Protein AF-0000000070389198 (afdb_homodimer)

Secondary structure (DSSP, 8-state):
-------------------------------------------------------HHHHHHHHHSS-HHHHTT-TTS-------S--EEEETTT--PPPEEEEEETTEEEEEEEEEETTEEEEE-SS----GGGGSS--S----------SS--HHHH-EEEETTEE--TTTEEEE-HHHHHHHH-SEEEEEEEEEEEE-PPSHHHHTTTSHHIIIIIIIHHHHHHHHHTS-TTS----PPPSEEE-TT--SSS-SS-TTSHHHHHHHHH-TT-EEE-HHHHHHHHHH-PEEEEEEEEEE-HHHHHTT-HHHHHHT-TTTTGGGS---TTTTHHHHHHHHHHTT-----TTTS--EEEEE---SSSSEE-HHHHHHHHHHHHTTTTTSEEEEE-GGGS-HHHHHHHHTTEEEEEEESSGGGGGGGGS---TTT-EEEEEE-TT-B--HHHHHHHHHT-EEEEEETTEEE-HHHHHHH-SB--HHHHTTEE---HHHHHHHHHHHHH--GGGGGTTT-/-------------------------------------------------------HHHHHHHHHSS-HHHHHTSTTS-------S--EEEETTT--PPPEEEEEETTEEEEEEEEEETTEEEEE-SS----GGGGGS--S----------SS--HHHH-EEEETTEE--TTTEEEE-HHHHHHHH-SEEEEEEEEEEEE-PPSHHHHTTTSHHIIIIIIIHHHHHHHHHTS-TTS----PPPSEEE-TT--SSS-SS-TTSHHHHHHHHH-TT-EEE-HHHHHHHHHH-PEEEEEEEEEE-HHHHHTT-HHHHHHT-TTTTGGGS---TTTTHHHHHHHHHHTT-----TTTS--EEEEE---SSSSEE-HHHHHHHHHHHHTTTTTSEEEEE-GGGS-HHHHHHHHTTEEEEEEESSGGGGGGGGS---TTT-EEEEEE-TT-B--HHHHHHHHHT-EEEEEETTEEE-HHHHHHH-SB--HHHHTTEE---HHHHHHHHHHHHH--GGGGGTTT-

Foldseek 3Di:
DDDDDDDDDDDDDDDDDDYYDDDPPDDDDDDDDPPDDDPDDPVCPVPPPPPPQPCLVVLVVVVVVVPCPPVVVPVVQPPPPLPDQDKDKDFLVVDQDAKAWLDAWQQKTKIFFWKDALQAIEGEDQCDFPPVVVPPDDPPDPPVPPRPPPNDRDQLSFAAPLAAQHGDDRNYYYYDYSVVVCVRQDGMAMERGFEEEEEAHAFDVSRPLQPLLCVVQAFVLLNLFGQQLSDDPPPPDARDDGQEYEALRADPVSHSHHPVRVNVVLCCQLPVRHYYYYNVVSNVVSVVRHMYTYRMYIRGYQSSQCNSPDLCVQQVGSLSCSLVRDHDLCNSVSSLVSNCVVLPNDDPPADPAAAEEEEAQDCPFFQHADPVQVVVLVVLQVVCVVRHHYYYDHLVPDDPNVLLNRLCRHQEYEYEPDPVLSSVLSHHDDALTREYEYEAEAFFDHCSVVSSQSSSRHHYWYFYAEETDDPVRCSVVGGTHDPQSVVRYGHHHSVRVSVVNVCSSPVPPPPVVPVVD/DDDDDDDDDDDDDDDDDDDDDDDDDDDDDPPDDPCPDDDDDPPCPPPPPPPPQPCLVVLVVVLVVVPCPVVVVPVVQPPPPLPDQDKDKDFLVVDQDFKAWLDAWQQKTKIFFWKDALQAIEGEDQCDFPPVVVPPDDPPDPPVPPRPPDNDRDQLSFAAPLAAQHGDDRNYYYYDYSVVVCVRQDGMAMERGFEEEEEAHAFDVSRPLQPLLCVVQAFVLLNLFGQQLSDDPPPPDARDDGQEYEALRADPVSHSHHPVRVNVVLCCQLPVRHYYYYNVVSNVVSPVRHMYTYRMYIRGYQSSQCNSPDLCVQQVGSLSCSLVRDHDLCNSVSSLVSNCVVLPNDDPPADPAAAEEEEAQDCPFFQHADPVQVVVLVVLQVVCVVRHHYYYDHLVPDDPNVLLNRLCRHQEYEYEPDPVLSSVLSHHDDALTREYEYEAEAFFDHCSVVSSQSSSRHHYWYFYAEETDDPVRPSVVGGTHDPQSVVRYGHHHSVRVSVVNVCSSPVPPPPVVPVPD

Solvent-accessible surface area (backbone atoms only — not comparable to full-atom values): 57611 Å² total; per-residue (Å²): 130,94,68,97,80,78,91,80,89,76,88,90,87,76,98,76,94,89,90,93,90,93,73,91,69,87,73,88,79,82,80,81,82,76,73,87,76,71,87,70,73,79,72,70,73,63,70,76,64,76,72,71,66,69,61,63,46,58,78,44,28,63,54,61,69,40,43,74,58,60,62,58,56,34,74,80,54,56,83,65,72,80,75,65,75,55,64,45,79,40,48,42,81,81,54,70,68,61,36,38,72,61,48,65,51,50,12,35,33,31,35,27,36,37,29,37,46,72,60,13,38,36,37,28,35,92,55,49,58,72,58,72,78,69,67,67,72,85,81,64,87,72,65,82,69,74,74,57,73,54,88,55,71,60,54,31,32,41,37,34,66,82,37,71,61,34,46,38,52,68,67,48,41,40,71,32,36,62,72,61,39,47,70,71,43,42,52,22,32,36,34,42,38,46,32,32,39,38,37,62,38,44,31,26,77,83,38,38,32,33,38,52,65,47,29,52,55,33,52,46,44,38,46,52,41,48,55,32,42,58,48,63,80,84,46,90,59,70,63,77,72,55,46,31,41,36,26,63,54,13,40,88,77,59,16,48,59,24,96,84,46,55,45,55,38,46,46,53,33,41,37,65,83,34,44,72,39,34,20,63,55,43,49,50,50,26,69,48,70,57,19,35,34,31,48,26,35,36,33,33,15,53,32,2,14,41,41,71,32,67,67,19,52,65,68,68,38,54,43,66,62,42,56,75,51,61,48,62,60,64,66,60,45,65,37,46,48,31,40,34,35,59,66,54,51,78,80,80,67,67,82,90,52,63,51,21,36,36,37,50,54,51,74,81,62,77,65,15,56,35,68,68,34,46,54,44,32,55,54,51,49,58,72,40,54,88,70,24,44,72,43,83,37,51,67,90,81,43,53,71,58,59,46,50,58,52,30,52,54,28,31,34,42,36,32,56,87,51,79,74,57,63,55,58,72,45,32,50,60,38,83,91,51,15,30,41,36,38,44,27,18,57,74,26,40,71,66,68,62,52,46,40,31,42,53,50,45,27,42,70,44,41,34,32,24,75,40,74,54,52,67,72,57,52,67,72,66,45,68,40,76,16,74,46,47,76,71,31,30,28,52,46,40,36,64,50,55,46,51,55,52,49,52,55,74,61,55,68,77,72,66,73,71,66,70,75,109,145,84,91,81,82,96,84,91,82,95,72,91,80,90,92,79,93,78,87,92,84,89,85,92,75,89,85,76,87,73,79,78,78,79,71,87,76,71,90,71,74,80,74,71,77,67,71,77,67,75,72,72,67,70,63,65,47,58,78,48,29,62,56,61,71,42,42,72,57,59,60,60,57,34,74,80,54,57,83,66,70,80,74,63,76,54,64,45,78,40,48,42,81,81,53,68,68,60,37,39,72,61,48,66,50,50,12,33,33,32,34,27,36,36,28,38,48,71,61,12,39,36,36,29,36,95,56,51,58,73,58,72,75,69,68,66,71,84,82,64,88,71,64,81,70,74,72,60,72,55,90,54,75,59,54,32,33,41,38,34,66,81,37,71,62,34,45,38,51,70,68,48,40,39,70,32,35,63,72,62,40,46,70,70,43,44,51,23,32,37,34,43,38,44,33,31,40,38,37,63,37,45,30,27,77,82,37,37,32,32,36,54,64,48,30,50,55,33,52,47,44,38,46,53,40,46,57,31,44,60,45,63,79,84,46,88,60,69,62,76,73,54,47,30,41,35,26,62,54,12,42,88,76,58,17,49,59,25,95,84,46,53,46,54,36,47,46,54,34,40,36,66,82,37,44,72,38,35,22,64,56,41,49,51,49,25,69,49,68,55,21,34,33,31,48,28,38,36,32,34,16,53,32,3,14,42,41,72,32,68,68,20,52,66,67,70,38,54,42,66,64,43,56,76,50,61,49,62,61,65,67,60,45,66,37,46,49,31,39,34,34,60,66,55,51,76,80,79,68,66,82,90,53,63,52,23,36,36,37,50,55,49,74,82,62,77,66,15,56,34,67,68,35,45,53,44,31,56,55,50,51,57,71,40,54,90,69,24,44,72,43,83,37,51,66,89,81,43,54,70,58,59,48,50,57,52,29,50,55,28,30,34,43,36,32,57,88,50,78,74,56,63,55,57,72,45,33,50,60,38,83,93,52,14,31,42,37,40,44,28,17,56,73,27,41,73,66,68,62,53,46,41,31,43,54,51,45,27,42,68,43,38,33,32,24,73,41,74,53,51,67,72,56,51,68,72,64,44,69,40,76,17,74,46,47,76,72,32,31,27,50,47,39,35,65,50,54,47,50,53,52,50,52,56,73,60,56,68,76,73,66,71,71,67,69,78,111

Structure (mmCIF, N/CA/C/O backbone):
data_AF-0000000070389198-model_v1
#
loop_
_entity.id
_entity.type
_entity.pdbx_description
1 polymer 'Expressed protein'
#
loop_
_atom_site.group_PDB
_atom_site.id
_atom_site.type_symbol
_atom_site.label_atom_id
_atom_site.label_alt_id
_atom_site.label_comp_id
_atom_site.label_asym_id
_atom_site.label_entity_id
_atom_site.label_seq_id
_atom_site.pdbx_PDB_ins_code
_atom_site.Cartn_x
_atom_site.Cartn_y
_atom_site.Cartn_z
_atom_site.occupancy
_atom_site.B_iso_or_equiv
_atom_site.auth_seq_id
_atom_site.auth_comp_id
_atom_site.auth_asym_id
_atom_site.auth_atom_id
_atom_site.pdbx_PDB_model_num
ATOM 1 N N . MET A 1 1 ? -63.05 4.254 -31.934 1 17.24 1 MET A N 1
ATOM 2 C CA . MET A 1 1 ? -62.92 4.019 -33.369 1 17.24 1 MET A CA 1
ATOM 3 C C . MET A 1 1 ? -61.557 4.48 -33.875 1 17.24 1 MET A C 1
ATOM 5 O O . MET A 1 1 ? -60.999 3.886 -34.799 1 17.24 1 MET A O 1
ATOM 9 N N . ILE A 1 2 ? -61.231 5.765 -33.863 1 17.68 2 ILE A N 1
ATOM 10 C CA . ILE A 1 2 ? -60.772 6.268 -35.153 1 17.68 2 ILE A CA 1
ATOM 11 C C . ILE A 1 2 ? -59.411 5.662 -35.488 1 17.68 2 ILE A C 1
ATOM 13 O O . ILE A 1 2 ? -58.606 5.394 -34.593 1 17.68 2 ILE A O 1
ATOM 17 N N . SER A 1 3 ? -58.889 5.809 -36.741 1 16.5 3 SER A N 1
ATOM 18 C CA . SER A 1 3 ? -58.442 5.485 -38.091 1 16.5 3 SER A CA 1
ATOM 19 C C . SER A 1 3 ? -56.936 5.676 -38.236 1 16.5 3 SER A C 1
ATOM 21 O O . SER A 1 3 ? -56.273 4.91 -38.938 1 16.5 3 SER A O 1
ATOM 23 N N . LEU A 1 4 ? -56.538 6.934 -38.053 1 17.39 4 LEU A N 1
ATOM 24 C CA . LEU A 1 4 ? -55.67 7.223 -39.189 1 17.39 4 LEU A CA 1
ATOM 25 C C . LEU A 1 4 ? -54.494 6.253 -39.235 1 17.39 4 LEU A C 1
ATOM 27 O O . LEU A 1 4 ? -53.988 5.834 -38.192 1 17.39 4 LEU A O 1
ATOM 31 N N . SER A 1 5 ? -53.83 5.928 -40.358 1 15.53 5 SER A N 1
ATOM 32 C CA . SER A 1 5 ? -53.448 5.241 -41.588 1 15.53 5 SER A CA 1
ATOM 33 C C . SER A 1 5 ? -51.958 4.917 -41.6 1 15.53 5 SER A C 1
ATOM 35 O O . SER A 1 5 ? -51.572 3.75 -41.695 1 15.53 5 SER A O 1
ATOM 37 N N . ARG A 1 6 ? -51.134 5.503 -42.634 1 14.54 6 ARG A N 1
ATOM 38 C CA . ARG A 1 6 ? -50.609 4.963 -43.884 1 14.54 6 ARG A CA 1
ATOM 39 C C . ARG A 1 6 ? -49.17 4.489 -43.714 1 14.54 6 ARG A C 1
ATOM 41 O O . ARG A 1 6 ? -48.781 3.456 -44.265 1 14.54 6 ARG A O 1
ATOM 48 N N . ARG A 1 7 ? -48.137 5.474 -43.557 1 15.83 7 ARG A N 1
ATOM 49 C CA . ARG A 1 7 ? -47.196 5.559 -44.669 1 15.83 7 ARG A CA 1
ATOM 50 C C . ARG A 1 7 ? -46.297 4.328 -44.72 1 15.83 7 ARG A C 1
ATOM 52 O O . ARG A 1 7 ? -45.983 3.739 -43.684 1 15.83 7 ARG A O 1
ATOM 59 N N . SER A 1 8 ? -45.571 4.036 -45.908 1 14.98 8 SER A N 1
ATOM 60 C CA . SER A 1 8 ? -45.228 3.069 -46.947 1 14.98 8 SER A CA 1
ATOM 61 C C . SER A 1 8 ? -43.962 2.298 -46.588 1 14.98 8 SER A C 1
ATOM 63 O O . SER A 1 8 ? -43.952 1.066 -46.613 1 14.98 8 SER A O 1
ATOM 65 N N . ILE A 1 9 ? -42.659 2.891 -46.918 1 16.19 9 ILE A N 1
ATOM 66 C CA . ILE A 1 9 ? -41.943 2.315 -48.051 1 16.19 9 ILE A CA 1
ATOM 67 C C . ILE A 1 9 ? -41.121 1.115 -47.585 1 16.19 9 ILE A C 1
ATOM 69 O O . ILE A 1 9 ? -40.586 1.115 -46.474 1 16.19 9 ILE A O 1
ATOM 73 N N . LEU A 1 10 ? -40.7 0.102 -48.547 1 15.4 10 LEU A N 1
ATOM 74 C CA . LEU A 1 10 ? -40.355 -1.269 -48.909 1 15.4 10 LEU A CA 1
ATOM 75 C C . LEU A 1 10 ? -38.85 -1.494 -48.813 1 15.4 10 LEU A C 1
ATOM 77 O O . LEU A 1 10 ? -38.385 -2.635 -48.852 1 15.4 10 LEU A O 1
ATOM 81 N N . ARG A 1 11 ? -37.963 -0.533 -48.475 1 15.5 11 ARG A N 1
ATOM 82 C CA . ARG A 1 11 ? -36.798 -0.726 -49.332 1 15.5 11 ARG A CA 1
ATOM 83 C C . ARG A 1 11 ? -36.281 -2.158 -49.239 1 15.5 11 ARG A C 1
ATOM 85 O O . ARG A 1 11 ? -36.223 -2.734 -48.151 1 15.5 11 ARG A O 1
ATOM 92 N N . THR A 1 12 ? -35.818 -2.792 -50.455 1 15.07 12 THR A N 1
ATOM 93 C CA . THR A 1 12 ? -35.511 -3.955 -51.281 1 15.07 12 THR A CA 1
ATOM 94 C C . THR A 1 12 ? -34.313 -4.716 -50.72 1 15.07 12 THR A C 1
ATOM 96 O O . THR A 1 12 ? -33.506 -4.153 -49.978 1 15.07 12 THR A O 1
ATOM 99 N N . LEU A 1 13 ? -33.746 -5.856 -51.533 1 15.8 13 LEU A N 1
ATOM 100 C CA . LEU A 1 13 ? -33.475 -7.254 -51.851 1 15.8 13 LEU A CA 1
ATOM 101 C C . LEU A 1 13 ? -31.982 -7.551 -51.762 1 15.8 13 LEU A C 1
ATOM 103 O O . LEU A 1 13 ? -31.57 -8.481 -51.064 1 15.8 13 LEU A O 1
ATOM 107 N N . LEU A 1 14 ? -31.116 -7.665 -53.038 1 14.95 14 LEU A N 1
ATOM 108 C CA . LEU A 1 14 ? -30.627 -8.882 -53.677 1 14.95 14 LEU A CA 1
ATOM 109 C C . LEU A 1 14 ? -29.141 -9.082 -53.4 1 14.95 14 LEU A C 1
ATOM 111 O O . LEU A 1 14 ? -28.609 -10.175 -53.607 1 14.95 14 LEU A O 1
ATOM 115 N N . ILE A 1 15 ? -28.134 -8.295 -52.978 1 16.46 15 ILE A N 1
ATOM 116 C CA . ILE A 1 15 ? -26.975 -8.311 -53.864 1 16.46 15 ILE A CA 1
ATOM 117 C C . ILE A 1 15 ? -26.244 -9.645 -53.733 1 16.46 15 ILE A C 1
ATOM 119 O O . ILE A 1 15 ? -25.838 -10.032 -52.635 1 16.46 15 ILE A O 1
ATOM 123 N N . THR A 1 16 ? -25.975 -10.519 -54.904 1 15.16 16 THR A N 1
ATOM 124 C CA . THR A 1 16 ? -25.606 -11.773 -55.552 1 15.16 16 THR A CA 1
ATOM 125 C C . THR A 1 16 ? -24.108 -12.03 -55.417 1 15.16 16 THR A C 1
ATOM 127 O O . THR A 1 16 ? -23.687 -13.16 -55.159 1 15.16 16 THR A O 1
ATOM 130 N N . SER A 1 17 ? -23.011 -11.304 -55.978 1 16.11 17 SER A N 1
ATOM 131 C CA . SER A 1 17 ? -22.3 -11.923 -57.092 1 16.11 17 SER A CA 1
ATOM 132 C C . SER A 1 17 ? -21.381 -13.04 -56.608 1 16.11 17 SER A C 1
ATOM 134 O O . SER A 1 17 ? -20.937 -13.031 -55.458 1 16.11 17 SER A O 1
ATOM 136 N N . PRO A 1 18 ? -20.515 -13.872 -57.687 1 16.27 18 PRO A N 1
ATOM 137 C CA . PRO A 1 18 ? -20.143 -15.182 -58.228 1 16.27 18 PRO A CA 1
ATOM 138 C C . PRO A 1 18 ? -18.777 -15.657 -57.736 1 16.27 18 PRO A C 1
ATOM 140 O O . PRO A 1 18 ? -18.66 -16.761 -57.2 1 16.27 18 PRO A O 1
ATOM 143 N N . LEU A 1 19 ? -17.514 -15.548 -58.617 1 15.67 19 LEU A N 1
ATOM 144 C CA . LEU A 1 19 ? -16.941 -16.61 -59.437 1 15.67 19 LEU A CA 1
ATOM 145 C C . LEU A 1 19 ? -15.785 -17.292 -58.714 1 15.67 19 LEU A C 1
ATOM 147 O O . LEU A 1 19 ? -15.772 -18.516 -58.57 1 15.67 19 LEU A O 1
ATOM 151 N N . ILE A 1 20 ? -14.243 -17.275 -59.265 1 16.23 20 ILE A N 1
ATOM 152 C CA . ILE A 1 20 ? -13.52 -18.198 -60.133 1 16.23 20 ILE A CA 1
ATOM 153 C C . ILE A 1 20 ? -12.49 -18.975 -59.316 1 16.23 20 ILE A C 1
ATOM 155 O O . ILE A 1 20 ? -12.079 -18.532 -58.242 1 16.23 20 ILE A O 1
ATOM 159 N N . PHE A 1 21 ? -11.067 -19.367 -59.882 1 15.68 21 PHE A N 1
ATOM 160 C CA . PHE A 1 21 ? -10.466 -20.546 -60.493 1 15.68 21 PHE A CA 1
ATOM 161 C C . PHE A 1 21 ? -9.446 -21.181 -59.556 1 15.68 21 PHE A C 1
ATOM 163 O O . PHE A 1 21 ? -9.517 -22.378 -59.271 1 15.68 21 PHE A O 1
ATOM 170 N N . ILE A 1 22 ? -7.851 -20.982 -59.64 1 16.96 22 ILE A N 1
ATOM 171 C CA . ILE A 1 22 ? -6.877 -21.816 -60.336 1 16.96 22 ILE A CA 1
ATOM 172 C C . ILE A 1 22 ? -6.108 -22.663 -59.325 1 16.96 22 ILE A C 1
ATOM 174 O O . ILE A 1 22 ? -5.754 -22.184 -58.245 1 16.96 22 ILE A O 1
ATOM 178 N N . GLY A 1 23 ? -5.624 -24.081 -59.651 1 16.66 23 GLY A N 1
ATOM 179 C CA . GLY A 1 23 ? -5.263 -25.467 -59.402 1 16.66 23 GLY A CA 1
ATOM 180 C C . GLY A 1 23 ? -3.827 -25.637 -58.943 1 16.66 23 GLY A C 1
ATOM 181 O O . GLY A 1 23 ? -3.389 -26.753 -58.655 1 16.66 23 GLY A O 1
ATOM 182 N N . LEU A 1 24 ? -2.763 -24.734 -58.875 1 18.05 24 LEU A N 1
ATOM 183 C CA . LEU A 1 24 ? -1.54 -25.383 -59.336 1 18.05 24 LEU A CA 1
ATOM 184 C C . LEU A 1 24 ? -1.029 -26.378 -58.3 1 18.05 24 LEU A C 1
ATOM 186 O O . LEU A 1 24 ? -0.77 -26.009 -57.153 1 18.05 24 LEU A O 1
ATOM 190 N N . PHE A 1 25 ? -1.179 -27.797 -58.473 1 18.31 25 PHE A N 1
ATOM 191 C CA . PHE A 1 25 ? -0.925 -29.075 -57.819 1 18.31 25 PHE A CA 1
ATOM 192 C C . PHE A 1 25 ? 0.568 -29.376 -57.781 1 18.31 25 PHE A C 1
ATOM 194 O O . PHE A 1 25 ? 0.98 -30.525 -57.96 1 18.31 25 PHE A O 1
ATOM 201 N N . VAL A 1 26 ? 1.549 -28.53 -57.478 1 18.47 26 VAL A N 1
ATOM 202 C CA . VAL A 1 26 ? 2.841 -29.079 -57.875 1 18.47 26 VAL A CA 1
ATOM 203 C C . VAL A 1 26 ? 3.093 -30.392 -57.138 1 18.47 26 VAL A C 1
ATOM 205 O O . VAL A 1 26 ? 2.8 -30.508 -55.946 1 18.47 26 VAL A O 1
ATOM 208 N N . SER A 1 27 ? 3.568 -31.529 -57.877 1 17.41 27 SER A N 1
ATOM 209 C CA . SER A 1 27 ? 3.755 -32.975 -57.937 1 17.41 27 SER A CA 1
ATOM 210 C C . SER A 1 27 ? 4.916 -33.42 -57.053 1 17.41 27 SER A C 1
ATOM 212 O O . SER A 1 27 ? 5.078 -34.612 -56.786 1 17.41 27 SER A O 1
ATOM 214 N N . LEU A 1 28 ? 5.891 -32.66 -56.477 1 19.12 28 LEU A N 1
ATOM 215 C CA . LEU A 1 28 ? 7.188 -33.316 -56.605 1 19.12 28 LEU A CA 1
ATOM 216 C C . LEU A 1 28 ? 7.231 -34.599 -55.782 1 19.12 28 LEU A C 1
ATOM 218 O O . LEU A 1 28 ? 6.55 -34.709 -54.76 1 19.12 28 LEU A O 1
ATOM 222 N N . LYS A 1 29 ? 8.163 -35.641 -56.258 1 19.75 29 LYS A N 1
ATOM 223 C CA . LYS A 1 29 ? 8.443 -37.068 -56.393 1 19.75 29 LYS A CA 1
ATOM 224 C C . LYS A 1 29 ? 8.931 -37.66 -55.074 1 19.75 29 LYS A C 1
ATOM 226 O O . LYS A 1 29 ? 9.738 -37.046 -54.373 1 19.75 29 LYS A O 1
ATOM 231 N N . PRO A 1 30 ? 8.456 -38.904 -54.688 1 20.66 30 PRO A N 1
ATOM 232 C CA . PRO A 1 30 ? 8.424 -39.74 -53.486 1 20.66 30 PRO A CA 1
ATOM 233 C C . PRO A 1 30 ? 9.761 -40.421 -53.205 1 20.66 30 PRO A C 1
ATOM 235 O O . PRO A 1 30 ? 9.856 -41.254 -52.3 1 20.66 30 PRO A O 1
ATOM 238 N N . SER A 1 31 ? 10.961 -39.727 -53.372 1 20.38 31 SER A N 1
ATOM 239 C CA . SER A 1 31 ? 12.052 -40.67 -53.594 1 20.38 31 SER A CA 1
ATOM 240 C C . SER A 1 31 ? 12.125 -41.705 -52.477 1 20.38 31 SER A C 1
ATOM 242 O O . SER A 1 31 ? 11.68 -41.448 -51.356 1 20.38 31 SER A O 1
ATOM 244 N N . GLU A 1 32 ? 12.743 -42.962 -52.854 1 20.5 32 GLU A N 1
ATOM 245 C CA . GLU A 1 32 ? 12.774 -44.386 -52.53 1 20.5 32 GLU A CA 1
ATOM 246 C C . GLU A 1 32 ? 13.532 -44.64 -51.23 1 20.5 32 GLU A C 1
ATOM 248 O O . GLU A 1 32 ? 14.542 -43.988 -50.957 1 20.5 32 GLU A O 1
ATOM 253 N N . PRO A 1 33 ? 12.977 -45.498 -50.288 1 22.37 33 PRO A N 1
ATOM 254 C CA . PRO A 1 33 ? 13.222 -45.841 -48.885 1 22.37 33 PRO A CA 1
ATOM 255 C C . PRO A 1 33 ? 14.451 -46.728 -48.701 1 22.37 33 PRO A C 1
ATOM 257 O O . PRO A 1 33 ? 14.478 -47.861 -49.189 1 22.37 33 PRO A O 1
ATOM 260 N N . VAL A 1 34 ? 15.673 -46.244 -49.09 1 22.33 34 VAL A N 1
ATOM 261 C CA . VAL A 1 34 ? 16.765 -47.209 -49.161 1 22.33 34 VAL A CA 1
ATOM 262 C C . VAL A 1 34 ? 16.869 -47.97 -47.841 1 22.33 34 VAL A C 1
ATOM 264 O O . VAL A 1 34 ? 16.8 -47.371 -46.765 1 22.33 34 VAL A O 1
ATOM 267 N N . GLU A 1 35 ? 16.907 -49.289 -47.958 1 21.55 35 GLU A N 1
ATOM 268 C CA . GLU A 1 35 ? 16.741 -50.447 -47.084 1 21.55 35 GLU A CA 1
ATOM 269 C C . GLU A 1 35 ? 17.963 -50.645 -46.192 1 21.55 35 GLU A C 1
ATOM 271 O O . GLU A 1 35 ? 18.001 -51.572 -45.38 1 21.55 35 GLU A O 1
ATOM 276 N N . ASP A 1 36 ? 18.851 -49.662 -46.011 1 20.44 36 ASP A N 1
ATOM 277 C CA . ASP A 1 36 ? 20.17 -50.183 -45.666 1 20.44 36 ASP A CA 1
ATOM 278 C C . ASP A 1 36 ? 20.125 -50.969 -44.357 1 20.44 36 ASP A C 1
ATOM 280 O O . ASP A 1 36 ? 19.526 -50.521 -43.378 1 20.44 36 ASP A O 1
ATOM 284 N N . GLU A 1 37 ? 20.449 -52.281 -44.494 1 19.99 37 GLU A N 1
ATOM 285 C CA . GLU A 1 37 ? 20.38 -53.547 -43.771 1 19.99 37 GLU A CA 1
ATOM 286 C C . GLU A 1 37 ? 21.064 -53.443 -42.411 1 19.99 37 GLU A C 1
ATOM 288 O O . GLU A 1 37 ? 20.543 -53.937 -41.409 1 19.99 37 GLU A O 1
ATOM 293 N N . SER A 1 38 ? 22.374 -53.458 -42.542 1 21.75 38 SER A N 1
ATOM 294 C CA . SER A 1 38 ? 23.243 -54.413 -41.862 1 21.75 38 SER A CA 1
ATOM 295 C C . SER A 1 38 ? 23.402 -54.063 -40.386 1 21.75 38 SER A C 1
ATOM 297 O O . SER A 1 38 ? 23.951 -54.849 -39.612 1 21.75 38 SER A O 1
ATOM 299 N N . ALA A 1 39 ? 23.558 -52.807 -40.117 1 24.33 39 ALA A N 1
ATOM 300 C CA . ALA A 1 39 ? 24.478 -52.452 -39.04 1 24.33 39 ALA A CA 1
ATOM 301 C C . ALA A 1 39 ? 23.901 -52.829 -37.678 1 24.33 39 ALA A C 1
ATOM 303 O O . ALA A 1 39 ? 22.983 -52.171 -37.183 1 24.33 39 ALA A O 1
ATOM 304 N N . ALA A 1 40 ? 23.895 -54.132 -37.425 1 21.1 40 ALA A N 1
ATOM 305 C CA . ALA A 1 40 ? 23.331 -54.918 -36.33 1 21.1 40 ALA A CA 1
ATOM 306 C C . ALA A 1 40 ? 23.664 -54.293 -34.978 1 21.1 40 ALA A C 1
ATOM 308 O O . ALA A 1 40 ? 24.463 -53.357 -34.9 1 21.1 40 ALA A O 1
ATOM 309 N N . SER A 1 41 ? 24.223 -55.216 -34.157 1 18.73 41 SER A N 1
ATOM 310 C CA . SER A 1 41 ? 23.833 -55.578 -32.798 1 18.73 41 SER A CA 1
ATOM 311 C C . SER A 1 41 ? 24.613 -54.769 -31.766 1 18.73 41 SER A C 1
ATOM 313 O O . SER A 1 41 ? 24.546 -55.053 -30.568 1 18.73 41 SER A O 1
ATOM 315 N N . LYS A 1 42 ? 25.827 -54.257 -32.166 1 25.56 42 LYS A N 1
ATOM 316 C CA . LYS A 1 42 ? 26.692 -53.904 -31.045 1 25.56 42 LYS A CA 1
ATOM 317 C C . LYS A 1 42 ? 25.926 -53.118 -29.985 1 25.56 42 LYS A C 1
ATOM 319 O O . LYS A 1 42 ? 25.604 -51.945 -30.186 1 25.56 42 LYS A O 1
ATOM 324 N N . ALA A 1 43 ? 25.205 -53.788 -29.244 1 19.23 43 ALA A N 1
ATOM 325 C CA . ALA A 1 43 ? 24.391 -53.276 -28.144 1 19.23 43 ALA A CA 1
ATOM 326 C C . ALA A 1 43 ? 25.21 -52.366 -27.232 1 19.23 43 ALA A C 1
ATOM 328 O O . ALA A 1 43 ? 26.075 -52.837 -26.489 1 19.23 43 ALA A O 1
ATOM 329 N N . ARG A 1 44 ? 25.653 -51.287 -27.812 1 23.62 44 ARG A N 1
ATOM 330 C CA . ARG A 1 44 ? 26.476 -50.33 -27.08 1 23.62 44 ARG A CA 1
ATOM 331 C C . ARG A 1 44 ? 25.869 -50.016 -25.716 1 23.62 44 ARG A C 1
ATOM 333 O O . ARG A 1 44 ? 24.83 -49.358 -25.63 1 23.62 44 ARG A O 1
ATOM 340 N N . SER A 1 45 ? 25.877 -51.043 -24.899 1 20.8 45 SER A N 1
ATOM 341 C CA . SER A 1 45 ? 25.458 -50.726 -23.537 1 20.8 45 SER A CA 1
ATOM 342 C C . SER A 1 45 ? 26.074 -49.415 -23.06 1 20.8 45 SER A C 1
ATOM 344 O O . SER A 1 45 ? 27.193 -49.401 -22.543 1 20.8 45 SER A O 1
ATOM 346 N N . GLU A 1 46 ? 26.369 -48.56 -23.964 1 23.27 46 GLU A N 1
ATOM 347 C CA . GLU A 1 46 ? 27.096 -47.388 -23.486 1 23.27 46 GLU A CA 1
ATOM 348 C C . GLU A 1 46 ? 26.398 -46.759 -22.283 1 23.27 46 GLU A C 1
ATOM 350 O O . GLU A 1 46 ? 25.212 -46.431 -22.348 1 23.27 46 GLU A O 1
ATOM 355 N N . THR A 1 47 ? 26.889 -47.146 -21.132 1 23.62 47 THR A N 1
ATOM 356 C CA . THR A 1 47 ? 26.579 -46.568 -19.829 1 23.62 47 THR A CA 1
ATOM 357 C C . THR A 1 47 ? 26.337 -45.066 -19.948 1 23.62 47 THR A C 1
ATOM 359 O O . THR A 1 47 ? 27.158 -44.342 -20.516 1 23.62 47 THR A O 1
ATOM 362 N N . LEU A 1 48 ? 25.141 -44.728 -20.052 1 22.68 48 LEU A N 1
ATOM 363 C CA . LEU A 1 48 ? 24.713 -43.339 -20.184 1 22.68 48 LEU A CA 1
ATOM 364 C C . LEU A 1 48 ? 25.621 -42.412 -19.382 1 22.68 48 LEU A C 1
ATOM 366 O O . LEU A 1 48 ? 25.672 -42.498 -18.153 1 22.68 48 LEU A O 1
ATOM 370 N N . VAL A 1 49 ? 26.779 -42.162 -19.946 1 24.04 49 VAL A N 1
ATOM 371 C CA . VAL A 1 49 ? 27.664 -41.141 -19.395 1 24.04 49 VAL A CA 1
ATOM 372 C C . VAL A 1 49 ? 26.836 -39.982 -18.845 1 24.04 49 VAL A C 1
ATOM 374 O O . VAL A 1 49 ? 25.973 -39.442 -19.541 1 24.04 49 VAL A O 1
ATOM 377 N N . SER A 1 50 ? 26.69 -40.024 -17.57 1 23.43 50 SER A N 1
ATOM 378 C CA . SER A 1 50 ? 26.109 -38.923 -16.809 1 23.43 50 SER A CA 1
ATOM 379 C C . SER A 1 50 ? 26.389 -37.581 -17.478 1 23.43 50 SER A C 1
ATOM 381 O O . SER A 1 50 ? 27.547 -37.197 -17.65 1 23.43 50 SER A O 1
ATOM 383 N N . GLN A 1 51 ? 25.77 -37.419 -18.595 1 23.28 51 GLN A N 1
ATOM 384 C CA . GLN A 1 51 ? 25.976 -36.171 -19.322 1 23.28 51 GLN A CA 1
ATOM 385 C C . GLN A 1 51 ? 26.254 -35.016 -18.364 1 23.28 51 GLN A C 1
ATOM 387 O O . GLN A 1 51 ? 25.46 -34.749 -17.459 1 23.28 51 GLN A O 1
ATOM 392 N N . LYS A 1 52 ? 27.469 -34.799 -18.204 1 24.64 52 LYS A N 1
ATOM 393 C CA . LYS A 1 52 ? 28.081 -33.624 -17.592 1 24.64 52 LYS A CA 1
ATOM 394 C C . LYS A 1 52 ? 27.328 -32.352 -17.971 1 24.64 52 LYS A C 1
ATOM 396 O O . LYS A 1 52 ? 27.375 -31.916 -19.124 1 24.64 52 LYS A O 1
ATOM 401 N N . HIS A 1 53 ? 26.182 -32.327 -17.536 1 23.31 53 HIS A N 1
ATOM 402 C CA . HIS A 1 53 ? 25.487 -31.046 -17.596 1 23.31 53 HIS A CA 1
ATOM 403 C C . HIS A 1 53 ? 26.473 -29.883 -17.568 1 23.31 53 HIS A C 1
ATOM 405 O O . HIS A 1 53 ? 27.445 -29.906 -16.809 1 23.31 53 HIS A O 1
ATOM 411 N N . GLY A 1 54 ? 26.864 -29.461 -18.666 1 23.83 54 GLY A N 1
ATOM 412 C CA . GLY A 1 54 ? 27.79 -28.348 -18.801 1 23.83 54 GLY A CA 1
ATOM 413 C C . GLY A 1 54 ? 27.727 -27.376 -17.638 1 23.83 54 GLY A C 1
ATOM 414 O O . GLY A 1 54 ? 26.714 -27.299 -16.94 1 23.83 54 GLY A O 1
ATOM 415 N N . ASN A 1 55 ? 28.922 -27.171 -17.009 1 23.52 55 ASN A N 1
ATOM 416 C CA . ASN A 1 55 ? 29.217 -26.289 -15.885 1 23.52 55 ASN A CA 1
ATOM 417 C C . ASN A 1 55 ? 28.566 -24.92 -16.061 1 23.52 55 ASN A C 1
ATOM 419 O O . ASN A 1 55 ? 29.243 -23.944 -16.39 1 23.52 55 ASN A O 1
ATOM 423 N N . TRP A 1 56 ? 27.618 -25.014 -16.824 1 24.1 56 TRP A N 1
ATOM 424 C CA . TRP A 1 56 ? 27.038 -23.676 -16.867 1 24.1 56 TRP A CA 1
ATOM 425 C C . TRP A 1 56 ? 27.083 -23.019 -15.492 1 24.1 56 TRP A C 1
ATOM 427 O O . TRP A 1 56 ? 26.889 -21.807 -15.369 1 24.1 56 TRP A O 1
ATOM 437 N N . TRP A 1 57 ? 26.98 -23.901 -14.421 1 27.66 57 TRP A N 1
ATOM 438 C CA . TRP A 1 57 ? 27.242 -23.51 -13.04 1 27.66 57 TRP A CA 1
ATOM 439 C C . TRP A 1 57 ? 28.643 -22.924 -12.896 1 27.66 57 TRP A C 1
ATOM 441 O O . TRP A 1 57 ? 29.002 -22.413 -11.833 1 27.66 57 TRP A O 1
ATOM 451 N N . LYS A 1 58 ? 29.536 -23.121 -13.778 1 29.21 58 LYS A N 1
ATOM 452 C CA . LYS A 1 58 ? 30.872 -22.545 -13.658 1 29.21 58 LYS A CA 1
ATOM 453 C C . LYS A 1 58 ? 30.817 -21.02 -13.671 1 29.21 58 LYS A C 1
ATOM 455 O O . LYS A 1 58 ? 31.586 -20.359 -12.969 1 29.21 58 LYS A O 1
ATOM 460 N N . GLY A 1 59 ? 30.124 -20.457 -14.586 1 25.96 59 GLY A N 1
ATOM 461 C CA . GLY A 1 59 ? 29.944 -19.019 -14.468 1 25.96 59 GLY A CA 1
ATOM 462 C C . GLY A 1 59 ? 28.983 -18.626 -13.362 1 25.96 59 GLY A C 1
ATOM 463 O O . GLY A 1 59 ? 29.009 -17.49 -12.884 1 25.96 59 GLY A O 1
ATOM 464 N N . ILE A 1 60 ? 27.941 -19.274 -13.169 1 27.86 60 ILE A N 1
ATOM 465 C CA . ILE A 1 60 ? 27.06 -19.092 -12.02 1 27.86 60 ILE A CA 1
ATOM 466 C C . ILE A 1 60 ? 27.64 -19.812 -10.805 1 27.86 60 ILE A C 1
ATOM 468 O O . ILE A 1 60 ? 27.217 -19.57 -9.672 1 27.86 60 ILE A O 1
ATOM 472 N N . HIS A 1 61 ? 28.383 -20.911 -10.839 1 26.7 61 HIS A N 1
ATOM 473 C CA . HIS A 1 61 ? 29.037 -21.57 -9.714 1 26.7 61 HIS A CA 1
ATOM 474 C C . HIS A 1 61 ? 29.898 -20.588 -8.925 1 26.7 61 HIS A C 1
ATOM 476 O O . HIS A 1 61 ? 30.436 -20.936 -7.871 1 26.7 61 HIS A O 1
ATOM 482 N N . ARG A 1 62 ? 30.434 -19.739 -9.589 1 27.14 62 ARG A N 1
ATOM 483 C CA . ARG A 1 62 ? 31.018 -18.793 -8.643 1 27.14 62 ARG A CA 1
ATOM 484 C C . ARG A 1 62 ? 29.952 -18.215 -7.719 1 27.14 62 ARG A C 1
ATOM 486 O O . ARG A 1 62 ? 30.252 -17.808 -6.594 1 27.14 62 ARG A O 1
ATOM 493 N N . GLY A 1 63 ? 28.707 -18.085 -8.21 1 26.55 63 GLY A N 1
ATOM 494 C CA . GLY A 1 63 ? 27.652 -17.686 -7.293 1 26.55 63 GLY A CA 1
ATOM 495 C C . GLY A 1 63 ? 27.04 -18.855 -6.542 1 26.55 63 GLY A C 1
ATOM 496 O O . GLY A 1 63 ? 26.413 -18.668 -5.498 1 26.55 63 GLY A O 1
ATOM 497 N N . ALA A 1 64 ? 26.783 -20.065 -6.999 1 27.56 64 ALA A N 1
ATOM 498 C CA . ALA A 1 64 ? 26.348 -21.21 -6.204 1 27.56 64 ALA A CA 1
ATOM 499 C C . ALA A 1 64 ? 27.469 -21.702 -5.293 1 27.56 64 ALA A C 1
ATOM 501 O O . ALA A 1 64 ? 27.223 -22.452 -4.345 1 27.56 64 ALA A O 1
ATOM 502 N N . ASN A 1 65 ? 28.678 -21.913 -5.715 1 27.98 65 ASN A N 1
ATOM 503 C CA . ASN A 1 65 ? 29.747 -22.123 -4.744 1 27.98 65 ASN A CA 1
ATOM 504 C C . ASN A 1 65 ? 29.864 -20.948 -3.777 1 27.98 65 ASN A C 1
ATOM 506 O O . ASN A 1 65 ? 30.912 -20.751 -3.158 1 27.98 65 ASN A O 1
ATOM 510 N N . TRP A 1 66 ? 29.156 -19.985 -4.154 1 26.48 66 TRP A N 1
ATOM 511 C CA . TRP A 1 66 ? 29.006 -19.146 -2.97 1 26.48 66 TRP A CA 1
ATOM 512 C C . TRP A 1 66 ? 28.194 -19.861 -1.895 1 26.48 66 TRP A C 1
ATOM 514 O O . TRP A 1 66 ? 26.995 -20.092 -2.067 1 26.48 66 TRP A O 1
ATOM 524 N N . SER A 1 67 ? 28.515 -21.064 -1.44 1 26.7 67 SER A N 1
ATOM 525 C CA . SER A 1 67 ? 28.044 -21.562 -0.152 1 26.7 67 SER A CA 1
ATOM 526 C C . SER A 1 67 ? 27.576 -2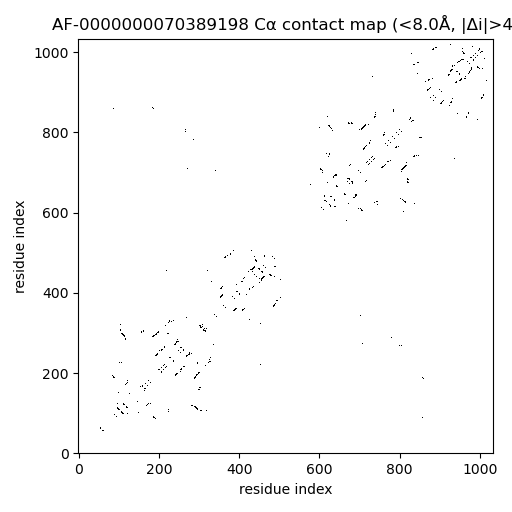0.421 0.745 1 26.7 67 SER A C 1
ATOM 528 O O . SER A 1 67 ? 28.328 -19.479 1.003 1 26.7 67 SER A O 1
ATOM 530 N N . PRO A 1 68 ? 26.326 -20.143 0.745 1 28.23 68 PRO A N 1
ATOM 531 C CA . PRO A 1 68 ? 25.988 -19.261 1.865 1 28.23 68 PRO A CA 1
ATOM 532 C C . PRO A 1 68 ? 26.946 -19.412 3.045 1 28.23 68 PRO A C 1
ATOM 534 O O . PRO A 1 68 ? 26.903 -18.615 3.985 1 28.23 68 PRO A O 1
ATOM 537 N N . LEU A 1 69 ? 27.563 -20.526 3.173 1 26.01 69 LEU A N 1
ATOM 538 C CA . LEU A 1 69 ? 28.4 -20.937 4.295 1 26.01 69 LEU A CA 1
ATOM 539 C C . LEU A 1 69 ? 29.69 -20.125 4.337 1 26.01 69 LEU A C 1
ATOM 541 O O . LEU A 1 69 ? 30.216 -19.842 5.416 1 26.01 69 LEU A O 1
ATOM 545 N N . ASP A 1 70 ? 30.372 -20.008 3.173 1 28.52 70 ASP A N 1
ATOM 546 C CA . ASP A 1 70 ? 31.689 -19.46 3.483 1 28.52 70 ASP A CA 1
ATOM 547 C C . ASP A 1 70 ? 31.598 -17.976 3.831 1 28.52 70 ASP A C 1
ATOM 549 O O . ASP A 1 70 ? 32.479 -17.435 4.503 1 28.52 70 ASP A O 1
ATOM 553 N N . TRP A 1 71 ? 30.8 -17.243 3.1 1 30.7 71 TRP A N 1
ATOM 554 C CA . TRP A 1 71 ? 30.648 -15.865 3.554 1 30.7 71 TRP A CA 1
ATOM 555 C C . TRP A 1 71 ? 29.883 -15.807 4.872 1 30.7 71 TRP A C 1
ATOM 557 O O . TRP A 1 71 ? 29.871 -14.774 5.545 1 30.7 71 TRP A O 1
ATOM 567 N N . ALA A 1 72 ? 29.029 -16.637 5.078 1 33.17 72 ALA A N 1
ATOM 568 C CA . ALA A 1 72 ? 28.509 -16.819 6.43 1 33.17 72 ALA A CA 1
ATOM 569 C C . ALA A 1 72 ? 29.642 -17.02 7.432 1 33.17 72 ALA A C 1
ATOM 571 O O . ALA A 1 72 ? 29.441 -16.888 8.641 1 33.17 72 ALA A O 1
ATOM 572 N N . LYS A 1 73 ? 30.762 -17.566 6.897 1 32.92 73 LYS A N 1
ATOM 573 C CA . LYS A 1 73 ? 31.906 -17.722 7.79 1 32.92 73 LYS A CA 1
ATOM 574 C C . LYS A 1 73 ? 32.769 -16.464 7.803 1 32.92 73 LYS A C 1
ATOM 576 O O . LYS A 1 73 ? 33.875 -16.469 8.349 1 32.92 73 LYS A O 1
ATOM 581 N N . ASN A 1 74 ? 32.478 -15.529 6.864 1 33.2 74 ASN A N 1
ATOM 582 C CA . ASN A 1 74 ? 33.243 -14.322 7.159 1 33.2 74 ASN A CA 1
ATOM 583 C C . ASN A 1 74 ? 32.875 -13.744 8.523 1 33.2 74 ASN A C 1
ATOM 585 O O . ASN A 1 74 ? 31.72 -13.388 8.76 1 33.2 74 ASN A O 1
ATOM 589 N N . PRO A 1 75 ? 33.621 -13.951 9.402 1 36.54 75 PRO A N 1
ATOM 590 C CA . PRO A 1 75 ? 33.391 -13.512 10.78 1 36.54 75 PRO A CA 1
ATOM 591 C C . PRO A 1 75 ? 32.836 -12.092 10.862 1 36.54 75 PRO A C 1
ATOM 593 O O . PRO A 1 75 ? 32.442 -11.64 11.94 1 36.54 75 PRO A O 1
ATOM 596 N N . MET A 1 76 ? 33.156 -11.402 9.804 1 36.66 76 MET A N 1
ATOM 597 C CA . MET A 1 76 ? 32.702 -10.03 10.014 1 36.66 76 MET A CA 1
ATOM 598 C C . MET A 1 76 ? 31.187 -9.93 9.876 1 36.66 76 MET A C 1
ATOM 600 O O . MET A 1 76 ? 30.605 -8.872 10.122 1 36.66 76 MET A O 1
ATOM 604 N N . LEU A 1 77 ? 30.651 -10.821 9.041 1 39.51 77 LEU A N 1
ATOM 605 C CA . LEU A 1 77 ? 29.198 -10.72 8.964 1 39.51 77 LEU A CA 1
ATOM 606 C C . LEU A 1 77 ? 28.543 -11.378 10.173 1 39.51 77 LEU A C 1
ATOM 608 O O . LEU A 1 77 ? 28.375 -12.6 10.206 1 39.51 77 LEU A O 1
ATOM 612 N N . LYS A 1 78 ? 28.887 -10.938 11.258 1 38.17 78 LYS A N 1
ATOM 613 C CA . LYS A 1 78 ? 28.168 -11.359 12.457 1 38.17 78 LYS A CA 1
ATOM 614 C C . LYS A 1 78 ? 26.669 -11.467 12.189 1 38.17 78 LYS A C 1
ATOM 616 O O . LYS A 1 78 ? 26.098 -10.636 11.48 1 38.17 78 LYS A O 1
ATOM 621 N N . GLU A 1 79 ? 26.1 -12.684 12.348 1 40.91 79 GLU A N 1
ATOM 622 C CA . GLU A 1 79 ? 24.661 -12.933 12.345 1 40.91 79 GLU A CA 1
ATOM 623 C C . GLU A 1 79 ? 23.903 -11.795 13.022 1 40.91 79 GLU A C 1
ATOM 625 O O . GLU A 1 79 ? 23.919 -11.676 14.249 1 40.91 79 GLU A O 1
ATOM 630 N N . GLU A 1 80 ? 23.998 -10.69 12.484 1 42.24 80 GLU A N 1
ATOM 631 C CA . GLU A 1 80 ? 23.103 -9.748 13.149 1 42.24 80 GLU A CA 1
ATOM 632 C C . GLU A 1 80 ? 21.662 -10.248 13.131 1 42.24 80 GLU A C 1
ATOM 634 O O . GLU A 1 80 ? 21.194 -10.772 12.118 1 42.24 80 GLU A O 1
ATOM 639 N N . ALA A 1 81 ? 21.166 -10.508 14.213 1 36.61 81 ALA A N 1
ATOM 640 C CA . ALA A 1 81 ? 19.775 -10.881 14.455 1 36.61 81 ALA A CA 1
ATOM 641 C C . ALA A 1 81 ? 18.824 -10.026 13.622 1 36.61 81 ALA A C 1
ATOM 643 O O . ALA A 1 81 ? 18.942 -8.798 13.599 1 36.61 81 ALA A O 1
ATOM 644 N N . LEU A 1 82 ? 18.361 -10.473 12.478 1 46.39 82 LEU A N 1
ATOM 645 C CA . LEU A 1 82 ? 17.234 -9.818 11.823 1 46.39 82 LEU A CA 1
ATOM 646 C C . LEU A 1 82 ? 16.343 -9.118 12.844 1 46.39 82 LEU A C 1
ATOM 648 O O . LEU A 1 82 ? 15.831 -9.756 13.767 1 46.39 82 LEU A O 1
ATOM 652 N N . ASP A 1 83 ? 16.66 -8.039 13.232 1 47.41 83 ASP A N 1
ATOM 653 C CA . ASP A 1 83 ? 15.84 -7.204 14.104 1 47.41 83 ASP A CA 1
ATOM 654 C C . ASP A 1 83 ? 14.399 -7.135 13.602 1 47.41 83 ASP A C 1
ATOM 656 O O . ASP A 1 83 ? 14.149 -6.706 12.474 1 47.41 83 ASP A O 1
ATOM 660 N N . GLY A 1 84 ? 13.477 -7.921 14.051 1 60.37 84 GLY A N 1
ATOM 661 C CA . GLY A 1 84 ? 12.04 -8.142 14.046 1 60.37 84 GLY A CA 1
ATOM 662 C C . GLY A 1 84 ? 11.339 -7.484 12.873 1 60.37 84 GLY A C 1
ATOM 663 O O . GLY A 1 84 ? 11.949 -6.71 12.132 1 60.37 84 GLY A O 1
ATOM 664 N N . ASP A 1 85 ? 10.217 -7.87 12.211 1 75.06 85 ASP A N 1
ATOM 665 C CA . ASP A 1 85 ? 9.215 -7.599 11.184 1 75.06 85 ASP A CA 1
ATOM 666 C C . ASP A 1 85 ? 8.55 -6.243 11.411 1 75.06 85 ASP A C 1
ATOM 668 O O . ASP A 1 85 ? 7.438 -6.004 10.934 1 75.06 85 ASP A O 1
ATOM 672 N N . LYS A 1 86 ? 9.391 -5.29 12.023 1 88.43 86 LYS A N 1
ATOM 673 C CA . LYS A 1 86 ? 8.711 -4.038 12.339 1 88.43 86 LYS A CA 1
ATOM 674 C C . LYS A 1 86 ? 9.318 -2.872 11.564 1 88.43 86 LYS A C 1
ATOM 676 O O . LYS A 1 86 ? 10.539 -2.789 11.412 1 88.43 86 LYS A O 1
ATOM 681 N N . ASP A 1 87 ? 8.615 -2.023 11.115 1 95.04 87 ASP A N 1
ATOM 682 C CA . ASP A 1 87 ? 9.034 -0.772 10.491 1 95.04 87 ASP A CA 1
ATOM 683 C C . ASP A 1 87 ? 9.593 0.199 11.529 1 95.04 87 ASP A C 1
ATOM 685 O O . ASP A 1 87 ? 9.237 0.129 12.707 1 95.04 87 ASP A O 1
ATOM 689 N N . GLY A 1 88 ? 10.56 1.071 11.105 1 95.4 88 GLY A N 1
ATOM 690 C CA . GLY A 1 88 ? 11.043 2.077 12.038 1 95.4 88 GLY A CA 1
ATOM 691 C C . GLY A 1 88 ? 12.146 2.945 11.462 1 95.4 88 GLY A C 1
ATOM 692 O O . GLY A 1 88 ? 12.722 2.617 10.423 1 95.4 88 GLY A O 1
ATOM 693 N N . TRP A 1 89 ? 12.42 4.024 12.11 1 95.13 89 TRP A N 1
ATOM 694 C CA . TRP A 1 89 ? 13.519 4.908 11.737 1 95.13 89 TRP A CA 1
ATOM 695 C C . TRP A 1 89 ? 14.862 4.304 12.133 1 95.13 89 TRP A C 1
ATOM 697 O O . TRP A 1 89 ? 14.983 3.683 13.192 1 95.13 89 TRP A O 1
ATOM 707 N N . VAL A 1 90 ? 15.822 4.554 11.287 1 94.79 90 VAL A N 1
ATOM 708 C CA . VAL A 1 90 ? 17.174 4.059 11.523 1 94.79 90 VAL A CA 1
ATOM 709 C C . VAL A 1 90 ? 18.176 5.203 11.38 1 94.79 90 VAL A C 1
ATOM 711 O O . VAL A 1 90 ? 18.085 6.002 10.445 1 94.79 90 VAL A O 1
ATOM 714 N N . ASN A 1 91 ? 19.062 5.316 12.307 1 93.36 91 ASN A N 1
ATOM 715 C CA . ASN A 1 91 ? 20.174 6.258 12.238 1 93.36 91 ASN A CA 1
ATOM 716 C C . ASN A 1 91 ? 21.403 5.627 11.589 1 93.36 91 ASN A C 1
ATOM 718 O O . ASN A 1 91 ? 22.073 4.792 12.199 1 93.36 91 ASN A O 1
ATOM 722 N N . PHE A 1 92 ? 21.762 6.038 10.409 1 92.31 92 PHE A N 1
ATOM 723 C CA . PHE A 1 92 ? 22.811 5.408 9.616 1 92.31 92 PHE A CA 1
ATOM 724 C C . PHE A 1 92 ? 24.189 5.775 10.153 1 92.31 92 PHE A C 1
ATOM 726 O O . PHE A 1 92 ? 25.184 5.128 9.819 1 92.31 92 PHE A O 1
ATOM 733 N N . ASP A 1 93 ? 24.263 6.812 10.96 1 87.76 93 ASP A N 1
ATOM 734 C CA . ASP A 1 93 ? 25.526 7.137 11.615 1 87.76 93 ASP A CA 1
ATOM 735 C C . ASP A 1 93 ? 25.843 6.137 12.725 1 87.76 93 ASP A C 1
ATOM 737 O O . ASP A 1 93 ? 27.012 5.855 12.998 1 87.76 93 ASP A O 1
ATOM 741 N N . GLU A 1 94 ? 24.793 5.699 13.266 1 87.53 94 GLU A N 1
ATOM 742 C CA . GLU A 1 94 ? 24.959 4.758 14.369 1 87.53 94 GLU A CA 1
ATOM 743 C C . GLU A 1 94 ? 25.021 3.319 13.863 1 87.53 94 GLU A C 1
ATOM 745 O O . GLU A 1 94 ? 25.803 2.511 14.368 1 87.53 94 GLU A O 1
ATOM 750 N N . GLU A 1 95 ? 24.089 3.146 12.916 1 86.86 95 GLU A N 1
ATOM 751 C CA . GLU A 1 95 ? 24.017 1.769 12.435 1 86.86 95 GLU A CA 1
ATOM 752 C C . GLU A 1 95 ? 23.735 1.723 10.936 1 86.86 95 GLU A C 1
ATOM 754 O O . GLU A 1 95 ? 22.698 2.208 10.479 1 86.86 95 GLU A O 1
ATOM 759 N N . LEU A 1 96 ? 24.666 1.371 10.182 1 90.95 96 LEU A N 1
ATOM 760 C CA . LEU A 1 96 ? 24.497 1.064 8.766 1 90.95 96 LEU A CA 1
ATOM 761 C C . LEU A 1 96 ? 24.823 -0.399 8.485 1 90.95 96 LEU A C 1
ATOM 763 O O . LEU A 1 96 ? 25.974 -0.82 8.622 1 90.95 96 LEU A O 1
ATOM 767 N N . LYS A 1 97 ? 23.89 -1.146 8.131 1 92.17 97 LYS A N 1
ATOM 768 C CA . LYS A 1 97 ? 24.064 -2.582 7.933 1 92.17 97 LYS A CA 1
ATOM 769 C C . LYS A 1 97 ? 24.555 -2.887 6.521 1 92.17 97 LYS A C 1
ATOM 771 O O . LYS A 1 97 ? 24.116 -2.258 5.556 1 92.17 97 LYS A O 1
ATOM 776 N N . TRP A 1 98 ? 25.381 -3.864 6.45 1 91.93 98 TRP A N 1
ATOM 777 C CA . TRP A 1 98 ? 25.821 -4.348 5.146 1 91.93 98 TRP A CA 1
ATOM 778 C C . TRP A 1 98 ? 24.71 -5.127 4.451 1 91.93 98 TRP A C 1
ATOM 780 O O . TRP A 1 98 ? 23.919 -5.811 5.105 1 91.93 98 TRP A O 1
ATOM 790 N N . THR A 1 99 ? 24.729 -4.955 3.15 1 94.49 99 THR A N 1
ATOM 791 C CA . THR A 1 99 ? 23.795 -5.759 2.37 1 94.49 99 THR A CA 1
ATOM 792 C C . THR A 1 99 ? 24.233 -7.22 2.341 1 94.49 99 THR A C 1
ATOM 794 O O . THR A 1 99 ? 25.413 -7.516 2.137 1 94.49 99 THR A O 1
ATOM 797 N N . LYS A 1 100 ? 23.318 -8.055 2.609 1 93.11 100 LYS A N 1
ATOM 798 C CA . LYS A 1 100 ? 23.586 -9.49 2.588 1 93.11 100 LYS A CA 1
ATOM 799 C C . LYS A 1 100 ? 22.864 -10.167 1.427 1 93.11 100 LYS A C 1
ATOM 801 O O . LYS A 1 100 ? 21.663 -9.965 1.233 1 93.11 100 LYS A O 1
ATOM 806 N N . TYR A 1 101 ? 23.598 -10.913 0.68 1 93.11 101 TYR A N 1
ATOM 807 C CA . TYR A 1 101 ? 22.991 -11.773 -0.329 1 93.11 101 TYR A CA 1
ATOM 808 C C . TYR A 1 101 ? 22.481 -13.068 0.293 1 93.11 101 TYR A C 1
ATOM 810 O O . TYR A 1 101 ? 23.252 -13.824 0.888 1 93.11 101 TYR A O 1
ATOM 818 N N . GLU A 1 102 ? 21.186 -13.328 0.206 1 92.37 102 GLU A N 1
ATOM 819 C CA . GLU A 1 102 ? 20.561 -14.461 0.882 1 92.37 102 GLU A CA 1
ATOM 820 C C . GLU A 1 102 ? 20.442 -15.662 -0.051 1 92.37 102 GLU A C 1
ATOM 822 O O . GLU A 1 102 ? 20.184 -16.781 0.399 1 92.37 102 GLU A O 1
ATOM 827 N N . GLY A 1 103 ? 20.596 -15.387 -1.416 1 91.41 103 GLY A N 1
ATOM 828 C CA . GLY A 1 103 ? 20.501 -16.48 -2.37 1 91.41 103 GLY A CA 1
ATOM 829 C C . GLY A 1 103 ? 19.544 -16.194 -3.512 1 91.41 103 GLY A C 1
ATOM 830 O O . GLY A 1 103 ? 18.96 -15.111 -3.582 1 91.41 103 GLY A O 1
ATOM 831 N N . GLY A 1 104 ? 19.535 -17.166 -4.48 1 93.91 104 GLY A N 1
ATOM 832 C CA . GLY A 1 104 ? 18.643 -17.083 -5.626 1 93.91 104 GLY A CA 1
ATOM 833 C C . GLY A 1 104 ? 19.269 -17.598 -6.908 1 93.91 104 GLY A C 1
ATOM 834 O O . GLY A 1 104 ? 20.255 -18.338 -6.87 1 93.91 104 GLY A O 1
ATOM 835 N N . VAL A 1 105 ? 18.637 -17.352 -8.001 1 95.07 105 VAL A N 1
ATOM 836 C CA . VAL A 1 105 ? 19.089 -17.657 -9.354 1 95.07 105 VAL A CA 1
ATOM 837 C C . VAL A 1 105 ? 18.904 -16.434 -10.25 1 95.07 105 VAL A C 1
ATOM 839 O O . VAL A 1 105 ? 18.261 -15.459 -9.854 1 95.07 105 VAL A O 1
ATOM 842 N N . ALA A 1 106 ? 19.479 -16.445 -11.381 1 95.53 106 ALA A N 1
ATOM 843 C CA . ALA A 1 106 ? 19.389 -15.305 -12.29 1 95.53 106 ALA A CA 1
ATOM 844 C C . ALA A 1 106 ? 17.941 -14.861 -12.472 1 95.53 106 ALA A C 1
ATOM 846 O O . ALA A 1 106 ? 17.072 -15.673 -12.797 1 95.53 106 ALA A O 1
ATOM 847 N N . GLY A 1 107 ? 17.724 -13.633 -12.192 1 96.92 107 GLY A N 1
ATOM 848 C CA . GLY A 1 107 ? 16.403 -13.049 -12.365 1 96.92 107 GLY A CA 1
ATOM 849 C C . GLY A 1 107 ? 15.539 -13.151 -11.122 1 96.92 107 GLY A C 1
ATOM 850 O O . GLY A 1 107 ? 14.439 -12.596 -11.077 1 96.92 107 GLY A O 1
ATOM 851 N N . PHE A 1 108 ? 16.005 -13.935 -10.111 1 97.83 108 PHE A N 1
ATOM 852 C CA . PHE A 1 108 ? 15.346 -14.085 -8.819 1 97.83 108 PHE A CA 1
ATOM 853 C C . PHE A 1 108 ? 16.362 -14.045 -7.684 1 97.83 108 PHE A C 1
ATOM 855 O O . PHE A 1 108 ? 16.933 -15.075 -7.319 1 97.83 108 PHE A O 1
ATOM 862 N N . GLN A 1 109 ? 16.616 -12.85 -7.148 1 97.53 109 GLN A N 1
ATOM 863 C CA . GLN A 1 109 ? 17.672 -12.685 -6.155 1 97.53 109 GLN A CA 1
ATOM 864 C C . GLN A 1 109 ? 17.112 -12.156 -4.838 1 97.53 109 GLN A C 1
ATOM 866 O O . GLN A 1 109 ? 16.234 -11.29 -4.835 1 97.53 109 GLN A O 1
ATOM 871 N N . VAL A 1 110 ? 17.617 -12.686 -3.727 1 96.9 110 VAL A N 1
ATOM 872 C CA . VAL A 1 110 ? 17.145 -12.257 -2.415 1 96.9 110 VAL A CA 1
ATOM 873 C C . VAL A 1 110 ? 18.272 -11.55 -1.665 1 96.9 110 VAL A C 1
ATOM 875 O O . VAL A 1 110 ? 19.398 -12.049 -1.611 1 96.9 110 VAL A O 1
ATOM 878 N N . PHE A 1 111 ? 17.942 -10.386 -1.167 1 97.07 111 PHE A N 1
ATOM 879 C CA . PHE A 1 111 ? 18.899 -9.611 -0.387 1 97.07 111 PHE A CA 1
ATOM 880 C C . PHE A 1 111 ? 18.304 -9.209 0.956 1 97.07 111 PHE A C 1
ATOM 882 O O . PHE A 1 111 ? 17.089 -9.036 1.076 1 97.07 111 PHE A O 1
ATOM 889 N N . SER A 1 112 ? 19.109 -9.035 1.971 1 95.53 112 SER A N 1
ATOM 890 C CA . SER A 1 112 ? 18.768 -8.37 3.224 1 95.53 112 SER A CA 1
ATOM 891 C C . SER A 1 112 ? 19.532 -7.059 3.38 1 95.53 112 SER A C 1
ATOM 893 O O . SER A 1 112 ? 20.657 -6.929 2.895 1 95.53 112 SER A O 1
ATOM 895 N N . ASN A 1 113 ? 18.937 -6.08 3.952 1 96.3 113 ASN A N 1
ATOM 896 C CA . ASN A 1 113 ? 19.531 -4.769 4.19 1 96.3 113 ASN A CA 1
ATOM 897 C C . ASN A 1 113 ? 19.923 -4.085 2.884 1 96.3 113 ASN A C 1
ATOM 899 O O . ASN A 1 113 ? 21.05 -3.606 2.742 1 96.3 113 ASN A O 1
ATOM 903 N N . LEU A 1 114 ? 19.075 -4.187 1.933 1 97.64 114 LEU A N 1
ATOM 904 C CA . LEU A 1 114 ? 19.214 -3.418 0.701 1 97.64 114 LEU A CA 1
ATOM 905 C C . LEU A 1 114 ? 18.586 -2.036 0.849 1 97.64 114 LEU A C 1
ATOM 907 O O . LEU A 1 114 ? 17.571 -1.88 1.532 1 97.64 114 LEU A O 1
ATOM 911 N N . TYR A 1 115 ? 19.152 -1.063 0.199 1 97.71 115 TYR A N 1
ATOM 912 C CA . TYR A 1 115 ? 18.719 0.316 0.396 1 97.71 115 TYR A CA 1
ATOM 913 C C . TYR A 1 115 ? 18.165 0.903 -0.897 1 97.71 115 TYR A C 1
ATOM 915 O O . TYR A 1 115 ? 18.605 0.54 -1.99 1 97.71 115 TYR A O 1
ATOM 923 N N . LEU A 1 116 ? 17.228 1.681 -0.797 1 97.42 116 LEU A N 1
ATOM 924 C CA . LEU A 1 116 ? 16.676 2.456 -1.903 1 97.42 116 LEU A CA 1
ATOM 925 C C . LEU A 1 116 ? 16.851 3.951 -1.66 1 97.42 116 LEU A C 1
ATOM 927 O O . LEU A 1 116 ? 16.34 4.489 -0.675 1 97.42 116 LEU A O 1
ATOM 931 N N . THR A 1 117 ? 17.558 4.606 -2.451 1 93.36 117 THR A N 1
ATOM 932 C CA . THR A 1 117 ? 17.777 6.047 -2.404 1 93.36 117 THR A CA 1
ATOM 933 C C . THR A 1 117 ? 17.722 6.649 -3.805 1 93.36 117 THR A C 1
ATOM 935 O O . THR A 1 117 ? 18.425 6.194 -4.71 1 93.36 117 THR A O 1
ATOM 938 N N . GLY A 1 118 ? 16.891 7.694 -4.011 1 89.85 118 GLY A N 1
ATOM 939 C CA . GLY A 1 118 ? 16.793 8.355 -5.303 1 89.85 118 GLY A CA 1
ATOM 940 C C . GLY A 1 118 ? 16.368 7.421 -6.421 1 89.85 118 GLY A C 1
ATOM 941 O O . GLY A 1 118 ? 16.88 7.509 -7.539 1 89.85 118 GLY A O 1
ATOM 942 N N . GLY A 1 119 ? 15.699 6.395 -6.143 1 92.76 119 GLY A N 1
ATOM 943 C CA . GLY A 1 119 ? 15.182 5.49 -7.157 1 92.76 119 GLY A CA 1
ATOM 944 C C . GLY A 1 119 ? 16.125 4.344 -7.471 1 92.76 119 GLY A C 1
ATOM 945 O O . GLY A 1 119 ? 15.801 3.47 -8.278 1 92.76 119 GLY A O 1
ATOM 946 N N . ALA A 1 120 ? 17.305 4.365 -6.884 1 96.14 120 ALA A N 1
ATOM 947 C CA . ALA A 1 120 ? 18.285 3.313 -7.142 1 96.14 120 ALA A CA 1
ATOM 948 C C . ALA A 1 120 ? 18.417 2.38 -5.942 1 96.14 120 ALA A C 1
ATOM 950 O O . ALA A 1 120 ? 18.483 2.835 -4.798 1 96.14 120 ALA A O 1
ATOM 951 N N . PHE A 1 121 ? 18.4 1.12 -6.215 1 97.86 121 PHE A N 1
ATOM 952 C CA . PHE A 1 121 ? 18.753 0.144 -5.191 1 97.86 121 PHE A CA 1
ATOM 953 C C . PHE A 1 121 ? 20.257 0.137 -4.945 1 97.86 121 PHE A C 1
ATOM 955 O O . PHE A 1 121 ? 21.045 0.037 -5.888 1 97.86 121 PHE A O 1
ATOM 962 N N . THR A 1 122 ? 20.656 0.297 -3.719 1 96.68 122 THR A N 1
ATOM 963 C CA . THR A 1 122 ? 22.068 0.42 -3.375 1 96.68 122 THR A CA 1
ATOM 964 C C . THR A 1 122 ? 22.482 -0.669 -2.39 1 96.68 122 THR A C 1
ATOM 966 O O . THR A 1 122 ? 21.941 -0.753 -1.285 1 96.68 122 THR A O 1
ATOM 969 N N . ALA A 1 123 ? 23.372 -1.504 -2.765 1 95.98 123 ALA A N 1
ATOM 970 C CA . ALA A 1 123 ? 23.959 -2.51 -1.884 1 95.98 123 ALA A CA 1
ATOM 971 C C . ALA A 1 123 ? 25.215 -1.977 -1.202 1 95.98 123 ALA A C 1
ATOM 973 O O . ALA A 1 123 ? 26.099 -1.423 -1.86 1 95.98 123 ALA A O 1
ATOM 974 N N . ILE A 1 124 ? 25.191 -2.142 0.086 1 94.03 124 ILE A N 1
ATOM 975 C CA . ILE A 1 124 ? 26.353 -1.714 0.857 1 94.03 124 ILE A CA 1
ATOM 976 C C . ILE A 1 124 ? 27.286 -2.901 1.087 1 94.03 124 ILE A C 1
ATOM 978 O O . ILE A 1 124 ? 26.871 -3.93 1.625 1 94.03 124 ILE A O 1
ATOM 982 N N . THR A 1 125 ? 28.502 -2.795 0.62 1 88.47 125 THR A N 1
ATOM 983 C CA . THR A 1 125 ? 29.511 -3.837 0.782 1 88.47 125 THR A CA 1
ATOM 984 C C . THR A 1 125 ? 30.873 -3.226 1.097 1 88.47 125 THR A C 1
ATOM 986 O O . THR A 1 125 ? 31.176 -2.112 0.662 1 88.47 125 THR A O 1
ATOM 989 N N . PRO A 1 126 ? 31.618 -3.874 2.053 1 75.71 126 PRO A N 1
ATOM 990 C CA . PRO A 1 126 ? 32.946 -3.334 2.355 1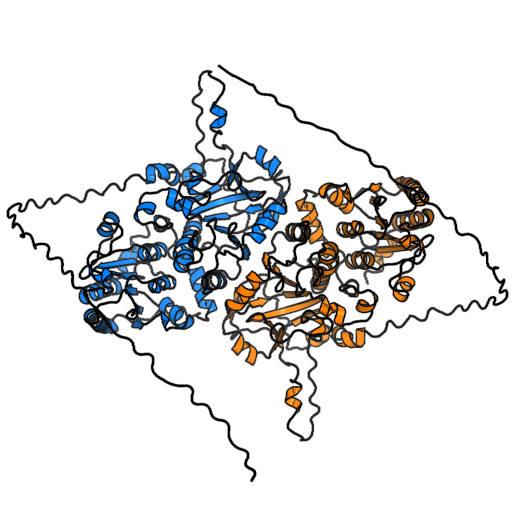 75.71 126 PRO A CA 1
ATOM 991 C C . PRO A 1 126 ? 33.874 -3.338 1.142 1 75.71 126 PRO A C 1
ATOM 993 O O . PRO A 1 126 ? 34.871 -2.611 1.12 1 75.71 126 PRO A O 1
ATOM 996 N N . PHE A 1 127 ? 33.715 -4.21 0.212 1 66.07 127 PHE A N 1
ATOM 997 C CA . PHE A 1 127 ? 34.626 -4.342 -0.92 1 66.07 127 PHE A CA 1
ATOM 998 C C . PHE A 1 127 ? 33.908 -4.042 -2.23 1 66.07 127 PHE A C 1
ATOM 1000 O O . PHE A 1 127 ? 33.674 -4.945 -3.036 1 66.07 127 PHE A O 1
ATOM 1007 N N . PRO A 1 128 ? 33.469 -2.785 -2.417 1 60.69 128 PRO A N 1
ATOM 1008 C CA . PRO A 1 128 ? 32.853 -2.694 -3.743 1 60.69 128 PRO A CA 1
ATOM 1009 C C . PRO A 1 128 ? 33.845 -2.959 -4.873 1 60.69 128 PRO A C 1
ATOM 1011 O O . PRO A 1 128 ? 35.04 -2.692 -4.727 1 60.69 128 PRO A O 1
ATOM 1014 N N . PRO A 1 129 ? 33.489 -3.802 -5.925 1 51.44 129 PRO A N 1
ATOM 1015 C CA . PRO A 1 129 ? 34.468 -4.095 -6.974 1 51.44 129 PRO A CA 1
ATOM 1016 C C . PRO A 1 129 ? 35.21 -2.849 -7.452 1 51.44 129 PRO A C 1
ATOM 1018 O O . PRO A 1 129 ? 34.659 -1.745 -7.416 1 51.44 129 PRO A O 1
ATOM 1021 N N . ASP A 1 130 ? 36.491 -2.826 -7.402 1 47.46 130 ASP A N 1
ATOM 1022 C CA . ASP A 1 130 ? 37.314 -1.781 -8.002 1 47.46 130 ASP A CA 1
ATOM 1023 C C . ASP A 1 130 ? 36.733 -1.323 -9.338 1 47.46 130 ASP A C 1
ATOM 1025 O O . ASP A 1 130 ? 36.302 -2.146 -10.148 1 47.46 130 ASP A O 1
ATOM 1029 N N . ASP A 1 131 ? 36.136 -0.281 -9.322 1 44.64 131 ASP A N 1
ATOM 1030 C CA . ASP A 1 131 ? 35.811 0.29 -10.625 1 44.64 131 ASP A CA 1
ATOM 1031 C C . ASP A 1 131 ? 36.885 -0.049 -11.657 1 44.64 131 ASP A C 1
ATOM 1033 O O . ASP A 1 131 ? 38.065 0.245 -11.452 1 44.64 131 ASP A O 1
ATOM 1037 N N . PRO A 1 132 ? 36.67 -1.023 -12.468 1 40.27 132 PRO A N 1
ATOM 1038 C CA . PRO A 1 132 ? 37.72 -1.212 -13.472 1 40.27 132 PRO A CA 1
ATOM 1039 C C . PRO A 1 132 ? 38.297 0.107 -13.979 1 40.27 132 PRO A C 1
ATOM 1041 O O . PRO A 1 132 ? 39.374 0.124 -14.58 1 40.27 132 PRO A O 1
ATOM 1044 N N . SER A 1 133 ? 37.51 1.129 -13.949 1 36.18 133 SER A N 1
ATOM 1045 C CA . SER A 1 133 ? 38.047 2.317 -14.605 1 36.18 133 SER A CA 1
ATOM 1046 C C . SER A 1 133 ? 39.213 2.904 -13.818 1 36.18 133 SER A C 1
ATOM 1048 O O . SER A 1 133 ? 39.841 3.87 -14.256 1 36.18 133 SER A O 1
ATOM 1050 N N . SER A 1 134 ? 39.303 2.533 -12.562 1 36 134 SER A N 1
ATOM 1051 C CA . SER A 1 134 ? 40.462 3.139 -11.915 1 36 134 SER A CA 1
ATOM 1052 C C . SER A 1 134 ? 41.751 2.424 -12.308 1 36 134 SER A C 1
ATOM 1054 O O . SER A 1 134 ? 42.783 2.589 -11.655 1 36 134 SER A O 1
ATOM 1056 N N . SER A 1 135 ? 41.613 1.342 -13.056 1 35.53 135 SER A N 1
ATOM 1057 C CA . SER A 1 135 ? 42.873 0.698 -13.41 1 35.53 135 SER A CA 1
ATOM 1058 C C . SER A 1 135 ? 43.734 1.608 -14.279 1 35.53 135 SER A C 1
ATOM 1060 O O . SER A 1 135 ? 44.725 1.162 -14.863 1 35.53 135 SER A O 1
ATOM 1062 N N . SER A 1 136 ? 43.32 2.805 -14.639 1 33 136 SER A N 1
ATOM 1063 C CA . SER A 1 136 ? 44.27 3.303 -15.629 1 33 136 SER A CA 1
ATOM 1064 C C . SER A 1 136 ? 45.66 3.47 -15.026 1 33 136 SER A C 1
ATOM 1066 O O . SER A 1 136 ? 46.655 3.525 -15.752 1 33 136 SER A O 1
ATOM 1068 N N . LEU A 1 137 ? 45.946 4.448 -13.984 1 32.34 137 LEU A N 1
ATOM 1069 C CA . LEU A 1 137 ? 47.214 5.156 -14.118 1 32.34 137 LEU A CA 1
ATOM 1070 C C . LEU A 1 137 ? 48.384 4.253 -13.743 1 32.34 137 LEU A C 1
ATOM 1072 O O . LEU A 1 137 ? 49.466 4.356 -14.326 1 32.34 137 LEU A O 1
ATOM 1076 N N . THR A 1 138 ? 48.615 3.935 -12.375 1 34.56 138 THR A N 1
ATOM 1077 C CA . THR A 1 138 ? 50.037 3.88 -12.055 1 34.56 138 THR A CA 1
ATOM 1078 C C . THR A 1 138 ? 50.628 2.53 -12.449 1 34.56 138 THR A C 1
ATOM 1080 O O . THR A 1 138 ? 49.996 1.489 -12.255 1 34.56 138 THR A O 1
ATOM 1083 N N . ASN A 1 139 ? 51.564 2.341 -13.38 1 35.73 139 ASN A N 1
ATOM 1084 C CA . ASN A 1 139 ? 52.528 1.389 -13.921 1 35.73 139 ASN A CA 1
ATOM 1085 C C . ASN A 1 139 ? 53.17 0.553 -12.818 1 35.73 139 ASN A C 1
ATOM 1087 O O . ASN A 1 139 ? 54.179 -0.117 -13.048 1 35.73 139 ASN A O 1
ATOM 1091 N N . ASP A 1 140 ? 53.395 1.141 -11.555 1 36.19 140 ASP A N 1
ATOM 1092 C CA . ASP A 1 140 ? 54.401 0.406 -10.794 1 36.19 140 ASP A CA 1
ATOM 1093 C C . ASP A 1 140 ? 53.966 -1.04 -10.562 1 36.19 140 ASP A C 1
ATOM 1095 O O . ASP A 1 140 ? 52.783 -1.364 -10.68 1 36.19 140 ASP A O 1
ATOM 1099 N N . GLU A 1 141 ? 54.857 -1.869 -9.811 1 39.09 141 GLU A N 1
ATOM 1100 C CA . GLU A 1 141 ? 54.897 -3.278 -9.43 1 39.09 141 GLU A CA 1
ATOM 1101 C C . GLU A 1 141 ? 53.564 -3.728 -8.839 1 39.09 141 GLU A C 1
ATOM 1103 O O . GLU A 1 141 ? 53.102 -3.169 -7.842 1 39.09 141 GLU A O 1
ATOM 1108 N N . GLU A 1 142 ? 52.738 -4.252 -9.642 1 38.47 142 GLU A N 1
ATOM 1109 C CA . GLU A 1 142 ? 51.335 -4.646 -9.563 1 38.47 142 GLU A CA 1
ATOM 1110 C C . GLU A 1 142 ? 51.094 -5.6 -8.396 1 38.47 142 GLU A C 1
ATOM 1112 O O . GLU A 1 142 ? 51.587 -6.73 -8.399 1 38.47 142 GLU A O 1
ATOM 1117 N N . GLU A 1 143 ? 51.34 -5.13 -7.127 1 41.21 143 GLU A N 1
ATOM 1118 C CA . GLU A 1 143 ? 50.816 -6.053 -6.124 1 41.21 143 GLU A CA 1
ATOM 1119 C C . GLU A 1 143 ? 49.53 -6.719 -6.605 1 41.21 143 GLU A C 1
ATOM 1121 O O . GLU A 1 143 ? 48.681 -6.069 -7.219 1 41.21 143 GLU A O 1
ATOM 1126 N N . PRO A 1 144 ? 49.623 -8.121 -6.715 1 38.49 144 PRO A N 1
ATOM 1127 C CA . PRO A 1 144 ? 48.384 -8.794 -7.114 1 38.49 144 PRO A CA 1
ATOM 1128 C C . PRO A 1 144 ? 47.145 -8.183 -6.463 1 38.49 144 PRO A C 1
ATOM 1130 O O . PRO A 1 144 ? 47.07 -8.091 -5.235 1 38.49 144 PRO A O 1
ATOM 1133 N N . THR A 1 145 ? 46.663 -7.059 -6.962 1 39.85 145 THR A N 1
ATOM 1134 C CA . THR A 1 145 ? 45.366 -6.555 -6.526 1 39.85 145 THR A CA 1
ATOM 1135 C C . THR A 1 145 ? 44.373 -7.701 -6.348 1 39.85 145 THR A C 1
ATOM 1137 O O . THR A 1 145 ? 44.05 -8.404 -7.307 1 39.85 145 THR A O 1
ATOM 1140 N N . VAL A 1 146 ? 44.468 -8.436 -5.207 1 40.27 146 VAL A N 1
ATOM 1141 C CA . VAL A 1 146 ? 43.389 -9.36 -4.873 1 40.27 146 VAL A CA 1
ATOM 1142 C C . VAL A 1 146 ? 42.051 -8.773 -5.316 1 40.27 146 VAL A C 1
ATOM 1144 O O . VAL A 1 146 ? 41.615 -7.743 -4.796 1 40.27 146 VAL A O 1
ATOM 1147 N N . GLU A 1 147 ? 41.735 -8.845 -6.574 1 45.61 147 GLU A N 1
ATOM 1148 C CA . GLU A 1 147 ? 40.407 -8.488 -7.063 1 45.61 147 GLU A CA 1
ATOM 1149 C C . GLU A 1 147 ? 39.319 -8.964 -6.105 1 45.61 147 GLU A C 1
ATOM 1151 O O . GLU A 1 147 ? 39.179 -10.165 -5.863 1 45.61 147 GLU A O 1
ATOM 1156 N N . PHE A 1 148 ? 39.006 -8.213 -5.093 1 50.76 148 PHE A N 1
ATOM 1157 C CA . PHE A 1 148 ? 37.929 -8.577 -4.18 1 50.76 148 PHE A CA 1
ATOM 1158 C C . PHE A 1 148 ? 36.675 -8.97 -4.953 1 50.76 148 PHE A C 1
ATOM 1160 O O . PHE A 1 148 ? 36.238 -8.245 -5.848 1 50.76 148 PHE A O 1
ATOM 1167 N N . GLU A 1 149 ? 36.391 -10.273 -5.058 1 60.81 149 GLU A N 1
ATOM 1168 C CA . GLU A 1 149 ? 35.21 -10.834 -5.707 1 60.81 149 GLU A CA 1
ATOM 1169 C C . GLU A 1 149 ? 33.929 -10.363 -5.025 1 60.81 149 GLU A C 1
ATOM 1171 O O . GLU A 1 149 ? 33.835 -10.369 -3.796 1 60.81 149 GLU A O 1
ATOM 1176 N N . SER A 1 150 ? 33.108 -9.638 -5.714 1 71.07 150 SER A N 1
ATOM 1177 C CA . SER A 1 150 ? 31.807 -9.175 -5.242 1 71.07 150 SER A CA 1
ATOM 1178 C C . SER A 1 150 ? 31.03 -10.303 -4.571 1 71.07 150 SER A C 1
ATOM 1180 O O . SER A 1 150 ? 31.013 -11.432 -5.066 1 71.07 150 SER A O 1
ATOM 1182 N N . PRO A 1 151 ? 30.619 -10.012 -3.38 1 79.11 151 PRO A N 1
ATOM 1183 C CA . PRO A 1 151 ? 29.788 -11.01 -2.702 1 79.11 151 PRO A CA 1
ATOM 1184 C C . PRO A 1 151 ? 28.433 -11.206 -3.377 1 79.11 151 PRO A C 1
ATOM 1186 O O . PRO A 1 151 ? 27.648 -12.06 -2.958 1 79.11 151 PRO A O 1
ATOM 1189 N N . PHE A 1 152 ? 28.259 -10.461 -4.442 1 86.75 152 PHE A N 1
ATOM 1190 C CA . PHE A 1 152 ? 26.98 -10.521 -5.14 1 86.75 152 PHE A CA 1
ATOM 1191 C C . PHE A 1 152 ? 27.155 -11.097 -6.541 1 86.75 152 PHE A C 1
ATOM 1193 O O . PHE A 1 152 ? 28.243 -11.027 -7.115 1 86.75 152 PHE A O 1
ATOM 1200 N N . PRO A 1 153 ? 26.053 -11.653 -7.055 1 87.87 153 PRO A N 1
ATOM 1201 C CA . PRO A 1 153 ? 26.094 -11.997 -8.478 1 87.87 153 PRO A CA 1
ATOM 1202 C C . PRO A 1 153 ? 26.334 -10.782 -9.372 1 87.87 153 PRO A C 1
ATOM 1204 O O . PRO A 1 153 ? 26.178 -9.643 -8.926 1 87.87 153 PRO A O 1
ATOM 1207 N N . ASP A 1 154 ? 26.79 -11.15 -10.611 1 90.15 154 ASP A N 1
ATOM 1208 C CA . ASP A 1 154 ? 26.877 -10.075 -11.594 1 90.15 154 ASP A CA 1
ATOM 1209 C C . ASP A 1 154 ? 25.552 -9.324 -11.705 1 90.15 154 ASP A C 1
ATOM 1211 O O . ASP A 1 154 ? 24.482 -9.936 -11.684 1 90.15 154 ASP A O 1
ATOM 1215 N N . THR A 1 155 ? 25.658 -8.067 -11.849 1 93.78 155 THR A N 1
ATOM 1216 C CA . THR A 1 155 ? 24.474 -7.214 -11.88 1 93.78 155 THR A CA 1
ATOM 1217 C C . THR A 1 155 ? 23.499 -7.682 -12.956 1 93.78 155 THR A C 1
ATOM 1219 O O . THR A 1 155 ? 22.282 -7.607 -12.773 1 93.78 155 THR A O 1
ATOM 1222 N N . LYS A 1 156 ? 24.007 -8.161 -14.071 1 94.31 156 LYS A N 1
ATOM 1223 C CA . LYS A 1 156 ? 23.158 -8.564 -15.188 1 94.31 156 LYS A CA 1
ATOM 1224 C C . LYS A 1 156 ? 22.249 -9.725 -14.796 1 94.31 156 LYS A C 1
ATOM 1226 O O . LYS A 1 156 ? 21.259 -10.002 -15.477 1 94.31 156 LYS A O 1
ATOM 1231 N N . PHE A 1 157 ? 22.616 -10.473 -13.717 1 94.52 157 PHE A N 1
ATOM 1232 C CA . PHE A 1 157 ? 21.792 -11.578 -13.239 1 94.52 157 PHE A CA 1
ATOM 1233 C C . PHE A 1 157 ? 20.829 -11.106 -12.156 1 94.52 157 PHE A C 1
ATOM 1235 O O . PHE A 1 157 ? 19.926 -11.844 -11.756 1 94.52 157 PHE A O 1
ATOM 1242 N N . ILE A 1 158 ? 21.023 -9.875 -11.646 1 96.37 158 ILE A N 1
ATOM 1243 C CA . ILE A 1 158 ? 20.206 -9.331 -10.567 1 96.37 158 ILE A CA 1
ATOM 1244 C C . ILE A 1 158 ? 19.09 -8.467 -11.15 1 96.37 158 ILE A C 1
ATOM 1246 O O . ILE A 1 158 ? 17.91 -8.692 -10.868 1 96.37 158 ILE A O 1
ATOM 1250 N N . ILE A 1 159 ? 19.516 -7.505 -11.948 1 97.78 159 ILE A N 1
ATOM 1251 C CA . ILE A 1 159 ? 18.582 -6.505 -12.454 1 97.78 159 ILE A CA 1
ATOM 1252 C C . ILE A 1 159 ? 19.062 -5.989 -13.809 1 97.78 159 ILE A C 1
ATOM 1254 O O . ILE A 1 159 ? 20.229 -5.623 -13.963 1 97.78 159 ILE A O 1
ATOM 1258 N N . SER A 1 160 ? 18.148 -5.973 -14.754 1 96.84 160 SER A N 1
ATOM 1259 C CA . SER A 1 160 ? 18.503 -5.604 -16.12 1 96.84 160 SER A CA 1
ATOM 1260 C C . SER A 1 160 ? 18.058 -4.181 -16.441 1 96.84 160 SER A C 1
ATOM 1262 O O . SER A 1 160 ? 17.329 -3.562 -15.663 1 96.84 160 SER A O 1
ATOM 1264 N N . SER A 1 161 ? 18.499 -3.675 -17.583 1 94.61 161 SER A N 1
ATOM 1265 C CA . SER A 1 161 ? 18.035 -2.405 -18.133 1 94.61 161 SER A CA 1
ATOM 1266 C C . SER A 1 161 ? 16.772 -2.593 -18.966 1 94.61 161 SER A C 1
ATOM 1268 O O . SER A 1 161 ? 16.395 -1.709 -19.739 1 94.61 161 SER A O 1
ATOM 1270 N N . ASP A 1 162 ? 16.185 -3.734 -19.001 1 88.57 162 ASP A N 1
ATOM 1271 C CA . ASP A 1 162 ? 14.999 -4.113 -19.763 1 88.57 162 ASP A CA 1
ATOM 1272 C C . ASP A 1 162 ? 15.383 -4.814 -21.064 1 88.57 162 ASP A C 1
ATOM 1274 O O . ASP A 1 162 ? 14.574 -4.902 -21.99 1 88.57 162 ASP A O 1
ATOM 1278 N N . LYS A 1 163 ? 16.673 -5.174 -21.196 1 88.5 163 LYS A N 1
ATOM 1279 C CA . LYS A 1 163 ? 17.175 -5.918 -22.348 1 88.5 163 LYS A CA 1
ATOM 1280 C C . LYS A 1 163 ? 17.994 -7.128 -21.907 1 88.5 163 LYS A C 1
ATOM 1282 O O . LYS A 1 163 ? 18.73 -7.059 -20.92 1 88.5 163 LYS A O 1
ATOM 1287 N N . ARG A 1 164 ? 17.88 -8.091 -22.69 1 87.27 164 ARG A N 1
ATOM 1288 C CA . ARG A 1 164 ? 18.61 -9.323 -22.411 1 87.27 164 ARG A CA 1
ATOM 1289 C C . ARG A 1 164 ? 20.114 -9.075 -22.387 1 87.27 164 ARG A C 1
ATOM 1291 O O . ARG A 1 164 ? 20.672 -8.518 -23.335 1 87.27 164 ARG A O 1
ATOM 1298 N N . GLY A 1 165 ? 20.67 -9.413 -21.338 1 83.72 165 GLY A N 1
ATOM 1299 C CA . GLY A 1 165 ? 22.121 -9.392 -21.25 1 83.72 165 GLY A CA 1
ATOM 1300 C C . GLY A 1 165 ? 22.678 -8.028 -20.889 1 83.72 165 GLY A C 1
ATOM 1301 O O . GLY A 1 165 ? 23.895 -7.85 -20.806 1 83.72 165 GLY A O 1
ATOM 1302 N N . ILE A 1 166 ? 21.836 -7.087 -20.701 1 94.36 166 ILE A N 1
ATOM 1303 C CA . ILE A 1 166 ? 22.327 -5.754 -20.37 1 94.36 166 ILE A CA 1
ATOM 1304 C C . ILE A 1 166 ? 21.955 -5.411 -18.929 1 94.36 166 ILE A C 1
ATOM 1306 O O . ILE A 1 166 ? 20.773 -5.35 -18.583 1 94.36 166 ILE A O 1
ATOM 1310 N N . ALA A 1 167 ? 22.958 -5.185 -18.188 1 95.79 167 ALA A N 1
ATOM 1311 C CA . ALA A 1 167 ? 22.795 -4.87 -16.771 1 95.79 167 ALA A CA 1
ATOM 1312 C C . ALA A 1 167 ? 22.194 -3.48 -16.583 1 95.79 167 ALA A C 1
ATOM 1314 O O . ALA A 1 167 ? 22.397 -2.592 -17.414 1 95.79 167 ALA A O 1
ATOM 1315 N N . ALA A 1 168 ? 21.487 -3.286 -15.507 1 96.77 168 ALA A N 1
ATOM 1316 C CA . ALA A 1 168 ? 20.972 -1.967 -15.147 1 96.77 168 ALA A CA 1
ATOM 1317 C C . ALA A 1 168 ? 22.11 -1.002 -14.829 1 96.77 168 ALA A C 1
ATOM 1319 O O . ALA A 1 168 ? 23.168 -1.416 -14.351 1 96.77 168 ALA A O 1
ATOM 1320 N N . GLY A 1 169 ? 21.889 0.255 -15.092 1 95.66 169 GLY A N 1
ATOM 1321 C CA . GLY A 1 169 ? 22.859 1.285 -14.757 1 95.66 169 GLY A CA 1
ATOM 1322 C C . GLY A 1 169 ? 22.726 1.79 -13.333 1 95.66 169 GLY A C 1
ATOM 1323 O O . GLY A 1 169 ? 21.974 1.225 -12.536 1 95.66 169 GLY A O 1
ATOM 1324 N N . PRO A 1 170 ? 23.497 2.783 -12.997 1 94.28 170 PRO A N 1
ATOM 1325 C CA . PRO A 1 170 ? 23.519 3.31 -11.63 1 94.28 170 PRO A CA 1
ATOM 1326 C C . PRO A 1 170 ? 22.198 3.962 -11.228 1 94.28 170 PRO A C 1
ATOM 1328 O O . PRO A 1 170 ? 21.971 4.225 -10.044 1 94.28 170 PRO A O 1
ATOM 1331 N N . ASP A 1 171 ? 21.371 4.19 -12.2 1 93.73 171 ASP A N 1
ATOM 1332 C CA . ASP A 1 171 ? 20.066 4.768 -11.894 1 93.73 171 ASP A CA 1
ATOM 1333 C C . ASP A 1 171 ? 19.147 3.736 -11.245 1 93.73 171 ASP A C 1
ATOM 1335 O O . ASP A 1 171 ? 18.142 4.094 -10.627 1 93.73 171 ASP A O 1
ATOM 1339 N N . ARG A 1 172 ? 19.575 2.451 -11.392 1 96.45 172 ARG A N 1
ATOM 1340 C CA . ARG A 1 172 ? 18.709 1.407 -10.855 1 96.45 172 ARG A CA 1
ATOM 1341 C C . ARG A 1 172 ? 19.44 0.572 -9.809 1 96.45 172 ARG A C 1
ATOM 1343 O O . ARG A 1 172 ? 18.816 0.019 -8.902 1 96.45 172 ARG A O 1
ATOM 1350 N N . TRP A 1 173 ? 20.699 0.431 -9.976 1 96.28 173 TRP A N 1
ATOM 1351 C CA . TRP A 1 173 ? 21.48 -0.443 -9.105 1 96.28 173 TRP A CA 1
ATOM 1352 C C . TRP A 1 173 ? 22.87 0.134 -8.86 1 96.28 173 TRP A C 1
ATOM 1354 O O . TRP A 1 173 ? 23.574 0.498 -9.805 1 96.28 173 TRP A O 1
ATOM 1364 N N . LYS A 1 174 ? 23.202 0.171 -7.56 1 93.4 174 LYS A N 1
ATOM 1365 C CA . LYS A 1 174 ? 24.524 0.644 -7.16 1 93.4 174 LYS A CA 1
ATOM 1366 C C . LYS A 1 174 ? 25.108 -0.23 -6.053 1 93.4 174 LYS A C 1
ATOM 1368 O O . LYS A 1 174 ? 24.368 -0.812 -5.258 1 93.4 174 LYS A O 1
ATOM 1373 N N . MET A 1 175 ? 26.381 -0.339 -6.082 1 92.68 175 MET A N 1
ATOM 1374 C CA . MET A 1 175 ? 27.152 -0.873 -4.962 1 92.68 175 MET A CA 1
ATOM 1375 C C . MET A 1 175 ? 28.069 0.195 -4.375 1 92.68 175 MET A C 1
ATOM 1377 O O . MET A 1 175 ? 28.799 0.865 -5.109 1 92.68 175 MET A O 1
ATOM 1381 N N . GLU A 1 176 ? 27.921 0.363 -3.117 1 91.57 176 GLU A N 1
ATOM 1382 C CA . GLU A 1 176 ? 28.663 1.454 -2.493 1 91.57 176 GLU A CA 1
ATOM 1383 C C . GLU A 1 176 ? 29.338 0.996 -1.204 1 91.57 176 GLU A C 1
ATOM 1385 O O . GLU A 1 176 ? 28.88 0.051 -0.559 1 91.57 176 GLU A O 1
ATOM 1390 N N . LYS A 1 177 ? 30.422 1.649 -0.856 1 89.41 177 LYS A N 1
ATOM 1391 C CA . LYS A 1 177 ? 31.039 1.497 0.458 1 89.41 177 LYS A CA 1
ATOM 1392 C C . LYS A 1 177 ? 30.246 2.244 1.527 1 89.41 177 LYS A C 1
ATOM 1394 O O . LYS A 1 177 ? 29.526 3.197 1.221 1 89.41 177 LYS A O 1
ATOM 1399 N N . PRO A 1 178 ? 30.316 1.814 2.701 1 87.68 178 PRO A N 1
ATOM 1400 C CA . PRO A 1 178 ? 29.566 2.449 3.787 1 87.68 178 PRO A CA 1
ATOM 1401 C C . PRO A 1 178 ? 29.826 3.95 3.885 1 87.68 178 PRO A C 1
ATOM 1403 O O . PRO A 1 178 ? 28.899 4.726 4.135 1 87.68 178 PRO A O 1
ATOM 1406 N N . GLU A 1 179 ? 31.073 4.419 3.656 1 86.15 179 GLU A N 1
ATOM 1407 C CA . GLU A 1 179 ? 31.414 5.832 3.793 1 86.15 179 GLU A CA 1
ATOM 1408 C C . GLU A 1 179 ? 30.704 6.676 2.738 1 86.15 179 GLU A C 1
ATOM 1410 O O . GLU A 1 179 ? 30.155 7.735 3.05 1 86.15 179 GLU A O 1
ATOM 1415 N N . THR A 1 180 ? 30.746 6.164 1.574 1 88.65 180 THR A N 1
ATOM 1416 C CA . THR A 1 180 ? 30.087 6.864 0.478 1 88.65 180 THR A CA 1
ATOM 1417 C C . THR A 1 180 ? 28.571 6.839 0.653 1 88.65 180 THR A C 1
ATOM 1419 O O . THR A 1 180 ? 27.892 7.829 0.375 1 88.65 180 THR A O 1
ATOM 1422 N N . ALA A 1 181 ? 28.132 5.737 1.131 1 90.75 181 ALA A N 1
ATOM 1423 C CA . ALA A 1 181 ? 26.694 5.577 1.327 1 90.75 181 ALA A CA 1
ATOM 1424 C C . ALA A 1 181 ? 26.172 6.546 2.384 1 90.75 181 ALA A C 1
ATOM 1426 O O . ALA A 1 181 ? 25.103 7.137 2.219 1 90.75 181 ALA A O 1
ATOM 1427 N N . ARG A 1 182 ? 26.914 6.686 3.421 1 88.79 182 ARG A N 1
ATOM 1428 C CA . ARG A 1 182 ? 26.491 7.587 4.488 1 88.79 182 ARG A CA 1
ATOM 1429 C C . ARG A 1 182 ? 26.335 9.013 3.97 1 88.79 182 ARG A C 1
ATOM 1431 O O . ARG A 1 182 ? 25.442 9.743 4.407 1 88.79 182 ARG A O 1
ATOM 1438 N N . LEU A 1 183 ? 27.13 9.388 3.015 1 87.93 183 LEU A N 1
ATOM 1439 C CA . LEU A 1 183 ? 27.051 10.721 2.429 1 87.93 183 LEU A CA 1
ATOM 1440 C C . LEU A 1 183 ? 25.799 10.864 1.57 1 87.93 183 LEU A C 1
ATOM 1442 O O . LEU A 1 183 ? 25.168 11.923 1.556 1 87.93 183 LEU A O 1
ATOM 1446 N N . GLU A 1 184 ? 25.456 9.794 0.99 1 88.92 184 GLU A N 1
ATOM 1447 C CA . GLU A 1 184 ? 24.332 9.825 0.058 1 88.92 184 GLU A CA 1
ATOM 1448 C C . GLU A 1 184 ? 23.007 9.618 0.785 1 88.92 184 GLU A C 1
ATOM 1450 O O . GLU A 1 184 ? 21.982 10.18 0.391 1 88.92 184 GLU A O 1
ATOM 1455 N N . PHE A 1 185 ? 22.974 8.778 1.808 1 92.08 185 PHE A N 1
ATOM 1456 C CA . PHE A 1 185 ? 21.746 8.326 2.451 1 92.08 185 PHE A CA 1
ATOM 1457 C C . PHE A 1 185 ? 21.229 9.375 3.428 1 92.08 185 PHE A C 1
ATOM 1459 O O . PHE A 1 185 ? 20.045 9.38 3.773 1 92.08 185 PHE A O 1
ATOM 1466 N N . GLY A 1 186 ? 22.091 10.262 3.839 1 86.04 186 GLY A N 1
ATOM 1467 C CA . GLY A 1 186 ? 21.744 11.113 4.966 1 86.04 186 GLY A CA 1
ATOM 1468 C C . GLY A 1 186 ? 21.863 10.409 6.305 1 86.04 186 GLY A C 1
ATOM 1469 O O . GLY A 1 186 ? 22.234 9.235 6.363 1 86.04 186 GLY A O 1
ATOM 1470 N N . GLN A 1 187 ? 21.547 11.042 7.324 1 88.2 187 GLN A N 1
ATOM 1471 C CA . GLN A 1 187 ? 21.741 10.534 8.678 1 88.2 187 GLN A CA 1
ATOM 1472 C C . GLN A 1 187 ? 20.65 9.534 9.051 1 88.2 187 GLN A C 1
ATOM 1474 O O . GLN A 1 187 ? 20.931 8.499 9.659 1 88.2 187 GLN A O 1
ATOM 1479 N N . MET A 1 188 ? 19.411 9.876 8.608 1 93.49 188 MET A N 1
ATOM 1480 C CA . MET A 1 188 ? 18.271 9.059 9.013 1 93.49 188 MET A CA 1
ATOM 1481 C C . MET A 1 188 ? 17.635 8.376 7.807 1 93.49 188 MET A C 1
ATOM 1483 O O . MET A 1 188 ? 17.526 8.974 6.735 1 93.49 188 MET A O 1
ATOM 1487 N N . GLY A 1 189 ? 17.305 7.099 7.953 1 95.02 189 GLY A N 1
ATOM 1488 C CA . GLY A 1 189 ? 16.501 6.352 6.999 1 95.02 189 GLY A CA 1
ATOM 1489 C C . GLY A 1 189 ? 15.346 5.609 7.644 1 95.02 189 GLY A C 1
ATOM 1490 O O . GLY A 1 189 ? 15.129 5.717 8.853 1 95.02 189 GLY A O 1
ATOM 1491 N N . TYR A 1 190 ? 14.61 4.997 6.885 1 96.76 190 TYR A N 1
ATOM 1492 C CA . TYR A 1 190 ? 13.463 4.256 7.398 1 96.76 190 TYR A CA 1
ATOM 1493 C C . TYR A 1 190 ? 13.527 2.793 6.978 1 96.76 190 TYR A C 1
ATOM 1495 O O . TYR A 1 190 ? 13.617 2.486 5.787 1 96.76 190 TYR A O 1
ATOM 1503 N N . LYS A 1 191 ? 13.466 1.935 7.945 1 97.25 191 LYS A N 1
ATOM 1504 C CA . LYS A 1 191 ? 13.481 0.496 7.698 1 97.25 191 LYS A CA 1
ATOM 1505 C C . LYS A 1 191 ? 12.07 -0.035 7.456 1 97.25 191 LYS A C 1
ATOM 1507 O O . LYS A 1 191 ? 11.156 0.242 8.235 1 97.25 191 LYS A O 1
ATOM 1512 N N . LEU A 1 192 ? 11.895 -0.686 6.363 1 96.75 192 LEU A N 1
ATOM 1513 C CA . LEU A 1 192 ? 10.68 -1.454 6.109 1 96.75 192 LEU A CA 1
ATOM 1514 C C . LEU A 1 192 ? 10.876 -2.92 6.48 1 96.75 192 LEU A C 1
ATOM 1516 O O . LEU A 1 192 ? 11.664 -3.625 5.845 1 96.75 192 LEU A O 1
ATOM 1520 N N . GLY A 1 193 ? 10.118 -3.32 7.473 1 96 193 GLY A N 1
ATOM 1521 C CA . GLY A 1 193 ? 10.199 -4.699 7.928 1 96 193 GLY A CA 1
ATOM 1522 C C . GLY A 1 193 ? 9.48 -5.672 7.012 1 96 193 GLY A C 1
ATOM 1523 O O . GLY A 1 193 ? 8.581 -5.28 6.265 1 96 193 GLY A O 1
ATOM 1524 N N . GLY A 1 194 ? 9.886 -6.942 7.01 1 95.44 194 GLY A N 1
ATOM 1525 C CA . GLY A 1 194 ? 9.273 -7.981 6.197 1 95.44 194 GLY A CA 1
ATOM 1526 C C . GLY A 1 194 ? 9.835 -8.047 4.79 1 95.44 194 GLY A C 1
ATOM 1527 O O . GLY A 1 194 ? 10.871 -7.444 4.5 1 95.44 194 GLY A O 1
ATOM 1528 N N . ALA A 1 195 ? 9.218 -8.795 3.94 1 97.09 195 ALA A N 1
ATOM 1529 C CA . ALA A 1 195 ? 9.725 -9.036 2.592 1 97.09 195 ALA A CA 1
ATOM 1530 C C . ALA A 1 195 ? 9.018 -8.146 1.573 1 97.09 195 ALA A C 1
ATOM 1532 O O . ALA A 1 195 ? 7.817 -7.891 1.689 1 97.09 195 ALA A O 1
ATOM 1533 N N . THR A 1 196 ? 9.769 -7.667 0.628 1 98.23 196 THR A N 1
ATOM 1534 C CA . THR A 1 196 ? 9.262 -6.89 -0.498 1 98.23 196 THR A CA 1
ATOM 1535 C C . THR A 1 196 ? 9.635 -7.55 -1.822 1 98.23 196 THR A C 1
ATOM 1537 O O . THR A 1 196 ? 10.79 -7.929 -2.029 1 98.23 196 THR A O 1
ATOM 1540 N N . PHE A 1 197 ? 8.641 -7.776 -2.684 1 98.75 197 PHE A N 1
ATOM 1541 C CA . PHE A 1 197 ? 8.91 -8.184 -4.057 1 98.75 197 PHE A CA 1
ATOM 1542 C C . PHE A 1 197 ? 9.082 -6.968 -4.96 1 98.75 197 PHE A C 1
ATOM 1544 O O . PHE A 1 197 ? 8.208 -6.099 -5.013 1 98.75 197 PHE A O 1
ATOM 1551 N N . ILE A 1 198 ? 10.201 -6.868 -5.633 1 98.73 198 ILE A N 1
ATOM 1552 C CA . ILE A 1 198 ? 10.443 -5.826 -6.625 1 98.73 198 ILE A CA 1
ATOM 1553 C C . ILE A 1 198 ? 10.436 -6.435 -8.025 1 98.73 198 ILE A C 1
ATOM 1555 O O . ILE A 1 198 ? 11.37 -7.145 -8.405 1 98.73 198 ILE A O 1
ATOM 1559 N N . ILE A 1 199 ? 9.467 -6.177 -8.76 1 98.47 199 ILE A N 1
ATOM 1560 C CA . ILE A 1 199 ? 9.369 -6.682 -10.125 1 98.47 199 ILE A CA 1
ATOM 1561 C C . ILE A 1 199 ? 9.836 -5.61 -11.107 1 98.47 199 ILE A C 1
ATOM 1563 O O . ILE A 1 199 ? 9.098 -4.668 -11.404 1 98.47 199 ILE A O 1
ATOM 1567 N N . ASN A 1 200 ? 10.974 -5.806 -11.615 1 97.8 200 ASN A N 1
ATOM 1568 C CA . ASN A 1 200 ? 11.622 -4.804 -12.455 1 97.8 200 ASN A CA 1
ATOM 1569 C C . ASN A 1 200 ? 11.197 -4.937 -13.914 1 97.8 200 ASN A C 1
ATOM 1571 O O . ASN A 1 200 ? 11.612 -4.143 -14.76 1 97.8 200 ASN A O 1
ATOM 1575 N N . ASP A 1 201 ? 10.321 -5.821 -14.306 1 96.85 201 ASP A N 1
ATOM 1576 C CA . ASP A 1 201 ? 9.918 -6.072 -15.687 1 96.85 201 ASP A CA 1
ATOM 1577 C C . ASP A 1 201 ? 9.149 -4.883 -16.259 1 96.85 201 ASP A C 1
ATOM 1579 O O . ASP A 1 201 ? 8.462 -4.17 -15.524 1 96.85 201 ASP A O 1
ATOM 1583 N N . LYS A 1 202 ? 9.193 -4.747 -17.557 1 94.17 202 LYS A N 1
ATOM 1584 C CA . LYS A 1 202 ? 8.423 -3.723 -18.257 1 94.17 202 LYS A CA 1
ATOM 1585 C C . LYS A 1 202 ? 6.931 -4.042 -18.23 1 94.17 202 LYS A C 1
ATOM 1587 O O . LYS A 1 202 ? 6.542 -5.205 -18.102 1 94.17 202 LYS A O 1
ATOM 1592 N N . PRO A 1 203 ? 6.172 -2.975 -18.4 1 92.37 203 PRO A N 1
ATOM 1593 C CA . PRO A 1 203 ? 4.727 -3.214 -18.441 1 92.37 203 PRO A CA 1
ATOM 1594 C C . PRO A 1 203 ? 4.274 -3.866 -19.745 1 92.37 203 PRO A C 1
ATOM 1596 O O . PRO A 1 203 ? 5.017 -3.868 -20.729 1 92.37 203 PRO A O 1
ATOM 1599 N N . GLY A 1 204 ? 3.086 -4.386 -19.789 1 88.08 204 GLY A N 1
ATOM 1600 C CA . GLY A 1 204 ? 2.436 -4.873 -20.995 1 88.08 204 GLY A CA 1
ATOM 1601 C C . GLY A 1 204 ? 3.052 -6.151 -21.531 1 88.08 204 GLY A C 1
ATOM 1602 O O . GLY A 1 204 ? 3.476 -7.014 -20.759 1 88.08 204 GLY A O 1
ATOM 1603 N N . ILE A 1 205 ? 3.123 -6.243 -22.777 1 88.76 205 ILE A N 1
ATOM 1604 C CA . ILE A 1 205 ? 3.491 -7.473 -23.469 1 88.76 205 ILE A CA 1
ATOM 1605 C C . ILE A 1 205 ? 5.005 -7.664 -23.413 1 88.76 205 ILE A C 1
ATOM 1607 O O . ILE A 1 205 ? 5.492 -8.794 -23.333 1 88.76 205 ILE A O 1
ATOM 1611 N N . GLU A 1 206 ? 5.676 -6.598 -23.248 1 87.63 206 GLU A N 1
ATOM 1612 C CA . GLU A 1 206 ? 7.135 -6.662 -23.26 1 87.63 206 GLU A CA 1
ATOM 1613 C C . GLU A 1 206 ? 7.669 -7.322 -21.993 1 87.63 206 GLU A C 1
ATOM 1615 O O . GLU A 1 206 ? 8.653 -8.063 -22.04 1 87.63 206 GLU A O 1
ATOM 1620 N N . GLY A 1 207 ? 7.019 -7.099 -20.964 1 91.09 207 GLY A N 1
ATOM 1621 C CA . GLY A 1 207 ? 7.431 -7.697 -19.704 1 91.09 207 GLY A CA 1
ATOM 1622 C C . GLY A 1 207 ? 6.67 -8.966 -19.37 1 91.09 207 GLY A C 1
ATOM 1623 O O . GLY A 1 207 ? 6.984 -9.645 -18.39 1 91.09 207 GLY A O 1
ATOM 1624 N N . TYR A 1 208 ? 5.632 -9.288 -20.234 1 93.86 208 TYR A N 1
ATOM 1625 C CA . TYR A 1 208 ? 4.824 -10.499 -20.136 1 93.86 208 TYR A CA 1
ATOM 1626 C C . TYR A 1 208 ? 3.96 -10.477 -18.882 1 93.86 208 TYR A C 1
ATOM 1628 O O . TYR A 1 208 ? 3.405 -11.505 -18.485 1 93.86 208 TYR A O 1
ATOM 1636 N N . LEU A 1 209 ? 3.863 -9.331 -18.226 1 95.33 209 LEU A N 1
ATOM 1637 C CA . LEU A 1 209 ? 3.144 -9.235 -16.96 1 95.33 209 LEU A CA 1
ATOM 1638 C C . LEU A 1 209 ? 1.637 -9.258 -17.189 1 95.33 209 LEU A C 1
ATOM 1640 O O . LEU A 1 209 ? 0.876 -9.65 -16.301 1 95.33 209 LEU A O 1
ATOM 1644 N N . VAL A 1 210 ? 1.209 -8.911 -18.4 1 95.71 210 VAL A N 1
ATOM 1645 C CA . VAL A 1 210 ? -0.22 -8.768 -18.662 1 95.71 210 VAL A CA 1
ATOM 1646 C C . VAL A 1 210 ? -0.835 -10.138 -18.935 1 95.71 210 VAL A C 1
ATOM 1648 O O . VAL A 1 210 ? -2.041 -10.248 -19.171 1 95.71 210 VAL A O 1
ATOM 1651 N N . PHE A 1 211 ? -0.008 -11.175 -19.008 1 94.96 211 PHE A N 1
ATOM 1652 C CA . PHE A 1 211 ? -0.483 -12.547 -19.142 1 94.96 211 PHE A CA 1
ATOM 1653 C C . PHE A 1 211 ? -0.506 -13.247 -17.788 1 94.96 211 PHE A C 1
ATOM 1655 O O . PHE A 1 211 ? 0.542 -13.453 -17.173 1 94.96 211 PHE A O 1
ATOM 1662 N N . PHE A 1 212 ? -1.652 -13.665 -17.403 1 95.64 212 PHE A N 1
ATOM 1663 C CA . PHE A 1 212 ? -1.83 -14.218 -16.066 1 95.64 212 PHE A CA 1
ATOM 1664 C C . PHE A 1 212 ? -0.909 -15.412 -15.847 1 95.64 212 PHE A C 1
ATOM 1666 O O . PHE A 1 212 ? -0.29 -15.54 -14.789 1 95.64 212 PHE A O 1
ATOM 1673 N N . LYS A 1 213 ? -0.79 -16.291 -16.794 1 94.96 213 LYS A N 1
ATOM 1674 C CA . LYS A 1 213 ? 0.065 -17.469 -16.679 1 94.96 213 LYS A CA 1
ATOM 1675 C C . LYS A 1 213 ? 1.508 -17.074 -16.38 1 94.96 213 LYS A C 1
ATOM 1677 O O . LYS A 1 213 ? 2.129 -17.616 -15.463 1 94.96 213 LYS A O 1
ATOM 1682 N N . HIS A 1 214 ? 2.034 -16.1 -17.137 1 96.32 214 HIS A N 1
ATOM 1683 C CA . HIS A 1 214 ? 3.411 -15.658 -16.944 1 96.32 214 HIS A CA 1
ATOM 1684 C C . HIS A 1 214 ? 3.584 -14.97 -15.594 1 96.32 214 HIS A C 1
ATOM 1686 O O . HIS A 1 214 ? 4.586 -15.184 -14.908 1 96.32 214 HIS A O 1
ATOM 1692 N N . PHE A 1 215 ? 2.623 -14.257 -15.229 1 97.12 215 PHE A N 1
ATOM 1693 C CA . PHE A 1 215 ? 2.7 -13.522 -13.972 1 97.12 215 PHE A CA 1
ATOM 1694 C C . PHE A 1 215 ? 2.642 -14.474 -12.784 1 97.12 215 PHE A C 1
ATOM 1696 O O . PHE A 1 215 ? 3.523 -14.453 -11.921 1 97.12 215 PHE A O 1
ATOM 1703 N N . ALA A 1 216 ? 1.666 -15.356 -12.726 1 97.2 216 ALA A N 1
ATOM 1704 C CA . ALA A 1 216 ? 1.409 -16.195 -11.559 1 97.2 216 ALA A CA 1
ATOM 1705 C C . ALA A 1 216 ? 2.394 -17.358 -11.491 1 97.2 216 ALA A C 1
ATOM 1707 O O . ALA A 1 216 ? 3.004 -17.604 -10.448 1 97.2 216 ALA A O 1
ATOM 1708 N N . THR A 1 217 ? 2.674 -18.013 -12.587 1 96.02 217 THR A N 1
ATOM 1709 C CA . THR A 1 217 ? 3.376 -19.291 -12.526 1 96.02 217 THR A CA 1
ATOM 1710 C C . THR A 1 217 ? 4.865 -19.103 -12.799 1 96.02 217 THR A C 1
ATOM 1712 O O . THR A 1 217 ? 5.672 -19.987 -12.503 1 96.02 217 THR A O 1
ATOM 1715 N N . GLU A 1 218 ? 5.209 -17.971 -13.431 1 96.6 218 GLU A N 1
ATOM 1716 C CA . GLU A 1 218 ? 6.63 -17.731 -13.665 1 96.6 218 GLU A CA 1
ATOM 1717 C C . GLU A 1 218 ? 7.185 -16.701 -12.685 1 96.6 218 GLU A C 1
ATOM 1719 O O . GLU A 1 218 ? 7.979 -17.039 -11.805 1 96.6 218 GLU A O 1
ATOM 1724 N N . THR A 1 219 ? 6.609 -15.536 -12.75 1 97.86 219 THR A N 1
ATOM 1725 C CA . THR A 1 219 ? 7.136 -14.416 -11.978 1 97.86 219 THR A CA 1
ATOM 1726 C C . THR A 1 219 ? 6.87 -14.613 -10.488 1 97.86 219 THR A C 1
ATOM 1728 O O . THR A 1 219 ? 7.806 -14.71 -9.692 1 97.86 219 THR A O 1
ATOM 1731 N N . PHE A 1 220 ? 5.628 -14.793 -10.128 1 98.36 220 PHE A N 1
ATOM 1732 C CA . PHE A 1 220 ? 5.249 -14.809 -8.72 1 98.36 220 PHE A CA 1
ATOM 1733 C C . PHE A 1 220 ? 5.704 -16.101 -8.052 1 98.36 220 PHE A C 1
ATOM 1735 O O . PHE A 1 220 ? 6.287 -16.073 -6.966 1 98.36 220 PHE A O 1
ATOM 1742 N N . LEU A 1 221 ? 5.418 -17.227 -8.661 1 97.96 221 LEU A N 1
ATOM 1743 C CA . LEU A 1 221 ? 5.814 -18.513 -8.098 1 97.96 221 LEU A CA 1
ATOM 1744 C C . LEU A 1 221 ? 7.326 -18.583 -7.911 1 97.96 221 LEU A C 1
ATOM 1746 O O . LEU A 1 221 ? 7.807 -19.057 -6.879 1 97.96 221 LEU A O 1
ATOM 1750 N N . GLY A 1 222 ? 8.066 -18.122 -8.92 1 97.99 222 GLY A N 1
ATOM 1751 C CA . GLY A 1 222 ? 9.513 -18.087 -8.775 1 97.99 222 GLY A CA 1
ATOM 1752 C C . GLY A 1 222 ? 9.975 -17.241 -7.604 1 97.99 222 GLY A C 1
ATOM 1753 O O . GLY A 1 222 ? 10.852 -17.653 -6.842 1 97.99 222 GLY A O 1
ATOM 1754 N N . ALA A 1 223 ? 9.371 -16.126 -7.462 1 98.44 223 ALA A N 1
ATOM 1755 C CA . ALA A 1 223 ? 9.711 -15.229 -6.361 1 98.44 223 ALA A CA 1
ATOM 1756 C C . ALA A 1 223 ? 9.399 -15.873 -5.013 1 98.44 223 ALA A C 1
ATOM 1758 O O . ALA A 1 223 ? 10.211 -15.813 -4.087 1 98.44 223 ALA A O 1
ATOM 1759 N N . ALA A 1 224 ? 8.259 -16.47 -4.923 1 97.63 224 ALA A N 1
ATOM 1760 C CA . ALA A 1 224 ? 7.835 -17.113 -3.682 1 97.63 224 ALA A CA 1
ATOM 1761 C C . ALA A 1 224 ? 8.79 -18.237 -3.292 1 97.63 224 ALA A C 1
ATOM 1763 O O . ALA A 1 224 ? 9.14 -18.385 -2.119 1 97.63 224 ALA A O 1
ATOM 1764 N N . ARG A 1 225 ? 9.221 -18.995 -4.227 1 96.57 225 ARG A N 1
ATOM 1765 C CA . ARG A 1 225 ? 10.082 -20.134 -3.926 1 96.57 225 ARG A CA 1
ATOM 1766 C C . ARG A 1 225 ? 11.465 -19.671 -3.478 1 96.57 225 ARG A C 1
ATOM 1768 O O . ARG A 1 225 ? 12.021 -20.203 -2.515 1 96.57 225 ARG A O 1
ATOM 1775 N N . VAL A 1 226 ? 11.993 -18.696 -4.194 1 96.78 226 VAL A N 1
ATOM 1776 C CA . VAL A 1 226 ? 13.324 -18.221 -3.83 1 96.78 226 VAL A CA 1
ATOM 1777 C C . VAL A 1 226 ? 13.282 -17.578 -2.446 1 96.78 226 VAL A C 1
ATOM 1779 O O . VAL A 1 226 ? 14.203 -17.753 -1.645 1 96.78 226 VAL A O 1
ATOM 1782 N N . LEU A 1 227 ? 12.236 -16.851 -2.169 1 96.58 227 LEU A N 1
ATOM 1783 C CA . LEU A 1 227 ? 12.092 -16.304 -0.825 1 96.58 227 LEU A CA 1
ATOM 1784 C C . LEU A 1 227 ? 12.058 -17.419 0.215 1 96.58 227 LEU A C 1
ATOM 1786 O O . LEU A 1 227 ? 12.763 -17.353 1.225 1 96.58 227 LEU A O 1
ATOM 1790 N N . ALA A 1 228 ? 11.29 -18.413 -0.033 1 94.18 228 ALA A N 1
ATOM 1791 C CA . ALA A 1 228 ? 11.128 -19.522 0.904 1 94.18 228 ALA A CA 1
ATOM 1792 C C . ALA A 1 228 ? 12.456 -20.235 1.145 1 94.18 228 ALA A C 1
ATOM 1794 O O . ALA A 1 228 ? 12.714 -20.722 2.248 1 94.18 228 ALA A O 1
ATOM 1795 N N . SER A 1 229 ? 13.309 -20.232 0.148 1 92.12 229 SER A N 1
ATOM 1796 C CA . SER A 1 229 ? 14.575 -20.953 0.227 1 92.12 229 SER A CA 1
ATOM 1797 C C . SER A 1 229 ? 15.522 -20.298 1.226 1 92.12 229 SER A C 1
ATOM 1799 O O . SER A 1 229 ? 16.497 -20.915 1.661 1 92.12 229 SER A O 1
ATOM 1801 N N . THR A 1 230 ? 15.249 -19.094 1.579 1 90.35 230 THR A N 1
ATOM 1802 C CA . THR A 1 230 ? 16.181 -18.359 2.427 1 90.35 230 THR A CA 1
ATOM 1803 C C . THR A 1 230 ? 15.828 -18.54 3.901 1 90.35 230 THR A C 1
ATOM 1805 O O . THR A 1 230 ? 16.557 -18.076 4.78 1 90.35 230 THR A O 1
ATOM 1808 N N . TYR A 1 231 ? 14.717 -19.097 4.142 1 85.47 231 TYR A N 1
ATOM 1809 C CA . TYR A 1 231 ? 14.319 -19.314 5.528 1 85.47 231 TYR A CA 1
ATOM 1810 C C . TYR A 1 231 ? 14.645 -20.734 5.974 1 85.47 231 TYR A C 1
ATOM 1812 O O . TYR A 1 231 ? 14.606 -21.668 5.17 1 85.47 231 TYR A O 1
ATOM 1820 N N . SER A 1 232 ? 15.25 -20.826 7.208 1 69.49 232 SER A N 1
ATOM 1821 C CA . SER A 1 232 ? 15.725 -22.097 7.745 1 69.49 232 SER A CA 1
ATOM 1822 C C . SER A 1 232 ? 14.587 -23.103 7.875 1 69.49 232 SER A C 1
ATOM 1824 O O . SER A 1 232 ? 13.462 -22.734 8.219 1 69.49 232 SER A O 1
ATOM 1826 N N . THR A 1 233 ? 14.846 -24.263 7.406 1 62.39 233 THR A N 1
ATOM 1827 C CA . THR A 1 233 ? 13.932 -25.4 7.406 1 62.39 233 THR A CA 1
ATOM 1828 C C . THR A 1 233 ? 13.62 -25.843 8.833 1 62.39 233 THR A C 1
ATOM 1830 O O . THR A 1 233 ? 12.659 -26.58 9.064 1 62.39 233 THR A O 1
ATOM 1833 N N . ASP A 1 234 ? 14.579 -25.545 9.787 1 55.54 234 ASP A N 1
ATOM 1834 C CA . ASP A 1 234 ? 14.424 -26.092 11.131 1 55.54 234 ASP A CA 1
ATOM 1835 C C . ASP A 1 234 ? 13.244 -25.446 11.854 1 55.54 234 ASP A C 1
ATOM 1837 O O . ASP A 1 234 ? 12.812 -25.929 12.903 1 55.54 234 ASP A O 1
ATOM 1841 N N . THR A 1 235 ? 12.93 -24.292 11.49 1 53.26 235 THR A N 1
ATOM 1842 C CA . THR A 1 235 ? 11.78 -23.687 12.154 1 53.26 235 THR A CA 1
ATOM 1843 C C . THR A 1 235 ? 10.498 -23.962 11.373 1 53.26 235 THR A C 1
ATOM 1845 O O . THR A 1 235 ? 10.441 -23.734 10.163 1 53.26 235 THR A O 1
ATOM 1848 N N . PRO A 1 236 ? 9.776 -24.809 11.943 1 50.54 236 PRO A N 1
ATOM 1849 C CA . PRO A 1 236 ? 8.487 -25.082 11.303 1 50.54 236 PRO A CA 1
ATOM 1850 C C . PRO A 1 236 ? 7.839 -23.827 10.723 1 50.54 236 PRO A C 1
ATOM 1852 O O . PRO A 1 236 ? 6.715 -23.886 10.217 1 50.54 236 PRO A O 1
ATOM 1855 N N . HIS A 1 237 ? 8.658 -22.781 10.86 1 55.94 237 HIS A N 1
ATOM 1856 C CA . HIS A 1 237 ? 7.949 -21.553 10.519 1 55.94 237 HIS A CA 1
ATOM 1857 C C . HIS A 1 237 ? 7.992 -21.292 9.017 1 55.94 237 HIS A C 1
ATOM 1859 O O . HIS A 1 237 ? 9.055 -21.371 8.398 1 55.94 237 HIS A O 1
ATOM 1865 N N . GLN A 1 238 ? 6.933 -21.388 8.372 1 66.12 238 GLN A N 1
ATOM 1866 C CA . GLN A 1 238 ? 6.654 -21.016 6.989 1 66.12 238 GLN A CA 1
ATOM 1867 C C . GLN A 1 238 ? 7.15 -19.604 6.688 1 66.12 238 GLN A C 1
ATOM 1869 O O . GLN A 1 238 ? 7.146 -18.739 7.566 1 66.12 238 GLN A O 1
ATOM 1874 N N . ALA A 1 239 ? 7.88 -19.518 5.58 1 76.95 239 ALA A N 1
ATOM 1875 C CA . ALA A 1 239 ? 8.293 -18.2 5.106 1 76.95 239 ALA A CA 1
ATOM 1876 C C . ALA A 1 239 ? 7.146 -17.198 5.202 1 76.95 239 ALA A C 1
ATOM 1878 O O . ALA A 1 239 ? 6.006 -17.515 4.853 1 76.95 239 ALA A O 1
ATOM 1879 N N . PRO A 1 240 ? 7.452 -16.107 5.757 1 85.51 240 PRO A N 1
ATOM 1880 C CA . PRO A 1 240 ? 6.403 -15.086 5.806 1 85.51 240 PRO A CA 1
ATOM 1881 C C . PRO A 1 240 ? 5.974 -14.613 4.419 1 85.51 240 PRO A C 1
ATOM 1883 O O . PRO A 1 240 ? 6.762 -14.672 3.472 1 85.51 240 PRO A O 1
ATOM 1886 N N . LEU A 1 241 ? 4.791 -14.295 4.297 1 94.9 241 LEU A N 1
ATOM 1887 C CA . LEU A 1 241 ? 4.27 -13.702 3.07 1 94.9 241 LEU A CA 1
ATOM 1888 C C . LEU A 1 241 ? 4.852 -12.309 2.85 1 94.9 241 LEU A C 1
ATOM 1890 O O . LEU A 1 241 ? 5.082 -11.569 3.809 1 94.9 241 LEU A O 1
ATOM 1894 N N . PRO A 1 242 ? 5.153 -11.984 1.659 1 97.07 242 PRO A N 1
ATOM 1895 C CA . PRO A 1 242 ? 5.612 -10.615 1.411 1 97.07 242 PRO A CA 1
ATOM 1896 C C . PRO A 1 242 ? 4.58 -9.565 1.815 1 97.07 242 PRO A C 1
ATOM 1898 O O . PRO A 1 242 ? 3.378 -9.77 1.627 1 97.07 242 PRO A O 1
ATOM 1901 N N . LYS A 1 243 ? 5.045 -8.47 2.309 1 96.68 243 LYS A N 1
ATOM 1902 C CA . LYS A 1 243 ? 4.182 -7.383 2.761 1 96.68 243 LYS A CA 1
ATOM 1903 C C . LYS A 1 243 ? 3.943 -6.37 1.644 1 96.68 243 LYS A C 1
ATOM 1905 O O . LYS A 1 243 ? 3.015 -5.563 1.72 1 96.68 243 LYS A O 1
ATOM 1910 N N . ARG A 1 244 ? 4.829 -6.433 0.653 1 97.74 244 ARG A N 1
ATOM 1911 C CA . ARG A 1 244 ? 4.801 -5.414 -0.391 1 97.74 244 ARG A CA 1
ATOM 1912 C C . ARG A 1 244 ? 5.173 -6.008 -1.746 1 97.74 244 ARG A C 1
ATOM 1914 O O . ARG A 1 244 ? 6.073 -6.846 -1.836 1 97.74 244 ARG A O 1
ATOM 1921 N N . ILE A 1 245 ? 4.469 -5.579 -2.744 1 98.35 245 ILE A N 1
ATOM 1922 C CA . ILE A 1 245 ? 4.793 -5.873 -4.136 1 98.35 245 ILE A CA 1
ATOM 1923 C C . ILE A 1 245 ? 4.927 -4.57 -4.921 1 98.35 245 ILE A C 1
ATOM 1925 O O . ILE A 1 245 ? 3.957 -3.822 -5.065 1 98.35 245 ILE A O 1
ATOM 1929 N N . TRP A 1 246 ? 6.104 -4.316 -5.458 1 98.16 246 TRP A N 1
ATOM 1930 C CA . TRP A 1 246 ? 6.352 -3.057 -6.152 1 98.16 246 TRP A CA 1
ATOM 1931 C C . TRP A 1 246 ? 6.63 -3.298 -7.632 1 98.16 246 TRP A C 1
ATOM 1933 O O . TRP A 1 246 ? 7.404 -4.189 -7.988 1 98.16 246 TRP A O 1
ATOM 1943 N N . PHE A 1 247 ? 6.001 -2.553 -8.472 1 97.67 247 PHE A N 1
ATOM 1944 C CA . PHE A 1 247 ? 6.216 -2.502 -9.913 1 97.67 247 PHE A CA 1
ATOM 1945 C C . PHE A 1 247 ? 6.79 -1.153 -10.327 1 97.67 247 PHE A C 1
ATOM 1947 O O . PHE A 1 247 ? 6.099 -0.341 -10.946 1 97.67 247 PHE A O 1
ATOM 1954 N N . PRO A 1 248 ? 8.114 -0.987 -10.135 1 96.83 248 PRO A N 1
ATOM 1955 C CA . PRO A 1 248 ? 8.693 0.343 -10.339 1 96.83 248 PRO A CA 1
ATOM 1956 C C . PRO A 1 248 ? 8.594 0.814 -11.788 1 96.83 248 PRO A C 1
ATOM 1958 O O . PRO A 1 248 ? 8.754 2.005 -12.067 1 96.83 248 PRO A O 1
ATOM 1961 N N . ARG A 1 249 ? 8.293 -0.122 -12.731 1 96.24 249 ARG A N 1
ATOM 1962 C CA . ARG A 1 249 ? 8.356 0.226 -14.147 1 96.24 249 ARG A CA 1
ATOM 1963 C C . ARG A 1 249 ? 6.961 0.266 -14.763 1 96.24 249 ARG A C 1
ATOM 1965 O O . ARG A 1 249 ? 6.809 0.574 -15.947 1 96.24 249 ARG A O 1
ATOM 1972 N N . CYS A 1 250 ? 6.006 -0.098 -13.985 1 96.29 250 CYS A N 1
ATOM 1973 C CA . CYS A 1 250 ? 4.66 -0.231 -14.53 1 96.29 250 CYS A CA 1
ATOM 1974 C C . CYS A 1 250 ? 3.736 0.844 -13.968 1 96.29 250 CYS A C 1
ATOM 1976 O O . CYS A 1 250 ? 3.482 0.882 -12.763 1 96.29 250 CYS A O 1
ATOM 1978 N N . GLY A 1 251 ? 3.22 1.689 -14.842 1 92.01 251 GLY A N 1
ATOM 1979 C CA . GLY A 1 251 ? 2.216 2.654 -14.423 1 92.01 251 GLY A CA 1
ATOM 1980 C C . GLY A 1 251 ? 0.797 2.142 -14.575 1 92.01 251 GLY A C 1
ATOM 1981 O O . GLY A 1 251 ? 0.56 0.933 -14.537 1 92.01 251 GLY A O 1
ATOM 1982 N N . VAL A 1 252 ? -0.136 3.026 -14.649 1 88.67 252 VAL A N 1
ATOM 1983 C CA . VAL A 1 252 ? -1.54 2.682 -14.851 1 88.67 252 VAL A CA 1
ATOM 1984 C C . VAL A 1 252 ? -1.752 2.191 -16.281 1 88.67 252 VAL A C 1
ATOM 1986 O O . VAL A 1 252 ? -2.504 1.243 -16.514 1 88.67 252 VAL A O 1
ATOM 1989 N N . SER A 1 253 ? -1.075 2.911 -17.146 1 86.95 253 SER A N 1
ATOM 1990 C CA . SER A 1 253 ? -1.087 2.51 -18.549 1 86.95 253 SER A CA 1
ATOM 1991 C C . SER A 1 253 ? 0.224 2.872 -19.239 1 86.95 253 SER A C 1
ATOM 1993 O O . SER A 1 253 ? 0.588 4.048 -19.315 1 86.95 253 SER A O 1
ATOM 1995 N N . PRO A 1 254 ? 0.91 1.897 -19.87 1 90.59 254 PRO A N 1
ATOM 1996 C CA . PRO A 1 254 ? 0.711 0.45 -19.754 1 90.59 254 PRO A CA 1
ATOM 1997 C C . PRO A 1 254 ? 0.945 -0.066 -18.336 1 90.59 254 PRO A C 1
ATOM 1999 O O . PRO A 1 254 ? 1.686 0.55 -17.565 1 90.59 254 PRO A O 1
ATOM 2002 N N . SER A 1 255 ? 0.304 -1.131 -18.008 1 93.68 255 SER A N 1
ATOM 2003 C CA . SER A 1 255 ? 0.275 -1.603 -16.627 1 93.68 255 SER A CA 1
ATOM 2004 C C . SER A 1 255 ? 0.724 -3.057 -16.531 1 93.68 255 SER A C 1
ATOM 2006 O O . SER A 1 255 ? 1.004 -3.695 -17.548 1 93.68 255 SER A O 1
ATOM 2008 N N . TRP A 1 256 ? 0.94 -3.475 -15.319 1 96.25 256 TRP A N 1
ATOM 2009 C CA . TRP A 1 256 ? 1.189 -4.885 -15.037 1 96.25 256 TRP A CA 1
ATOM 2010 C C . TRP A 1 256 ? -0.113 -5.678 -15.037 1 96.25 256 TRP A C 1
ATOM 2012 O O . TRP A 1 256 ? -0.096 -6.91 -15.091 1 96.25 256 TRP A O 1
ATOM 2022 N N . ARG A 1 257 ? -1.245 -5.064 -15.028 1 95.11 257 ARG A N 1
ATOM 2023 C CA . ARG A 1 257 ? -2.575 -5.662 -14.97 1 95.11 257 ARG A CA 1
ATOM 2024 C C . ARG A 1 257 ? -2.962 -6.27 -16.314 1 95.11 257 ARG A C 1
ATOM 2026 O O . ARG A 1 257 ? -2.725 -5.67 -17.364 1 95.11 257 ARG A O 1
ATOM 2033 N N . ASP A 1 258 ? -3.529 -7.397 -16.238 1 93.07 258 ASP A N 1
ATOM 2034 C CA . ASP A 1 258 ? -4.057 -8.001 -17.457 1 93.07 258 ASP A CA 1
ATOM 2035 C C . ASP A 1 258 ? -5.457 -7.477 -17.768 1 93.07 258 ASP A C 1
ATOM 2037 O O . ASP A 1 258 ? -6.116 -6.898 -16.901 1 93.07 258 ASP A O 1
ATOM 2041 N N . GLY A 1 259 ? -5.94 -7.657 -18.98 1 87.83 259 GLY A N 1
ATOM 2042 C CA . GLY A 1 259 ? -7.214 -7.122 -19.431 1 87.83 259 GLY A CA 1
ATOM 2043 C C . GLY A 1 259 ? -8.408 -7.778 -18.763 1 87.83 259 GLY A C 1
ATOM 2044 O O . GLY A 1 259 ? -9.479 -7.177 -18.664 1 87.83 259 GLY A O 1
ATOM 2045 N N . ARG A 1 260 ? -8.229 -8.991 -18.199 1 88.98 260 ARG A N 1
ATOM 2046 C CA . ARG A 1 260 ? -9.335 -9.74 -17.611 1 88.98 260 ARG A CA 1
ATOM 2047 C C . ARG A 1 260 ? -9.385 -9.546 -16.099 1 88.98 260 ARG A C 1
ATOM 2049 O O . ARG A 1 260 ? -10.279 -10.068 -15.43 1 88.98 260 ARG A O 1
ATOM 2056 N N . GLY A 1 261 ? -8.36 -8.887 -15.531 1 91.65 261 GLY A N 1
ATOM 2057 C CA . GLY A 1 261 ? -8.325 -8.599 -14.106 1 91.65 261 GLY A CA 1
ATOM 2058 C C . GLY A 1 261 ? -7.841 -9.77 -13.272 1 91.65 261 GLY A C 1
ATOM 2059 O O . GLY A 1 261 ? -8.036 -9.795 -12.055 1 91.65 261 GLY A O 1
ATOM 2060 N N . GLU A 1 262 ? -7.198 -10.727 -13.84 1 94.1 262 GLU A N 1
ATOM 2061 C CA . GLU A 1 262 ? -6.795 -11.938 -13.13 1 94.1 262 GLU A CA 1
ATOM 2062 C C . GLU A 1 262 ? -5.567 -11.685 -12.261 1 94.1 262 GLU A C 1
ATOM 2064 O O . GLU A 1 262 ? -5.423 -12.282 -11.192 1 94.1 262 GLU A O 1
ATOM 2069 N N . ASN A 1 263 ? -4.69 -10.806 -12.754 1 96.29 263 ASN A N 1
ATOM 2070 C CA . ASN A 1 263 ? -3.498 -10.507 -11.968 1 96.29 263 ASN A CA 1
ATOM 2071 C C . ASN A 1 263 ? -3.857 -9.939 -10.598 1 96.29 263 ASN A C 1
ATOM 2073 O O . ASN A 1 263 ? -3.387 -10.435 -9.573 1 96.29 263 ASN A O 1
ATOM 2077 N N . TYR A 1 264 ? -4.653 -8.976 -10.647 1 94.86 264 TYR A N 1
ATOM 2078 C CA . TYR A 1 264 ? -5.019 -8.36 -9.377 1 94.86 264 TYR A CA 1
ATOM 2079 C C . TYR A 1 264 ? -5.912 -9.285 -8.559 1 94.86 264 TYR A C 1
ATOM 2081 O O . TYR A 1 264 ? -5.819 -9.32 -7.33 1 94.86 264 TYR A O 1
ATOM 2089 N N . TRP A 1 265 ? -6.861 -9.938 -9.231 1 95.21 265 TRP A N 1
ATOM 2090 C CA . TRP A 1 265 ? -7.666 -10.934 -8.532 1 95.21 265 TRP A CA 1
ATOM 2091 C C . TRP A 1 265 ? -6.782 -11.889 -7.737 1 95.21 265 TRP A C 1
ATOM 2093 O O . TRP A 1 265 ? -7.044 -12.154 -6.562 1 95.21 265 TRP A O 1
ATOM 2103 N N . PHE A 1 266 ? -5.775 -12.347 -8.316 1 96.93 266 PHE A N 1
ATOM 2104 C CA . PHE A 1 266 ? -4.85 -13.288 -7.696 1 96.93 266 PHE A CA 1
ATOM 2105 C C . PHE A 1 266 ? -4.126 -12.641 -6.521 1 96.93 266 PHE A C 1
ATOM 2107 O O . PHE A 1 266 ? -4.13 -13.178 -5.411 1 96.93 266 PHE A O 1
ATOM 2114 N N . LEU A 1 267 ? -3.502 -11.463 -6.666 1 97.52 267 LEU A N 1
ATOM 2115 C CA . LEU A 1 267 ? -2.722 -10.818 -5.615 1 97.52 267 LEU A CA 1
ATOM 2116 C C . LEU A 1 267 ? -3.605 -10.46 -4.425 1 97.52 267 LEU A C 1
ATOM 2118 O O . LEU A 1 267 ? -3.201 -10.632 -3.273 1 97.52 267 LEU A O 1
ATOM 2122 N N . SER A 1 268 ? -4.82 -10.002 -4.728 1 95.5 268 SER A N 1
ATOM 2123 C CA . SER A 1 268 ? -5.719 -9.558 -3.668 1 95.5 268 SER A CA 1
ATOM 2124 C C . SER A 1 268 ? -6.156 -10.726 -2.789 1 95.5 268 SER A C 1
ATOM 2126 O O . SER A 1 268 ? -6.505 -10.535 -1.622 1 95.5 268 SER A O 1
ATOM 2128 N N . ARG A 1 269 ? -6.115 -11.876 -3.3 1 96.41 269 ARG A N 1
ATOM 2129 C CA . ARG A 1 269 ? -6.589 -13.04 -2.559 1 96.41 269 ARG A CA 1
ATOM 2130 C C . ARG A 1 269 ? -5.423 -13.815 -1.953 1 96.41 269 ARG A C 1
ATOM 2132 O O . ARG A 1 269 ? -5.491 -14.25 -0.801 1 96.41 269 ARG A O 1
ATOM 2139 N N . ALA A 1 270 ? -4.347 -13.902 -2.728 1 97.43 270 ALA A N 1
ATOM 2140 C CA . ALA A 1 270 ? -3.173 -14.611 -2.226 1 97.43 270 ALA A CA 1
ATOM 2141 C C . ALA A 1 270 ? -2.465 -13.802 -1.144 1 97.43 270 ALA A C 1
ATOM 2143 O O . ALA A 1 270 ? -1.887 -14.37 -0.214 1 97.43 270 ALA A O 1
ATOM 2144 N N . LEU A 1 271 ? -2.488 -12.468 -1.3 1 97.23 271 LEU A N 1
ATOM 2145 C CA . LEU A 1 271 ? -1.815 -11.547 -0.391 1 97.23 271 LEU A CA 1
ATOM 2146 C C . LEU A 1 271 ? -2.728 -10.382 -0.024 1 97.23 271 LEU A C 1
ATOM 2148 O O . LEU A 1 271 ? -2.413 -9.226 -0.316 1 97.23 271 LEU A O 1
ATOM 2152 N N . PRO A 1 272 ? -3.711 -10.617 0.745 1 94.52 272 PRO A N 1
ATOM 2153 C CA . PRO A 1 272 ? -4.707 -9.57 0.988 1 94.52 272 PRO A CA 1
ATOM 2154 C C . PRO A 1 272 ? -4.156 -8.413 1.818 1 94.52 272 PRO A C 1
ATOM 2156 O O . PRO A 1 272 ? -4.678 -7.297 1.752 1 94.52 272 PRO A O 1
ATOM 2159 N N . SER A 1 273 ? -3.09 -8.628 2.581 1 93.94 273 SER A N 1
ATOM 2160 C CA . SER A 1 273 ? -2.533 -7.601 3.455 1 93.94 273 SER A CA 1
ATOM 2161 C C . SER A 1 273 ? -1.42 -6.826 2.757 1 93.94 273 SER A C 1
ATOM 2163 O O . SER A 1 273 ? -0.916 -5.836 3.292 1 93.94 273 SER A O 1
ATOM 2165 N N . ALA A 1 274 ? -1.049 -7.29 1.605 1 96.11 274 ALA A N 1
ATOM 2166 C CA . ALA A 1 274 ? 0.12 -6.695 0.962 1 96.11 274 ALA A CA 1
ATOM 2167 C C . ALA A 1 274 ? -0.243 -5.387 0.266 1 96.11 274 ALA A C 1
ATOM 2169 O O . ALA A 1 274 ? -1.312 -5.273 -0.339 1 96.11 274 ALA A O 1
ATOM 2170 N N . SER A 1 275 ? 0.661 -4.455 0.394 1 95.66 275 SER A N 1
ATOM 2171 C CA . SER A 1 275 ? 0.513 -3.242 -0.404 1 95.66 275 SER A CA 1
ATOM 2172 C C . SER A 1 275 ? 1.125 -3.414 -1.79 1 95.66 275 SER A C 1
ATOM 2174 O O . SER A 1 275 ? 2.142 -4.093 -1.945 1 95.66 275 SER A O 1
ATOM 2176 N N . ILE A 1 276 ? 0.477 -2.846 -2.755 1 96.48 276 ILE A N 1
ATOM 2177 C CA . ILE A 1 276 ? 0.956 -2.885 -4.132 1 96.48 276 ILE A CA 1
ATOM 2178 C C . ILE A 1 276 ? 1.277 -1.47 -4.608 1 96.48 276 ILE A C 1
ATOM 2180 O O . ILE A 1 276 ? 0.438 -0.571 -4.51 1 96.48 276 ILE A O 1
ATOM 2184 N N . GLU A 1 277 ? 2.479 -1.269 -5.051 1 95.77 277 GLU A N 1
ATOM 2185 C CA . GLU A 1 277 ? 2.891 0.042 -5.542 1 95.77 277 GLU A CA 1
ATOM 2186 C C . GLU A 1 277 ? 3.324 -0.026 -7.004 1 95.77 277 GLU A C 1
ATOM 2188 O O . GLU A 1 277 ? 4.023 -0.958 -7.407 1 95.77 277 GLU A O 1
ATOM 2193 N N . ASP A 1 278 ? 2.853 0.893 -7.782 1 95.09 278 ASP A N 1
ATOM 2194 C CA . ASP A 1 278 ? 3.246 0.967 -9.185 1 95.09 278 ASP A CA 1
ATOM 2195 C C . ASP A 1 278 ? 4.285 2.064 -9.407 1 95.09 278 ASP A C 1
ATOM 2197 O O . ASP A 1 278 ? 4.89 2.555 -8.452 1 95.09 278 ASP A O 1
ATOM 2201 N N . ALA A 1 279 ? 4.503 2.423 -10.657 1 96.05 279 ALA A N 1
ATOM 2202 C CA . ALA A 1 279 ? 5.57 3.349 -11.028 1 96.05 279 ALA A CA 1
ATOM 2203 C C . ALA A 1 279 ? 5.3 4.747 -10.477 1 96.05 279 ALA A C 1
ATOM 2205 O O . ALA A 1 279 ? 6.234 5.487 -10.16 1 96.05 279 ALA A O 1
ATOM 2206 N N . THR A 1 280 ? 4.054 5.118 -10.318 1 94.02 280 THR A N 1
ATOM 2207 C CA . THR A 1 280 ? 3.701 6.436 -9.802 1 94.02 280 THR A CA 1
ATOM 2208 C C . THR A 1 280 ? 4.119 6.574 -8.341 1 94.02 280 THR A C 1
ATOM 2210 O O . THR A 1 280 ? 4.782 7.544 -7.969 1 94.02 280 THR A O 1
ATOM 2213 N N . GLN A 1 281 ? 3.75 5.622 -7.542 1 93.41 281 GLN A N 1
ATOM 2214 C CA . GLN A 1 281 ? 4.12 5.651 -6.131 1 93.41 281 GLN A CA 1
ATOM 2215 C C . GLN A 1 281 ? 5.627 5.495 -5.954 1 93.41 281 GLN A C 1
ATOM 2217 O O . GLN A 1 281 ? 6.214 6.081 -5.042 1 93.41 281 GLN A O 1
ATOM 2222 N N . PHE A 1 282 ? 6.174 4.698 -6.82 1 95.15 282 PHE A N 1
ATOM 2223 C CA . PHE A 1 282 ? 7.62 4.522 -6.766 1 95.15 282 PHE A CA 1
ATOM 2224 C C . PHE A 1 282 ? 8.336 5.842 -7.029 1 95.15 282 PHE A C 1
ATOM 2226 O O . PHE A 1 282 ? 9.322 6.163 -6.363 1 95.15 282 PHE A O 1
ATOM 2233 N N . THR A 1 283 ? 7.894 6.556 -7.988 1 94.16 283 THR A N 1
ATOM 2234 C CA . THR A 1 283 ? 8.453 7.871 -8.283 1 94.16 283 THR A CA 1
ATOM 2235 C C . THR A 1 283 ? 8.278 8.812 -7.094 1 94.16 283 THR A C 1
ATOM 2237 O O . THR A 1 283 ? 9.198 9.554 -6.743 1 94.16 283 THR A O 1
ATOM 2240 N N . ASP A 1 284 ? 7.115 8.743 -6.513 1 92.52 284 ASP A N 1
ATOM 2241 C CA . ASP A 1 284 ? 6.87 9.545 -5.318 1 92.52 284 ASP A CA 1
ATOM 2242 C C . ASP A 1 284 ? 7.894 9.235 -4.229 1 92.52 284 ASP A C 1
ATOM 2244 O O . ASP A 1 284 ? 8.446 10.147 -3.61 1 92.52 284 ASP A O 1
ATOM 2248 N N . ARG A 1 285 ? 8.112 7.996 -3.996 1 91.42 285 ARG A N 1
ATOM 2249 C CA . ARG A 1 285 ? 9.077 7.559 -2.992 1 91.42 285 ARG A CA 1
ATOM 2250 C C . ARG A 1 285 ? 10.48 8.051 -3.33 1 91.42 285 ARG A C 1
ATOM 2252 O O . ARG A 1 285 ? 11.213 8.506 -2.449 1 91.42 285 ARG A O 1
ATOM 2259 N N . SER A 1 286 ? 10.802 7.919 -4.564 1 90.48 286 SER A N 1
ATOM 2260 C CA . SER A 1 286 ? 12.123 8.333 -5.025 1 90.48 286 SER A CA 1
ATOM 2261 C C . SER A 1 286 ? 12.339 9.828 -4.813 1 90.48 286 SER A C 1
ATOM 2263 O O . SER A 1 286 ? 13.441 10.258 -4.468 1 90.48 286 SER A O 1
ATOM 2265 N N . LEU A 1 287 ? 11.344 10.563 -4.931 1 89.73 287 LEU A N 1
ATOM 2266 C CA . LEU A 1 287 ? 11.449 12.016 -4.87 1 89.73 287 LEU A CA 1
ATOM 2267 C C . LEU A 1 287 ? 11.304 12.513 -3.436 1 89.73 287 LEU A C 1
ATOM 2269 O O . LEU A 1 287 ? 11.608 13.671 -3.142 1 89.73 287 LEU A O 1
ATOM 2273 N N . SER A 1 288 ? 10.803 11.688 -2.582 1 88.43 288 SER A N 1
ATOM 2274 C CA . SER A 1 288 ? 10.585 12.091 -1.196 1 88.43 288 SER A CA 1
ATOM 2275 C C . SER A 1 288 ? 11.904 12.404 -0.498 1 88.43 288 SER A C 1
ATOM 2277 O O . SER A 1 288 ? 11.926 13.117 0.508 1 88.43 288 SER A O 1
ATOM 2279 N N . GLY A 1 289 ? 12.992 11.748 -0.921 1 88.28 289 GLY A N 1
ATOM 2280 C CA . GLY A 1 289 ? 14.312 12.011 -0.371 1 88.28 289 GLY A CA 1
ATOM 2281 C C . GLY A 1 289 ? 14.637 11.152 0.837 1 88.28 289 GLY A C 1
ATOM 2282 O O . GLY A 1 289 ? 15.698 11.304 1.445 1 88.28 289 GLY A O 1
ATOM 2283 N N . ILE A 1 290 ? 13.752 10.258 1.206 1 93.71 290 ILE A N 1
ATOM 2284 C CA . ILE A 1 290 ? 14.006 9.367 2.334 1 93.71 290 ILE A CA 1
ATOM 2285 C C . ILE A 1 290 ? 14.673 8.086 1.839 1 93.71 290 ILE A C 1
ATOM 2287 O O . ILE A 1 290 ? 14.206 7.466 0.881 1 93.71 290 ILE A O 1
ATOM 2291 N N . THR A 1 291 ? 15.772 7.739 2.456 1 96.37 291 THR A N 1
ATOM 2292 C CA . THR A 1 291 ? 16.393 6.453 2.161 1 96.37 291 THR A CA 1
ATOM 2293 C C . THR A 1 291 ? 15.651 5.32 2.864 1 96.37 291 THR A C 1
ATOM 2295 O O . THR A 1 291 ? 15.379 5.398 4.063 1 96.37 291 THR A O 1
ATOM 2298 N N . ILE A 1 292 ? 15.318 4.336 2.141 1 97.11 292 ILE A N 1
ATOM 2299 C CA . ILE A 1 292 ? 14.602 3.181 2.671 1 97.11 292 ILE A CA 1
ATOM 2300 C C . ILE A 1 292 ? 15.566 2.011 2.846 1 97.11 292 ILE A C 1
ATOM 2302 O O . ILE A 1 292 ? 16.357 1.71 1.948 1 97.11 292 ILE A O 1
ATOM 2306 N N . GLN A 1 293 ? 15.613 1.435 3.981 1 97.33 293 GLN A N 1
ATOM 2307 C CA . GLN A 1 293 ? 16.301 0.172 4.23 1 97.33 293 GLN A CA 1
ATOM 2308 C C . GLN A 1 293 ? 15.322 -0.999 4.223 1 97.33 293 GLN A C 1
ATOM 2310 O O . GLN A 1 293 ? 14.417 -1.063 5.057 1 97.33 293 GLN A O 1
ATOM 2315 N N . PHE A 1 294 ? 15.492 -1.909 3.308 1 97.49 294 PHE A N 1
ATOM 2316 C CA . PHE A 1 294 ? 14.652 -3.101 3.273 1 97.49 294 PHE A CA 1
ATOM 2317 C C . PHE A 1 294 ? 15.212 -4.184 4.188 1 97.49 294 PHE A C 1
ATOM 2319 O O . PHE A 1 294 ? 16.411 -4.468 4.16 1 97.49 294 PHE A O 1
ATOM 2326 N N . GLU A 1 295 ? 14.335 -4.769 4.961 1 96.57 295 GLU A N 1
ATOM 2327 C CA . GLU A 1 295 ? 14.766 -5.937 5.723 1 96.57 295 GLU A CA 1
ATOM 2328 C C . GLU A 1 295 ? 15.08 -7.112 4.801 1 96.57 295 GLU A C 1
ATOM 2330 O O . GLU A 1 295 ? 16.107 -7.775 4.96 1 96.57 295 GLU A O 1
ATOM 2335 N N . LYS A 1 296 ? 14.207 -7.399 3.92 1 96.62 296 LYS A N 1
ATOM 2336 C CA . LYS A 1 296 ? 14.343 -8.478 2.946 1 96.62 296 LYS A CA 1
ATOM 2337 C C . LYS A 1 296 ? 13.685 -8.109 1.62 1 96.62 296 LYS A C 1
ATOM 2339 O O . LYS A 1 296 ? 12.577 -7.571 1.599 1 96.62 296 LYS A O 1
ATOM 2344 N N . VAL A 1 297 ? 14.402 -8.374 0.485 1 97.98 297 VAL A N 1
ATOM 2345 C CA . VAL A 1 297 ? 13.878 -8.024 -0.831 1 97.98 297 VAL A CA 1
ATOM 2346 C C . VAL A 1 297 ? 14.133 -9.168 -1.81 1 97.98 297 VAL A C 1
ATOM 2348 O O . VAL A 1 297 ? 15.207 -9.774 -1.799 1 97.98 297 VAL A O 1
ATOM 2351 N N . VAL A 1 298 ? 13.157 -9.444 -2.579 1 98.57 298 VAL A N 1
ATOM 2352 C CA . VAL A 1 298 ? 13.324 -10.295 -3.752 1 98.57 298 VAL A CA 1
ATOM 2353 C C . VAL A 1 298 ? 13.277 -9.444 -5.019 1 98.57 298 VAL A C 1
ATOM 2355 O O . VAL A 1 298 ? 12.279 -8.769 -5.284 1 98.57 298 VAL A O 1
ATOM 2358 N N . ILE A 1 299 ? 14.335 -9.423 -5.747 1 98.68 299 ILE A N 1
ATOM 2359 C CA . ILE A 1 299 ? 14.364 -8.725 -7.028 1 98.68 299 ILE A CA 1
ATOM 2360 C C . ILE A 1 299 ? 14.034 -9.702 -8.155 1 98.68 299 ILE A C 1
ATOM 2362 O O . ILE A 1 299 ? 14.713 -10.718 -8.323 1 98.68 299 ILE A O 1
ATOM 2366 N N . ILE A 1 300 ? 13.009 -9.434 -8.863 1 98.6 300 ILE A N 1
ATOM 2367 C CA . ILE A 1 300 ? 12.53 -10.259 -9.966 1 98.6 300 ILE A CA 1
ATOM 2368 C C . ILE A 1 300 ? 12.732 -9.523 -11.288 1 98.6 300 ILE A C 1
ATOM 2370 O O . ILE A 1 300 ? 12.294 -8.38 -11.443 1 98.6 300 ILE A O 1
ATOM 2374 N N . ASP A 1 301 ? 13.322 -10.172 -12.237 1 98.06 301 ASP A N 1
ATOM 2375 C CA . ASP A 1 301 ? 13.656 -9.538 -13.509 1 98.06 301 ASP A CA 1
ATOM 2376 C C . ASP A 1 301 ? 13.758 -10.572 -14.628 1 98.06 301 ASP A C 1
ATOM 2378 O O . ASP A 1 301 ? 14.696 -11.371 -14.657 1 98.06 301 ASP A O 1
ATOM 2382 N N . ARG A 1 302 ? 12.903 -10.475 -15.541 1 97.19 302 ARG A N 1
ATOM 2383 C CA . ARG A 1 302 ? 12.805 -11.444 -16.628 1 97.19 302 ARG A CA 1
ATOM 2384 C C . ARG A 1 302 ? 14.056 -11.417 -17.5 1 97.19 302 ARG A C 1
ATOM 2386 O O . ARG A 1 302 ? 14.595 -12.468 -17.854 1 97.19 302 ARG A O 1
ATOM 2393 N N . TRP A 1 303 ? 14.53 -10.261 -17.791 1 96.34 303 TRP A N 1
ATOM 2394 C CA . TRP A 1 303 ? 15.641 -10.157 -18.732 1 96.34 303 TRP A CA 1
ATOM 2395 C C . TRP A 1 303 ? 16.963 -10.498 -18.053 1 96.34 303 TRP A C 1
ATOM 2397 O O . TRP A 1 303 ? 17.891 -10.99 -18.698 1 96.34 303 TRP A O 1
ATOM 2407 N N . ALA A 1 304 ? 17.032 -10.279 -16.76 1 96.3 304 ALA A N 1
ATOM 2408 C CA . ALA A 1 304 ? 18.169 -10.803 -16.006 1 96.3 304 ALA A CA 1
ATOM 2409 C C . ALA A 1 304 ? 18.181 -12.329 -16.021 1 96.3 304 ALA A C 1
ATOM 2411 O O . ALA A 1 304 ? 19.243 -12.947 -16.129 1 96.3 304 ALA A O 1
ATOM 2412 N N . ALA A 1 305 ? 17.045 -12.937 -15.91 1 95.82 305 ALA A N 1
ATOM 2413 C CA . ALA A 1 305 ? 16.944 -14.393 -15.954 1 95.82 305 ALA A CA 1
ATOM 2414 C C . ALA A 1 305 ? 17.429 -14.937 -17.295 1 95.82 305 ALA A C 1
ATOM 2416 O O . ALA A 1 305 ? 18.163 -15.927 -17.342 1 95.82 305 ALA A O 1
ATOM 2417 N N . HIS A 1 306 ? 17.097 -14.267 -18.33 1 94.39 306 HIS A N 1
ATOM 2418 C CA . HIS A 1 306 ? 17.423 -14.729 -19.674 1 94.39 306 HIS A CA 1
ATOM 2419 C C . HIS A 1 306 ? 18.883 -14.451 -20.013 1 94.39 306 HIS A C 1
ATOM 2421 O O . HIS A 1 306 ? 19.409 -14.982 -20.995 1 94.39 306 HIS A O 1
ATOM 2427 N N . SER A 1 307 ? 19.532 -13.66 -19.264 1 91.43 307 SER A N 1
ATOM 2428 C CA . SER A 1 307 ? 20.92 -13.298 -19.534 1 91.43 307 SER A CA 1
ATOM 2429 C C . SER A 1 307 ? 21.855 -14.478 -19.297 1 91.43 307 SER A C 1
ATOM 2431 O O . SER A 1 307 ? 22.978 -14.499 -19.805 1 91.43 307 SER A O 1
ATOM 2433 N N . ILE A 1 308 ? 21.468 -15.363 -18.501 1 88.48 308 ILE A N 1
ATOM 2434 C CA . ILE A 1 308 ? 22.34 -16.47 -18.122 1 88.48 308 ILE A CA 1
ATOM 2435 C C . ILE A 1 308 ? 22.465 -17.45 -19.286 1 88.48 308 ILE A C 1
ATOM 2437 O O . ILE A 1 308 ? 23.422 -18.225 -19.353 1 88.48 308 ILE A O 1
ATOM 2441 N N . GLY A 1 309 ? 21.554 -17.407 -20.27 1 84.39 309 GLY A N 1
ATOM 2442 C CA . GLY A 1 309 ? 21.58 -18.368 -21.361 1 84.39 309 GLY A CA 1
ATOM 2443 C C . GLY A 1 309 ? 21.354 -19.797 -20.903 1 84.39 309 GLY A C 1
ATOM 2444 O O . GLY A 1 309 ? 20.517 -20.05 -20.033 1 84.39 309 GLY A O 1
ATOM 2445 N N . GLY A 1 310 ? 21.999 -20.806 -21.609 1 86.57 310 GLY A N 1
ATOM 2446 C CA . GLY A 1 310 ? 21.826 -22.2 -21.233 1 86.57 310 GLY A CA 1
ATOM 2447 C C . GLY A 1 310 ? 20.391 -22.677 -21.356 1 86.57 310 GLY A C 1
ATOM 2448 O O . GLY A 1 310 ? 19.756 -22.491 -22.396 1 86.57 310 GLY A O 1
ATOM 2449 N N . ASP A 1 311 ? 19.98 -23.283 -20.211 1 86.44 311 ASP A N 1
ATOM 2450 C CA . ASP A 1 311 ? 18.631 -23.839 -20.222 1 86.44 311 ASP A CA 1
ATOM 2451 C C . ASP A 1 311 ? 17.585 -22.74 -20.393 1 86.44 311 ASP A C 1
ATOM 2453 O O . ASP A 1 311 ? 16.568 -22.941 -21.059 1 86.44 311 ASP A O 1
ATOM 2457 N N . ASN A 1 312 ? 17.846 -21.565 -19.786 1 89.43 312 ASN A N 1
ATOM 2458 C CA . ASN A 1 312 ? 16.914 -20.454 -19.947 1 89.43 312 ASN A CA 1
ATOM 2459 C C . ASN A 1 312 ? 16.777 -20.046 -21.411 1 89.43 312 ASN A C 1
ATOM 2461 O O . ASN A 1 312 ? 15.683 -19.708 -21.866 1 89.43 312 ASN A O 1
ATOM 2465 N N . GLY A 1 313 ? 17.906 -20.064 -22.09 1 87.49 313 GLY A N 1
ATOM 2466 C CA . GLY A 1 313 ? 17.879 -19.766 -23.513 1 87.49 313 GLY A CA 1
ATOM 2467 C C . GLY A 1 313 ? 17.186 -20.838 -24.334 1 87.49 313 GLY A C 1
ATOM 2468 O O . GLY A 1 313 ? 16.406 -20.528 -25.236 1 87.49 313 GLY A O 1
ATOM 2469 N N . LYS A 1 314 ? 17.475 -22.085 -23.979 1 91.03 314 LYS A N 1
ATOM 2470 C CA . LYS A 1 314 ? 16.914 -23.223 -24.703 1 91.03 314 LYS A CA 1
ATOM 2471 C C . LYS A 1 314 ? 15.39 -23.225 -24.629 1 91.03 314 LYS A C 1
ATOM 2473 O O . LYS A 1 314 ? 14.715 -23.431 -25.639 1 91.03 314 LYS A O 1
ATOM 2478 N N . TRP A 1 315 ? 14.874 -22.961 -23.488 1 94.58 315 TRP A N 1
ATOM 2479 C CA . TRP A 1 315 ? 13.441 -23.108 -23.261 1 94.58 315 TRP A CA 1
ATOM 2480 C C . TRP A 1 315 ? 12.733 -21.76 -23.358 1 94.58 315 TRP A C 1
ATOM 2482 O O . TRP A 1 315 ? 11.506 -21.703 -23.468 1 94.58 315 TRP A O 1
ATOM 2492 N N . GLY A 1 316 ? 13.528 -20.679 -23.259 1 92.24 316 GLY A N 1
ATOM 2493 C CA . GLY A 1 316 ? 12.955 -19.348 -23.375 1 92.24 316 GLY A CA 1
ATOM 2494 C C . GLY A 1 316 ? 12.056 -18.982 -22.209 1 92.24 316 GLY A C 1
ATOM 2495 O O . GLY A 1 316 ? 11.035 -18.316 -22.391 1 92.24 316 GLY A O 1
ATOM 2496 N N . LYS A 1 317 ? 12.337 -19.518 -21.065 1 94.58 317 LYS A N 1
ATOM 2497 C CA . LYS A 1 317 ? 11.545 -19.262 -19.866 1 94.58 317 LYS A CA 1
ATOM 2498 C C . LYS A 1 317 ? 12.406 -18.672 -18.753 1 94.58 317 LYS A C 1
ATOM 2500 O O . LYS A 1 317 ? 13.535 -19.117 -18.532 1 94.58 317 LYS A O 1
ATOM 2505 N N . MET A 1 318 ? 11.838 -17.7 -18.058 1 95.18 318 MET A N 1
ATOM 2506 C CA . MET A 1 318 ? 12.635 -17.006 -17.051 1 95.18 318 MET A CA 1
ATOM 2507 C C . MET A 1 318 ? 12.812 -17.869 -15.807 1 95.18 318 MET A C 1
ATOM 2509 O O . MET A 1 318 ? 13.721 -17.636 -15.008 1 95.18 318 MET A O 1
ATOM 2513 N N . ASN A 1 319 ? 11.889 -18.856 -15.632 1 96.3 319 ASN A N 1
ATOM 2514 C CA . ASN A 1 319 ? 11.876 -19.575 -14.362 1 96.3 319 ASN A CA 1
ATOM 2515 C C . ASN A 1 319 ? 12.454 -20.979 -14.507 1 96.3 319 ASN A C 1
ATOM 2517 O O . ASN A 1 319 ? 12.154 -21.864 -13.703 1 96.3 319 ASN A O 1
ATOM 2521 N N . VAL A 1 320 ? 13.297 -21.238 -15.488 1 95.56 320 VAL A N 1
ATOM 2522 C CA . VAL A 1 320 ? 13.845 -22.556 -15.79 1 95.56 320 VAL A CA 1
ATOM 2523 C C . VAL A 1 320 ? 14.675 -23.054 -14.609 1 95.56 320 VAL A C 1
ATOM 2525 O O . VAL A 1 320 ? 14.724 -24.256 -14.339 1 95.56 320 VAL A O 1
ATOM 2528 N N . LEU A 1 321 ? 15.259 -22.137 -13.863 1 94.95 321 LEU A N 1
ATOM 2529 C CA . LEU A 1 321 ? 16.172 -22.533 -12.796 1 94.95 321 LEU A CA 1
ATOM 2530 C C . LEU A 1 321 ? 15.439 -22.633 -11.462 1 94.95 321 LEU A C 1
ATOM 2532 O O . LEU A 1 321 ? 16.008 -23.091 -10.469 1 94.95 321 LEU A O 1
ATOM 2536 N N . ILE A 1 322 ? 14.215 -22.261 -11.358 1 95.34 322 ILE A N 1
ATOM 2537 C CA . ILE A 1 322 ? 13.484 -22.138 -10.101 1 95.34 322 ILE A CA 1
ATOM 2538 C C . ILE A 1 322 ? 13.343 -23.513 -9.451 1 95.34 322 ILE A C 1
ATOM 2540 O O . ILE A 1 322 ? 13.525 -23.654 -8.239 1 95.34 322 ILE A O 1
ATOM 2544 N N . PRO A 1 323 ? 13.123 -24.623 -10.221 1 93.21 323 PRO A N 1
ATOM 2545 C CA . PRO A 1 323 ? 12.997 -25.936 -9.584 1 93.21 323 PRO A CA 1
ATOM 2546 C C . PRO A 1 323 ? 14.283 -26.382 -8.891 1 93.21 323 PRO A C 1
ATOM 2548 O O . PRO A 1 323 ? 14.252 -27.272 -8.038 1 93.21 323 PRO A O 1
ATOM 2551 N N . THR A 1 324 ? 15.39 -25.759 -9.264 1 91.75 324 THR A N 1
ATOM 2552 C CA . THR A 1 324 ? 16.665 -26.156 -8.676 1 91.75 324 THR A CA 1
ATOM 2553 C C . THR A 1 324 ? 16.86 -25.499 -7.312 1 91.75 324 THR A C 1
ATOM 2555 O O . THR A 1 324 ? 17.732 -25.904 -6.541 1 91.75 324 THR A O 1
ATOM 2558 N N . VAL A 1 325 ? 16.037 -24.507 -7.045 1 92.48 325 VAL A N 1
ATOM 2559 C CA . VAL A 1 325 ? 16.11 -23.823 -5.758 1 92.48 325 VAL A CA 1
ATOM 2560 C C . VAL A 1 325 ? 15.336 -24.614 -4.706 1 92.48 325 VAL A C 1
ATOM 2562 O O . VAL A 1 325 ? 14.169 -24.955 -4.912 1 92.48 325 VAL A O 1
ATOM 2565 N N . PHE A 1 326 ? 16.035 -24.879 -3.67 1 87.78 326 PHE A N 1
ATOM 2566 C CA . PHE A 1 326 ? 15.372 -25.65 -2.625 1 87.78 326 PHE A CA 1
ATOM 2567 C C . PHE A 1 326 ? 14.312 -24.81 -1.922 1 87.78 326 PHE A C 1
ATOM 2569 O O . PHE A 1 326 ? 14.53 -23.627 -1.65 1 87.78 326 PHE A O 1
ATOM 2576 N N . ALA A 1 327 ? 13.195 -25.404 -1.749 1 86.74 327 ALA A N 1
ATOM 2577 C CA . ALA A 1 327 ? 12.149 -24.866 -0.882 1 86.74 327 ALA A CA 1
ATOM 2578 C C . ALA A 1 327 ? 11.359 -25.988 -0.215 1 86.74 327 ALA A C 1
ATOM 2580 O O . ALA A 1 327 ? 11.251 -27.089 -0.76 1 86.74 327 ALA A O 1
ATOM 2581 N N . GLN A 1 328 ? 10.891 -25.709 0.921 1 84.92 328 GLN A N 1
ATOM 2582 C CA . GLN A 1 328 ? 10.032 -26.691 1.576 1 84.92 328 GLN A CA 1
ATOM 2583 C C . GLN A 1 328 ? 8.811 -27.013 0.718 1 84.92 328 GLN A C 1
ATOM 2585 O O . GLN A 1 328 ? 8.274 -26.134 0.04 1 84.92 328 GLN A O 1
ATOM 2590 N N . PRO A 1 329 ? 8.414 -28.255 0.72 1 81.21 329 PRO A N 1
ATOM 2591 C CA . PRO A 1 329 ? 7.312 -28.672 -0.15 1 81.21 329 PRO A CA 1
ATOM 2592 C C . PRO A 1 329 ? 6.04 -27.857 0.076 1 81.21 329 PRO A C 1
ATOM 2594 O O . PRO A 1 329 ? 5.24 -27.685 -0.847 1 81.21 329 PRO A O 1
ATOM 2597 N N . ASN A 1 330 ? 5.828 -27.309 1.25 1 86.83 330 ASN A N 1
ATOM 2598 C CA . ASN A 1 330 ? 4.575 -26.621 1.54 1 86.83 330 ASN A CA 1
ATOM 2599 C C . ASN A 1 330 ? 4.755 -25.106 1.546 1 86.83 330 ASN A C 1
ATOM 2601 O O . ASN A 1 330 ? 3.938 -24.382 2.118 1 86.83 330 ASN A O 1
ATOM 2605 N N . PHE A 1 331 ? 5.763 -24.687 0.802 1 92.4 331 PHE A N 1
ATOM 2606 C CA . PHE A 1 331 ? 6.097 -23.269 0.87 1 92.4 331 PHE A CA 1
ATOM 2607 C C . PHE A 1 331 ? 4.99 -22.422 0.255 1 92.4 331 PHE A C 1
ATOM 2609 O O . PHE A 1 331 ? 4.823 -21.254 0.612 1 92.4 331 PHE A O 1
ATOM 2616 N N . PHE A 1 332 ? 4.212 -23.038 -0.657 1 94.91 332 PHE A N 1
ATOM 2617 C CA . PHE A 1 332 ? 3.219 -22.284 -1.413 1 94.91 332 PHE A CA 1
ATOM 2618 C C . PHE A 1 332 ? 1.845 -22.398 -0.765 1 94.91 332 PHE A C 1
ATOM 2620 O O . PHE A 1 332 ? 0.897 -21.73 -1.185 1 94.91 332 PHE A O 1
ATOM 2627 N N . ASP A 1 333 ? 1.673 -23.151 0.267 1 93.4 333 ASP A N 1
ATOM 2628 C CA . ASP A 1 333 ? 0.394 -23.455 0.901 1 93.4 333 ASP A CA 1
ATOM 2629 C C . ASP A 1 333 ? -0.269 -22.188 1.435 1 93.4 333 ASP A C 1
ATOM 2631 O O . ASP A 1 333 ? -1.477 -21.998 1.274 1 93.4 333 ASP A O 1
ATOM 2635 N N . PRO A 1 334 ? 0.537 -21.274 2.042 1 94.42 334 PRO A N 1
ATOM 2636 C CA . PRO A 1 334 ? -0.134 -20.085 2.573 1 94.42 334 PRO A CA 1
ATOM 2637 C C . PRO A 1 334 ? -0.833 -19.268 1.488 1 94.42 334 PRO A C 1
ATOM 2639 O O . PRO A 1 334 ? -1.906 -18.707 1.727 1 94.42 334 PRO A O 1
ATOM 2642 N N . TYR A 1 335 ? -0.298 -19.209 0.291 1 96.49 335 TYR A N 1
ATOM 2643 C CA . TYR A 1 335 ? -0.913 -18.496 -0.824 1 96.49 335 TYR A CA 1
ATOM 2644 C C . TYR A 1 335 ? -2.179 -19.204 -1.292 1 96.49 335 TYR A C 1
ATOM 2646 O O . TYR A 1 335 ? -3.223 -18.571 -1.466 1 96.49 335 TYR A O 1
ATOM 2654 N N . ARG A 1 336 ? -2.044 -20.474 -1.485 1 95.26 336 ARG A N 1
ATOM 2655 C CA . ARG A 1 336 ? -3.168 -21.29 -1.934 1 95.26 336 ARG A CA 1
ATOM 2656 C C . ARG A 1 336 ? -4.319 -21.233 -0.935 1 95.26 336 ARG A C 1
ATOM 2658 O O . ARG A 1 336 ? -5.48 -21.097 -1.326 1 95.26 336 ARG A O 1
ATOM 2665 N N . GLN A 1 337 ? -3.969 -21.342 0.318 1 94.08 337 GLN A N 1
ATOM 2666 C CA . GLN A 1 337 ? -4.987 -21.344 1.364 1 94.08 337 GLN A CA 1
ATOM 2667 C C . GLN A 1 337 ? -5.698 -19.996 1.441 1 94.08 337 GLN A C 1
ATOM 2669 O O . GLN A 1 337 ? -6.906 -19.938 1.683 1 94.08 337 GLN A O 1
ATOM 2674 N N . ASN A 1 338 ? -4.968 -18.985 1.248 1 96.17 338 ASN A N 1
ATOM 2675 C CA . ASN A 1 338 ? -5.59 -17.666 1.211 1 96.17 338 ASN A CA 1
ATOM 2676 C C . ASN A 1 338 ? -6.613 -17.559 0.084 1 96.17 338 ASN A C 1
ATOM 2678 O O . ASN A 1 338 ? -7.719 -17.055 0.289 1 96.17 338 ASN A O 1
ATOM 2682 N N . VAL A 1 339 ? -6.23 -18.024 -1.039 1 96.3 339 VAL A N 1
ATOM 2683 C CA . VAL A 1 339 ? -7.146 -17.98 -2.174 1 96.3 339 VAL A CA 1
ATOM 2684 C C . VAL A 1 339 ? -8.367 -18.85 -1.887 1 96.3 339 VAL A C 1
ATOM 2686 O O . VAL A 1 339 ? -9.503 -18.436 -2.13 1 96.3 339 VAL A O 1
ATOM 2689 N N . ALA A 1 340 ? -8.139 -20.016 -1.344 1 94.87 340 ALA A N 1
ATOM 2690 C CA . ALA A 1 340 ? -9.242 -20.913 -1.007 1 94.87 340 ALA A CA 1
ATOM 2691 C C . ALA A 1 340 ? -10.182 -20.268 0.007 1 94.87 340 ALA A C 1
ATOM 2693 O O . ALA A 1 340 ? -11.398 -20.238 -0.196 1 94.87 340 ALA A O 1
ATOM 2694 N N . LYS A 1 341 ? -9.629 -19.701 0.989 1 93.65 341 LYS A N 1
ATOM 2695 C CA . LYS A 1 341 ? -10.425 -19.058 2.03 1 93.65 341 LYS A CA 1
ATOM 2696 C C . LYS A 1 341 ? -11.241 -17.901 1.462 1 93.65 341 LYS A C 1
ATOM 2698 O O . LYS A 1 341 ? -12.389 -17.689 1.861 1 93.65 341 LYS A O 1
ATOM 2703 N N . SER A 1 342 ? -10.623 -17.207 0.597 1 93.57 342 SER A N 1
ATOM 2704 C CA . SER A 1 342 ? -11.297 -16.056 0.004 1 93.57 342 SER A CA 1
ATOM 2705 C C . SER A 1 342 ? -12.569 -16.476 -0.724 1 93.57 342 SER A C 1
ATOM 2707 O O . SER A 1 342 ? -13.454 -15.651 -0.963 1 93.57 342 SER A O 1
ATOM 2709 N N . LEU A 1 343 ? -12.642 -17.718 -1.098 1 92.72 343 LEU A N 1
ATOM 2710 C CA . LEU A 1 343 ? -13.797 -18.23 -1.826 1 92.72 343 LEU A CA 1
ATOM 2711 C C . LEU A 1 343 ? -14.707 -19.036 -0.905 1 92.72 343 LEU A C 1
ATOM 2713 O O . LEU A 1 343 ? -15.658 -19.671 -1.366 1 92.72 343 LEU A O 1
ATOM 2717 N N . GLY A 1 344 ? -14.297 -19.058 0.402 1 88.09 344 GLY A N 1
ATOM 2718 C CA . GLY A 1 344 ? -15.118 -19.755 1.38 1 88.09 344 GLY A CA 1
ATOM 2719 C C . GLY A 1 344 ? -14.799 -21.235 1.48 1 88.09 344 GLY A C 1
ATOM 2720 O O . GLY A 1 344 ? -15.574 -22.005 2.051 1 88.09 344 GLY A O 1
ATOM 2721 N N . ILE A 1 345 ? -13.701 -21.646 0.898 1 89.01 345 ILE A N 1
ATOM 2722 C CA . ILE A 1 345 ? -13.28 -23.041 0.954 1 89.01 345 ILE A CA 1
ATOM 2723 C C . ILE A 1 345 ? -12.458 -23.282 2.218 1 89.01 345 ILE A C 1
ATOM 2725 O O . ILE A 1 345 ? -11.332 -22.794 2.336 1 89.01 345 ILE A O 1
ATOM 2729 N N . THR A 1 346 ? -12.883 -23.718 3.325 1 76.96 346 THR A N 1
ATOM 2730 C CA . THR A 1 346 ? -12.187 -23.883 4.597 1 76.96 346 THR A CA 1
ATOM 2731 C C . THR A 1 346 ? -11.874 -25.354 4.855 1 76.96 346 THR A C 1
ATOM 2733 O O . THR A 1 346 ? -10.998 -25.675 5.661 1 76.96 346 THR A O 1
ATOM 2736 N N . GLY A 1 347 ? -12.455 -26.431 4.225 1 64.4 347 GLY A N 1
ATOM 2737 C CA . GLY A 1 347 ? -12.36 -27.824 4.632 1 64.4 347 GLY A CA 1
ATOM 2738 C C . GLY A 1 347 ? -11.11 -28.512 4.118 1 64.4 347 GLY A C 1
ATOM 2739 O O . GLY A 1 347 ? -10.532 -28.092 3.113 1 64.4 347 GLY A O 1
ATOM 2740 N N . THR A 1 348 ? -10.175 -28.99 5.101 1 56.54 348 THR A N 1
ATOM 2741 C CA . THR A 1 348 ? -9.094 -29.901 4.739 1 56.54 348 THR A CA 1
ATOM 2742 C C . THR A 1 348 ? -9.638 -31.299 4.456 1 56.54 348 THR A C 1
ATOM 2744 O O . THR A 1 348 ? -10.122 -31.978 5.363 1 56.54 348 THR A O 1
ATOM 2747 N N . SER A 1 349 ? -10.352 -31.51 3.515 1 52.06 349 SER A N 1
ATOM 2748 C CA . SER A 1 349 ? -11.04 -32.78 3.311 1 52.06 349 SER A CA 1
ATOM 2749 C C . SER A 1 349 ? -10.051 -33.938 3.222 1 52.06 349 SER A C 1
ATOM 2751 O O . SER A 1 349 ? -10.411 -35.038 2.798 1 52.06 349 SER A O 1
ATOM 2753 N N . ILE A 1 350 ? -8.684 -33.949 3.272 1 53.38 350 ILE A N 1
ATOM 2754 C CA . ILE A 1 350 ? -7.936 -35.049 2.672 1 53.38 350 ILE A CA 1
ATOM 2755 C C . ILE A 1 350 ? -8.111 -36.311 3.512 1 53.38 350 ILE A C 1
ATOM 2757 O O . ILE A 1 350 ? -7.655 -37.39 3.125 1 53.38 350 ILE A O 1
ATOM 2761 N N . GLU A 1 351 ? -8.419 -36.289 4.798 1 53.79 351 GLU A N 1
ATOM 2762 C CA . GLU A 1 351 ? -8.06 -37.494 5.54 1 53.79 351 GLU A CA 1
ATOM 2763 C C . GLU A 1 351 ? -8.685 -38.736 4.911 1 53.79 351 GLU A C 1
ATOM 2765 O O . GLU A 1 351 ? -8.021 -39.764 4.763 1 53.79 351 GLU A O 1
ATOM 2770 N N . THR A 1 352 ? -9.961 -39.003 4.965 1 54.78 352 THR A N 1
ATOM 2771 C CA . THR A 1 352 ? -10.522 -40.331 4.748 1 54.78 352 THR A CA 1
ATOM 2772 C C . THR A 1 352 ? -11.026 -40.478 3.315 1 54.78 352 THR A C 1
ATOM 2774 O O . THR A 1 352 ? -11.532 -41.536 2.934 1 54.78 352 THR A O 1
ATOM 2777 N N . SER A 1 353 ? -10.574 -39.61 2.373 1 74.66 353 SER A N 1
ATOM 2778 C CA . SER A 1 353 ? -11.24 -39.642 1.075 1 74.66 353 SER A CA 1
ATOM 2779 C C . SER A 1 353 ? -10.3 -40.143 -0.017 1 74.66 353 SER A C 1
ATOM 2781 O O . SER A 1 353 ? -9.078 -40.108 0.144 1 74.66 353 SER A O 1
ATOM 2783 N N . LEU A 1 354 ? -10.854 -41.071 -0.949 1 87.97 354 LEU A N 1
ATOM 2784 C CA . LEU A 1 354 ? -10.128 -41.503 -2.139 1 87.97 354 LEU A CA 1
ATOM 2785 C C . LEU A 1 354 ? -9.404 -40.329 -2.789 1 87.97 354 LEU A C 1
ATOM 2787 O O . LEU A 1 354 ? -9.884 -39.194 -2.74 1 87.97 354 LEU A O 1
ATOM 2791 N N . PRO A 1 355 ? -8.185 -40.641 -3.202 1 92.92 355 PRO A N 1
ATOM 2792 C CA . PRO A 1 355 ? -7.52 -39.583 -3.966 1 92.92 355 PRO A CA 1
ATOM 2793 C C . PRO A 1 355 ? -8.373 -39.065 -5.122 1 92.92 355 PRO A C 1
ATOM 2795 O O . PRO A 1 355 ? -9.108 -39.834 -5.745 1 92.92 355 PRO A O 1
ATOM 2798 N N . VAL A 1 356 ? -8.271 -37.875 -5.396 1 95.31 356 VAL A N 1
ATOM 2799 C CA . VAL A 1 356 ? -9.07 -37.25 -6.445 1 95.31 356 VAL A CA 1
ATOM 2800 C C . VAL A 1 356 ? -8.233 -37.101 -7.713 1 95.31 356 VAL A C 1
ATOM 2802 O O . VAL A 1 356 ? -7.145 -36.521 -7.681 1 95.31 356 VAL A O 1
ATOM 2805 N N . VAL A 1 357 ? -8.716 -37.656 -8.856 1 97.21 357 VAL A N 1
ATOM 2806 C CA . VAL A 1 357 ? -8.096 -37.553 -10.173 1 97.21 357 VAL A CA 1
ATOM 2807 C C . VAL A 1 357 ? -8.95 -36.667 -11.077 1 97.21 357 VAL A C 1
ATOM 2809 O O . VAL A 1 357 ? -10.144 -36.917 -11.254 1 97.21 357 VAL A O 1
ATOM 2812 N N . VAL A 1 358 ? -8.324 -35.647 -11.591 1 97.82 358 VAL A N 1
ATOM 2813 C CA . VAL A 1 358 ? -9.057 -34.713 -12.439 1 97.82 358 VAL A CA 1
ATOM 2814 C C . VAL A 1 358 ? -8.508 -34.768 -13.863 1 97.82 358 VAL A C 1
ATOM 2816 O O . VAL A 1 358 ? -7.313 -34.561 -14.083 1 97.82 358 VAL A O 1
ATOM 2819 N N . TYR A 1 359 ? -9.328 -35.134 -14.818 1 98.19 359 TYR A N 1
ATOM 2820 C CA . TYR A 1 359 ? -9.017 -35.034 -16.239 1 98.19 359 TYR A CA 1
ATOM 2821 C C . TYR A 1 359 ? -9.671 -33.803 -16.855 1 98.19 359 TYR A C 1
ATOM 2823 O O . TYR A 1 359 ? -10.896 -33.664 -16.827 1 98.19 359 TYR A O 1
ATOM 2831 N N . VAL A 1 360 ? -8.841 -32.858 -17.412 1 97.45 360 VAL A N 1
ATOM 2832 C CA . VAL A 1 360 ? -9.333 -31.63 -18.027 1 97.45 360 VAL A CA 1
ATOM 2833 C C . VAL A 1 360 ? -9.75 -31.905 -19.47 1 97.45 360 VAL A C 1
ATOM 2835 O O . VAL A 1 360 ? -8.901 -32.111 -20.34 1 97.45 360 VAL A O 1
ATOM 2838 N N . ASP A 1 361 ? -11.015 -31.862 -19.662 1 95.83 361 ASP A N 1
ATOM 2839 C CA . ASP A 1 361 ? -11.602 -32.041 -20.986 1 95.83 361 ASP A CA 1
ATOM 2840 C C . ASP A 1 361 ? -11.487 -30.763 -21.815 1 95.83 361 ASP A C 1
ATOM 2842 O O . ASP A 1 361 ? -12.248 -29.814 -21.611 1 95.83 361 ASP A O 1
ATOM 2846 N N . HIS A 1 362 ? -10.547 -30.759 -22.715 1 93.46 362 HIS A N 1
ATOM 2847 C CA . HIS A 1 362 ? -10.32 -29.632 -23.612 1 93.46 362 HIS A CA 1
ATOM 2848 C C . HIS A 1 362 ? -10.608 -30.014 -25.06 1 93.46 362 HIS A C 1
ATOM 2850 O O . HIS A 1 362 ? -9.682 -30.213 -25.85 1 93.46 362 HIS A O 1
ATOM 2856 N N . GLN A 1 363 ? -11.895 -30.032 -25.419 1 92.24 363 GLN A N 1
ATOM 2857 C CA . GLN A 1 363 ? -12.264 -30.481 -26.758 1 92.24 363 GLN A CA 1
ATOM 2858 C C . GLN A 1 363 ? -12.762 -29.317 -27.61 1 92.24 363 GLN A C 1
ATOM 2860 O O . GLN A 1 363 ? -13.063 -29.491 -28.793 1 92.24 363 GLN A O 1
ATOM 2865 N N . ILE A 1 364 ? -12.828 -28.128 -26.884 1 84.31 364 ILE A N 1
ATOM 2866 C CA . ILE A 1 364 ? -13.233 -26.939 -27.626 1 84.31 364 ILE A CA 1
ATOM 2867 C C . ILE A 1 364 ? -12.012 -26.069 -27.915 1 84.31 364 ILE A C 1
ATOM 2869 O O . ILE A 1 364 ? -11.354 -25.586 -26.99 1 84.31 364 ILE A O 1
ATOM 2873 N N . GLY A 1 365 ? -11.602 -26.078 -29.194 1 81.97 365 GLY A N 1
ATOM 2874 C CA . GLY A 1 365 ? -10.433 -25.31 -29.589 1 81.97 365 GLY A CA 1
ATOM 2875 C C . GLY A 1 365 ? -9.249 -26.178 -29.97 1 81.97 365 GLY A C 1
ATOM 2876 O O . GLY A 1 365 ? -9.347 -27.407 -29.967 1 81.97 365 GLY A O 1
ATOM 2877 N N . THR A 1 366 ? -8.1 -25.53 -30.33 1 86.7 366 THR A N 1
ATOM 2878 C CA . THR A 1 366 ? -6.878 -26.246 -30.68 1 86.7 366 THR A CA 1
ATOM 2879 C C . THR A 1 366 ? -5.769 -25.944 -29.675 1 86.7 366 THR A C 1
ATOM 2881 O O . THR A 1 366 ? -5.662 -24.821 -29.179 1 86.7 366 THR A O 1
ATOM 2884 N N . PRO A 1 367 ? -5.053 -27.015 -29.206 1 90.68 367 PRO A N 1
ATOM 2885 C CA . PRO A 1 367 ? -5.139 -28.421 -29.606 1 90.68 367 PRO A CA 1
ATOM 2886 C C . PRO A 1 367 ? -6.214 -29.188 -28.837 1 90.68 367 PRO A C 1
ATOM 2888 O O . PRO A 1 367 ? -6.586 -28.793 -27.73 1 90.68 367 PRO A O 1
ATOM 2891 N N . ARG A 1 368 ? -6.775 -30.228 -29.504 1 94.9 368 ARG A N 1
ATOM 2892 C CA . ARG A 1 368 ? -7.719 -31.13 -28.852 1 94.9 368 ARG A CA 1
ATOM 2893 C C . ARG A 1 368 ? -7.287 -32.584 -29.012 1 94.9 368 ARG A C 1
ATOM 2895 O O . ARG A 1 368 ? -6.518 -32.913 -29.917 1 94.9 368 ARG A O 1
ATOM 2902 N N . LEU A 1 369 ? -7.689 -33.366 -28.083 1 95.96 369 LEU A N 1
ATOM 2903 C CA . LEU A 1 369 ? -7.425 -34.796 -28.195 1 95.96 369 LEU A CA 1
ATOM 2904 C C . LEU A 1 369 ? -8.299 -35.427 -29.274 1 95.96 369 LEU A C 1
ATOM 2906 O O . LEU A 1 369 ? -9.48 -35.093 -29.396 1 95.96 369 LEU A O 1
ATOM 2910 N N . HIS A 1 370 ? -7.714 -36.275 -30.066 1 95.11 370 HIS A N 1
ATOM 2911 C CA . HIS A 1 370 ? -8.507 -37.013 -31.043 1 95.11 370 HIS A CA 1
ATOM 2912 C C . HIS A 1 370 ? -9.741 -37.634 -30.395 1 95.11 370 HIS A C 1
ATOM 2914 O O . HIS A 1 370 ? -9.652 -38.211 -29.309 1 95.11 370 HIS A O 1
ATOM 2920 N N . PRO A 1 371 ? -10.896 -37.499 -31.052 1 94.75 371 PRO A N 1
ATOM 2921 C CA . PRO A 1 371 ? -12.16 -37.913 -30.438 1 94.75 371 PRO A CA 1
ATOM 2922 C C . PRO A 1 371 ? -12.12 -39.348 -29.917 1 94.75 371 PRO A C 1
ATOM 2924 O O . PRO A 1 371 ? -12.613 -39.624 -28.82 1 94.75 371 PRO A O 1
ATOM 2927 N N . GLU A 1 372 ? -11.531 -40.261 -30.689 1 96.01 372 GLU A N 1
ATOM 2928 C CA . GLU A 1 372 ? -11.445 -41.659 -30.276 1 96.01 372 GLU A CA 1
ATOM 2929 C C . GLU A 1 372 ? -10.59 -41.812 -29.021 1 96.01 372 GLU A C 1
ATOM 2931 O O . GLU A 1 372 ? -10.934 -42.578 -28.119 1 96.01 372 GLU A O 1
ATOM 2936 N N . ASP A 1 373 ? -9.515 -41.122 -29 1 97.19 373 ASP A N 1
ATOM 2937 C CA . ASP A 1 373 ? -8.622 -41.18 -27.847 1 97.19 373 ASP A CA 1
ATOM 2938 C C . ASP A 1 373 ? -9.26 -40.524 -26.624 1 97.19 373 ASP A C 1
ATOM 2940 O O . ASP A 1 373 ? -9.084 -40.994 -25.498 1 97.19 373 ASP A O 1
ATOM 2944 N N . HIS A 1 374 ? -9.983 -39.436 -26.861 1 97.24 374 HIS A N 1
ATOM 2945 C CA . HIS A 1 374 ? -10.7 -38.756 -25.788 1 97.24 374 HIS A CA 1
ATOM 2946 C C . HIS A 1 374 ? -11.718 -39.683 -25.131 1 97.24 374 HIS A C 1
ATOM 2948 O O . HIS A 1 374 ? -11.737 -39.823 -23.906 1 97.24 374 HIS A O 1
ATOM 2954 N N . MET A 1 375 ? -12.515 -40.308 -25.992 1 97.47 375 MET A N 1
ATOM 2955 C CA . MET A 1 375 ? -13.521 -41.23 -25.472 1 97.47 375 MET A CA 1
ATOM 2956 C C . MET A 1 375 ? -12.863 -42.444 -24.824 1 97.47 375 MET A C 1
ATOM 2958 O O . MET A 1 375 ? -13.331 -42.933 -23.794 1 97.47 375 MET A O 1
ATOM 2962 N N . GLY A 1 376 ? -11.82 -42.913 -25.474 1 97.71 376 GLY A N 1
ATOM 2963 C CA . GLY A 1 376 ? -11.064 -44.01 -24.891 1 97.71 376 GLY A CA 1
ATOM 2964 C C . GLY A 1 376 ? -10.489 -43.68 -23.527 1 97.71 376 GLY A C 1
ATOM 2965 O O . GLY A 1 376 ? -10.47 -44.529 -22.633 1 97.71 376 GLY A O 1
ATOM 2966 N N . LEU A 1 377 ? -10.015 -42.478 -23.379 1 97.86 377 LEU A N 1
ATOM 2967 C CA . LEU A 1 377 ? -9.454 -42.044 -22.104 1 97.86 377 LEU A CA 1
ATOM 2968 C C . LEU A 1 377 ? -10.537 -41.96 -21.034 1 97.86 377 LEU A C 1
ATOM 2970 O O . LEU A 1 377 ? -10.332 -42.401 -19.901 1 97.86 377 LEU A O 1
ATOM 2974 N N . ILE A 1 378 ? -11.686 -41.378 -21.349 1 97.76 378 ILE A N 1
ATOM 2975 C CA . ILE A 1 378 ? -12.8 -41.283 -20.413 1 97.76 378 ILE A CA 1
ATOM 2976 C C . ILE A 1 378 ? -13.204 -42.68 -19.947 1 97.76 378 ILE A C 1
ATOM 2978 O O . ILE A 1 378 ? -13.399 -42.91 -18.751 1 97.76 378 ILE A O 1
ATOM 2982 N N . ASP A 1 379 ? -13.245 -43.576 -20.894 1 96.81 379 ASP A N 1
ATOM 2983 C CA . ASP A 1 379 ? -13.62 -44.947 -20.566 1 96.81 379 ASP A CA 1
ATOM 2984 C C . ASP A 1 379 ? -12.579 -45.6 -19.659 1 96.81 379 ASP A C 1
ATOM 2986 O O . ASP A 1 379 ? -12.929 -46.289 -18.699 1 96.81 379 ASP A O 1
ATOM 2990 N N . ALA A 1 380 ? -11.35 -45.429 -19.98 1 96.68 380 ALA A N 1
ATOM 2991 C CA . ALA A 1 380 ? -10.268 -45.989 -19.175 1 96.68 380 ALA A CA 1
ATOM 2992 C C . ALA A 1 380 ? -10.274 -45.406 -17.765 1 96.68 380 ALA A C 1
ATOM 2994 O O . ALA A 1 380 ? -10.016 -46.118 -16.791 1 96.68 380 ALA A O 1
ATOM 2995 N N . LEU A 1 381 ? -10.571 -44.161 -17.592 1 97 381 LEU A N 1
ATOM 2996 C CA . LEU A 1 381 ? -10.591 -43.48 -16.302 1 97 381 LEU A CA 1
ATOM 2997 C C . LEU A 1 381 ? -11.706 -44.025 -15.417 1 97 381 LEU A C 1
ATOM 2999 O O . LEU A 1 381 ? -11.57 -44.061 -14.192 1 97 381 LEU A O 1
ATOM 3003 N N . LYS A 1 382 ? -12.799 -44.423 -16.026 1 95.51 382 LYS A N 1
ATOM 3004 C CA . LYS A 1 382 ? -13.901 -45.022 -15.277 1 95.51 382 LYS A CA 1
ATOM 3005 C C . LYS A 1 382 ? -13.44 -46.263 -14.519 1 95.51 382 LYS A C 1
ATOM 3007 O O . LYS A 1 382 ? -13.957 -46.567 -13.442 1 95.51 382 LYS A O 1
ATOM 3012 N N . SER A 1 383 ? -12.54 -46.918 -15.087 1 93.3 383 SER A N 1
ATOM 3013 C CA . SER A 1 383 ? -12.058 -48.152 -14.474 1 93.3 383 SER A CA 1
ATOM 3014 C C . SER A 1 383 ? -11.282 -47.867 -13.193 1 93.3 383 SER A C 1
ATOM 3016 O O . SER A 1 383 ? -11.043 -48.773 -12.391 1 93.3 383 SER A O 1
ATOM 3018 N N . LEU A 1 384 ? -10.926 -46.636 -12.94 1 93.6 384 LEU A N 1
ATOM 3019 C CA . LEU A 1 384 ? -10.133 -46.247 -11.779 1 93.6 384 LEU A CA 1
ATOM 3020 C C . LEU A 1 384 ? -11.03 -45.948 -10.583 1 93.6 384 LEU A C 1
ATOM 3022 O O . LEU A 1 384 ? -10.539 -45.71 -9.477 1 93.6 384 LEU A O 1
ATOM 3026 N N . THR A 1 385 ? -12.334 -45.968 -10.665 1 92.28 385 THR A N 1
ATOM 3027 C CA . THR A 1 385 ? -13.283 -45.48 -9.671 1 92.28 385 THR A CA 1
ATOM 3028 C C . THR A 1 385 ? -13.167 -46.277 -8.375 1 92.28 385 THR A C 1
ATOM 3030 O O . THR A 1 385 ? -13.56 -45.8 -7.309 1 92.28 385 THR A O 1
ATOM 3033 N N . PRO A 1 386 ? -12.656 -47.523 -8.421 1 91.74 386 PRO A N 1
ATOM 3034 C CA . PRO A 1 386 ? -12.423 -48.217 -7.153 1 91.74 386 PRO A CA 1
ATOM 3035 C C . PRO A 1 386 ? -11.226 -47.661 -6.386 1 91.74 386 PRO A C 1
ATOM 3037 O O . PRO A 1 386 ? -11.121 -47.855 -5.172 1 91.74 386 PRO A O 1
ATOM 3040 N N . LEU A 1 387 ? -10.343 -46.997 -7.078 1 91.69 387 LEU A N 1
ATOM 3041 C CA . LEU A 1 387 ? -9.083 -46.558 -6.49 1 91.69 387 LEU A CA 1
ATOM 3042 C C . LEU A 1 387 ? -9.098 -45.055 -6.232 1 91.69 387 LEU A C 1
ATOM 3044 O O . LEU A 1 387 ? -8.307 -44.55 -5.432 1 91.69 387 LEU A O 1
ATOM 3048 N N . ALA A 1 388 ? -9.93 -44.361 -6.957 1 94.89 388 ALA A N 1
ATOM 3049 C CA . ALA A 1 388 ? -9.866 -42.902 -6.926 1 94.89 388 ALA A CA 1
ATOM 3050 C C . ALA A 1 388 ? -11.227 -42.286 -7.236 1 94.89 388 ALA A C 1
ATOM 3052 O O . ALA A 1 388 ? -12.083 -42.931 -7.847 1 94.89 388 ALA A O 1
ATOM 3053 N N . GLU A 1 389 ? -11.437 -41.113 -6.685 1 95.86 389 GLU A N 1
ATOM 3054 C CA . GLU A 1 389 ? -12.523 -40.261 -7.161 1 95.86 389 GLU A CA 1
ATOM 3055 C C . GLU A 1 389 ? -12.137 -39.546 -8.453 1 95.86 389 GLU A C 1
ATOM 3057 O O . GLU A 1 389 ? -11.232 -38.71 -8.46 1 95.86 389 GLU A O 1
ATOM 3062 N N . VAL A 1 390 ? -12.83 -39.895 -9.583 1 97.09 390 VAL A N 1
ATOM 3063 C CA . VAL A 1 390 ? -12.411 -39.421 -10.898 1 97.09 390 VAL A CA 1
ATOM 3064 C C . VAL A 1 390 ? -13.378 -38.346 -11.391 1 97.09 390 VAL A C 1
ATOM 3066 O O . VAL A 1 390 ? -14.596 -38.534 -11.354 1 97.09 390 VAL A O 1
ATOM 3069 N N . HIS A 1 391 ? -12.839 -37.185 -11.813 1 97.13 391 HIS A N 1
ATOM 3070 C CA . HIS A 1 391 ? -13.621 -36.092 -12.378 1 97.13 391 HIS A CA 1
ATOM 3071 C C . HIS A 1 391 ? -13.153 -35.75 -13.789 1 97.13 391 HIS A C 1
ATOM 3073 O O . HIS A 1 391 ? -11.966 -35.5 -14.01 1 97.13 391 HIS A O 1
ATOM 3079 N N . VAL A 1 392 ? -14.034 -35.84 -14.793 1 97.11 392 VAL A N 1
ATOM 3080 C CA . VAL A 1 392 ? -13.82 -35.312 -16.137 1 97.11 392 VAL A CA 1
ATOM 3081 C C . VAL A 1 392 ? -14.473 -33.938 -16.262 1 97.11 392 VAL A C 1
ATOM 3083 O O . VAL A 1 392 ? -15.7 -33.819 -16.213 1 97.11 392 VAL A O 1
ATOM 3086 N N . VAL A 1 393 ? -13.611 -32.899 -16.48 1 96.99 393 VAL A N 1
ATOM 3087 C CA . VAL A 1 393 ? -14.204 -31.578 -16.301 1 96.99 393 VAL A CA 1
ATOM 3088 C C . VAL A 1 393 ? -13.759 -30.654 -17.431 1 96.99 393 VAL A C 1
ATOM 3090 O O . VAL A 1 393 ? -12.652 -30.795 -17.958 1 96.99 393 VAL A O 1
ATOM 3093 N N . LYS A 1 394 ? -14.665 -29.737 -17.813 1 95.07 394 LYS A N 1
ATOM 3094 C CA . LYS A 1 394 ? -14.338 -28.549 -18.596 1 95.07 394 LYS A CA 1
ATOM 3095 C C . LYS A 1 394 ? -14.126 -27.336 -17.694 1 95.07 394 LYS A C 1
ATOM 3097 O O . LYS A 1 394 ? -15.091 -26.718 -17.24 1 95.07 394 LYS A O 1
ATOM 3102 N N . LEU A 1 395 ? -12.929 -26.954 -17.496 1 92.56 395 LEU A N 1
ATOM 3103 C CA . LEU A 1 395 ? -12.593 -25.944 -16.499 1 92.56 395 LEU A CA 1
ATOM 3104 C C . LEU A 1 395 ? -13.094 -24.569 -16.928 1 92.56 395 LEU A C 1
ATOM 3106 O O . LEU A 1 395 ? -13.523 -23.771 -16.092 1 92.56 395 LEU A O 1
ATOM 3110 N N . ASN A 1 396 ? -13.022 -24.195 -18.199 1 86.57 396 ASN A N 1
ATOM 3111 C CA . ASN A 1 396 ? -13.436 -22.882 -18.683 1 86.57 396 ASN A CA 1
ATOM 3112 C C . ASN A 1 396 ? -14.922 -22.638 -18.438 1 86.57 396 ASN A C 1
ATOM 3114 O O . ASN A 1 396 ? -15.357 -21.49 -18.332 1 86.57 396 ASN A O 1
ATOM 3118 N N . GLY A 1 397 ? -15.699 -23.613 -18.22 1 85.72 397 GLY A N 1
ATOM 3119 C CA . GLY A 1 397 ? -17.125 -23.456 -17.979 1 85.72 397 GLY A CA 1
ATOM 3120 C C . GLY A 1 397 ? -17.483 -23.447 -16.504 1 85.72 397 GLY A C 1
ATOM 3121 O O . GLY A 1 397 ? -18.626 -23.165 -16.139 1 85.72 397 GLY A O 1
ATOM 3122 N N . MET A 1 398 ? -16.424 -23.572 -15.741 1 91.93 398 MET A N 1
ATOM 3123 C CA . MET A 1 398 ? -16.663 -23.645 -14.302 1 91.93 398 MET A CA 1
ATOM 3124 C C . MET A 1 398 ? -16.441 -22.288 -13.644 1 91.93 398 MET A C 1
ATOM 3126 O O . MET A 1 398 ? -15.603 -21.504 -14.095 1 91.93 398 MET A O 1
ATOM 3130 N N . SER A 1 399 ? -17.246 -22.06 -12.616 1 91.44 399 SER A N 1
ATOM 3131 C CA . SER A 1 399 ? -16.97 -20.887 -11.794 1 91.44 399 SER A CA 1
ATOM 3132 C C . SER A 1 399 ? -15.628 -21.014 -11.082 1 91.44 399 SER A C 1
ATOM 3134 O O . SER A 1 399 ? -15.123 -22.123 -10.89 1 91.44 399 SER A O 1
ATOM 3136 N N . LYS A 1 400 ? -15.064 -19.922 -10.702 1 91.05 400 LYS A N 1
ATOM 3137 C CA . LYS A 1 400 ? -13.795 -19.944 -9.982 1 91.05 400 LYS A CA 1
ATOM 3138 C C . LYS A 1 400 ? -13.911 -20.745 -8.688 1 91.05 400 LYS A C 1
ATOM 3140 O O . LYS A 1 400 ? -12.991 -21.48 -8.322 1 91.05 400 LYS A O 1
ATOM 3145 N N . PHE A 1 401 ? -15.04 -20.626 -8.016 1 91.74 401 PHE A N 1
ATOM 3146 C CA . PHE A 1 401 ? -15.272 -21.366 -6.781 1 91.74 401 PHE A CA 1
ATOM 3147 C C . PHE A 1 401 ? -15.189 -22.868 -7.026 1 91.74 401 PHE A C 1
ATOM 3149 O O . PHE A 1 401 ? -14.413 -23.567 -6.372 1 91.74 401 PHE A O 1
ATOM 3156 N N . LYS A 1 402 ? -15.918 -23.372 -7.977 1 94.57 402 LYS A N 1
ATOM 3157 C CA . LYS A 1 402 ? -15.981 -24.805 -8.25 1 94.57 402 LYS A CA 1
ATOM 3158 C C . LYS A 1 402 ? -14.631 -25.333 -8.727 1 94.57 402 LYS A C 1
ATOM 3160 O O . LYS A 1 402 ? -14.225 -26.437 -8.36 1 94.57 402 LYS A O 1
ATOM 3165 N N . ARG A 1 403 ? -14.026 -24.567 -9.518 1 95.87 403 ARG A N 1
ATOM 3166 C CA . ARG A 1 403 ? -12.721 -24.956 -10.042 1 95.87 403 ARG A CA 1
ATOM 3167 C C . ARG A 1 403 ? -11.707 -25.126 -8.915 1 95.87 403 ARG A C 1
ATOM 3169 O O . ARG A 1 403 ? -11.069 -26.175 -8.8 1 95.87 403 ARG A O 1
ATOM 3176 N N . ILE A 1 404 ? -11.591 -24.121 -8.074 1 95.06 404 ILE A N 1
ATOM 3177 C CA . ILE A 1 404 ? -10.6 -24.136 -7.004 1 95.06 404 ILE A CA 1
ATOM 3178 C C . ILE A 1 404 ? -10.989 -25.175 -5.954 1 95.06 404 ILE A C 1
ATOM 3180 O O . ILE A 1 404 ? -10.124 -25.851 -5.391 1 95.06 404 ILE A O 1
ATOM 3184 N N . GLU A 1 405 ? -12.28 -25.325 -5.68 1 94.01 405 GLU A N 1
ATOM 3185 C CA . GLU A 1 405 ? -12.751 -26.342 -4.744 1 94.01 405 GLU A CA 1
ATOM 3186 C C . GLU A 1 405 ? -12.346 -27.741 -5.2 1 94.01 405 GLU A C 1
ATOM 3188 O O . GLU A 1 405 ? -11.841 -28.537 -4.404 1 94.01 405 GLU A O 1
ATOM 3193 N N . LEU A 1 406 ? -12.558 -28.001 -6.472 1 94.63 406 LEU A N 1
ATOM 3194 C CA . LEU A 1 406 ? -12.204 -29.299 -7.035 1 94.63 406 LEU A CA 1
ATOM 3195 C C . LEU A 1 406 ? -10.694 -29.507 -7.017 1 94.63 406 LEU A C 1
ATOM 3197 O O . LEU A 1 406 ? -10.211 -30.543 -6.554 1 94.63 406 LEU A O 1
ATOM 3201 N N . LEU A 1 407 ? -9.953 -28.536 -7.444 1 95.43 407 LEU A N 1
ATOM 3202 C CA . LEU A 1 407 ? -8.509 -28.677 -7.597 1 95.43 407 LEU A CA 1
ATOM 3203 C C . LEU A 1 407 ? -7.818 -28.7 -6.237 1 95.43 407 LEU A C 1
ATOM 3205 O O . LEU A 1 407 ? -6.752 -29.302 -6.088 1 95.43 407 LEU A O 1
ATOM 3209 N N . ASN A 1 408 ? -8.409 -28.063 -5.311 1 93.71 408 ASN A N 1
ATOM 3210 C CA . ASN A 1 408 ? -7.883 -28.092 -3.95 1 93.71 408 ASN A CA 1
ATOM 3211 C C . ASN A 1 408 ? -7.947 -29.496 -3.355 1 93.71 408 ASN A C 1
ATOM 3213 O O . ASN A 1 408 ? -7.312 -29.771 -2.335 1 93.71 408 ASN A O 1
ATOM 3217 N N . ARG A 1 409 ? -8.663 -30.364 -3.964 1 92.62 409 ARG A N 1
ATOM 3218 C CA . ARG A 1 409 ? -8.777 -31.746 -3.509 1 92.62 409 ARG A CA 1
ATOM 3219 C C . ARG A 1 409 ? -8.031 -32.693 -4.443 1 92.62 409 ARG A C 1
ATOM 3221 O O . ARG A 1 409 ? -7.924 -33.89 -4.166 1 92.62 409 ARG A O 1
ATOM 3228 N N . ALA A 1 410 ? -7.603 -32.197 -5.469 1 95.36 410 ALA A N 1
ATOM 3229 C CA . ALA A 1 410 ? -7.015 -33.048 -6.5 1 95.36 410 ALA A CA 1
ATOM 3230 C C . ALA A 1 410 ? -5.665 -33.6 -6.051 1 95.36 410 ALA A C 1
ATOM 3232 O O . ALA A 1 410 ? -4.928 -32.936 -5.319 1 95.36 410 ALA A O 1
ATOM 3233 N N . CYS A 1 411 ? -5.41 -34.759 -6.508 1 94.78 411 CYS A N 1
ATOM 3234 C CA . CYS A 1 411 ? -4.125 -35.422 -6.316 1 94.78 411 CYS A CA 1
ATOM 3235 C C . CYS A 1 411 ? -3.391 -35.583 -7.642 1 94.78 411 CYS A C 1
ATOM 3237 O O . CYS A 1 411 ? -2.165 -35.474 -7.695 1 94.78 411 CYS A O 1
ATOM 3239 N N . ILE A 1 412 ? -4.099 -35.88 -8.644 1 97.4 412 ILE A N 1
ATOM 3240 C CA . ILE A 1 412 ? -3.57 -36.026 -9.995 1 97.4 412 ILE A CA 1
ATOM 3241 C C . ILE A 1 412 ? -4.389 -35.176 -10.964 1 97.4 412 ILE A C 1
ATOM 3243 O O . ILE A 1 412 ? -5.622 -35.2 -10.931 1 97.4 412 ILE A O 1
ATOM 3247 N N . ILE A 1 413 ? -3.755 -34.396 -11.735 1 98.42 413 ILE A N 1
ATOM 3248 C CA . ILE A 1 413 ? -4.404 -33.638 -12.799 1 98.42 413 ILE A CA 1
ATOM 3249 C C . ILE A 1 413 ? -3.849 -34.072 -14.154 1 98.42 413 ILE A C 1
ATOM 3251 O O . ILE A 1 413 ? -2.631 -34.142 -14.339 1 98.42 413 ILE A O 1
ATOM 3255 N N . ILE A 1 414 ? -4.702 -34.403 -15.129 1 98.49 414 ILE A N 1
ATOM 3256 C CA . ILE A 1 414 ? -4.364 -34.846 -16.477 1 98.49 414 ILE A CA 1
ATOM 3257 C C . ILE A 1 414 ? -4.894 -33.842 -17.499 1 98.49 414 ILE A C 1
ATOM 3259 O O . ILE A 1 414 ? -6.072 -33.479 -17.468 1 98.49 414 ILE A O 1
ATOM 3263 N N . SER A 1 415 ? -4.072 -33.38 -18.35 1 97.6 415 SER A N 1
ATOM 3264 C CA . SER A 1 415 ? -4.548 -32.455 -19.373 1 97.6 415 SER A CA 1
ATOM 3265 C C . SER A 1 415 ? -3.597 -32.41 -20.565 1 97.6 415 SER A C 1
ATOM 3267 O O . SER A 1 415 ? -2.436 -32.81 -20.454 1 97.6 415 SER A O 1
ATOM 3269 N N . LEU A 1 416 ? -4.098 -31.953 -21.749 1 96.37 416 LEU A N 1
ATOM 3270 C CA . LEU A 1 416 ? -3.241 -31.535 -22.854 1 96.37 416 LEU A CA 1
ATOM 3271 C C . LEU A 1 416 ? -2.418 -30.31 -22.469 1 96.37 416 LEU A C 1
ATOM 3273 O O . LEU A 1 416 ? -2.627 -29.725 -21.404 1 96.37 416 LEU A O 1
ATOM 3277 N N . HIS A 1 417 ? -1.406 -30.023 -23.269 1 95.41 417 HIS A N 1
ATOM 3278 C CA . HIS A 1 417 ? -0.656 -28.783 -23.103 1 95.41 417 HIS A CA 1
ATOM 3279 C C . HIS A 1 417 ? -1.497 -27.573 -23.492 1 95.41 417 HIS A C 1
ATOM 3281 O O . HIS A 1 417 ? -1.374 -27.058 -24.606 1 95.41 417 HIS A O 1
ATOM 3287 N N . VAL A 1 418 ? -2.304 -27.108 -22.59 1 93.9 418 VAL A N 1
ATOM 3288 C CA . VAL A 1 418 ? -3.172 -25.955 -22.806 1 93.9 418 VAL A CA 1
ATOM 3289 C C . VAL A 1 418 ? -3.141 -25.048 -21.578 1 93.9 418 VAL A C 1
ATOM 3291 O O . VAL A 1 418 ? -2.735 -25.474 -20.494 1 93.9 418 VAL A O 1
ATOM 3294 N N . ASP A 1 419 ? -3.611 -23.881 -21.698 1 92.38 419 ASP A N 1
ATOM 3295 C CA . ASP A 1 419 ? -3.512 -22.856 -20.663 1 92.38 419 ASP A CA 1
ATOM 3296 C C . ASP A 1 419 ? -4.293 -23.258 -19.414 1 92.38 419 ASP A C 1
ATOM 3298 O O . ASP A 1 419 ? -3.958 -22.838 -18.304 1 92.38 419 ASP A O 1
ATOM 3302 N N . GLU A 1 420 ? -5.272 -24.092 -19.558 1 94.11 420 GLU A N 1
ATOM 3303 C CA . GLU A 1 420 ? -6.099 -24.496 -18.425 1 94.11 420 GLU A CA 1
ATOM 3304 C C . GLU A 1 420 ? -5.275 -25.24 -17.378 1 94.11 420 GLU A C 1
ATOM 3306 O O . GLU A 1 420 ? -5.655 -25.297 -16.207 1 94.11 420 GLU A O 1
ATOM 3311 N N . LEU A 1 421 ? -4.178 -25.782 -17.802 1 96.07 421 LEU A N 1
ATOM 3312 C CA . LEU A 1 421 ? -3.348 -26.565 -16.893 1 96.07 421 LEU A CA 1
ATOM 3313 C C . LEU A 1 421 ? -2.71 -25.672 -15.834 1 96.07 421 LEU A C 1
ATOM 3315 O O . LEU A 1 421 ? -2.192 -26.166 -14.83 1 96.07 421 LEU A O 1
ATOM 3319 N N . ILE A 1 422 ? -2.775 -24.328 -15.994 1 95.67 422 ILE A N 1
ATOM 3320 C CA . ILE A 1 422 ? -2.258 -23.383 -15.011 1 95.67 422 ILE A CA 1
ATOM 3321 C C . ILE A 1 422 ? -2.952 -23.603 -13.669 1 95.67 422 ILE A C 1
ATOM 3323 O O . ILE A 1 422 ? -2.368 -23.352 -12.612 1 95.67 422 ILE A O 1
ATOM 3327 N N . HIS A 1 423 ? -4.105 -24.117 -13.671 1 95.81 423 HIS A N 1
ATOM 3328 C CA . HIS A 1 423 ? -4.924 -24.239 -12.47 1 95.81 423 HIS A CA 1
ATOM 3329 C C . HIS A 1 423 ? -4.421 -25.365 -11.573 1 95.81 423 HIS A C 1
ATOM 3331 O O . HIS A 1 423 ? -4.841 -25.479 -10.419 1 95.81 423 HIS A O 1
ATOM 3337 N N . ALA A 1 424 ? -3.461 -26.148 -12.053 1 96.31 424 ALA A N 1
ATOM 3338 C CA . ALA A 1 424 ? -2.82 -27.15 -11.206 1 96.31 424 ALA A CA 1
ATOM 3339 C C . ALA A 1 424 ? -2.1 -26.496 -10.031 1 96.31 424 ALA A C 1
ATOM 3341 O O . ALA A 1 424 ? -1.747 -27.168 -9.059 1 96.31 424 ALA A O 1
ATOM 3342 N N . MET A 1 425 ? -1.913 -25.182 -10.104 1 96.42 425 MET A N 1
ATOM 3343 C CA . MET A 1 425 ? -1.238 -24.47 -9.024 1 96.42 425 MET A CA 1
ATOM 3344 C C . MET A 1 425 ? -2.072 -24.5 -7.747 1 96.42 425 MET A C 1
ATOM 3346 O O . MET A 1 425 ? -1.554 -24.255 -6.656 1 96.42 425 MET A O 1
ATOM 3350 N N . TRP A 1 426 ? -3.353 -24.816 -7.897 1 96.17 426 TRP A N 1
ATOM 3351 C CA . TRP A 1 426 ? -4.242 -24.841 -6.741 1 96.17 426 TRP A CA 1
ATOM 3352 C C . TRP A 1 426 ? -4.249 -26.219 -6.088 1 96.17 426 TRP A C 1
ATOM 3354 O O . TRP A 1 426 ? -4.853 -26.408 -5.029 1 96.17 426 TRP A O 1
ATOM 3364 N N . MET A 1 427 ? -3.628 -27.22 -6.685 1 95.53 427 MET A N 1
ATOM 3365 C CA . MET A 1 427 ? -3.518 -28.568 -6.134 1 95.53 427 MET A CA 1
ATOM 3366 C C . MET A 1 427 ? -2.543 -28.598 -4.962 1 95.53 427 MET A C 1
ATOM 3368 O O . MET A 1 427 ? -1.443 -28.051 -5.049 1 95.53 427 MET A O 1
ATOM 3372 N N . PRO A 1 428 ? -2.947 -29.179 -3.849 1 93.41 428 PRO A N 1
ATOM 3373 C CA . PRO A 1 428 ? -2.013 -29.292 -2.726 1 93.41 428 PRO A CA 1
ATOM 3374 C C . PRO A 1 428 ? -0.821 -30.195 -3.039 1 93.41 428 PRO A C 1
ATOM 3376 O O . PRO A 1 428 ? -0.947 -31.14 -3.821 1 93.41 428 PRO A O 1
ATOM 3379 N N . THR A 1 429 ? 0.187 -29.832 -2.401 1 92.29 429 THR A N 1
ATOM 3380 C CA . THR A 1 429 ? 1.384 -30.647 -2.583 1 92.29 429 THR A CA 1
ATOM 3381 C C . THR A 1 429 ? 1.424 -31.784 -1.566 1 92.29 429 THR A C 1
ATOM 3383 O O . THR A 1 429 ? 1.474 -31.542 -0.359 1 92.29 429 THR A O 1
ATOM 3386 N N . ILE A 1 430 ? 1.291 -32.904 -2.044 1 88 430 ILE A N 1
ATOM 3387 C CA . ILE A 1 430 ? 1.488 -34.123 -1.268 1 88 430 ILE A CA 1
ATOM 3388 C C . ILE A 1 430 ? 2.741 -34.848 -1.754 1 88 430 ILE A C 1
ATOM 3390 O O . ILE A 1 430 ? 2.748 -35.424 -2.845 1 88 430 ILE A O 1
ATOM 3394 N N . PRO A 1 431 ? 3.749 -34.753 -0.962 1 82.65 431 PRO A N 1
ATOM 3395 C CA . PRO A 1 431 ? 5.013 -35.331 -1.427 1 82.65 431 PRO A CA 1
ATOM 3396 C C . PRO A 1 431 ? 4.853 -36.757 -1.948 1 82.65 431 PRO A C 1
ATOM 3398 O O . PRO A 1 431 ? 4.233 -37.594 -1.286 1 82.65 431 PRO A O 1
ATOM 3401 N N . GLY A 1 432 ? 5.282 -36.959 -3.144 1 81.35 432 GLY A N 1
ATOM 3402 C CA . GLY A 1 432 ? 5.296 -38.28 -3.752 1 81.35 432 GLY A CA 1
ATOM 3403 C C . GLY A 1 432 ? 3.959 -38.678 -4.347 1 81.35 432 GLY A C 1
ATOM 3404 O O . GLY A 1 432 ? 3.841 -39.735 -4.971 1 81.35 432 GLY A O 1
ATOM 3405 N N . ARG A 1 433 ? 2.986 -37.83 -4.202 1 88.36 433 ARG A N 1
ATOM 3406 C CA . ARG A 1 433 ? 1.664 -38.254 -4.653 1 88.36 433 ARG A CA 1
ATOM 3407 C C . ARG A 1 433 ? 1.057 -37.23 -5.607 1 88.36 433 ARG A C 1
ATOM 3409 O O . ARG A 1 433 ? 0.512 -37.594 -6.651 1 88.36 433 ARG A O 1
ATOM 3416 N N . SER A 1 434 ? 1.067 -35.981 -5.224 1 94.92 434 SER A N 1
ATOM 3417 C CA . SER A 1 434 ? 0.501 -34.958 -6.097 1 94.92 434 SER A CA 1
ATOM 3418 C C . SER A 1 434 ? 1.226 -34.913 -7.438 1 94.92 434 SER A C 1
ATOM 3420 O O . SER A 1 434 ? 2.449 -34.765 -7.484 1 94.92 434 SER A O 1
ATOM 3422 N N . THR A 1 435 ? 0.482 -35.11 -8.573 1 97.5 435 THR A N 1
ATOM 3423 C CA . THR A 1 435 ? 1.125 -35.323 -9.865 1 97.5 435 THR A CA 1
ATOM 3424 C C . THR A 1 435 ? 0.372 -34.59 -10.972 1 97.5 435 THR A C 1
ATOM 3426 O O . THR A 1 435 ? -0.861 -34.603 -11.004 1 97.5 435 THR A O 1
ATOM 3429 N N . VAL A 1 436 ? 1.12 -33.967 -11.802 1 98.36 436 VAL A N 1
ATOM 3430 C CA . VAL A 1 436 ? 0.59 -33.4 -13.038 1 98.36 436 VAL A CA 1
ATOM 3431 C C . VAL A 1 436 ? 0.978 -34.286 -14.22 1 98.36 436 VAL A C 1
ATOM 3433 O O . VAL A 1 436 ? 2.16 -34.565 -14.434 1 98.36 436 VAL A O 1
ATOM 3436 N N . ILE A 1 437 ? 0.044 -34.78 -14.973 1 98.53 437 ILE A N 1
ATOM 3437 C CA . ILE A 1 437 ? 0.259 -35.571 -16.18 1 98.53 437 ILE A CA 1
ATOM 3438 C C . ILE A 1 437 ? -0.117 -34.748 -17.41 1 98.53 437 ILE A C 1
ATOM 3440 O O . ILE A 1 437 ? -1.279 -34.37 -17.579 1 98.53 437 ILE A O 1
ATOM 3444 N N . GLU A 1 438 ? 0.798 -34.457 -18.2 1 98.59 438 GLU A N 1
ATOM 3445 C CA . GLU A 1 438 ? 0.604 -33.641 -19.395 1 98.59 438 GLU A CA 1
ATOM 3446 C C . GLU A 1 438 ? 0.705 -34.485 -20.662 1 98.59 438 GLU A C 1
ATOM 3448 O O . GLU A 1 438 ? 1.622 -35.297 -20.802 1 98.59 438 GLU A O 1
ATOM 3453 N N . LEU A 1 439 ? -0.212 -34.298 -21.609 1 97.9 439 LEU A N 1
ATOM 3454 C CA . LEU A 1 439 ? -0.332 -35.113 -22.813 1 97.9 439 LEU A CA 1
ATOM 3455 C C . LEU A 1 439 ? 0.171 -34.353 -24.036 1 97.9 439 LEU A C 1
ATOM 3457 O O . LEU A 1 439 ? -0.223 -33.207 -24.265 1 97.9 439 LEU A O 1
ATOM 3461 N N . PHE A 1 440 ? 0.979 -35.074 -24.798 1 97.15 440 PHE A N 1
ATOM 3462 C CA . PHE A 1 440 ? 1.561 -34.495 -26.003 1 97.15 440 PHE A CA 1
ATOM 3463 C C . PHE A 1 440 ? 1.375 -35.427 -27.195 1 97.15 440 PHE A C 1
ATOM 3465 O O . PHE A 1 440 ? 1.228 -36.639 -27.025 1 97.15 440 PHE A O 1
ATOM 3472 N N . GLU A 1 441 ? 1.383 -34.81 -28.34 1 95.53 441 GLU A N 1
ATOM 3473 C CA . GLU A 1 441 ? 1.457 -35.587 -29.574 1 95.53 441 GLU A CA 1
ATOM 3474 C C . GLU A 1 441 ? 2.83 -36.233 -29.738 1 95.53 441 GLU A C 1
ATOM 3476 O O . GLU A 1 441 ? 3.776 -35.882 -29.03 1 95.53 441 GLU A O 1
ATOM 3481 N N . GLN A 1 442 ? 2.794 -37.151 -30.723 1 94.31 442 GLN A N 1
ATOM 3482 C CA . GLN A 1 442 ? 4.081 -37.763 -31.037 1 94.31 442 GLN A CA 1
ATOM 3483 C C . GLN A 1 442 ? 5.107 -36.709 -31.444 1 94.31 442 GLN A C 1
ATOM 3485 O O . GLN A 1 442 ? 4.84 -35.881 -32.317 1 94.31 442 GLN A O 1
ATOM 3490 N N . GLY A 1 443 ? 6.178 -36.673 -30.725 1 94.23 443 GLY A N 1
ATOM 3491 C CA . GLY A 1 443 ? 7.268 -35.775 -31.074 1 94.23 443 GLY A CA 1
ATOM 3492 C C . GLY A 1 443 ? 7.128 -34.398 -30.454 1 94.23 443 GLY A C 1
ATOM 3493 O O . GLY A 1 443 ? 7.991 -33.537 -30.639 1 94.23 443 GLY A O 1
ATOM 3494 N N . GLY A 1 444 ? 6.054 -34.19 -29.743 1 95.03 444 GLY A N 1
ATOM 3495 C CA . GLY A 1 444 ? 5.832 -32.872 -29.171 1 95.03 444 GLY A CA 1
ATOM 3496 C C . GLY A 1 444 ? 6.225 -32.781 -27.709 1 95.03 444 GLY A C 1
ATOM 3497 O O . GLY A 1 444 ? 6.07 -33.747 -26.958 1 95.03 444 GLY A O 1
ATOM 3498 N N . PHE A 1 445 ? 6.758 -31.563 -27.325 1 96.18 445 PHE A N 1
ATOM 3499 C CA . PHE A 1 445 ? 6.993 -31.288 -25.913 1 96.18 445 PHE A CA 1
ATOM 3500 C C . PHE A 1 445 ? 7.262 -29.804 -25.688 1 96.18 445 PHE A C 1
ATOM 3502 O O . PHE A 1 445 ? 8.031 -29.188 -26.429 1 96.18 445 PHE A O 1
ATOM 3509 N N . ARG A 1 446 ? 6.623 -29.307 -24.683 1 95.26 446 ARG A N 1
ATOM 3510 C CA . ARG A 1 446 ? 6.86 -27.963 -24.166 1 95.26 446 ARG A CA 1
ATOM 3511 C C . ARG A 1 446 ? 7.022 -27.98 -22.65 1 95.26 446 ARG A C 1
ATOM 3513 O O . ARG A 1 446 ? 6.349 -28.746 -21.957 1 95.26 446 ARG A O 1
ATOM 3520 N N . ARG A 1 447 ? 7.827 -27.146 -22.117 1 95.45 447 ARG A N 1
ATOM 3521 C CA . ARG A 1 447 ? 8.255 -27.27 -20.727 1 95.45 447 ARG A CA 1
ATOM 3522 C C . ARG A 1 447 ? 7.549 -26.247 -19.843 1 95.45 447 ARG A C 1
ATOM 3524 O O . ARG A 1 447 ? 7.998 -25.965 -18.731 1 95.45 447 ARG A O 1
ATOM 3531 N N . ASP A 1 448 ? 6.465 -25.673 -20.173 1 94.61 448 ASP A N 1
ATOM 3532 C CA . ASP A 1 448 ? 5.777 -24.634 -19.414 1 94.61 448 ASP A CA 1
ATOM 3533 C C . ASP A 1 448 ? 5.256 -25.178 -18.086 1 94.61 448 ASP A C 1
ATOM 3535 O O . ASP A 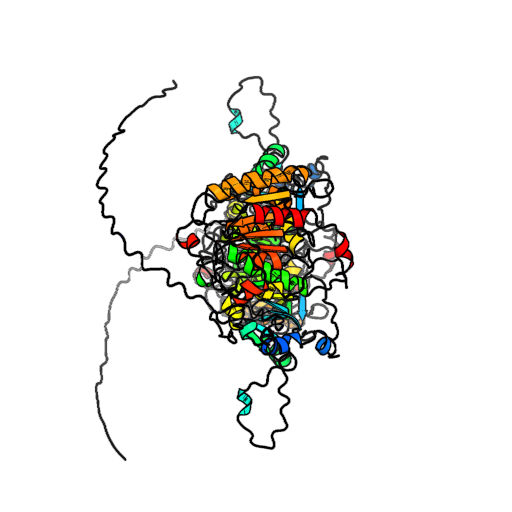1 448 ? 5.643 -24.698 -17.018 1 94.61 448 ASP A O 1
ATOM 3539 N N . PHE A 1 449 ? 4.53 -26.222 -18.176 1 97.38 449 PHE A N 1
ATOM 3540 C CA . PHE A 1 449 ? 3.802 -26.657 -16.99 1 97.38 449 PHE A CA 1
ATOM 3541 C C . PHE A 1 449 ? 4.631 -27.644 -16.177 1 97.38 449 PHE A C 1
ATOM 3543 O O . PHE A 1 449 ? 4.356 -27.871 -14.997 1 97.38 449 PHE A O 1
ATOM 3550 N N . GLU A 1 450 ? 5.641 -28.281 -16.818 1 97.35 450 GLU A N 1
ATOM 3551 C CA . GLU A 1 450 ? 6.62 -29.017 -16.022 1 97.35 450 GLU A CA 1
ATOM 3552 C C . GLU A 1 450 ? 7.31 -28.103 -15.014 1 97.35 450 GLU A C 1
ATOM 3554 O O . GLU A 1 450 ? 7.493 -28.475 -13.854 1 97.35 450 GLU A O 1
ATOM 3559 N N . LEU A 1 451 ? 7.652 -26.904 -15.432 1 97.22 451 LEU A N 1
ATOM 3560 C CA . LEU A 1 451 ? 8.312 -25.935 -14.563 1 97.22 451 LEU A CA 1
ATOM 3561 C C . LEU A 1 451 ? 7.405 -25.54 -13.403 1 97.22 451 LEU A C 1
ATOM 3563 O O . LEU A 1 451 ? 7.859 -25.44 -12.261 1 97.22 451 LEU A O 1
ATOM 3567 N N . MET A 1 452 ? 6.191 -25.316 -13.689 1 97.34 452 MET A N 1
ATOM 3568 C CA . MET A 1 452 ? 5.239 -24.967 -12.637 1 97.34 452 MET A CA 1
ATOM 3569 C C . MET A 1 452 ? 5.081 -26.114 -11.644 1 97.34 452 MET A C 1
ATOM 3571 O O . MET A 1 452 ? 5.209 -25.916 -10.435 1 97.34 452 MET A O 1
ATOM 3575 N N . ALA A 1 453 ? 4.878 -27.333 -12.155 1 96.82 453 ALA A N 1
ATOM 3576 C CA . ALA A 1 453 ? 4.626 -28.5 -11.314 1 96.82 453 ALA A CA 1
ATOM 3577 C C . ALA A 1 453 ? 5.818 -28.79 -10.407 1 96.82 453 ALA A C 1
ATOM 3579 O O . ALA A 1 453 ? 5.662 -28.93 -9.191 1 96.82 453 ALA A O 1
ATOM 3580 N N . THR A 1 454 ? 6.961 -28.809 -10.993 1 95.56 454 THR A N 1
ATOM 3581 C CA . THR A 1 454 ? 8.163 -29.142 -10.236 1 95.56 454 THR A CA 1
ATOM 3582 C C . THR A 1 454 ? 8.504 -28.03 -9.248 1 95.56 454 THR A C 1
ATOM 3584 O O . THR A 1 454 ? 8.966 -28.3 -8.137 1 95.56 454 THR A O 1
ATOM 3587 N N . SER A 1 455 ? 8.268 -26.803 -9.627 1 96.17 455 SER A N 1
ATOM 3588 C CA . SER A 1 455 ? 8.517 -25.687 -8.72 1 96.17 455 SER A CA 1
ATOM 3589 C C . SER A 1 455 ? 7.614 -25.759 -7.494 1 96.17 455 SER A C 1
ATOM 3591 O O . SER A 1 455 ? 8 -25.325 -6.406 1 96.17 455 SER A O 1
ATOM 3593 N N . LEU A 1 456 ? 6.455 -26.307 -7.658 1 96.38 456 LEU A N 1
ATOM 3594 C CA . LEU A 1 456 ? 5.488 -26.412 -6.57 1 96.38 456 LEU A CA 1
ATOM 3595 C C . LEU A 1 456 ? 5.727 -27.676 -5.751 1 96.38 456 LEU A C 1
ATOM 3597 O O . LEU A 1 456 ? 5.129 -27.853 -4.687 1 96.38 456 LEU A O 1
ATOM 3601 N N . GLY A 1 457 ? 6.562 -28.542 -6.28 1 93.18 457 GLY A N 1
ATOM 3602 C CA . GLY A 1 457 ? 6.852 -29.787 -5.588 1 93.18 457 GLY A CA 1
ATOM 3603 C C . GLY A 1 457 ? 5.978 -30.941 -6.044 1 93.18 457 GLY A C 1
ATOM 3604 O O . GLY A 1 457 ? 5.92 -31.981 -5.385 1 93.18 457 GLY A O 1
ATOM 3605 N N . HIS A 1 458 ? 5.277 -30.77 -7.136 1 95.54 458 HIS A N 1
ATOM 3606 C CA . HIS A 1 458 ? 4.498 -31.86 -7.713 1 95.54 458 HIS A CA 1
ATOM 3607 C C . HIS A 1 458 ? 5.376 -32.78 -8.554 1 95.54 458 HIS A C 1
ATOM 3609 O O . HIS A 1 458 ? 6.391 -32.346 -9.103 1 95.54 458 HIS A O 1
ATOM 3615 N N . GLN A 1 459 ? 4.952 -34.001 -8.612 1 94.97 459 GLN A N 1
ATOM 3616 C CA . GLN A 1 459 ? 5.494 -34.873 -9.649 1 94.97 459 GLN A CA 1
ATOM 3617 C C . GLN A 1 459 ? 4.972 -34.478 -11.028 1 94.97 459 GLN A C 1
ATOM 3619 O O . GLN A 1 459 ? 3.882 -33.916 -11.147 1 94.97 459 GLN A O 1
ATOM 3624 N N . TYR A 1 460 ? 5.794 -34.698 -11.98 1 97.23 460 TYR A N 1
ATOM 3625 C CA . TYR A 1 460 ? 5.421 -34.375 -13.353 1 97.23 460 TYR A CA 1
ATOM 3626 C C . TYR A 1 460 ? 5.645 -35.568 -14.274 1 97.23 460 TYR A C 1
ATOM 3628 O O . TYR A 1 460 ? 6.711 -36.189 -14.249 1 97.23 460 TYR A O 1
ATOM 3636 N N . VAL A 1 461 ? 4.667 -35.933 -15.091 1 98.05 461 VAL A N 1
ATOM 3637 C CA . VAL A 1 461 ? 4.752 -37.013 -16.068 1 98.05 461 VAL A CA 1
ATOM 3638 C C . VAL A 1 461 ? 4.325 -36.503 -17.442 1 98.05 461 VAL A C 1
ATOM 3640 O O . VAL A 1 461 ? 3.218 -35.984 -17.601 1 98.05 461 VAL A O 1
ATOM 3643 N N . ALA A 1 462 ? 5.157 -36.619 -18.364 1 98.15 462 ALA A N 1
ATOM 3644 C CA . ALA A 1 462 ? 4.83 -36.299 -19.751 1 98.15 462 ALA A CA 1
ATOM 3645 C C . ALA A 1 462 ? 4.521 -37.563 -20.548 1 98.15 462 ALA A C 1
ATOM 3647 O O . ALA A 1 462 ? 5.326 -38.497 -20.579 1 98.15 462 ALA A O 1
ATOM 3648 N N . ILE A 1 463 ? 3.377 -37.573 -21.125 1 98.2 463 ILE A N 1
ATOM 3649 C CA . ILE A 1 463 ? 3.012 -38.692 -21.987 1 98.2 463 ILE A CA 1
ATOM 3650 C C . ILE A 1 463 ? 2.956 -38.228 -23.44 1 98.2 463 ILE A C 1
ATOM 3652 O O . ILE A 1 463 ? 2.247 -37.273 -23.767 1 98.2 463 ILE A O 1
ATOM 3656 N N . GLN A 1 464 ? 3.659 -38.774 -24.232 1 96.81 464 GLN A N 1
ATOM 3657 C CA . GLN A 1 464 ? 3.74 -38.461 -25.655 1 96.81 464 GLN A CA 1
ATOM 3658 C C . GLN A 1 464 ? 3.194 -39.607 -26.502 1 96.81 464 GLN A C 1
ATOM 3660 O O . GLN A 1 464 ? 3.876 -40.613 -26.708 1 96.81 464 GLN A O 1
ATOM 3665 N N . TYR A 1 465 ? 2.013 -39.467 -26.983 1 95.58 465 TYR A N 1
ATOM 3666 C CA . TYR A 1 465 ? 1.318 -40.434 -27.826 1 95.58 465 TYR A CA 1
ATOM 3667 C C . TYR A 1 465 ? 1.15 -41.766 -27.105 1 95.58 465 TYR A C 1
ATOM 3669 O O . TYR A 1 465 ? 0.207 -41.944 -26.33 1 95.58 465 TYR A O 1
ATOM 3677 N N . ASP A 1 466 ? 2.166 -42.734 -27.1 1 96.13 466 ASP A N 1
ATOM 3678 C CA . ASP A 1 466 ? 1.955 -44.072 -26.557 1 96.13 466 ASP A CA 1
ATOM 3679 C C . ASP A 1 466 ? 3.039 -44.43 -25.543 1 96.13 466 ASP A C 1
ATOM 3681 O O . ASP A 1 466 ? 3.3 -45.609 -25.296 1 96.13 466 ASP A O 1
ATOM 3685 N N . ARG A 1 467 ? 3.679 -43.345 -24.964 1 97 467 ARG A N 1
ATOM 3686 C CA . ARG A 1 467 ? 4.734 -43.629 -23.996 1 97 467 ARG A CA 1
ATOM 3687 C C . ARG A 1 467 ? 4.923 -42.461 -23.034 1 97 467 ARG A C 1
ATOM 3689 O O . ARG A 1 467 ? 4.528 -41.332 -23.335 1 97 467 ARG A O 1
ATOM 3696 N N . ILE A 1 468 ? 5.553 -42.788 -21.912 1 97.41 468 ILE A N 1
ATOM 3697 C CA . ILE A 1 468 ? 6 -41.759 -20.979 1 97.41 468 ILE A CA 1
ATOM 3698 C C . ILE A 1 468 ? 7.316 -41.157 -21.467 1 97.41 468 ILE A C 1
ATOM 3700 O O . ILE A 1 468 ? 8.261 -41.886 -21.78 1 97.41 468 ILE A O 1
ATOM 3704 N N . LEU A 1 469 ? 7.322 -39.927 -21.713 1 96.75 469 LEU A N 1
ATOM 3705 C CA . LEU A 1 469 ? 8.538 -39.231 -22.119 1 96.75 469 LEU A CA 1
ATOM 3706 C C . LEU A 1 469 ? 9.433 -38.953 -20.916 1 96.75 469 LEU A C 1
ATOM 3708 O O . LEU A 1 469 ? 9.067 -38.176 -20.031 1 96.75 469 LEU A O 1
ATOM 3712 N N . LEU A 1 470 ? 10.566 -39.499 -20.825 1 94.62 470 LEU A N 1
ATOM 3713 C CA . LEU A 1 470 ? 11.47 -39.382 -19.686 1 94.62 470 LEU A CA 1
ATOM 3714 C C . LEU A 1 470 ? 12.121 -38.004 -19.648 1 94.62 470 LEU A C 1
ATOM 3716 O O . LEU A 1 470 ? 12.333 -37.384 -20.693 1 94.62 470 LEU A O 1
ATOM 3720 N N . GLU A 1 471 ? 12.398 -37.558 -18.504 1 93.12 471 GLU A N 1
ATOM 3721 C CA . GLU A 1 471 ? 12.973 -36.234 -18.286 1 93.12 471 GLU A CA 1
ATOM 3722 C C . GLU A 1 471 ? 14.246 -36.043 -19.105 1 93.12 471 GLU A C 1
ATOM 3724 O O . GLU A 1 471 ? 14.449 -34.988 -19.71 1 93.12 471 GLU A O 1
ATOM 3729 N N . GLU A 1 472 ? 15.112 -37.029 -19.129 1 91.91 472 GLU A N 1
ATOM 3730 C CA . GLU A 1 472 ? 16.37 -36.947 -19.865 1 91.91 472 GLU A CA 1
ATOM 3731 C C . GLU A 1 472 ? 16.125 -36.693 -21.35 1 91.91 472 GLU A C 1
ATOM 3733 O O . GLU A 1 472 ? 16.88 -35.96 -21.993 1 91.91 472 GLU A O 1
ATOM 3738 N N . GLU A 1 473 ? 15.093 -37.263 -21.894 1 93.57 473 GLU A N 1
ATOM 3739 C CA . GLU A 1 473 ? 14.779 -37.148 -23.315 1 93.57 473 GLU A CA 1
ATOM 3740 C C . GLU A 1 473 ? 14.313 -35.738 -23.665 1 93.57 473 GLU A C 1
ATOM 3742 O O . GLU A 1 473 ? 14.794 -35.141 -24.63 1 93.57 473 GLU A O 1
ATOM 3747 N N . TRP A 1 474 ? 13.342 -35.249 -22.892 1 91.5 474 TRP A N 1
ATOM 3748 C CA . TRP A 1 474 ? 12.848 -33.931 -23.275 1 91.5 474 TRP A CA 1
ATOM 3749 C C . TRP A 1 474 ? 13.834 -32.841 -22.869 1 91.5 474 TRP A C 1
ATOM 3751 O O . TRP A 1 474 ? 13.887 -31.779 -23.494 1 91.5 474 TRP A O 1
ATOM 3761 N N . ARG A 1 475 ? 14.624 -32.988 -21.849 1 89.56 475 ARG A N 1
ATOM 3762 C CA . ARG A 1 475 ? 15.653 -32.017 -21.489 1 89.56 475 ARG A CA 1
ATOM 3763 C C . ARG A 1 475 ? 16.667 -31.85 -22.616 1 89.56 475 ARG A C 1
ATOM 3765 O O . ARG A 1 475 ? 17.097 -30.733 -22.911 1 89.56 475 ARG A O 1
ATOM 3772 N N . THR A 1 476 ? 17.058 -32.948 -23.212 1 90.09 476 THR A N 1
ATOM 3773 C CA . THR A 1 476 ? 18.037 -32.921 -24.293 1 90.09 476 THR A CA 1
ATOM 3774 C C . THR A 1 476 ? 17.391 -32.456 -25.595 1 90.09 476 THR A C 1
ATOM 3776 O O . THR A 1 476 ? 18.009 -31.727 -26.374 1 90.09 476 THR A O 1
ATOM 3779 N N . GLY A 1 477 ? 16.23 -32.829 -25.85 1 90.66 477 GLY A N 1
ATOM 3780 C CA . GLY A 1 477 ? 15.556 -32.544 -27.106 1 90.66 477 GLY A CA 1
ATOM 3781 C C . GLY A 1 477 ? 15.105 -31.101 -27.228 1 90.66 477 GLY A C 1
ATOM 3782 O O . GLY A 1 477 ? 15.064 -30.549 -28.33 1 90.66 477 GLY A O 1
ATOM 3783 N N . GLY A 1 478 ? 14.683 -30.439 -26.183 1 91.01 478 GLY A N 1
ATOM 3784 C CA . GLY A 1 478 ? 14.165 -29.083 -26.252 1 91.01 478 GLY A CA 1
ATOM 3785 C C . GLY A 1 478 ? 12.713 -29.02 -26.686 1 91.01 478 GLY A C 1
ATOM 3786 O O . GLY A 1 478 ? 12.044 -30.051 -26.784 1 91.01 478 GLY A O 1
ATOM 3787 N N . PRO A 1 479 ? 12.263 -27.819 -26.876 1 94.12 479 PRO A N 1
ATOM 3788 C CA . PRO A 1 479 ? 10.868 -27.666 -27.296 1 94.12 479 PRO A CA 1
ATOM 3789 C C . PRO A 1 479 ? 10.614 -28.197 -28.705 1 94.12 479 PRO A C 1
ATOM 3791 O O . PRO A 1 479 ? 11.442 -28.005 -29.599 1 94.12 479 PRO A O 1
ATOM 3794 N N . SER A 1 480 ? 9.479 -28.892 -28.859 1 94.35 480 SER A N 1
ATOM 3795 C CA . SER A 1 480 ? 9.131 -29.478 -30.15 1 94.35 480 SER A CA 1
ATOM 3796 C C . SER A 1 480 ? 7.619 -29.55 -30.334 1 94.35 480 SER A C 1
ATOM 3798 O O . SER A 1 480 ? 6.87 -29.584 -29.356 1 94.35 480 SER A O 1
ATOM 3800 N N . ILE A 1 481 ? 7.249 -29.497 -31.605 1 92.72 481 ILE A N 1
ATOM 3801 C CA . ILE A 1 481 ? 5.847 -29.65 -31.978 1 92.72 481 ILE A CA 1
ATOM 3802 C C . ILE A 1 481 ? 5.7 -30.805 -32.966 1 92.72 481 ILE A C 1
ATOM 3804 O O . ILE A 1 481 ? 6.366 -30.832 -34.004 1 92.72 481 ILE A O 1
ATOM 3808 N N . GLY A 1 482 ? 4.886 -31.737 -32.56 1 90.91 482 GLY A N 1
ATOM 3809 C CA . GLY A 1 482 ? 4.653 -32.871 -33.44 1 90.91 482 GLY A CA 1
ATOM 3810 C C . GLY A 1 482 ? 3.762 -32.536 -34.621 1 90.91 482 GLY A C 1
ATOM 3811 O O . GLY A 1 482 ? 3.116 -31.487 -34.641 1 90.91 482 GLY A O 1
ATOM 3812 N N . GLU A 1 483 ? 3.671 -33.363 -35.545 1 89.03 483 GLU A N 1
ATOM 3813 C CA . GLU A 1 483 ? 2.931 -33.152 -36.785 1 89.03 483 GLU A CA 1
ATOM 3814 C C . GLU A 1 483 ? 1.429 -33.067 -36.524 1 89.03 483 GLU A C 1
ATOM 3816 O O . GLU A 1 483 ? 0.728 -32.275 -37.156 1 89.03 483 GLU A O 1
ATOM 3821 N N . GLU A 1 484 ? 0.993 -33.794 -35.629 1 87.62 484 GLU A N 1
ATOM 3822 C CA . GLU A 1 484 ? -0.44 -33.834 -35.349 1 87.62 484 GLU A CA 1
ATOM 3823 C C . GLU A 1 484 ? -0.922 -32.518 -34.747 1 87.62 484 GLU A C 1
ATOM 3825 O O . GLU A 1 484 ? -2.025 -32.058 -35.049 1 87.62 484 GLU A O 1
ATOM 3830 N N . ALA A 1 485 ? -0.11 -32.02 -33.87 1 85.96 485 ALA A N 1
ATOM 3831 C CA . ALA A 1 485 ? -0.487 -30.775 -33.206 1 85.96 485 ALA A CA 1
ATOM 3832 C C . ALA A 1 485 ? -0.595 -29.629 -34.208 1 85.96 485 ALA A C 1
ATOM 3834 O O . ALA A 1 485 ? -1.391 -28.706 -34.02 1 85.96 485 ALA A O 1
ATOM 3835 N N . LYS A 1 486 ? 0.084 -29.698 -35.281 1 85.84 486 LYS A N 1
ATOM 3836 C CA . LYS A 1 486 ? -0.009 -28.699 -36.342 1 85.84 486 LYS A CA 1
ATOM 3837 C C . LYS A 1 486 ? -1.395 -28.703 -36.981 1 85.84 486 LYS A C 1
ATOM 3839 O O . LYS A 1 486 ? -1.85 -27.68 -37.496 1 85.84 486 LYS A O 1
ATOM 3844 N N . LYS A 1 487 ? -1.951 -29.889 -36.886 1 86.45 487 LYS A N 1
ATOM 3845 C CA . LYS A 1 487 ? -3.293 -30.025 -37.443 1 86.45 487 LYS A CA 1
ATOM 3846 C C . LYS A 1 487 ? -4.358 -29.765 -36.381 1 86.45 487 LYS A C 1
ATOM 3848 O O . LYS A 1 487 ? -5.552 -29.935 -36.637 1 86.45 487 LYS A O 1
ATOM 3853 N N . GLY A 1 488 ? -3.883 -29.501 -35.294 1 89.87 488 GLY A N 1
ATOM 3854 C CA . GLY A 1 488 ? -4.783 -29.128 -34.215 1 89.87 488 GLY A CA 1
ATOM 3855 C C . GLY A 1 488 ? -5.295 -30.318 -33.425 1 89.87 488 GLY A C 1
ATOM 3856 O O . GLY A 1 488 ? -6.244 -30.192 -32.649 1 89.87 488 GLY A O 1
ATOM 3857 N N . GLU A 1 489 ? -4.77 -31.485 -33.694 1 90.99 489 GLU A N 1
ATOM 3858 C CA . GLU A 1 489 ? -5.209 -32.693 -33.002 1 90.99 489 GLU A CA 1
ATOM 3859 C C . GLU A 1 489 ? -4.033 -33.415 -32.351 1 90.99 489 GLU A C 1
ATOM 3861 O O . GLU A 1 489 ? -2.94 -33.468 -32.919 1 90.99 489 GLU A O 1
ATOM 3866 N N . VAL A 1 490 ? -4.307 -33.948 -31.175 1 95.56 490 VAL A N 1
ATOM 3867 C CA . VAL A 1 490 ? -3.307 -34.703 -30.427 1 95.56 490 VAL A CA 1
ATOM 3868 C C . VAL A 1 490 ? -3.785 -36.14 -30.23 1 95.56 490 VAL A C 1
ATOM 3870 O O . VAL A 1 490 ? -4.948 -36.374 -29.894 1 95.56 490 VAL A O 1
ATOM 3873 N N . ARG A 1 491 ? -2.944 -37.065 -30.54 1 95.35 491 ARG A N 1
ATOM 3874 C CA . ARG A 1 491 ? -3.236 -38.475 -30.301 1 95.35 491 ARG A CA 1
ATOM 3875 C C . ARG A 1 491 ? -2.492 -38.986 -29.072 1 95.35 491 ARG A C 1
ATOM 3877 O O . ARG A 1 491 ? -1.319 -38.663 -28.87 1 95.35 491 ARG A O 1
ATOM 3884 N N . VAL A 1 492 ? -3.189 -39.726 -28.253 1 96.76 492 VAL A N 1
ATOM 3885 C CA . VAL A 1 492 ? -2.593 -40.323 -27.063 1 96.76 492 VAL A CA 1
ATOM 3886 C C . VAL A 1 492 ? -3.216 -41.693 -26.804 1 96.76 492 VAL A C 1
ATOM 3888 O O . VAL A 1 492 ? -4.403 -41.901 -27.065 1 96.76 492 VAL A O 1
ATOM 3891 N N . ASN A 1 493 ? -2.428 -42.632 -26.387 1 97.36 493 ASN A N 1
ATOM 3892 C CA . ASN A 1 493 ? -2.911 -43.955 -26.004 1 97.36 493 ASN A CA 1
ATOM 3893 C C . ASN A 1 493 ? -3.474 -43.956 -24.586 1 97.36 493 ASN A C 1
ATOM 3895 O O . ASN A 1 493 ? -2.721 -43.875 -23.614 1 97.36 493 ASN A O 1
ATOM 3899 N N . PRO A 1 494 ? -4.787 -44.125 -24.452 1 97.54 494 PRO A N 1
ATOM 3900 C CA . PRO A 1 494 ? -5.406 -44.079 -23.126 1 97.54 494 PRO A CA 1
ATOM 3901 C C . PRO A 1 494 ? -4.808 -45.098 -22.159 1 97.54 494 PRO A C 1
ATOM 3903 O O . PRO A 1 494 ? -4.746 -44.848 -20.953 1 97.54 494 PRO A O 1
ATOM 3906 N N . GLU A 1 495 ? -4.294 -46.186 -22.665 1 96.32 495 GLU A N 1
ATOM 3907 C CA . GLU A 1 495 ? -3.762 -47.24 -21.806 1 96.32 495 GLU A CA 1
ATOM 3908 C C . GLU A 1 495 ? -2.499 -46.78 -21.085 1 96.32 495 GLU A C 1
ATOM 3910 O O . GLU A 1 495 ? -2.283 -47.123 -19.92 1 96.32 495 GLU A O 1
ATOM 3915 N N . VAL A 1 496 ? -1.717 -46.083 -21.78 1 97.69 496 VAL A N 1
ATOM 3916 C CA . VAL A 1 496 ? -0.491 -45.575 -21.174 1 97.69 496 VAL A CA 1
ATOM 3917 C C . VAL A 1 496 ? -0.833 -44.58 -20.068 1 97.69 496 VAL A C 1
ATOM 3919 O O . VAL A 1 496 ? -0.199 -44.575 -19.01 1 97.69 496 VAL A O 1
ATOM 3922 N N . VAL A 1 497 ? -1.815 -43.754 -20.284 1 97.72 497 VAL A N 1
ATOM 3923 C CA . VAL A 1 497 ? -2.233 -42.754 -19.307 1 97.72 497 VAL A CA 1
ATOM 3924 C C . VAL A 1 497 ? -2.745 -43.445 -18.046 1 97.72 497 VAL A C 1
ATOM 3926 O O . VAL A 1 497 ? -2.343 -43.097 -16.933 1 97.72 497 VAL A O 1
ATOM 3929 N N . ILE A 1 498 ? -3.584 -44.424 -18.236 1 97.04 498 ILE A N 1
ATOM 3930 C CA . ILE A 1 498 ? -4.22 -45.084 -17.101 1 97.04 498 ILE A CA 1
ATOM 3931 C C . ILE A 1 498 ? -3.175 -45.86 -16.303 1 97.04 498 ILE A C 1
ATOM 3933 O O . ILE A 1 498 ? -3.237 -45.912 -15.073 1 97.04 498 ILE A O 1
ATOM 3937 N N . ARG A 1 499 ? -2.281 -46.491 -16.962 1 96.2 499 ARG A N 1
ATOM 3938 C CA . ARG A 1 499 ? -1.208 -47.194 -16.267 1 96.2 499 ARG A CA 1
ATOM 3939 C C . ARG A 1 499 ? -0.386 -46.234 -15.414 1 96.2 499 ARG A C 1
ATOM 3941 O O . ARG A 1 499 ? -0.013 -46.563 -14.286 1 96.2 499 ARG A O 1
ATOM 3948 N N . ALA A 1 500 ? -0.064 -45.1 -15.986 1 96.11 500 ALA A N 1
ATOM 3949 C CA . ALA A 1 500 ? 0.675 -44.09 -15.233 1 96.11 500 ALA A CA 1
ATOM 3950 C C . ALA A 1 500 ? -0.087 -43.672 -13.979 1 96.11 500 ALA A C 1
ATOM 3952 O O . ALA A 1 500 ? 0.497 -43.558 -12.899 1 96.11 500 ALA A O 1
ATOM 3953 N N . VAL A 1 501 ? -1.399 -43.438 -14.076 1 96.57 501 VAL A N 1
ATOM 3954 C CA . VAL A 1 501 ? -2.232 -43.022 -12.953 1 96.57 501 VAL A CA 1
ATOM 3955 C C . VAL A 1 501 ? -2.266 -44.124 -11.897 1 96.57 501 VAL A C 1
ATOM 3957 O O . VAL A 1 501 ? -2.102 -43.856 -10.705 1 96.57 501 VAL A O 1
ATOM 3960 N N . GLU A 1 502 ? -2.462 -45.366 -12.345 1 95.06 502 GLU A N 1
ATOM 3961 C CA . GLU A 1 502 ? -2.513 -46.509 -11.438 1 95.06 502 GLU A CA 1
ATOM 3962 C C . GLU A 1 502 ? -1.212 -46.649 -10.652 1 95.06 502 GLU A C 1
ATOM 3964 O O . GLU A 1 502 ? -1.232 -46.925 -9.451 1 95.06 502 GLU A O 1
ATOM 3969 N N . ASP A 1 503 ? -0.129 -46.489 -11.354 1 93.62 503 ASP A N 1
ATOM 3970 C CA . ASP A 1 503 ? 1.177 -46.585 -10.711 1 93.62 503 ASP A CA 1
ATOM 3971 C C . ASP A 1 503 ? 1.32 -45.547 -9.601 1 93.62 503 ASP A C 1
ATOM 3973 O O . ASP A 1 503 ? 1.883 -45.835 -8.542 1 93.62 503 ASP A O 1
ATOM 3977 N N . ILE A 1 504 ? 0.826 -44.354 -9.773 1 93.97 504 ILE A N 1
ATOM 3978 C CA . ILE A 1 504 ? 0.919 -43.274 -8.798 1 93.97 504 ILE A CA 1
ATOM 3979 C C . ILE A 1 504 ? 0.005 -43.569 -7.611 1 93.97 504 ILE A C 1
ATOM 3981 O O . ILE A 1 504 ? 0.384 -43.351 -6.458 1 93.97 504 ILE A O 1
ATOM 3985 N N . LEU A 1 505 ? -1.2 -44.076 -7.896 1 91.95 505 LEU A N 1
ATOM 3986 C CA . LEU A 1 505 ? -2.203 -44.312 -6.863 1 91.95 505 LEU A CA 1
ATOM 3987 C C . LEU A 1 505 ? -1.818 -45.502 -5.992 1 91.95 505 LEU A C 1
ATOM 3989 O O . LEU A 1 505 ? -2.221 -45.583 -4.83 1 91.95 505 LEU A O 1
ATOM 3993 N N . THR A 1 506 ? -1.075 -46.457 -6.514 1 88.81 506 THR A N 1
ATOM 3994 C CA . THR A 1 506 ? -0.78 -47.687 -5.788 1 88.81 506 THR A CA 1
ATOM 3995 C C . THR A 1 506 ? 0.628 -47.645 -5.2 1 88.81 506 THR A C 1
ATOM 3997 O O . THR A 1 506 ? 1.056 -48.588 -4.531 1 88.81 506 THR A O 1
ATOM 4000 N N . LYS A 1 507 ? 1.395 -46.663 -5.604 1 77.03 507 LYS A N 1
ATOM 4001 C CA . LYS A 1 507 ? 2.728 -46.535 -5.022 1 77.03 507 LYS A CA 1
ATOM 4002 C C . LYS A 1 507 ? 2.662 -46.506 -3.497 1 77.03 507 LYS A C 1
ATOM 4004 O O . LYS A 1 507 ? 1.859 -45.77 -2.92 1 77.03 507 LYS A O 1
ATOM 4009 N N . ASP A 1 508 ? 2.824 -47.583 -2.775 1 60.35 508 ASP A N 1
ATOM 4010 C CA . ASP A 1 508 ? 2.879 -47.742 -1.325 1 60.35 508 ASP A CA 1
ATOM 4011 C C . ASP A 1 508 ? 3.842 -46.737 -0.698 1 60.35 508 ASP A C 1
ATOM 4013 O O . ASP A 1 508 ? 4.856 -46.38 -1.303 1 60.35 508 ASP A O 1
ATOM 4017 N N . ASP A 1 509 ? 3.372 -45.805 0.249 1 53.03 509 ASP A N 1
ATOM 4018 C CA . ASP A 1 509 ? 4.073 -44.854 1.106 1 53.03 509 ASP A CA 1
ATOM 4019 C C . ASP A 1 509 ? 5.427 -45.406 1.547 1 53.03 509 ASP A C 1
ATOM 4021 O O . ASP A 1 509 ? 6.087 -44.828 2.413 1 53.03 509 ASP A O 1
ATOM 4025 N N . GLU A 1 510 ? 5.896 -46.539 1.332 1 42.7 510 GLU A N 1
ATOM 4026 C CA . GLU A 1 510 ? 7.084 -47.036 2.02 1 42.7 510 GLU A CA 1
ATOM 4027 C C . GLU A 1 510 ? 8.313 -46.2 1.672 1 42.7 510 GLU A C 1
ATOM 4029 O O . GLU A 1 510 ? 9.277 -46.156 2.439 1 42.7 510 GLU A O 1
ATOM 4034 N N . ASN A 1 511 ? 8.512 -45.574 0.542 1 40.41 511 ASN A N 1
ATOM 4035 C CA . ASN A 1 511 ? 9.77 -44.892 0.259 1 40.41 511 ASN A CA 1
ATOM 4036 C C . ASN A 1 511 ? 9.774 -43.47 0.813 1 40.41 511 ASN A C 1
ATOM 4038 O O . ASN A 1 511 ? 10.718 -42.712 0.581 1 40.41 511 ASN A O 1
ATOM 4042 N N . ALA A 1 512 ? 8.849 -42.822 1.232 1 38.96 512 ALA A N 1
ATOM 4043 C CA . ALA A 1 512 ? 8.904 -41.49 1.826 1 38.96 512 ALA A CA 1
ATOM 4044 C C . ALA A 1 512 ? 9.784 -41.481 3.073 1 38.96 512 ALA A C 1
ATOM 4046 O O . ALA A 1 512 ? 10.072 -40.419 3.63 1 38.96 512 ALA A O 1
ATOM 4047 N N . GLU A 1 513 ? 10.059 -42.561 3.815 1 35.57 513 GLU A N 1
ATOM 4048 C CA . GLU A 1 513 ? 10.953 -42.592 4.969 1 35.57 513 GLU A CA 1
ATOM 4049 C C . GLU A 1 513 ? 12.403 -42.364 4.551 1 35.57 513 GLU A C 1
ATOM 4051 O O . GLU A 1 513 ? 13.237 -41.973 5.371 1 35.57 513 GLU A O 1
ATOM 4056 N N . ILE A 1 514 ? 12.893 -42.725 3.36 1 33.53 514 ILE A N 1
ATOM 4057 C CA . ILE A 1 514 ? 14.326 -42.754 3.09 1 33.53 514 ILE A CA 1
ATOM 4058 C C . ILE A 1 514 ? 14.81 -41.353 2.72 1 33.53 514 ILE A C 1
ATOM 4060 O O . ILE A 1 514 ? 16.003 -41.057 2.814 1 33.53 514 ILE A O 1
ATOM 4064 N N . VAL A 1 515 ? 14.017 -40.474 2.05 1 31.98 515 VAL A N 1
ATOM 4065 C CA . VAL A 1 515 ? 14.705 -39.297 1.531 1 31.98 515 VAL A CA 1
ATOM 4066 C C . VAL A 1 515 ? 14.742 -38.206 2.599 1 31.98 515 VAL A C 1
ATOM 4068 O O . VAL A 1 515 ? 15.2 -37.091 2.341 1 31.98 515 VAL A O 1
ATOM 4071 N N . GLY A 1 516 ? 14.233 -38.463 3.837 1 26.47 516 GLY A N 1
ATOM 4072 C CA . GLY A 1 516 ? 14.497 -37.487 4.883 1 26.47 516 GLY A CA 1
ATOM 4073 C C . GLY A 1 516 ? 15.955 -37.438 5.299 1 26.47 516 GLY A C 1
ATOM 4074 O O . GLY A 1 516 ? 16.296 -36.825 6.313 1 26.47 516 GLY A O 1
ATOM 4075 N N . ILE A 1 517 ? 16.885 -38.213 4.703 1 21.88 517 ILE A N 1
ATOM 4076 C CA . ILE A 1 517 ? 18.238 -37.836 5.096 1 21.88 517 ILE A CA 1
ATOM 4077 C C . ILE A 1 517 ? 18.624 -36.522 4.422 1 21.88 517 ILE A C 1
ATOM 4079 O O . ILE A 1 517 ? 18.376 -36.333 3.229 1 21.88 517 ILE A O 1
ATOM 4083 N N . MET B 1 1 ? 49.895 11.518 -29.746 1 17.02 1 MET B N 1
ATOM 4084 C CA . MET B 1 1 ? 49.607 12.767 -30.446 1 17.02 1 MET B CA 1
ATOM 4085 C C . MET B 1 1 ? 48.175 13.22 -30.183 1 17.02 1 MET B C 1
ATOM 4087 O O . MET B 1 1 ? 47.224 12.508 -30.51 1 17.02 1 MET B O 1
ATOM 4091 N N . ILE B 1 2 ? 47.702 14.31 -29.22 1 19 2 ILE B N 1
ATOM 4092 C CA . ILE B 1 2 ? 46.956 14.879 -28.103 1 19 2 ILE B CA 1
ATOM 4093 C C . ILE B 1 2 ? 45.911 15.861 -28.628 1 19 2 ILE B C 1
ATOM 4095 O O . ILE B 1 2 ? 45.209 16.507 -27.846 1 19 2 ILE B O 1
ATOM 4099 N N . SER B 1 3 ? 45.541 16.133 -29.919 1 17.64 3 SER B N 1
ATOM 4100 C CA . SER B 1 3 ? 45.186 17.446 -30.447 1 17.64 3 SER B CA 1
ATOM 4101 C C . SER B 1 3 ? 43.796 17.871 -29.984 1 17.64 3 SER B C 1
ATOM 4103 O O . SER B 1 3 ? 42.828 17.124 -30.14 1 17.64 3 SER B O 1
ATOM 4105 N N . LEU B 1 4 ? 43.516 19.09 -29.196 1 18.6 4 LEU B N 1
ATOM 4106 C CA . LEU B 1 4 ? 42.827 20.033 -28.322 1 18.6 4 LEU B CA 1
ATOM 4107 C C . LEU B 1 4 ? 41.782 20.829 -29.097 1 18.6 4 LEU B C 1
ATOM 4109 O O . LEU B 1 4 ? 41.052 21.635 -28.516 1 18.6 4 LEU B O 1
ATOM 4113 N N . SER B 1 5 ? 41.478 20.983 -30.402 1 15.07 5 SER B N 1
ATOM 4114 C CA . SER B 1 5 ? 41.444 22.326 -30.973 1 15.07 5 SER B CA 1
ATOM 4115 C C . SER B 1 5 ? 40.089 22.988 -30.747 1 15.07 5 SER B C 1
ATOM 4117 O O . SER B 1 5 ? 40.02 24.136 -30.302 1 15.07 5 SER B O 1
ATOM 4119 N N . ARG B 1 6 ? 39.003 23.094 -31.659 1 15.34 6 ARG B N 1
ATOM 4120 C CA . ARG B 1 6 ? 38.561 24.28 -32.386 1 15.34 6 ARG B CA 1
ATOM 4121 C C . ARG B 1 6 ? 37.477 25.023 -31.613 1 15.34 6 ARG B C 1
ATOM 4123 O O . ARG B 1 6 ? 36.618 24.401 -30.984 1 15.34 6 ARG B O 1
ATOM 4130 N N . ARG B 1 7 ? 36.933 26.5 -31.931 1 15.32 7 ARG B N 1
ATOM 4131 C CA . ARG B 1 7 ? 36.862 27.941 -31.712 1 15.32 7 ARG B CA 1
ATOM 4132 C C . ARG B 1 7 ? 35.416 28.404 -31.57 1 15.32 7 ARG B C 1
ATOM 4134 O O . ARG B 1 7 ? 35.096 29.195 -30.681 1 15.32 7 ARG B O 1
ATOM 4141 N N . SER B 1 8 ? 34.488 28.454 -32.66 1 15.36 8 SER B N 1
ATOM 4142 C CA . SER B 1 8 ? 34.014 29.755 -33.12 1 15.36 8 SER B CA 1
ATOM 4143 C C . SER B 1 8 ? 32.888 30.279 -32.234 1 15.36 8 SER B C 1
ATOM 4145 O O . SER B 1 8 ? 32.227 29.504 -31.539 1 15.36 8 SER B O 1
ATOM 4147 N N . ILE B 1 9 ? 32.067 31.494 -32.61 1 15.55 9 ILE B N 1
ATOM 4148 C CA . ILE B 1 9 ? 31.912 32.92 -32.34 1 15.55 9 ILE B CA 1
ATOM 4149 C C . ILE B 1 9 ? 30.502 33.198 -31.824 1 15.55 9 ILE B C 1
ATOM 4151 O O . ILE B 1 9 ? 30.327 33.888 -30.818 1 15.55 9 ILE B O 1
ATOM 4155 N N . LEU B 1 10 ? 29.233 33.118 -32.568 1 15.22 10 LEU B N 1
ATOM 4156 C CA . LEU B 1 10 ? 28.557 34.375 -32.869 1 15.22 10 LEU B CA 1
ATOM 4157 C C . LEU B 1 10 ? 27.616 34.771 -31.736 1 15.22 10 LEU B C 1
ATOM 4159 O O . LEU B 1 10 ? 26.672 34.042 -31.425 1 15.22 10 LEU B O 1
ATOM 4163 N N . ARG B 1 11 ? 27.751 35.862 -30.917 1 15.06 11 ARG B N 1
ATOM 4164 C CA . ARG B 1 11 ? 27.353 36.533 -29.683 1 15.06 11 ARG B CA 1
ATOM 4165 C C . ARG B 1 11 ? 26.091 37.362 -29.894 1 15.06 11 ARG B C 1
ATOM 4167 O O . ARG B 1 11 ? 25.464 37.804 -28.928 1 15.06 11 ARG B O 1
ATOM 4174 N N . THR B 1 12 ? 25.578 37.922 -31.111 1 15.28 12 THR B N 1
ATOM 4175 C CA . THR B 1 12 ? 25.293 39.351 -31.041 1 15.28 12 THR B CA 1
ATOM 4176 C C . THR B 1 12 ? 24.163 39.63 -30.055 1 15.28 12 THR B C 1
ATOM 4178 O O . THR B 1 12 ? 23.305 38.775 -29.828 1 15.28 12 THR B O 1
ATOM 4181 N N . LEU B 1 13 ? 23.756 41.092 -29.725 1 15.52 13 LEU B N 1
ATOM 4182 C CA . LEU B 1 13 ? 23.584 42.238 -28.839 1 15.52 13 LEU B CA 1
ATOM 4183 C C . LEU B 1 13 ? 22.107 42.576 -28.667 1 15.52 13 LEU B C 1
ATOM 4185 O O . LEU B 1 13 ? 21.654 42.847 -27.553 1 15.52 13 LEU B O 1
ATOM 4189 N N . LEU B 1 14 ? 21.205 42.818 -29.749 1 15.12 14 LEU B N 1
ATOM 4190 C CA . LEU B 1 14 ? 20.729 44.196 -29.77 1 15.12 14 LEU B CA 1
ATOM 4191 C C . LEU B 1 14 ? 19.776 44.46 -28.609 1 15.12 14 LEU B C 1
ATOM 4193 O O . LEU B 1 14 ? 19.232 43.521 -28.022 1 15.12 14 LEU B O 1
ATOM 4197 N N . ILE B 1 15 ? 18.637 45.479 -28.787 1 15.89 15 ILE B N 1
ATOM 4198 C CA . ILE B 1 15 ? 18.315 46.879 -28.531 1 15.89 15 ILE B CA 1
ATOM 4199 C C . ILE B 1 15 ? 17.208 46.971 -27.484 1 15.89 15 ILE B C 1
ATOM 4201 O O . ILE B 1 15 ? 16.392 46.055 -27.353 1 15.89 15 ILE B O 1
ATOM 4205 N N . THR B 1 16 ? 16.798 48.3 -26.933 1 15.6 16 THR B N 1
ATOM 4206 C CA . THR B 1 16 ? 16.569 49.228 -25.831 1 15.6 16 THR B CA 1
ATOM 4207 C C . THR B 1 16 ? 15.075 49.456 -25.617 1 15.6 16 THR B C 1
ATOM 4209 O O . THR B 1 16 ? 14.648 49.819 -24.519 1 15.6 16 THR B O 1
ATOM 4212 N N . SER B 1 17 ? 13.985 49.324 -26.516 1 15.96 17 SER B N 1
ATOM 4213 C CA . SER B 1 17 ? 13.172 50.536 -26.522 1 15.96 17 SER B CA 1
ATOM 4214 C C . SER B 1 17 ? 12.385 50.68 -25.223 1 15.96 17 SER B C 1
ATOM 4216 O O . SER B 1 17 ? 11.757 49.724 -24.763 1 15.96 17 SER B O 1
ATOM 4218 N N . PRO B 1 18 ? 12.319 51.983 -24.423 1 16.76 18 PRO B N 1
ATOM 4219 C CA . PRO B 1 18 ? 12.041 52.636 -23.142 1 16.76 18 PRO B CA 1
ATOM 4220 C C . PRO B 1 18 ? 10.555 52.926 -22.938 1 16.76 18 PRO B C 1
ATOM 4222 O O . PRO B 1 18 ? 10.123 53.19 -21.814 1 16.76 18 PRO B O 1
ATOM 4225 N N . LEU B 1 19 ? 9.574 52.977 -23.914 1 15.76 19 LEU B N 1
ATOM 4226 C CA . LEU B 1 19 ? 8.786 54.205 -23.924 1 15.76 19 LEU B CA 1
ATOM 4227 C C . LEU B 1 19 ? 8.035 54.38 -22.609 1 15.76 19 LEU B C 1
ATOM 4229 O O . LEU B 1 19 ? 7.828 53.412 -21.874 1 15.76 19 LEU B O 1
ATOM 4233 N N . ILE B 1 20 ? 6.722 55.311 -22.568 1 16.15 20 ILE B N 1
ATOM 4234 C CA . ILE B 1 20 ? 6.225 56.617 -22.149 1 16.15 20 ILE B CA 1
ATOM 4235 C C . ILE B 1 20 ? 5.34 56.46 -20.915 1 16.15 20 ILE B C 1
ATOM 4237 O O . ILE B 1 20 ? 4.533 55.531 -20.836 1 16.15 20 ILE B O 1
ATOM 4241 N N . PHE B 1 21 ? 5.319 57.493 -19.829 1 16.22 21 PHE B N 1
ATOM 4242 C CA . PHE B 1 21 ? 5.157 58.019 -18.479 1 16.22 21 PHE B CA 1
ATOM 4243 C C . PHE B 1 21 ? 3.698 58.365 -18.204 1 16.22 21 PHE B C 1
ATOM 4245 O O . PHE B 1 21 ? 3.323 58.632 -17.06 1 16.22 21 PHE B O 1
ATOM 4252 N N . ILE B 1 22 ? 2.623 58.477 -19.053 1 16.27 22 ILE B N 1
ATOM 4253 C CA . ILE B 1 22 ? 1.952 59.762 -18.886 1 16.27 22 ILE B CA 1
ATOM 4254 C C . ILE B 1 22 ? 1.239 59.8 -17.536 1 16.27 22 ILE B C 1
ATOM 4256 O O . ILE B 1 22 ? 0.837 58.76 -17.01 1 16.27 22 ILE B O 1
ATOM 4260 N N . GLY B 1 23 ? 0.438 61.072 -17.15 1 15.56 23 GLY B N 1
ATOM 4261 C CA . GLY B 1 23 ? 0.229 62.206 -16.265 1 15.56 23 GLY B CA 1
ATOM 4262 C C . GLY B 1 23 ? -0.861 61.969 -15.237 1 15.56 23 GLY B C 1
ATOM 4263 O O . GLY B 1 23 ? -0.638 62.141 -14.037 1 15.56 23 GLY B O 1
ATOM 4264 N N . LEU B 1 24 ? -2.304 62.327 -15.371 1 16.71 24 LEU B N 1
ATOM 4265 C CA . LEU B 1 24 ? -2.922 63.469 -14.707 1 16.71 24 LEU B CA 1
ATOM 4266 C C . LEU B 1 24 ? -3.517 63.06 -13.363 1 16.71 24 LEU B C 1
ATOM 4268 O O . LEU B 1 24 ? -3.949 61.918 -13.193 1 16.71 24 LEU B O 1
ATOM 4272 N N . PHE B 1 25 ? -3.614 64.131 -12.197 1 17.13 25 PHE B N 1
ATOM 4273 C CA . PHE B 1 25 ? -3.712 64.621 -10.828 1 17.13 25 PHE B CA 1
ATOM 4274 C C . PHE B 1 25 ? -5.161 64.629 -10.357 1 17.13 25 PHE B C 1
ATOM 4276 O O . PHE B 1 25 ? -5.436 64.873 -9.18 1 17.13 25 PHE B O 1
ATOM 4283 N N . VAL B 1 26 ? -6.234 64.112 -10.918 1 17.16 26 VAL B N 1
ATOM 4284 C CA . VAL B 1 26 ? -7.339 64.995 -10.557 1 17.16 26 VAL B CA 1
ATOM 4285 C C . VAL B 1 26 ? -7.54 64.978 -9.044 1 17.16 26 VAL B C 1
ATOM 4287 O O . VAL B 1 26 ? -7.398 63.934 -8.404 1 17.16 26 VAL B O 1
ATOM 4290 N N . SER B 1 27 ? -7.851 66.235 -8.426 1 16.02 27 SER B N 1
ATOM 4291 C CA . SER B 1 27 ? -7.942 67.127 -7.275 1 16.02 27 SER B CA 1
ATOM 4292 C C . SER B 1 27 ? -8.915 66.585 -6.232 1 16.02 27 SER B C 1
ATOM 4294 O O . SER B 1 27 ? -9.651 65.633 -6.497 1 16.02 27 SER B O 1
ATOM 4296 N N . LEU B 1 28 ? -9.885 67.521 -5.71 1 16.6 28 LEU B N 1
ATOM 4297 C CA . LEU B 1 28 ? -10.03 68.221 -4.438 1 16.6 28 LEU B CA 1
ATOM 4298 C C . LEU B 1 28 ? -11.061 67.531 -3.552 1 16.6 28 LEU B C 1
ATOM 4300 O O . LEU B 1 28 ? -10.847 67.377 -2.347 1 16.6 28 LEU B O 1
ATOM 4304 N N . LYS B 1 29 ? -12.41 67.252 -3.855 1 17.13 29 LYS B N 1
ATOM 4305 C CA . LYS B 1 29 ? -13.337 68.108 -3.121 1 17.13 29 LYS B CA 1
ATOM 4306 C C . LYS B 1 29 ? -13.52 67.619 -1.687 1 17.13 29 LYS B C 1
ATOM 4308 O O . LYS B 1 29 ? -13.828 66.447 -1.46 1 17.13 29 LYS B O 1
ATOM 4313 N N . PRO B 1 30 ? -13.135 68.437 -0.563 1 17.69 30 PRO B N 1
ATOM 4314 C CA . PRO B 1 30 ? -12.967 68.27 0.883 1 17.69 30 PRO B CA 1
ATOM 4315 C C . PRO B 1 30 ? -14.288 68.008 1.603 1 17.69 30 PRO B C 1
ATOM 4317 O O . PRO B 1 30 ? -14.313 67.89 2.831 1 17.69 30 PRO B O 1
ATOM 4320 N N . SER B 1 31 ? -15.314 67.359 1.037 1 19.6 31 SER B N 1
ATOM 4321 C CA . SER B 1 31 ? -16.511 67.876 1.693 1 19.6 31 SER B CA 1
ATOM 4322 C C . SER B 1 31 ? -16.446 67.673 3.203 1 19.6 31 SER B C 1
ATOM 4324 O O . SER B 1 31 ? -15.789 66.746 3.682 1 19.6 31 SER B O 1
ATOM 4326 N N . GLU B 1 32 ? -16.962 68.708 3.945 1 18.91 32 GLU B N 1
ATOM 4327 C CA . GLU B 1 32 ? -16.992 69.284 5.287 1 18.91 32 GLU B CA 1
ATOM 4328 C C . GLU B 1 32 ? -17.571 68.297 6.297 1 18.91 32 GLU B C 1
ATOM 4330 O O . GLU B 1 32 ? -18.526 67.579 5.994 1 18.91 32 GLU B O 1
ATOM 4335 N N . PRO B 1 33 ? -16.845 68 7.377 1 19.33 33 PRO B N 1
ATOM 4336 C CA . PRO B 1 33 ? -16.938 67.041 8.481 1 19.33 33 PRO B CA 1
ATOM 4337 C C . PRO B 1 33 ? -18.145 67.294 9.381 1 19.33 33 PRO B C 1
ATOM 4339 O O . PRO B 1 33 ? -18.24 68.35 10.011 1 19.33 33 PRO B O 1
ATOM 4342 N N . VAL B 1 34 ? -19.373 67.184 8.777 1 20.09 34 VAL B N 1
ATOM 4343 C CA . VAL B 1 34 ? -20.454 67.665 9.631 1 20.09 34 VAL B CA 1
ATOM 4344 C C . VAL B 1 34 ? -20.309 67.072 11.031 1 20.09 34 VAL B C 1
ATOM 4346 O O . VAL B 1 34 ? -20.022 65.882 11.181 1 20.09 34 VAL B O 1
ATOM 4349 N N . GLU B 1 35 ? -20.283 67.945 12.081 1 19.04 35 GLU B N 1
ATOM 4350 C CA . GLU B 1 35 ? -19.985 68.029 13.508 1 19.04 35 GLU B CA 1
ATOM 4351 C C . GLU B 1 35 ? -20.985 67.222 14.33 1 19.04 35 GLU B C 1
ATOM 4353 O O . GLU B 1 35 ? -20.918 67.21 15.561 1 19.04 35 GLU B O 1
ATOM 4358 N N . ASP B 1 36 ? -21.624 66.115 13.793 1 19.85 36 ASP B N 1
ATOM 4359 C CA . ASP B 1 36 ? -22.83 65.872 14.579 1 19.85 36 ASP B CA 1
ATOM 4360 C C . ASP B 1 36 ? -22.481 65.445 16.003 1 19.85 36 ASP B C 1
ATOM 4362 O O . ASP B 1 36 ? -21.655 64.552 16.204 1 19.85 36 ASP B O 1
ATOM 4366 N N . GLU B 1 37 ? -22.765 66.331 16.999 1 19.1 37 GLU B N 1
ATOM 4367 C CA . GLU B 1 37 ? -22.494 66.587 18.411 1 19.1 37 GLU B CA 1
ATOM 4368 C C . GLU B 1 37 ? -22.843 65.373 19.268 1 19.1 37 GLU B C 1
ATOM 4370 O O . GLU B 1 37 ? -22.072 64.987 20.149 1 19.1 37 GLU B O 1
ATOM 4375 N N . SER B 1 38 ? -24.135 65.17 19.427 1 20.21 38 SER B N 1
ATOM 4376 C CA . SER B 1 38 ? -24.719 65.19 20.764 1 20.21 38 SER B CA 1
ATOM 4377 C C . SER B 1 38 ? -24.541 63.849 21.466 1 20.21 38 SER B C 1
ATOM 4379 O O . SER B 1 38 ? -24.673 63.759 22.689 1 20.21 38 SER B O 1
ATOM 4381 N N . ALA B 1 39 ? -24.743 62.7 20.744 1 23.95 39 ALA B N 1
ATOM 4382 C CA . ALA B 1 39 ? -25.488 61.637 21.413 1 23.95 39 ALA B CA 1
ATOM 4383 C C . ALA B 1 39 ? -24.605 60.89 22.409 1 23.95 39 ALA B C 1
ATOM 4385 O O . ALA B 1 39 ? -23.671 60.188 22.015 1 23.95 39 ALA B O 1
ATOM 4386 N N . ALA B 1 40 ? -24.441 61.447 23.6 1 20.08 40 ALA B N 1
ATOM 4387 C CA . ALA B 1 40 ? -23.609 61.209 24.777 1 20.08 40 ALA B CA 1
ATOM 4388 C C . ALA B 1 40 ? -23.636 59.737 25.179 1 20.08 40 ALA B C 1
ATOM 4390 O O . ALA B 1 40 ? -24.429 58.956 24.648 1 20.08 40 ALA B O 1
ATOM 4391 N N . SER B 1 41 ? -23.809 59.549 26.533 1 18.35 41 SER B N 1
ATOM 4392 C CA . SER B 1 41 ? -23.068 58.834 27.567 1 18.35 41 SER B CA 1
ATOM 4393 C C . SER B 1 41 ? -23.636 57.436 27.787 1 18.35 41 SER B C 1
ATOM 4395 O O . SER B 1 41 ? -23.239 56.739 28.723 1 18.35 41 SER B O 1
ATOM 4397 N N . LYS B 1 42 ? -24.913 57.134 27.301 1 24.81 42 LYS B N 1
ATOM 4398 C CA . LYS B 1 42 ? -25.57 56.038 28.006 1 24.81 42 LYS B CA 1
ATOM 4399 C C . LYS B 1 42 ? -24.711 54.777 27.984 1 24.81 42 LYS B C 1
ATOM 4401 O O . LYS B 1 42 ? -24.561 54.139 26.94 1 24.81 42 LYS B O 1
ATOM 4406 N N . ALA B 1 43 ? -23.784 54.68 28.827 1 18.61 43 ALA B N 1
ATOM 4407 C CA . ALA B 1 43 ? -22.825 53.587 28.972 1 18.61 43 ALA B CA 1
ATOM 4408 C C . ALA B 1 43 ? -23.54 52.249 29.135 1 18.61 43 ALA B C 1
ATOM 4410 O O . ALA B 1 43 ? -24.096 51.961 30.197 1 18.61 43 ALA B O 1
ATOM 4411 N N . ARG B 1 44 ? -24.34 51.894 28.117 1 22.93 44 ARG B N 1
ATOM 4412 C CA . ARG B 1 44 ? -25.111 50.658 28.205 1 22.93 44 ARG B CA 1
ATOM 4413 C C . ARG B 1 44 ? -24.218 49.481 28.58 1 22.93 44 ARG B C 1
ATOM 4415 O O . ARG B 1 44 ? -23.35 49.08 27.801 1 22.93 44 ARG B O 1
ATOM 4422 N N . SER B 1 45 ? -23.879 49.45 29.836 1 20.54 45 SER B N 1
ATOM 4423 C CA . SER B 1 45 ? -23.187 48.274 30.354 1 20.54 45 SER B CA 1
ATOM 4424 C C . SER B 1 45 ? -23.836 46.987 29.856 1 20.54 45 SER B C 1
ATOM 4426 O O . SER B 1 45 ? -24.787 46.49 30.464 1 20.54 45 SER B O 1
ATOM 4428 N N . GLU B 1 46 ? -24.456 46.977 28.683 1 23.15 46 GLU B N 1
ATOM 4429 C CA . GLU B 1 46 ? -25.213 45.78 28.328 1 23.15 46 GLU B CA 1
ATOM 4430 C C . GLU B 1 46 ? -24.34 44.531 28.404 1 23.15 46 GLU B C 1
ATOM 4432 O O . GLU B 1 46 ? -23.272 44.476 27.791 1 23.15 46 GLU B O 1
ATOM 4437 N N . THR B 1 47 ? -24.472 43.808 29.525 1 24.07 47 THR B N 1
ATOM 4438 C CA . THR B 1 47 ? -23.957 42.479 29.836 1 24.07 47 THR B CA 1
ATOM 4439 C C . THR B 1 47 ? -23.993 41.583 28.601 1 24.07 47 THR B C 1
ATOM 4441 O O . THR B 1 47 ? -25.025 41.476 27.935 1 24.07 47 THR B O 1
ATOM 4444 N N . LEU B 1 48 ? -22.916 41.447 27.962 1 22.96 48 LEU B N 1
ATOM 4445 C CA . LEU B 1 48 ? -22.754 40.659 26.744 1 22.96 48 LEU B CA 1
ATOM 4446 C C . LEU B 1 48 ? -23.549 39.36 26.828 1 22.96 48 LEU B C 1
ATOM 4448 O O . LEU B 1 48 ? -23.285 38.52 27.691 1 22.96 48 LEU B O 1
ATOM 4452 N N . VAL B 1 49 ? -24.828 39.427 26.54 1 23.93 49 VAL B N 1
ATOM 4453 C CA . VAL B 1 49 ? -25.691 38.266 26.352 1 23.93 49 VAL B CA 1
ATOM 4454 C C . VAL B 1 49 ? -24.914 37.153 25.65 1 23.93 49 VAL B C 1
ATOM 4456 O O . VAL B 1 49 ? -24.315 37.376 24.596 1 23.93 49 VAL B O 1
ATOM 4459 N N . SER B 1 50 ? -24.472 36.207 26.439 1 23.87 50 SER B N 1
ATOM 4460 C CA . SER B 1 50 ? -23.873 34.952 25.996 1 23.87 50 SER B CA 1
ATOM 4461 C C . SER B 1 50 ? -24.481 34.484 24.678 1 23.87 50 SER B C 1
ATOM 4463 O O . SER B 1 50 ? -25.687 34.242 24.596 1 23.87 50 SER B O 1
ATOM 4465 N N . GLN B 1 51 ? -24.164 35.176 23.662 1 23.46 51 GLN B N 1
ATOM 4466 C CA . GLN B 1 51 ? -24.698 34.835 22.347 1 23.46 51 GLN B CA 1
ATOM 4467 C C . GLN B 1 51 ? -24.869 33.326 22.198 1 23.46 51 GLN B C 1
ATOM 4469 O O . GLN B 1 51 ? -23.912 32.567 22.367 1 23.46 51 GLN B O 1
ATOM 4474 N N . LYS B 1 52 ? -26.031 32.874 22.486 1 24.79 52 LYS B N 1
ATOM 4475 C CA . LYS B 1 52 ? -26.614 31.567 22.197 1 24.79 52 LYS B CA 1
ATOM 4476 C C . LYS B 1 52 ? -26.172 31.058 20.828 1 24.79 52 LYS B C 1
ATOM 4478 O O . LYS B 1 52 ? -26.592 31.588 19.798 1 24.79 52 LYS B O 1
ATOM 4483 N N . HIS B 1 53 ? -24.972 30.81 20.758 1 23.63 53 HIS B N 1
ATOM 4484 C CA . HIS B 1 53 ? -24.487 30.073 19.596 1 23.63 53 HIS B CA 1
ATOM 4485 C C . HIS B 1 53 ? -25.555 29.126 19.06 1 23.63 53 HIS B C 1
ATOM 4487 O O . HIS B 1 53 ? -26.269 28.485 19.835 1 23.63 53 HIS B O 1
ATOM 4493 N N . GLY B 1 54 ? -26.27 29.521 18.135 1 24.37 54 GLY B N 1
ATOM 4494 C CA . GLY B 1 54 ? -27.333 28.75 17.51 1 24.37 54 GLY B CA 1
ATOM 4495 C C . GLY B 1 54 ? -27.081 27.254 17.541 1 24.37 54 GLY B C 1
ATOM 4496 O O . GLY B 1 54 ? -25.937 26.814 17.672 1 24.37 54 GLY B O 1
ATOM 4497 N N . ASN B 1 55 ? -28.091 26.494 18.108 1 23.77 55 ASN B N 1
ATOM 4498 C CA . ASN B 1 55 ? -28.199 25.048 18.265 1 23.77 55 ASN B CA 1
ATOM 4499 C C . ASN B 1 55 ? -27.802 24.314 16.987 1 23.77 55 ASN B C 1
ATOM 4501 O O . ASN B 1 55 ? -28.653 23.739 16.306 1 23.77 55 ASN B O 1
ATOM 4505 N N . TRP B 1 56 ? -27.082 25.008 16.306 1 24.59 56 TRP B N 1
ATOM 4506 C CA . TRP B 1 56 ? -26.706 24.207 15.145 1 24.59 56 TRP B CA 1
ATOM 4507 C C . TRP B 1 56 ? -26.428 22.763 15.547 1 24.59 56 TRP B C 1
ATOM 4509 O O . TRP B 1 56 ? -26.348 21.878 14.692 1 24.59 56 TRP B O 1
ATOM 4519 N N . TRP B 1 57 ? -25.929 22.582 16.837 1 28.1 57 TRP B N 1
ATOM 4520 C CA . TRP B 1 57 ? -25.8 21.279 17.481 1 28.1 57 TRP B CA 1
ATOM 4521 C C . TRP B 1 57 ? -27.147 20.567 17.543 1 28.1 57 TRP B C 1
ATOM 4523 O O . TRP B 1 57 ? -27.22 19.397 17.927 1 28.1 57 TRP B O 1
ATOM 4533 N N . LYS B 1 58 ? -28.235 21.196 17.405 1 29.63 58 LYS B N 1
ATOM 4534 C CA . LYS B 1 58 ? -29.532 20.527 17.455 1 29.63 58 LYS B CA 1
ATOM 4535 C C . LYS B 1 58 ? -29.676 19.521 16.316 1 29.63 58 LYS B C 1
ATOM 4537 O O . LYS B 1 58 ? -30.276 18.459 16.491 1 29.63 58 LYS B O 1
ATOM 4542 N N . GLY B 1 59 ? -29.353 19.897 15.124 1 26.11 59 GLY B N 1
ATOM 4543 C CA . GLY B 1 59 ? -29.336 18.875 14.089 1 26.11 59 GLY B CA 1
ATOM 4544 C C . GLY B 1 59 ? -28.154 17.93 14.203 1 26.11 59 GLY B C 1
ATOM 4545 O O . GLY B 1 59 ? -28.178 16.83 13.648 1 26.11 59 GLY B O 1
ATOM 4546 N N . ILE B 1 60 ? -27.034 18.365 14.52 1 27.87 60 ILE B N 1
ATOM 4547 C CA . ILE B 1 60 ? -25.881 17.525 14.821 1 27.87 60 ILE B CA 1
ATOM 4548 C C . ILE B 1 60 ? -25.982 17.003 16.253 1 27.87 60 ILE B C 1
ATOM 4550 O O . ILE B 1 60 ? -25.32 16.027 16.613 1 27.87 60 ILE B O 1
ATOM 4554 N N . HIS B 1 61 ? -26.542 17.675 17.273 1 26.47 61 HIS B N 1
ATOM 4555 C CA . HIS B 1 61 ? -26.736 17.183 18.632 1 26.47 61 HIS B CA 1
ATOM 4556 C C . HIS B 1 61 ? -27.501 15.864 18.637 1 26.47 61 HIS B C 1
ATOM 4558 O O . HIS B 1 61 ? -27.686 15.252 19.691 1 26.47 61 HIS B O 1
ATOM 4564 N N . ARG B 1 62 ? -28.332 15.754 17.752 1 27.11 62 ARG B N 1
ATOM 4565 C CA . ARG B 1 62 ? -28.801 14.374 17.824 1 27.11 62 ARG B CA 1
ATOM 4566 C C . ARG B 1 62 ? -27.638 13.394 17.718 1 27.11 62 ARG B C 1
ATOM 4568 O O . ARG B 1 62 ? -27.739 12.251 18.168 1 27.11 62 ARG B O 1
ATOM 4575 N N . GLY B 1 63 ? -26.578 13.801 17.031 1 26.68 63 GLY B N 1
ATOM 4576 C CA . GLY B 1 63 ? -25.395 12.959 17.086 1 26.68 63 GLY B CA 1
ATOM 4577 C C . GLY B 1 63 ? -24.545 13.204 18.319 1 26.68 63 GLY B C 1
ATOM 4578 O O . GLY B 1 63 ? -23.715 12.368 18.684 1 26.68 63 GLY B O 1
ATOM 4579 N N . ALA B 1 64 ? -24.322 14.364 18.909 1 27.54 64 ALA B N 1
ATOM 4580 C CA . ALA B 1 64 ? -23.637 14.56 20.184 1 27.54 64 ALA B CA 1
ATOM 4581 C C . ALA B 1 64 ? -24.471 14.023 21.343 1 27.54 64 ALA B C 1
ATOM 4583 O O . ALA B 1 64 ? -23.944 13.763 22.428 1 27.54 64 ALA B O 1
ATOM 4584 N N . ASN B 1 65 ? -25.731 14.328 21.487 1 27.93 65 ASN B N 1
ATOM 4585 C CA . ASN B 1 65 ? -26.534 13.621 22.479 1 27.93 65 ASN B CA 1
ATOM 4586 C C . ASN B 1 65 ? -26.564 12.119 22.209 1 27.93 65 ASN B C 1
ATOM 4588 O O . ASN B 1 65 ? -27.449 11.414 22.694 1 27.93 65 ASN B O 1
ATOM 4592 N N . TRP B 1 66 ? -26.121 11.839 21.058 1 26.18 66 TRP B N 1
ATOM 4593 C CA . TRP B 1 66 ? -25.779 10.421 21.088 1 26.18 66 TRP B CA 1
ATOM 4594 C C . TRP B 1 66 ? -24.618 10.16 22.041 1 26.18 66 TRP B C 1
ATOM 4596 O O . TRP B 1 66 ? -23.495 10.608 21.799 1 26.18 66 TRP B O 1
ATOM 4606 N N . SER B 1 67 ? -24.663 10.48 23.32 1 26.52 67 SER B N 1
ATOM 4607 C CA . SER B 1 67 ? -23.788 9.911 24.34 1 26.52 67 SER B CA 1
ATOM 4608 C C . SER B 1 67 ? -23.207 8.576 23.888 1 26.52 67 SER B C 1
ATOM 4610 O O . SER B 1 67 ? -23.951 7.65 23.556 1 26.52 67 SER B O 1
ATOM 4612 N N . PRO B 1 68 ? -22.066 8.579 23.308 1 28.06 68 PRO B N 1
ATOM 4613 C CA . PRO B 1 68 ? -21.512 7.226 23.208 1 28.06 68 PRO B CA 1
ATOM 4614 C C . PRO B 1 68 ? -22.027 6.296 24.304 1 28.06 68 PRO B C 1
ATOM 4616 O O . PRO B 1 68 ? -21.81 5.083 24.241 1 28.06 68 PRO B O 1
ATOM 4619 N N . LEU B 1 69 ? -22.425 6.83 25.386 1 25.87 69 LEU B N 1
ATOM 4620 C CA . LEU B 1 69 ? -22.868 6.14 26.593 1 25.87 69 LEU B CA 1
ATOM 4621 C C . LEU B 1 69 ? -24.19 5.418 26.352 1 25.87 69 LEU B C 1
ATOM 4623 O O . LEU B 1 69 ? -24.442 4.364 26.94 1 25.87 69 LEU B O 1
ATOM 4627 N N . ASP B 1 70 ? -25.138 6.126 25.701 1 28.61 70 ASP B N 1
ATOM 4628 C CA . ASP B 1 70 ? -26.374 5.356 25.794 1 28.61 70 ASP B CA 1
ATOM 4629 C C . ASP B 1 70 ? -26.334 4.139 24.872 1 28.61 70 ASP B C 1
ATOM 4631 O O . ASP B 1 70 ? -27.051 3.162 25.093 1 28.61 70 ASP B O 1
ATOM 4635 N N . TRP B 1 71 ? -25.826 4.295 23.682 1 30.58 71 TRP B N 1
ATOM 4636 C CA . TRP B 1 71 ? -25.67 3.084 22.884 1 30.58 71 TRP B CA 1
ATOM 4637 C C . TRP B 1 71 ? -24.566 2.198 23.45 1 30.58 71 TRP B C 1
ATOM 4639 O O . TRP B 1 71 ? -24.477 1.015 23.113 1 30.58 71 TRP B O 1
ATOM 4649 N N . ALA B 1 72 ? -23.601 2.68 23.968 1 32.9 72 ALA B N 1
ATOM 4650 C CA . ALA B 1 72 ? -22.697 1.897 24.806 1 32.9 72 ALA B CA 1
ATOM 4651 C C . ALA B 1 72 ? -23.467 1.134 25.88 1 32.9 72 ALA B C 1
ATOM 4653 O O . ALA B 1 72 ? -22.948 0.182 26.468 1 32.9 72 ALA B O 1
ATOM 4654 N N . LYS B 1 73 ? -24.618 1.728 26.26 1 33.12 73 LYS B N 1
ATOM 4655 C CA . LYS B 1 73 ? -25.453 1.016 27.222 1 33.12 73 LYS B CA 1
ATOM 4656 C C . LYS B 1 73 ? -26.411 0.06 26.517 1 33.12 73 LYS B C 1
ATOM 4658 O O . LYS B 1 73 ? -27.31 -0.502 27.146 1 33.12 73 LYS B O 1
ATOM 4663 N N . ASN B 1 74 ? -26.506 0.207 25.187 1 33.17 74 ASN B N 1
ATOM 4664 C CA . ASN B 1 74 ? -27.271 -0.912 24.649 1 33.17 74 ASN B CA 1
ATOM 4665 C C . ASN B 1 74 ? -26.575 -2.244 24.911 1 33.17 74 ASN B C 1
ATOM 4667 O O . ASN B 1 74 ? -25.442 -2.455 24.472 1 33.17 74 ASN B O 1
ATOM 4671 N N . PRO B 1 75 ? -26.986 -2.897 25.782 1 36.5 75 PRO B N 1
ATOM 4672 C CA . PRO B 1 75 ? -26.4 -4.176 26.19 1 36.5 75 PRO B CA 1
ATOM 4673 C C . PRO B 1 75 ? -25.999 -5.046 25.001 1 36.5 75 PRO B C 1
ATOM 4675 O O . PRO B 1 75 ? -25.33 -6.068 25.176 1 36.5 75 PRO B O 1
ATOM 4678 N N . MET B 1 76 ? -26.671 -4.726 23.933 1 36.08 76 MET B N 1
ATOM 4679 C CA . MET B 1 76 ? -26.331 -5.68 22.882 1 36.08 76 MET B CA 1
ATOM 4680 C C . MET B 1 76 ? -24.953 -5.381 22.3 1 36.08 76 MET B C 1
ATOM 4682 O O . MET B 1 76 ? -24.447 -6.139 21.471 1 36.08 76 MET B O 1
ATOM 4686 N N . LEU B 1 77 ? -24.608 -4.089 22.339 1 39.12 77 LEU B N 1
ATOM 4687 C CA . LEU B 1 77 ? -23.271 -3.863 21.8 1 39.12 77 LEU B CA 1
ATOM 4688 C C . LEU B 1 77 ? -22.203 -4.241 22.821 1 39.12 77 LEU B C 1
ATOM 4690 O O . LEU B 1 77 ? -21.896 -3.459 23.724 1 39.12 77 LEU B O 1
ATOM 4694 N N . LYS B 1 78 ? -22.24 -5.384 23.227 1 37.77 78 LYS B N 1
ATOM 4695 C CA . LYS B 1 78 ? -21.141 -5.9 24.038 1 37.77 78 LYS B CA 1
ATOM 4696 C C . LYS B 1 78 ? -19.796 -5.387 23.531 1 37.77 78 LYS B C 1
ATOM 4698 O O . LYS B 1 78 ? -19.576 -5.295 22.322 1 37.77 78 LYS B O 1
ATOM 4703 N N . GLU B 1 79 ? -19.066 -4.627 24.365 1 40.47 79 GLU B N 1
ATOM 4704 C CA . GLU B 1 79 ? -17.679 -4.235 24.133 1 40.47 79 GLU B CA 1
ATOM 4705 C C . GLU B 1 79 ? -16.896 -5.354 23.452 1 40.47 79 GLU B C 1
ATOM 4707 O O . GLU B 1 79 ? -16.57 -6.362 24.081 1 40.47 79 GLU B O 1
ATOM 4712 N N . GLU B 1 80 ? -17.272 -5.647 22.318 1 42.2 80 GLU B N 1
ATOM 4713 C CA . GLU B 1 80 ? -16.357 -6.621 21.731 1 42.2 80 GLU B CA 1
ATOM 4714 C C . GLU B 1 80 ? -14.925 -6.093 21.717 1 42.2 80 GLU B C 1
ATOM 4716 O O . GLU B 1 80 ? -14.693 -4.92 21.418 1 42.2 80 GLU B O 1
ATOM 4721 N N . ALA B 1 81 ? -14.126 -6.689 22.407 1 36.96 81 ALA B N 1
ATOM 4722 C CA . ALA B 1 81 ? -12.684 -6.456 22.448 1 36.96 81 ALA B CA 1
ATOM 4723 C C . ALA B 1 81 ? -12.124 -6.237 21.045 1 36.96 81 ALA B C 1
ATOM 4725 O O . ALA B 1 81 ? -12.415 -7.006 20.127 1 36.96 81 ALA B O 1
ATOM 4726 N N . LEU B 1 82 ? -11.941 -5.023 20.593 1 46.38 82 LEU B N 1
ATOM 4727 C CA . LEU B 1 82 ? -11.146 -4.784 19.394 1 46.38 82 LEU B CA 1
ATOM 4728 C C . LEU B 1 82 ? -10.099 -5.878 19.209 1 46.38 82 LEU B C 1
ATOM 4730 O O . LEU B 1 82 ? -9.267 -6.102 20.09 1 46.38 82 LEU B O 1
ATOM 4734 N N . ASP B 1 83 ? -10.418 -6.914 18.705 1 48.01 83 ASP B N 1
ATOM 4735 C CA . ASP B 1 83 ? -9.501 -7.991 18.344 1 48.01 83 ASP B CA 1
ATOM 4736 C C . ASP B 1 83 ? -8.288 -7.45 17.59 1 48.01 83 ASP B C 1
ATOM 4738 O O . ASP B 1 83 ? -8.431 -6.857 16.519 1 48.01 83 ASP B O 1
ATOM 4742 N N . GLY B 1 84 ? -7.242 -7.031 18.2 1 60.45 84 GLY B N 1
ATOM 4743 C CA . GLY B 1 84 ? -5.859 -6.648 17.961 1 60.45 84 GLY B CA 1
ATOM 4744 C C . GLY B 1 84 ? -5.62 -6.122 16.558 1 60.45 84 GLY B C 1
ATOM 4745 O O . GLY B 1 84 ? -6.514 -6.168 15.711 1 60.45 84 GLY B O 1
ATOM 4746 N N . ASP B 1 85 ? -4.697 -5.236 16.127 1 74.78 85 ASP B N 1
ATOM 4747 C CA . ASP B 1 85 ? -4.09 -4.512 15.014 1 74.78 85 ASP B CA 1
ATOM 4748 C C . ASP B 1 85 ? -3.568 -5.476 13.951 1 74.78 85 ASP B C 1
ATOM 4750 O O . ASP B 1 85 ? -2.675 -5.129 13.175 1 74.78 85 ASP B O 1
ATOM 4754 N N . LYS B 1 86 ? -4.327 -6.671 13.851 1 88.21 86 LYS B N 1
ATOM 4755 C CA . LYS B 1 86 ? -3.756 -7.631 12.91 1 88.21 86 LYS B CA 1
ATOM 4756 C C . LYS B 1 86 ? -4.711 -7.899 11.751 1 88.21 86 LYS B C 1
ATOM 4758 O O . LYS B 1 86 ? -5.923 -8.005 11.95 1 88.21 86 LYS B O 1
ATOM 4763 N N . ASP B 1 87 ? -4.285 -8.023 10.64 1 94.98 87 ASP B N 1
ATOM 4764 C CA . ASP B 1 87 ? -5.03 -8.432 9.454 1 94.98 87 ASP B CA 1
ATOM 4765 C C . ASP B 1 87 ? -5.39 -9.915 9.515 1 94.98 87 ASP B C 1
ATOM 4767 O O . ASP B 1 87 ? -4.707 -10.697 10.179 1 94.98 87 ASP B O 1
ATOM 4771 N N . GLY B 1 88 ? -6.548 -10.298 8.883 1 95.33 88 GLY B N 1
ATOM 4772 C CA . GLY B 1 88 ? -6.869 -11.716 8.835 1 95.33 88 GLY B CA 1
ATOM 4773 C C . GLY B 1 88 ? -8.198 -12.004 8.163 1 95.33 88 GLY B C 1
ATOM 4774 O O . GLY B 1 88 ? -9.001 -11.093 7.947 1 95.33 88 GLY B O 1
ATOM 4775 N N . TRP B 1 89 ? -8.416 -13.238 7.826 1 95.07 89 TRP B N 1
ATOM 4776 C CA . TRP B 1 89 ? -9.684 -13.685 7.259 1 95.07 89 TRP B CA 1
ATOM 4777 C C . TRP B 1 89 ? -10.763 -13.766 8.334 1 95.07 89 TRP B C 1
ATOM 4779 O O . TRP B 1 89 ? -10.489 -14.163 9.468 1 95.07 89 TRP B O 1
ATOM 4789 N N . VAL B 1 90 ? -11.958 -13.428 7.917 1 94.68 90 VAL B N 1
ATOM 4790 C CA . VAL B 1 90 ? -13.107 -13.462 8.816 1 94.68 90 VAL B CA 1
ATOM 4791 C C . VAL B 1 90 ? -14.251 -14.236 8.164 1 94.68 90 VAL B C 1
ATOM 4793 O O . VAL B 1 90 ? -14.537 -14.051 6.979 1 94.68 90 VAL B O 1
ATOM 4796 N N . ASN B 1 91 ? -14.837 -15.119 8.89 1 93.13 91 ASN B N 1
ATOM 4797 C CA . ASN B 1 91 ? -16.036 -15.833 8.463 1 93.13 91 ASN B CA 1
ATOM 4798 C C . ASN B 1 91 ? -17.305 -15.103 8.893 1 93.13 91 ASN B C 1
ATOM 4800 O O . ASN B 1 91 ? -17.653 -15.097 10.075 1 93.13 91 ASN B O 1
ATOM 4804 N N . PHE B 1 92 ? -18.038 -14.542 7.978 1 92.2 92 PHE B N 1
ATOM 4805 C CA . PHE B 1 92 ? -19.178 -13.682 8.269 1 92.2 92 PHE B CA 1
ATOM 4806 C C . PHE B 1 92 ? -20.38 -14.507 8.713 1 92.2 92 PHE B C 1
ATOM 4808 O O . PHE B 1 92 ? -21.336 -13.968 9.275 1 92.2 92 PHE B O 1
ATOM 4815 N N . ASP B 1 93 ? -20.352 -15.79 8.446 1 87.59 93 ASP B N 1
ATOM 4816 C CA . ASP B 1 93 ? -21.407 -16.658 8.959 1 87.59 93 ASP B CA 1
ATOM 4817 C C . ASP B 1 93 ? -21.26 -16.871 10.463 1 87.59 93 ASP B C 1
ATOM 4819 O O . ASP B 1 93 ? -22.255 -17.042 11.172 1 87.59 93 ASP B O 1
ATOM 4823 N N . GLU B 1 94 ? -20.052 -16.859 10.818 1 87.16 94 GLU B N 1
ATOM 4824 C CA . GLU B 1 94 ? -19.771 -17.086 12.232 1 87.16 94 GLU B CA 1
ATOM 4825 C C . GLU B 1 94 ? -19.788 -15.777 13.016 1 87.16 94 GLU B C 1
ATOM 4827 O O . GLU B 1 94 ? -20.29 -15.727 14.141 1 87.16 94 GLU B O 1
ATOM 4832 N N . GLU B 1 95 ? -19.149 -14.83 12.325 1 86.66 95 GLU B N 1
ATOM 4833 C CA . GLU B 1 95 ? -19.04 -13.561 13.038 1 86.66 95 GLU B CA 1
ATOM 4834 C C . GLU B 1 95 ? -19.192 -12.378 12.087 1 86.66 95 GLU B C 1
ATOM 4836 O O . GLU B 1 95 ? -18.402 -12.219 11.154 1 86.66 95 GLU B O 1
ATOM 4841 N N . LEU B 1 96 ? -20.241 -11.714 12.153 1 90.74 96 LEU B N 1
ATOM 4842 C CA . LEU B 1 96 ? -20.445 -10.436 11.48 1 90.74 96 LEU B CA 1
ATOM 4843 C C . LEU B 1 96 ? -20.641 -9.313 12.494 1 90.74 96 LEU B C 1
ATOM 4845 O O . LEU B 1 96 ? -21.638 -9.294 13.219 1 90.74 96 LEU B O 1
ATOM 4849 N N . LYS B 1 97 ? -19.749 -8.44 12.576 1 91.95 97 LYS B N 1
ATOM 4850 C CA . LYS B 1 97 ? -19.782 -7.377 13.576 1 91.95 97 LYS B CA 1
ATOM 4851 C C . LYS B 1 97 ? -20.613 -6.192 13.092 1 91.95 97 LYS B C 1
ATOM 4853 O O . LYS B 1 97 ? -20.556 -5.828 11.915 1 91.95 97 LYS B O 1
ATOM 4858 N N . TRP B 1 98 ? -21.288 -5.603 14.011 1 91.8 98 TRP B N 1
ATOM 4859 C CA . TRP B 1 98 ? -22.015 -4.374 13.71 1 91.8 98 TRP B CA 1
ATOM 4860 C C . TRP B 1 98 ? -21.056 -3.199 13.55 1 91.8 98 TRP B C 1
ATOM 4862 O O . TRP B 1 98 ? -20.024 -3.136 14.223 1 91.8 98 TRP B O 1
ATOM 4872 N N . THR B 1 99 ? -21.464 -2.348 12.636 1 94.42 99 THR B N 1
ATOM 4873 C CA . THR B 1 99 ? -20.695 -1.116 12.497 1 94.42 99 THR B CA 1
ATOM 4874 C C . THR B 1 99 ? -20.925 -0.197 13.693 1 94.42 99 THR B C 1
ATOM 4876 O O .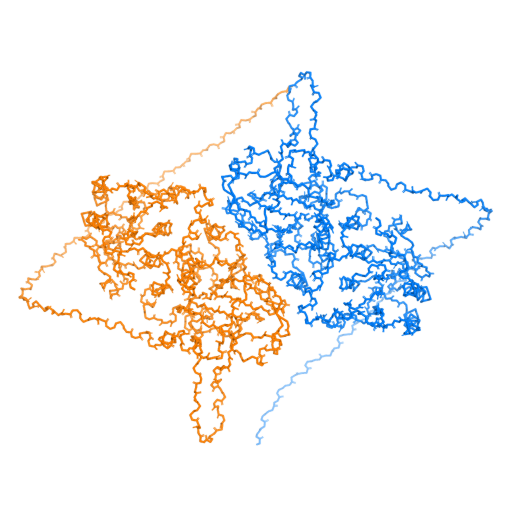 THR B 1 99 ? -22.063 -0.007 14.127 1 94.42 99 THR B O 1
ATOM 4879 N N . LYS B 1 100 ? -19.866 0.274 14.219 1 93.16 100 LYS B N 1
ATOM 4880 C CA . LYS B 1 100 ? -19.935 1.193 15.351 1 93.16 100 LYS B CA 1
ATOM 4881 C C . LYS B 1 100 ? -19.494 2.597 14.948 1 93.16 100 LYS B C 1
ATOM 4883 O O . LYS B 1 100 ? -18.437 2.77 14.337 1 93.16 100 LYS B O 1
ATOM 4888 N N . TYR B 1 101 ? -20.309 3.537 15.25 1 93.2 101 TYR B N 1
ATOM 4889 C CA . TYR B 1 101 ? -19.909 4.933 15.11 1 93.2 101 TYR B CA 1
ATOM 4890 C C . TYR B 1 101 ? -19.078 5.385 16.305 1 93.2 101 TYR B C 1
ATOM 4892 O O . TYR B 1 101 ? -19.54 5.33 17.447 1 93.2 101 TYR B O 1
ATOM 4900 N N . GLU B 1 102 ? -17.837 5.798 16.081 1 92.5 102 GLU B N 1
ATOM 4901 C CA . GLU B 1 102 ? -16.902 6.122 17.154 1 92.5 102 GLU B CA 1
ATOM 4902 C C . GLU B 1 102 ? -16.901 7.618 17.453 1 92.5 102 GLU B C 1
ATOM 4904 O O . GLU B 1 102 ? -16.383 8.05 18.485 1 92.5 102 GLU B O 1
ATOM 4909 N N . GLY B 1 103 ? -17.47 8.431 16.462 1 91.58 103 GLY B N 1
ATOM 4910 C CA . GLY B 1 103 ? -17.512 9.869 16.675 1 91.58 103 GLY B CA 1
ATOM 4911 C C . GLY B 1 103 ? -16.971 10.663 15.501 1 91.58 103 GLY B C 1
ATOM 4912 O O . GLY B 1 103 ? -16.581 10.087 14.483 1 91.58 103 GLY B O 1
ATOM 4913 N N . GLY B 1 104 ? -17.107 12.025 15.647 1 93.98 104 GLY B N 1
ATOM 4914 C CA . GLY B 1 104 ? -16.604 12.944 14.638 1 93.98 104 GLY B CA 1
ATOM 4915 C C . GLY B 1 104 ? -17.499 14.15 14.429 1 93.98 104 GLY B C 1
ATOM 4916 O O . GLY B 1 104 ? -18.321 14.476 15.289 1 93.98 104 GLY B O 1
ATOM 4917 N N . VAL B 1 105 ? -17.242 14.884 13.404 1 95.04 105 VAL B N 1
ATOM 4918 C CA . VAL B 1 105 ? -18.021 16.031 12.947 1 95.04 105 VAL B CA 1
ATOM 4919 C C . VAL B 1 105 ? -18.262 15.925 11.443 1 95.04 105 VAL B C 1
ATOM 4921 O O . VAL B 1 105 ? -17.662 15.084 10.769 1 95.04 105 VAL B O 1
ATOM 4924 N N . ALA B 1 106 ? -19.13 16.698 10.929 1 95.53 106 ALA B N 1
ATOM 4925 C CA . ALA B 1 106 ? -19.457 16.643 9.506 1 95.53 106 ALA B CA 1
ATOM 4926 C C . ALA B 1 106 ? -18.193 16.685 8.651 1 95.53 106 ALA B C 1
ATOM 4928 O O . ALA B 1 106 ? -17.356 17.576 8.812 1 95.53 106 ALA B O 1
ATOM 4929 N N . GLY B 1 107 ? -18.071 15.706 7.847 1 96.87 107 GLY B N 1
ATOM 4930 C CA . GLY B 1 107 ? -16.945 15.632 6.93 1 96.87 107 GLY B CA 1
ATOM 4931 C C . GLY B 1 107 ? -15.754 14.89 7.505 1 96.87 107 GLY B C 1
ATOM 4932 O O . GLY B 1 107 ? -14.772 14.642 6.802 1 96.87 107 GLY B O 1
ATOM 4933 N N . PHE B 1 108 ? -15.806 14.584 8.83 1 97.82 108 PHE B N 1
ATOM 4934 C CA . PHE B 1 108 ? -14.792 13.806 9.531 1 97.82 108 PHE B CA 1
ATOM 4935 C C . PHE B 1 108 ? -15.438 12.799 10.475 1 97.82 108 PHE B C 1
ATOM 4937 O O . PHE B 1 108 ? -15.74 13.125 11.625 1 97.82 108 PHE B O 1
ATOM 4944 N N . GLN B 1 109 ? -15.674 11.581 9.987 1 97.59 109 GLN B N 1
ATOM 4945 C CA . GLN B 1 109 ? -16.414 10.593 10.766 1 97.59 109 GLN B CA 1
ATOM 4946 C C . GLN B 1 109 ? -15.575 9.341 11.004 1 97.59 109 GLN B C 1
ATOM 4948 O O . GLN B 1 109 ? -14.858 8.888 10.109 1 97.59 109 GLN B O 1
ATOM 4953 N N . VAL B 1 110 ? -15.667 8.794 12.207 1 96.92 110 VAL B N 1
ATOM 4954 C CA . VAL B 1 110 ? -14.9 7.6 12.545 1 96.92 110 VAL B CA 1
ATOM 4955 C C . VAL B 1 110 ? -15.848 6.429 12.794 1 96.92 110 VAL B C 1
ATOM 4957 O O . VAL B 1 110 ? -16.833 6.565 13.523 1 96.92 110 VAL B O 1
ATOM 4960 N N . PHE B 1 111 ? -15.544 5.341 12.136 1 97.08 111 PHE B N 1
ATOM 4961 C CA . PHE B 1 111 ? -16.331 4.125 12.304 1 97.08 111 PHE B CA 1
ATOM 4962 C C . PHE B 1 111 ? -15.434 2.941 12.643 1 97.08 111 PHE B C 1
ATOM 4964 O O . PHE B 1 111 ? -14.27 2.902 12.239 1 97.08 111 PHE B O 1
ATOM 4971 N N . SER B 1 112 ? -15.933 1.962 13.357 1 95.46 112 SER B N 1
ATOM 4972 C CA . SER B 1 112 ? -15.337 0.64 13.519 1 95.46 112 SER B CA 1
ATOM 4973 C C . SER B 1 112 ? -16.189 -0.435 12.854 1 95.46 112 SER B C 1
ATOM 4975 O O . SER B 1 112 ? -17.414 -0.314 12.791 1 95.46 112 SER B O 1
ATOM 4977 N N . ASN B 1 113 ? -15.583 -1.42 12.295 1 96.22 113 ASN B N 1
ATOM 4978 C CA . ASN B 1 113 ? -16.251 -2.535 11.632 1 96.22 113 ASN B CA 1
ATOM 4979 C C . ASN B 1 113 ? -17.093 -2.062 10.451 1 96.22 113 ASN B C 1
ATOM 4981 O O . ASN B 1 113 ? -18.265 -2.424 10.334 1 96.22 113 ASN B O 1
ATOM 4985 N N . LEU B 1 114 ? -16.545 -1.171 9.716 1 97.61 114 LEU B N 1
ATOM 4986 C CA . LEU B 1 114 ? -17.136 -0.776 8.442 1 97.61 114 LEU B CA 1
ATOM 4987 C C . LEU B 1 114 ? -16.685 -1.707 7.322 1 97.61 114 LEU B C 1
ATOM 4989 O O . LEU B 1 114 ? -15.547 -2.18 7.322 1 97.61 114 LEU B O 1
ATOM 4993 N N . TYR B 1 115 ? -17.544 -1.936 6.374 1 97.69 115 TYR B N 1
ATOM 4994 C CA . TYR B 1 115 ? -17.263 -2.926 5.34 1 97.69 115 TYR B CA 1
ATOM 4995 C C . TYR B 1 115 ? -17.186 -2.272 3.966 1 97.69 115 TYR B C 1
ATOM 4997 O O . TYR B 1 115 ? -17.875 -1.284 3.702 1 97.69 115 TYR B O 1
ATOM 5005 N N . LEU B 1 116 ? -16.375 -2.728 3.179 1 97.4 116 LEU B N 1
ATOM 5006 C CA . LEU B 1 116 ? -16.271 -2.335 1.778 1 97.4 116 LEU B CA 1
ATOM 5007 C C . LEU B 1 116 ? -16.564 -3.515 0.859 1 97.4 116 LEU B C 1
ATOM 5009 O O . LEU B 1 116 ? -15.868 -4.532 0.906 1 97.4 116 LEU B O 1
ATOM 5013 N N . THR B 1 117 ? -17.543 -3.44 0.085 1 93.33 117 THR B N 1
ATOM 5014 C CA . THR B 1 117 ? -17.928 -4.447 -0.898 1 93.33 117 THR B CA 1
ATOM 5015 C C . THR B 1 117 ? -18.355 -3.789 -2.207 1 93.33 117 THR B C 1
ATOM 5017 O O . THR B 1 117 ? -19.22 -2.911 -2.213 1 93.33 117 THR B O 1
ATOM 5020 N N . GLY B 1 118 ? -17.768 -4.213 -3.338 1 89.9 118 GLY B N 1
ATOM 5021 C CA . GLY B 1 118 ? -18.132 -3.665 -4.635 1 89.9 118 GLY B CA 1
ATOM 5022 C C . GLY B 1 118 ? -17.919 -2.166 -4.731 1 89.9 118 GLY B C 1
ATOM 5023 O O . GLY B 1 118 ? -18.73 -1.457 -5.331 1 89.9 118 GLY B O 1
ATOM 5024 N N . GLY B 1 119 ? -17.07 -1.615 -3.992 1 92.83 119 GLY B N 1
ATOM 5025 C CA . GLY B 1 119 ? -16.748 -0.199 -4.073 1 92.83 119 GLY B CA 1
ATOM 5026 C C . GLY B 1 119 ? -17.582 0.656 -3.138 1 92.83 119 GLY B C 1
ATOM 5027 O O . GLY B 1 119 ? -17.387 1.871 -3.059 1 92.83 119 GLY B O 1
ATOM 5028 N N . ALA B 1 120 ? -18.539 0.052 -2.461 1 96.18 120 ALA B N 1
ATOM 5029 C CA . ALA B 1 120 ? -19.407 0.798 -1.554 1 96.18 120 ALA B CA 1
ATOM 5030 C C . ALA B 1 120 ? -19.069 0.494 -0.097 1 96.18 120 ALA B C 1
ATOM 5032 O O . ALA B 1 120 ? -18.864 -0.665 0.27 1 96.18 120 ALA B O 1
ATOM 5033 N N . PHE B 1 121 ? -18.971 1.522 0.671 1 97.88 121 PHE B N 1
ATOM 5034 C CA . PHE B 1 121 ? -18.885 1.346 2.116 1 97.88 121 PHE B CA 1
ATOM 5035 C C . PHE B 1 121 ? -20.242 0.963 2.696 1 97.88 121 PHE B C 1
ATOM 5037 O O . PHE B 1 121 ? -21.246 1.627 2.43 1 97.88 121 PHE B O 1
ATOM 5044 N N . THR B 1 122 ? -20.283 -0.101 3.429 1 96.67 122 THR B N 1
ATOM 5045 C CA . THR B 1 122 ? -21.541 -0.628 3.947 1 96.67 122 THR B CA 1
ATOM 5046 C C . THR B 1 122 ? -21.507 -0.707 5.471 1 96.67 122 THR B C 1
ATOM 5048 O O . THR B 1 122 ? -20.671 -1.409 6.043 1 96.67 122 THR B O 1
ATOM 5051 N N . ALA B 1 123 ? -22.347 -0.006 6.118 1 95.93 123 ALA B N 1
ATOM 5052 C CA . ALA B 1 123 ? -22.517 -0.082 7.567 1 95.93 123 ALA B CA 1
ATOM 5053 C C . ALA B 1 123 ? -23.582 -1.109 7.941 1 95.93 123 ALA B C 1
ATOM 5055 O O . ALA B 1 123 ? -24.684 -1.1 7.386 1 95.93 123 ALA B O 1
ATOM 5056 N N . ILE B 1 124 ? -23.161 -1.957 8.833 1 93.8 124 ILE B N 1
ATOM 5057 C CA . ILE B 1 124 ? -24.095 -2.971 9.311 1 93.8 124 ILE B CA 1
ATOM 5058 C C . ILE B 1 124 ? -24.751 -2.498 10.606 1 93.8 124 ILE B C 1
ATOM 5060 O O . ILE B 1 124 ? -24.062 -2.172 11.576 1 93.8 124 ILE B O 1
ATOM 5064 N N . THR B 1 125 ? -26.05 -2.384 10.609 1 88.33 125 THR B N 1
ATOM 5065 C CA . THR B 1 125 ? -26.817 -1.964 11.777 1 88.33 125 THR B CA 1
ATOM 5066 C C . THR B 1 125 ? -28.097 -2.785 11.908 1 88.33 125 THR B C 1
ATOM 5068 O O . THR B 1 125 ? -28.653 -3.242 10.907 1 88.33 125 THR B O 1
ATOM 5071 N N . PRO B 1 126 ? -28.419 -3.194 13.192 1 75.24 126 PRO B N 1
ATOM 5072 C CA . PRO B 1 126 ? -29.658 -3.958 13.354 1 75.24 126 PRO B CA 1
ATOM 5073 C C . PRO B 1 126 ? -30.891 -3.188 12.887 1 75.24 126 PRO B C 1
ATOM 5075 O O . PRO B 1 126 ? -31.939 -3.788 12.635 1 75.24 126 PRO B O 1
ATOM 5078 N N . PHE B 1 127 ? -30.909 -1.894 12.907 1 64.7 127 PHE B N 1
ATOM 5079 C CA . PHE B 1 127 ? -32.095 -1.103 12.601 1 64.7 127 PHE B CA 1
ATOM 5080 C C . PHE B 1 127 ? -31.887 -0.285 11.332 1 64.7 127 PHE B C 1
ATOM 5082 O O . PHE B 1 127 ? -31.69 0.931 11.396 1 64.7 127 PHE B O 1
ATOM 5089 N N . PRO B 1 128 ? -31.755 -0.928 10.191 1 59.53 128 PRO B N 1
ATOM 5090 C CA . PRO B 1 128 ? -31.619 0.079 9.136 1 59.53 128 PRO B CA 1
ATOM 5091 C C . PRO B 1 128 ? -32.842 0.986 9.024 1 59.53 128 PRO B C 1
ATOM 5093 O O . PRO B 1 128 ? -33.958 0.566 9.342 1 59.53 128 PRO B O 1
ATOM 5096 N N . PRO B 1 129 ? -32.649 2.351 8.836 1 50.59 129 PRO B N 1
ATOM 5097 C CA . PRO B 1 129 ? -33.822 3.224 8.76 1 50.59 129 PRO B CA 1
ATOM 5098 C C . PRO B 1 129 ? -34.92 2.66 7.86 1 50.59 129 PRO B C 1
ATOM 5100 O O . PRO B 1 129 ? -34.628 1.931 6.907 1 50.59 129 PRO B O 1
ATOM 5103 N N . ASP B 1 130 ? -36.106 2.477 8.33 1 46.01 130 ASP B N 1
ATOM 5104 C CA . ASP B 1 130 ? -37.266 2.168 7.5 1 46.01 130 ASP B CA 1
ATOM 5105 C C . ASP B 1 130 ? -37.189 2.892 6.158 1 46.01 130 ASP B C 1
ATOM 5107 O O . ASP B 1 130 ? -36.873 4.082 6.106 1 46.01 130 ASP B O 1
ATOM 5111 N N . ASP B 1 131 ? -36.801 2.221 5.233 1 43.73 131 ASP B N 1
ATOM 5112 C CA . ASP B 1 131 ? -36.973 2.806 3.906 1 43.73 131 ASP B CA 1
ATOM 5113 C C . ASP B 1 131 ? -38.222 3.682 3.85 1 43.73 131 ASP B C 1
ATOM 5115 O O . ASP B 1 131 ? -39.33 3.211 4.117 1 43.73 131 ASP B O 1
ATOM 5119 N N . PRO B 1 132 ? -38.094 4.948 3.998 1 39.46 132 PRO B N 1
ATOM 5120 C CA . PRO B 1 132 ? -39.34 5.699 3.834 1 39.46 132 PRO B CA 1
ATOM 5121 C C . PRO B 1 132 ? -40.23 5.133 2.73 1 39.46 132 PRO B C 1
ATOM 5123 O O . PRO B 1 132 ? -41.419 5.454 2.664 1 39.46 132 PRO B O 1
ATOM 5126 N N . SER B 1 133 ? -39.611 4.523 1.765 1 35.86 133 SER B N 1
ATOM 5127 C CA . SER B 1 133 ? -40.48 4.161 0.65 1 35.86 133 SER B CA 1
ATOM 5128 C C . SER B 1 133 ? -41.445 3.046 1.04 1 35.86 133 SER B C 1
ATOM 5130 O O . SER B 1 133 ? -42.308 2.661 0.249 1 35.86 133 SER B O 1
ATOM 5132 N N . SER B 1 134 ? -41.123 2.341 2.108 1 35.81 134 SER B N 1
ATOM 5133 C CA . SER B 1 134 ? -42.129 1.324 2.394 1 35.81 134 SER B CA 1
ATOM 5134 C C . SER B 1 134 ? -43.362 1.936 3.051 1 35.81 134 SER B C 1
ATOM 5136 O O . SER B 1 134 ? -44.207 1.218 3.589 1 35.81 134 SER B O 1
ATOM 5138 N N . SER B 1 135 ? -43.254 3.221 3.369 1 35.35 135 SER B N 1
ATOM 5139 C CA . SER B 1 135 ? -44.456 3.762 3.997 1 35.35 135 SER B CA 1
ATOM 5140 C C . SER B 1 135 ? -45.637 3.749 3.032 1 35.35 135 SER B C 1
ATOM 5142 O O . SER B 1 135 ? -46.684 4.334 3.317 1 35.35 135 SER B O 1
ATOM 5144 N N . SER B 1 136 ? -45.483 3.342 1.789 1 33.02 136 SER B N 1
ATOM 5145 C CA . SER B 1 136 ? -46.722 3.661 1.086 1 33.02 136 SER B CA 1
ATOM 5146 C C . SER B 1 136 ? -47.893 2.853 1.635 1 33.02 136 SER B C 1
ATOM 5148 O O . SER B 1 136 ? -49.053 3.178 1.376 1 33.02 136 SER B O 1
ATOM 5150 N N . LEU B 1 137 ? -47.908 1.413 1.615 1 32.39 137 LEU B N 1
ATOM 5151 C CA . LEU B 1 137 ? -49.232 0.86 1.351 1 32.39 137 LEU B CA 1
ATOM 5152 C C . LEU B 1 137 ? -50.137 1.011 2.569 1 32.39 137 LEU B C 1
ATOM 5154 O O . LEU B 1 137 ? -51.343 1.226 2.429 1 32.39 137 LEU B O 1
ATOM 5158 N N . THR B 1 138 ? -49.942 0.164 3.678 1 34.43 138 THR B N 1
ATOM 5159 C CA . THR B 1 138 ? -51.205 -0.218 4.3 1 34.43 138 THR B CA 1
ATOM 5160 C C . THR B 1 138 ? -51.695 0.876 5.245 1 34.43 138 THR B C 1
ATOM 5162 O O . THR B 1 138 ? -50.9 1.484 5.965 1 34.43 138 THR B O 1
ATOM 5165 N N . ASN B 1 139 ? -52.826 1.571 5.082 1 35.6 139 ASN B N 1
ATOM 5166 C CA . ASN B 1 139 ? -53.77 2.461 5.748 1 35.6 139 ASN B CA 1
ATOM 5167 C C . ASN B 1 139 ? -53.96 2.083 7.214 1 35.6 139 ASN B C 1
ATOM 5169 O O . ASN B 1 139 ? -54.905 2.539 7.86 1 35.6 139 ASN B O 1
ATOM 5173 N N . ASP B 1 140 ? -53.841 0.727 7.582 1 36.39 140 ASP B N 1
ATOM 5174 C CA . ASP B 1 140 ? -54.472 0.51 8.881 1 36.39 140 ASP B CA 1
ATOM 5175 C C . ASP B 1 140 ? -53.801 1.352 9.964 1 36.39 140 ASP B C 1
ATOM 5177 O O . ASP B 1 140 ? -52.663 1.794 9.798 1 36.39 140 ASP B O 1
ATOM 5181 N N . GLU B 1 141 ? -54.323 1.271 11.285 1 38.53 141 GLU B N 1
ATOM 5182 C CA . GLU B 1 141 ? -54.037 1.921 12.56 1 38.53 141 GLU B CA 1
ATOM 5183 C C . GLU B 1 141 ? -52.538 1.936 12.848 1 38.53 141 GLU B C 1
ATOM 5185 O O . GLU B 1 141 ? -51.901 0.882 12.903 1 38.53 141 GLU B O 1
ATOM 5190 N N . GLU B 1 142 ? -51.89 2.984 12.471 1 38.29 142 GLU B N 1
ATOM 5191 C CA . GLU B 1 142 ? -50.485 3.37 12.388 1 38.29 142 GLU B CA 1
ATOM 5192 C C . GLU B 1 142 ? -49.777 3.166 13.725 1 38.29 142 GLU B C 1
ATOM 5194 O O . GLU B 1 142 ? -50.078 3.852 14.704 1 38.29 142 GLU B O 1
ATOM 5199 N N . GLU B 1 143 ? -49.711 1.887 14.232 1 41.22 143 GLU B N 1
ATOM 5200 C CA . GLU B 1 143 ? -48.791 1.821 15.364 1 41.22 143 GLU B CA 1
ATOM 5201 C C . GLU B 1 143 ? -47.618 2.779 15.178 1 41.22 143 GLU B C 1
ATOM 5203 O O . GLU B 1 143 ? -47.08 2.903 14.077 1 41.22 143 GLU B O 1
ATOM 5208 N N . PRO B 1 144 ? -47.546 3.79 16.157 1 38.4 144 PRO B N 1
ATOM 5209 C CA . PRO B 1 144 ? -46.395 4.687 16.035 1 38.4 144 PRO B CA 1
ATOM 5210 C C . PRO B 1 144 ? -45.116 3.956 15.632 1 38.4 144 PRO B C 1
ATOM 5212 O O . PRO B 1 144 ? -44.709 3.003 16.302 1 38.4 144 PRO B O 1
ATOM 5215 N N . THR B 1 145 ? -44.946 3.649 14.354 1 39.57 145 THR B N 1
ATOM 5216 C CA . THR B 1 145 ? -43.656 3.162 13.877 1 39.57 145 THR B CA 1
ATOM 5217 C C . THR B 1 145 ? -42.512 3.91 14.556 1 39.57 145 THR B C 1
ATOM 5219 O O . THR B 1 145 ? -42.384 5.127 14.407 1 39.57 145 THR B O 1
ATOM 5222 N N . VAL B 1 146 ? -42.181 3.544 15.832 1 40.09 146 VAL B N 1
ATOM 5223 C CA . VAL B 1 146 ? -40.942 4.04 16.422 1 40.09 146 VAL B CA 1
ATOM 5224 C C . VAL B 1 146 ? -39.867 4.159 15.344 1 40.09 146 VAL B C 1
ATOM 5226 O O . VAL B 1 146 ? -39.44 3.155 14.77 1 40.09 146 VAL B O 1
ATOM 5229 N N . GLU B 1 147 ? -39.883 5.185 14.541 1 45.25 147 GLU B N 1
ATOM 5230 C CA . GLU B 1 147 ? -38.803 5.491 13.607 1 45.25 147 GLU B CA 1
ATOM 5231 C C . GLU B 1 147 ? -37.438 5.232 14.238 1 45.25 147 GLU B C 1
ATOM 5233 O O . GLU B 1 147 ? -37.085 5.852 15.243 1 45.25 147 GLU B O 1
ATOM 5238 N N . PHE B 1 148 ? -36.942 4.032 14.212 1 50.31 148 PHE B N 1
ATOM 5239 C CA . PHE B 1 148 ? -35.613 3.733 14.732 1 50.31 148 PHE B CA 1
ATOM 5240 C C . PHE B 1 148 ? -34.588 4.73 14.205 1 50.31 148 PHE B C 1
ATOM 5242 O O . PHE B 1 148 ? -34.523 4.982 13 1 50.31 148 PHE B O 1
ATOM 5249 N N . GLU B 1 149 ? -34.189 5.704 15.034 1 60.51 149 GLU B N 1
ATOM 5250 C CA . GLU B 1 149 ? -33.18 6.714 14.726 1 60.51 149 GLU B CA 1
ATOM 5251 C C . GLU B 1 149 ? -31.832 6.07 14.415 1 60.51 149 GLU B C 1
ATOM 5253 O O . GLU B 1 149 ? -31.389 5.169 15.129 1 60.51 149 GLU B O 1
ATOM 5258 N N . SER B 1 150 ? -31.335 6.207 13.226 1 70.94 150 SER B N 1
ATOM 5259 C CA . SER B 1 150 ? -30.029 5.727 12.786 1 70.94 150 SER B CA 1
ATOM 5260 C C . SER B 1 150 ? -28.943 6.073 13.799 1 70.94 150 SER B C 1
ATOM 5262 O O . SER B 1 150 ? -28.917 7.183 14.334 1 70.94 150 SER B O 1
ATOM 5264 N N . PRO B 1 151 ? -28.243 5.052 14.191 1 78.98 151 PRO B N 1
ATOM 5265 C CA . PRO B 1 151 ? -27.121 5.314 15.095 1 78.98 151 PRO B CA 1
ATOM 5266 C C . PRO B 1 151 ? -26.009 6.127 14.436 1 78.98 151 PRO B C 1
ATOM 5268 O O . PRO B 1 151 ? -25.029 6.488 15.094 1 78.98 151 PRO B O 1
ATOM 5271 N N . PHE B 1 152 ? -26.256 6.45 13.182 1 86.76 152 PHE B N 1
ATOM 5272 C CA . PHE B 1 152 ? -25.241 7.179 12.432 1 86.76 152 PHE B CA 1
ATOM 5273 C C . PHE B 1 152 ? -25.733 8.575 12.07 1 86.76 152 PHE B C 1
ATOM 5275 O O . PHE B 1 152 ? -26.94 8.812 11.991 1 86.76 152 PHE B O 1
ATOM 5282 N N . PRO B 1 153 ? -24.762 9.476 11.857 1 87.9 153 PRO B N 1
ATOM 5283 C CA . PRO B 1 153 ? -25.167 10.756 11.271 1 87.9 153 PRO B CA 1
ATOM 5284 C C . PRO B 1 153 ? -25.814 10.597 9.897 1 87.9 153 PRO B C 1
ATOM 5286 O O . PRO B 1 153 ? -25.689 9.542 9.27 1 87.9 153 PRO B O 1
ATOM 5289 N N . ASP B 1 154 ? -26.555 11.692 9.551 1 90.23 154 ASP B N 1
ATOM 5290 C CA . ASP B 1 154 ? -27.063 11.71 8.182 1 90.23 154 ASP B CA 1
ATOM 5291 C C . ASP B 1 154 ? -25.938 11.476 7.176 1 90.23 154 ASP B C 1
ATOM 5293 O O . ASP B 1 154 ? -24.834 12.001 7.338 1 90.23 154 ASP B O 1
ATOM 5297 N N . THR B 1 155 ? -26.253 10.75 6.184 1 93.83 155 THR B N 1
ATOM 5298 C CA . THR B 1 155 ? -25.254 10.371 5.191 1 93.83 155 THR B CA 1
ATOM 5299 C C . THR B 1 155 ? -24.572 11.607 4.611 1 93.83 155 THR B C 1
ATOM 5301 O O . THR B 1 155 ? -23.375 11.581 4.317 1 93.83 155 THR B O 1
ATOM 5304 N N . LYS B 1 156 ? -25.306 12.687 4.451 1 94.24 156 LYS B N 1
ATOM 5305 C CA . LYS B 1 156 ? -24.764 13.894 3.834 1 94.24 156 LYS B CA 1
ATOM 5306 C C . LYS B 1 156 ? -23.634 14.481 4.676 1 94.24 156 LYS B C 1
ATOM 5308 O O . LYS B 1 156 ? -22.851 15.299 4.189 1 94.24 156 LYS B O 1
ATOM 5313 N N . PHE B 1 157 ? -23.572 14.115 5.986 1 94.48 157 PHE B N 1
ATOM 5314 C CA . PHE B 1 157 ? -22.507 14.589 6.863 1 94.48 157 PHE B CA 1
ATOM 5315 C C . PHE B 1 157 ? -21.346 13.602 6.888 1 94.48 157 PHE B C 1
ATOM 5317 O O . PHE B 1 157 ? -20.278 13.906 7.423 1 94.48 157 PHE B O 1
ATOM 5324 N N . ILE B 1 158 ? -21.544 12.394 6.331 1 96.39 158 ILE B N 1
ATOM 5325 C CA . ILE B 1 158 ? -20.531 11.343 6.341 1 96.39 158 ILE B CA 1
ATOM 5326 C C . ILE B 1 158 ? -19.755 11.363 5.026 1 96.39 158 ILE B C 1
ATOM 5328 O O . ILE B 1 158 ? -18.525 11.46 5.026 1 96.39 158 ILE B O 1
ATOM 5332 N N . ILE B 1 159 ? -20.525 11.275 3.946 1 97.77 159 ILE B N 1
ATOM 5333 C CA . ILE B 1 159 ? -19.914 11.127 2.63 1 97.77 159 ILE B CA 1
ATOM 5334 C C . ILE B 1 159 ? -20.826 11.736 1.567 1 97.77 159 ILE B C 1
ATOM 5336 O O . ILE B 1 159 ? -22.026 11.453 1.533 1 97.77 159 ILE B O 1
ATOM 5340 N N . SER B 1 160 ? -20.227 12.557 0.734 1 96.79 160 SER B N 1
ATOM 5341 C CA . SER B 1 160 ? -21.005 13.286 -0.262 1 96.79 160 SER B CA 1
ATOM 5342 C C . SER B 1 160 ? -20.869 12.653 -1.643 1 96.79 160 SER B C 1
ATOM 5344 O O . SER B 1 160 ? -20.033 11.771 -1.847 1 96.79 160 SER B O 1
ATOM 5346 N N . SER B 1 161 ? -21.688 13.106 -2.586 1 94.65 161 SER B N 1
ATOM 5347 C CA . SER B 1 161 ? -21.578 12.746 -3.996 1 94.65 161 SER B CA 1
ATOM 5348 C C . SER B 1 161 ? -20.587 13.65 -4.722 1 94.65 161 SER B C 1
ATOM 5350 O O . SER B 1 161 ? -20.545 13.671 -5.954 1 94.65 161 SER B O 1
ATOM 5352 N N . ASP B 1 162 ? -19.903 14.513 -4.064 1 88.41 162 ASP B N 1
ATOM 5353 C CA . ASP B 1 162 ? -18.939 15.482 -4.578 1 88.41 162 ASP B CA 1
ATOM 5354 C C . ASP B 1 162 ? -19.571 16.865 -4.718 1 88.41 162 ASP B C 1
ATOM 5356 O O . ASP B 1 162 ? -19.039 17.728 -5.419 1 88.41 162 ASP B O 1
ATOM 5360 N N . LYS B 1 163 ? -20.789 17.031 -4.163 1 88.34 163 LYS B N 1
ATOM 5361 C CA . LYS B 1 163 ? -21.485 18.314 -4.155 1 88.34 163 LYS B CA 1
ATOM 5362 C C . LYS B 1 163 ? -21.975 18.665 -2.753 1 88.34 163 LYS B C 1
ATOM 5364 O O . LYS B 1 163 ? -22.394 17.785 -1.998 1 88.34 163 LYS B O 1
ATOM 5369 N N . ARG B 1 164 ? -21.971 19.892 -2.554 1 86.95 164 ARG B N 1
ATOM 5370 C CA . ARG B 1 164 ? -22.418 20.393 -1.259 1 86.95 164 ARG B CA 1
ATOM 5371 C C . ARG B 1 164 ? -23.872 20.013 -0.998 1 86.95 164 ARG B C 1
ATOM 5373 O O . ARG B 1 164 ? -24.747 20.283 -1.823 1 86.95 164 ARG B O 1
ATOM 5380 N N . GLY B 1 165 ? -24.046 19.369 0.039 1 83.86 165 GLY B N 1
ATOM 5381 C CA . GLY B 1 165 ? -25.401 19.099 0.495 1 83.86 165 GLY B CA 1
ATOM 5382 C C . GLY B 1 165 ? -26.01 17.864 -0.142 1 83.86 165 GLY B C 1
ATOM 5383 O O . GLY B 1 165 ? -27.164 17.526 0.127 1 83.86 165 GLY B O 1
ATOM 5384 N N . ILE B 1 166 ? -25.291 17.222 -0.967 1 94.29 166 ILE B N 1
ATOM 5385 C CA . ILE B 1 166 ? -25.841 16.038 -1.618 1 94.29 166 ILE B CA 1
ATOM 5386 C C . ILE B 1 166 ? -25.125 14.789 -1.109 1 94.29 166 ILE B C 1
ATOM 5388 O O . ILE B 1 166 ? -23.912 14.647 -1.283 1 94.29 166 ILE B O 1
ATOM 5392 N N . ALA B 1 167 ? -25.886 13.95 -0.555 1 95.72 167 ALA B N 1
ATOM 5393 C CA . ALA B 1 167 ? -25.369 12.711 0.02 1 95.72 167 ALA B CA 1
ATOM 5394 C C . ALA B 1 167 ? -24.929 11.741 -1.072 1 95.72 167 ALA B C 1
ATOM 5396 O O . ALA B 1 167 ? -25.475 11.752 -2.178 1 95.72 167 ALA B O 1
ATOM 5397 N N . ALA B 1 168 ? -23.981 10.906 -0.763 1 96.76 168 ALA B N 1
ATOM 5398 C CA . ALA B 1 168 ? -23.565 9.844 -1.675 1 96.76 168 ALA B CA 1
ATOM 5399 C C . ALA B 1 168 ? -24.683 8.825 -1.877 1 96.76 168 ALA B C 1
ATOM 5401 O O . ALA B 1 168 ? -25.499 8.603 -0.98 1 96.76 168 ALA B O 1
ATOM 5402 N N . GLY B 1 169 ? -24.716 8.231 -3.033 1 95.72 169 GLY B N 1
ATOM 5403 C CA . GLY B 1 169 ? -25.675 7.177 -3.319 1 95.72 169 GLY B CA 1
ATOM 5404 C C . GLY B 1 169 ? -25.203 5.805 -2.877 1 95.72 169 GLY B C 1
ATOM 5405 O O . GLY B 1 169 ? -24.184 5.683 -2.194 1 95.72 169 GLY B O 1
ATOM 5406 N N . PRO B 1 170 ? -25.967 4.799 -3.194 1 94.28 170 PRO B N 1
ATOM 5407 C CA . PRO B 1 170 ? -25.663 3.433 -2.76 1 94.28 170 PRO B CA 1
ATOM 5408 C C . PRO B 1 170 ? -24.378 2.889 -3.38 1 94.28 170 PRO B C 1
ATOM 5410 O O . PRO B 1 170 ? -23.857 1.865 -2.931 1 94.28 170 PRO B O 1
ATOM 5413 N N . ASP B 1 171 ? -23.9 3.579 -4.379 1 93.78 171 ASP B N 1
ATOM 5414 C CA . ASP B 1 171 ? -22.649 3.152 -4.997 1 93.78 171 ASP B CA 1
ATOM 5415 C C . ASP B 1 171 ? -21.456 3.467 -4.097 1 93.78 171 ASP B C 1
ATOM 5417 O O . ASP B 1 171 ? -20.372 2.91 -4.277 1 93.78 171 ASP B O 1
ATOM 5421 N N . ARG B 1 172 ? -21.745 4.368 -3.104 1 96.47 172 ARG B N 1
ATOM 5422 C CA . ARG B 1 172 ? -20.633 4.766 -2.247 1 96.47 172 ARG B CA 1
ATOM 5423 C C . ARG B 1 172 ? -20.919 4.431 -0.787 1 96.47 172 ARG B C 1
ATOM 5425 O O . ARG B 1 172 ? -19.994 4.203 -0.005 1 96.47 172 ARG B O 1
ATOM 5432 N N . TRP B 1 173 ? -22.138 4.469 -0.429 1 96.35 173 TRP B N 1
ATOM 5433 C CA . TRP B 1 173 ? -22.515 4.283 0.968 1 96.35 173 TRP B CA 1
ATOM 5434 C C . TRP B 1 173 ? -23.841 3.538 1.08 1 96.35 173 TRP B C 1
ATOM 5436 O O . TRP B 1 173 ? -24.828 3.917 0.444 1 96.35 173 TRP B O 1
ATOM 5446 N N . LYS B 1 174 ? -23.788 2.502 1.937 1 93.5 174 LYS B N 1
ATOM 5447 C CA . LYS B 1 174 ? -24.992 1.72 2.204 1 93.5 174 LYS B CA 1
ATOM 5448 C C . LYS B 1 174 ? -25.111 1.384 3.688 1 93.5 174 LYS B C 1
ATOM 5450 O O . LYS B 1 174 ? -24.102 1.272 4.388 1 93.5 174 LYS B O 1
ATOM 5455 N N . MET B 1 175 ? -26.309 1.296 4.112 1 92.62 175 MET B N 1
ATOM 5456 C CA . MET B 1 175 ? -26.647 0.704 5.403 1 92.62 175 MET B CA 1
ATOM 5457 C C . MET B 1 175 ? -27.487 -0.556 5.222 1 92.62 175 MET B C 1
ATOM 5459 O O . MET B 1 175 ? -28.476 -0.547 4.487 1 92.62 175 MET B O 1
ATOM 5463 N N . GLU B 1 176 ? -27.008 -1.585 5.813 1 91.49 176 GLU B N 1
ATOM 5464 C CA . GLU B 1 176 ? -27.677 -2.864 5.59 1 91.49 176 GLU B CA 1
ATOM 5465 C C . GLU B 1 176 ? -27.884 -3.614 6.903 1 91.49 176 GLU B C 1
ATOM 5467 O O . GLU B 1 176 ? -27.137 -3.415 7.863 1 91.49 176 GLU B O 1
ATOM 5472 N N . LYS B 1 177 ? -28.888 -4.441 6.941 1 89.4 177 LYS B N 1
ATOM 5473 C CA . LYS B 1 177 ? -29.074 -5.404 8.023 1 89.4 177 LYS B CA 1
ATOM 5474 C C . LYS B 1 177 ? -28.118 -6.584 7.88 1 89.4 177 LYS B C 1
ATOM 5476 O O . LYS B 1 177 ? -27.651 -6.882 6.778 1 89.4 177 LYS B O 1
ATOM 5481 N N . PRO B 1 178 ? -27.799 -7.189 8.925 1 87.49 178 PRO B N 1
ATOM 5482 C CA . PRO B 1 178 ? -26.86 -8.312 8.89 1 87.49 178 PRO B CA 1
ATOM 5483 C C . PRO B 1 178 ? -27.278 -9.401 7.904 1 87.49 178 PRO B C 1
ATOM 5485 O O . PRO B 1 178 ? -26.43 -9.972 7.214 1 87.49 178 PRO B O 1
ATOM 5488 N N . GLU B 1 179 ? -28.589 -9.704 7.78 1 85.99 179 GLU B N 1
ATOM 5489 C CA . GLU B 1 179 ? -29.06 -10.776 6.907 1 85.99 179 GLU B CA 1
ATOM 5490 C C . GLU B 1 179 ? -28.8 -10.447 5.44 1 85.99 179 GLU B C 1
ATOM 5492 O O . GLU B 1 179 ? -28.325 -11.296 4.683 1 85.99 179 GLU B O 1
ATOM 5497 N N . THR B 1 180 ? -29.101 -9.253 5.136 1 88.54 180 THR B N 1
ATOM 5498 C CA . THR B 1 180 ? -28.883 -8.805 3.765 1 88.54 180 THR B CA 1
ATOM 5499 C C . THR B 1 180 ? -27.391 -8.714 3.457 1 88.54 180 THR B C 1
ATOM 5501 O O . THR B 1 180 ? -26.956 -9.066 2.359 1 88.54 180 THR B O 1
ATOM 5504 N N . ALA B 1 181 ? -26.69 -8.292 4.438 1 90.66 181 ALA B N 1
ATOM 5505 C CA . ALA B 1 181 ? -25.248 -8.137 4.265 1 90.66 181 ALA B CA 1
ATOM 5506 C C . ALA B 1 181 ? -24.575 -9.486 4.03 1 90.66 181 ALA B C 1
ATOM 5508 O O . ALA B 1 181 ? -23.686 -9.605 3.184 1 90.66 181 ALA B O 1
ATOM 5509 N N . ARG B 1 182 ? -25.001 -10.454 4.758 1 88.74 182 ARG B N 1
ATOM 5510 C CA . ARG B 1 182 ? -24.412 -11.78 4.605 1 88.74 182 ARG B CA 1
ATOM 5511 C C . ARG B 1 182 ? -24.6 -12.303 3.185 1 88.74 182 ARG B C 1
ATOM 5513 O O . ARG B 1 182 ? -23.723 -12.982 2.647 1 88.74 182 ARG B O 1
ATOM 5520 N N . LEU B 1 183 ? -25.685 -11.945 2.566 1 87.82 183 LEU B N 1
ATOM 5521 C CA . LEU B 1 183 ? -25.955 -12.365 1.196 1 87.82 183 LEU B CA 1
ATOM 5522 C C . LEU B 1 183 ? -25.035 -11.646 0.215 1 87.82 183 LEU B C 1
ATOM 5524 O O . LEU B 1 183 ? -24.576 -12.241 -0.763 1 87.82 183 LEU B O 1
ATOM 5528 N N . GLU B 1 184 ? -24.742 -10.463 0.563 1 88.87 184 GLU B N 1
ATOM 5529 C CA . GLU B 1 184 ? -23.95 -9.634 -0.34 1 88.87 184 GLU B CA 1
ATOM 5530 C C . GLU B 1 184 ? -22.455 -9.864 -0.132 1 88.87 184 GLU B C 1
ATOM 5532 O O . GLU B 1 184 ? -21.674 -9.797 -1.083 1 88.87 184 GLU B O 1
ATOM 5537 N N . PHE B 1 185 ? -22.021 -10.085 1.104 1 91.91 185 PHE B N 1
ATOM 5538 C CA . PHE B 1 185 ? -20.61 -10.104 1.47 1 91.91 185 PHE B CA 1
ATOM 5539 C C . PHE B 1 185 ? -19.98 -11.449 1.129 1 91.91 185 PHE B C 1
ATOM 5541 O O . PHE B 1 185 ? -18.759 -11.55 0.987 1 91.91 185 PHE B O 1
ATOM 5548 N N . GLY B 1 186 ? -20.784 -12.456 0.967 1 85.81 186 GLY B N 1
ATOM 5549 C CA . GLY B 1 186 ? -20.245 -13.805 0.913 1 85.81 186 GLY B CA 1
ATOM 5550 C C . GLY B 1 186 ? -19.877 -14.356 2.277 1 85.81 186 GLY B C 1
ATOM 5551 O O . GLY B 1 186 ? -20.053 -13.681 3.293 1 85.81 186 GLY B O 1
ATOM 5552 N N . GLN B 1 187 ? -19.376 -15.484 2.33 1 88.03 187 GLN B N 1
ATOM 5553 C CA . GLN B 1 187 ? -19.102 -16.185 3.58 1 88.03 187 GLN B CA 1
ATOM 5554 C C . GLN B 1 187 ? -17.829 -15.66 4.237 1 88.03 187 GLN B C 1
ATOM 5556 O O . GLN B 1 187 ? -17.783 -15.474 5.454 1 88.03 187 GLN B O 1
ATOM 5561 N N . MET B 1 188 ? 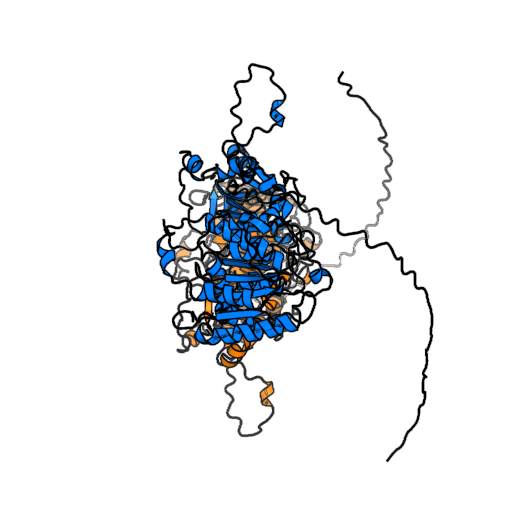-16.83 -15.384 3.361 1 93.31 188 MET B N 1
ATOM 5562 C CA . MET B 1 188 ? -15.524 -14.999 3.889 1 93.31 188 MET B CA 1
ATOM 5563 C C . MET B 1 188 ? -15.178 -13.568 3.491 1 93.31 188 MET B C 1
ATOM 5565 O O . MET B 1 188 ? -15.463 -13.144 2.37 1 93.31 188 MET B O 1
ATOM 5569 N N . GLY B 1 189 ? -14.651 -12.796 4.444 1 94.93 189 GLY B N 1
ATOM 5570 C CA . GLY B 1 189 ? -14.063 -11.488 4.197 1 94.93 189 GLY B CA 1
ATOM 5571 C C . GLY B 1 189 ? -12.684 -11.329 4.808 1 94.93 189 GLY B C 1
ATOM 5572 O O . GLY B 1 189 ? -12.144 -12.272 5.389 1 94.93 189 GLY B O 1
ATOM 5573 N N . TYR B 1 190 ? -12.12 -10.265 4.593 1 96.73 190 TYR B N 1
ATOM 5574 C CA . TYR B 1 190 ? -10.786 -10.01 5.125 1 96.73 190 TYR B CA 1
ATOM 5575 C C . TYR B 1 190 ? -10.772 -8.751 5.983 1 96.73 190 TYR B C 1
ATOM 5577 O O . TYR B 1 190 ? -11.16 -7.674 5.522 1 96.73 190 TYR B O 1
ATOM 5585 N N . LYS B 1 191 ? -10.326 -8.901 7.186 1 97.24 191 LYS B N 1
ATOM 5586 C CA . LYS B 1 191 ? -10.219 -7.78 8.116 1 97.24 191 LYS B CA 1
ATOM 5587 C C . LYS B 1 191 ? -8.881 -7.064 7.962 1 97.24 191 LYS B C 1
ATOM 5589 O O . LYS B 1 191 ? -7.826 -7.702 7.96 1 97.24 191 LYS B O 1
ATOM 5594 N N . LEU B 1 192 ? -8.942 -5.804 7.731 1 96.71 192 LEU B N 1
ATOM 5595 C CA . LEU B 1 192 ? -7.761 -4.95 7.798 1 96.71 192 LEU B CA 1
ATOM 5596 C C . LEU B 1 192 ? -7.643 -4.293 9.169 1 96.71 192 LEU B C 1
ATOM 5598 O O . LEU B 1 192 ? -8.478 -3.464 9.539 1 96.71 192 LEU B O 1
ATOM 5602 N N . GLY B 1 193 ? -6.587 -4.669 9.842 1 95.89 193 GLY B N 1
ATOM 5603 C CA . GLY B 1 193 ? -6.347 -4.115 11.164 1 95.89 193 GLY B CA 1
ATOM 5604 C C . GLY B 1 193 ? -5.8 -2.7 11.129 1 95.89 193 GLY B C 1
ATOM 5605 O O . GLY B 1 193 ? -5.211 -2.282 10.129 1 95.89 193 GLY B O 1
ATOM 5606 N N . GLY B 1 194 ? -6.013 -1.914 12.189 1 95.38 194 GLY B N 1
ATOM 5607 C CA . GLY B 1 194 ? -5.529 -0.547 12.296 1 95.38 194 GLY B CA 1
ATOM 5608 C C . GLY B 1 194 ? -6.461 0.467 11.659 1 95.38 194 GLY B C 1
ATOM 5609 O O . GLY B 1 194 ? -7.607 0.148 11.337 1 95.38 194 GLY B O 1
ATOM 5610 N N . ALA B 1 195 ? -6.014 1.676 11.527 1 97.08 195 ALA B N 1
ATOM 5611 C CA . ALA B 1 195 ? -6.852 2.768 11.038 1 97.08 195 ALA B CA 1
ATOM 5612 C C . ALA B 1 195 ? -6.593 3.039 9.559 1 97.08 195 ALA B C 1
ATOM 5614 O O . ALA B 1 195 ? -5.454 2.946 9.095 1 97.08 195 ALA B O 1
ATOM 5615 N N . THR B 1 196 ? -7.639 3.328 8.841 1 98.21 196 THR B N 1
ATOM 5616 C CA . THR B 1 196 ? -7.584 3.725 7.438 1 98.21 196 THR B CA 1
ATOM 5617 C C . THR B 1 196 ? -8.231 5.093 7.238 1 98.21 196 THR B C 1
ATOM 5619 O O . THR B 1 196 ? -9.336 5.34 7.724 1 98.21 196 THR B O 1
ATOM 5622 N N . PHE B 1 197 ? -7.506 6.018 6.609 1 98.75 197 PHE B N 1
ATOM 5623 C CA . PHE B 1 197 ? -8.101 7.273 6.163 1 98.75 197 PHE B CA 1
ATOM 5624 C C . PHE B 1 197 ? -8.686 7.128 4.763 1 98.75 197 PHE B C 1
ATOM 5626 O O . PHE B 1 197 ? -7.988 6.719 3.832 1 98.75 197 PHE B O 1
ATOM 5633 N N . ILE B 1 198 ? -9.952 7.412 4.607 1 98.73 198 ILE B N 1
ATOM 5634 C CA . ILE B 1 198 ? -10.606 7.441 3.303 1 98.73 198 ILE B CA 1
ATOM 5635 C C . ILE B 1 198 ? -10.917 8.884 2.913 1 98.73 198 ILE B C 1
ATOM 5637 O O . ILE B 1 198 ? -11.816 9.507 3.483 1 98.73 198 ILE B O 1
ATOM 5641 N N . ILE B 1 199 ? -10.246 9.387 2 1 98.48 199 ILE B N 1
ATOM 5642 C CA . ILE B 1 199 ? -10.475 10.748 1.53 1 98.48 199 ILE B CA 1
ATOM 5643 C C . ILE B 1 199 ? -11.342 10.72 0.273 1 98.48 199 ILE B C 1
ATOM 5645 O O . ILE B 1 199 ? -10.853 10.426 -0.82 1 98.48 199 ILE B O 1
ATOM 5649 N N . ASN B 1 200 ? -12.545 11.08 0.433 1 97.81 200 ASN B N 1
ATOM 5650 C CA . ASN B 1 200 ? -13.534 10.969 -0.634 1 97.81 200 ASN B CA 1
ATOM 5651 C C . ASN B 1 200 ? -13.533 12.204 -1.53 1 97.81 200 ASN B C 1
ATOM 5653 O O . ASN B 1 200 ? -14.283 12.269 -2.505 1 97.81 200 ASN B O 1
ATOM 5657 N N . ASP B 1 201 ? -12.685 13.178 -1.356 1 96.86 201 ASP B N 1
ATOM 5658 C CA . ASP B 1 201 ? -12.667 14.427 -2.11 1 96.86 201 ASP B CA 1
ATOM 5659 C C . ASP B 1 201 ? -12.26 14.186 -3.562 1 96.86 201 ASP B C 1
ATOM 5661 O O . ASP B 1 201 ? -11.49 13.269 -3.852 1 96.86 201 ASP B O 1
ATOM 5665 N N . LYS B 1 202 ? -12.693 15.058 -4.431 1 94.07 202 LYS B N 1
ATOM 5666 C CA . LYS B 1 202 ? -12.306 15.017 -5.838 1 94.07 202 LYS B CA 1
ATOM 5667 C C . LYS B 1 202 ? -10.839 15.396 -6.016 1 94.07 202 LYS B C 1
ATOM 5669 O O . LYS B 1 202 ? -10.27 16.106 -5.184 1 94.07 202 LYS B O 1
ATOM 5674 N N . PRO B 1 203 ? -10.325 14.925 -7.142 1 92.38 203 PRO B N 1
ATOM 5675 C CA . PRO B 1 203 ? -8.932 15.294 -7.407 1 92.38 203 PRO B CA 1
ATOM 5676 C C . PRO B 1 203 ? -8.779 16.752 -7.834 1 92.38 203 PRO B C 1
ATOM 5678 O O . PRO B 1 203 ? -9.765 17.399 -8.197 1 92.38 203 PRO B O 1
ATOM 5681 N N . GLY B 1 204 ? -7.597 17.272 -7.831 1 88.14 204 GLY B N 1
ATOM 5682 C CA . GLY B 1 204 ? -7.255 18.574 -8.38 1 88.14 204 GLY B CA 1
ATOM 5683 C C . GLY B 1 204 ? -7.814 19.728 -7.569 1 88.14 204 GLY B C 1
ATOM 5684 O O . GLY B 1 204 ? -7.872 19.659 -6.339 1 88.14 204 GLY B O 1
ATOM 5685 N N . ILE B 1 205 ? -8.236 20.711 -8.225 1 88.67 205 ILE B N 1
ATOM 5686 C CA . ILE B 1 205 ? -8.613 21.98 -7.613 1 88.67 205 ILE B CA 1
ATOM 5687 C C . ILE B 1 205 ? -10.01 21.867 -7.007 1 88.67 205 ILE B C 1
ATOM 5689 O O . ILE B 1 205 ? -10.301 22.486 -5.981 1 88.67 205 ILE B O 1
ATOM 5693 N N . GLU B 1 206 ? -10.74 20.953 -7.504 1 87.61 206 GLU B N 1
ATOM 5694 C CA . GLU B 1 206 ? -12.12 20.814 -7.048 1 87.61 206 GLU B CA 1
ATOM 5695 C C . GLU B 1 206 ? -12.179 20.237 -5.637 1 87.61 206 GLU B C 1
ATOM 5697 O O . GLU B 1 206 ? -13.032 20.628 -4.836 1 87.61 206 GLU B O 1
ATOM 5702 N N . GLY B 1 207 ? -11.294 19.414 -5.367 1 91 207 GLY B N 1
ATOM 5703 C CA . GLY B 1 207 ? -11.251 18.813 -4.043 1 91 207 GLY B CA 1
ATOM 5704 C C . GLY B 1 207 ? -10.266 19.494 -3.112 1 91 207 GLY B C 1
ATOM 5705 O O . GLY B 1 207 ? -10.192 19.161 -1.927 1 91 207 GLY B O 1
ATOM 5706 N N . TYR B 1 208 ? -9.482 20.498 -3.681 1 93.81 208 TYR B N 1
ATOM 5707 C CA . TYR B 1 208 ? -8.526 21.322 -2.949 1 93.81 208 TYR B CA 1
ATOM 5708 C C . TYR B 1 208 ? -7.351 20.486 -2.456 1 93.81 208 TYR B C 1
ATOM 5710 O O . TYR B 1 208 ? -6.579 20.931 -1.603 1 93.81 208 TYR B O 1
ATOM 5718 N N . LEU B 1 209 ? -7.227 19.257 -2.958 1 95.32 209 LEU B N 1
ATOM 5719 C CA . LEU B 1 209 ? -6.195 18.346 -2.477 1 95.32 209 LEU B CA 1
ATOM 5720 C C . LEU B 1 209 ? -4.827 18.733 -3.029 1 95.32 209 LEU B C 1
ATOM 5722 O O . LEU B 1 209 ? -3.798 18.426 -2.423 1 95.32 209 LEU B O 1
ATOM 5726 N N . VAL B 1 210 ? -4.814 19.474 -4.137 1 95.62 210 VAL B N 1
ATOM 5727 C CA . VAL B 1 210 ? -3.553 19.763 -4.812 1 95.62 210 VAL B CA 1
ATOM 5728 C C . VAL B 1 210 ? -2.861 20.943 -4.132 1 95.62 210 VAL B C 1
ATOM 5730 O O . VAL B 1 210 ? -1.776 21.356 -4.547 1 95.62 210 VAL B O 1
ATOM 5733 N N . PHE B 1 211 ? -3.528 21.563 -3.155 1 94.82 211 PHE B N 1
ATOM 5734 C CA . PHE B 1 211 ? -2.932 22.622 -2.349 1 94.82 211 PHE B CA 1
ATOM 5735 C C . PHE B 1 211 ? -2.43 22.072 -1.019 1 94.82 211 PHE B C 1
ATOM 5737 O O . PHE B 1 211 ? -3.22 21.601 -0.199 1 94.82 211 PHE B O 1
ATOM 5744 N N . PHE B 1 212 ? -1.173 22.216 -0.808 1 95.6 212 PHE B N 1
ATOM 5745 C CA . PHE B 1 212 ? -0.548 21.608 0.361 1 95.6 212 PHE B CA 1
ATOM 5746 C C . PHE B 1 212 ? -1.205 22.102 1.645 1 95.6 212 PHE B C 1
ATOM 5748 O O . PHE B 1 212 ? -1.471 21.315 2.555 1 95.6 212 PHE B O 1
ATOM 5755 N N . LYS B 1 213 ? -1.477 23.362 1.759 1 94.92 213 LYS B N 1
ATOM 5756 C CA . LYS B 1 213 ? -2.102 23.933 2.948 1 94.92 213 LYS B CA 1
ATOM 5757 C C . LYS B 1 213 ? -3.438 23.257 3.245 1 94.92 213 LYS B C 1
ATOM 5759 O O . LYS B 1 213 ? -3.695 22.848 4.379 1 94.92 213 LYS B O 1
ATOM 5764 N N . HIS B 1 214 ? -4.276 23.112 2.213 1 96.26 214 HIS B N 1
ATOM 5765 C CA . HIS B 1 214 ? -5.584 22.493 2.393 1 96.26 214 HIS B CA 1
ATOM 5766 C C . HIS B 1 214 ? -5.451 21.015 2.743 1 96.26 214 HIS B C 1
ATOM 5768 O O . HIS B 1 214 ? -6.172 20.511 3.607 1 96.26 214 HIS B O 1
ATOM 5774 N N . PHE B 1 215 ? -4.536 20.396 2.151 1 97.12 215 PHE B N 1
ATOM 5775 C CA . PHE B 1 215 ? -4.347 18.969 2.386 1 97.12 215 PHE B CA 1
ATOM 5776 C C . PHE B 1 215 ? -3.824 18.717 3.795 1 97.12 215 PHE B C 1
ATOM 5778 O O . PHE B 1 215 ? -4.418 17.948 4.555 1 97.12 215 PHE B O 1
ATOM 5785 N N . ALA B 1 216 ? -2.765 19.379 4.208 1 97.18 216 ALA B N 1
ATOM 5786 C CA . ALA B 1 216 ? -2.073 19.093 5.463 1 97.18 216 ALA B CA 1
ATOM 5787 C C . ALA B 1 216 ? -2.836 19.668 6.653 1 97.18 216 ALA B C 1
ATOM 5789 O O . ALA B 1 216 ? -3.081 18.968 7.638 1 97.18 216 ALA B O 1
ATOM 5790 N N . THR B 1 217 ? -3.333 20.879 6.565 1 95.94 217 THR B N 1
ATOM 5791 C CA . THR B 1 217 ? -3.813 21.572 7.755 1 95.94 217 THR B CA 1
ATOM 5792 C C . THR B 1 217 ? -5.329 21.451 7.878 1 95.94 217 THR B C 1
ATOM 5794 O O . THR B 1 217 ? -5.892 21.695 8.947 1 95.94 217 THR B O 1
ATOM 5797 N N . GLU B 1 218 ? -5.981 21.141 6.754 1 96.56 218 GLU B N 1
ATOM 5798 C CA . GLU B 1 218 ? -7.428 20.968 6.841 1 96.56 218 GLU B CA 1
ATOM 5799 C C . GLU B 1 218 ? -7.81 19.491 6.818 1 96.56 218 GLU B C 1
ATOM 5801 O O . GLU B 1 218 ? -8.273 18.948 7.823 1 96.56 218 GLU B O 1
ATOM 5806 N N . THR B 1 219 ? -7.434 18.859 5.747 1 97.86 219 THR B N 1
ATOM 5807 C CA . THR B 1 219 ? -7.859 17.481 5.526 1 97.86 219 THR B CA 1
ATOM 5808 C C . THR B 1 219 ? -7.153 16.536 6.494 1 97.86 219 THR B C 1
ATOM 5810 O O . THR B 1 219 ? -7.801 15.879 7.312 1 97.86 219 THR B O 1
ATOM 5813 N N . PHE B 1 220 ? -5.845 16.547 6.487 1 98.37 220 PHE B N 1
ATOM 5814 C CA . PHE B 1 220 ? -5.079 15.559 7.238 1 98.37 220 PHE B CA 1
ATOM 5815 C C . PHE B 1 220 ? -5.148 15.844 8.734 1 98.37 220 PHE B C 1
ATOM 5817 O O . PHE B 1 220 ? -5.392 14.938 9.534 1 98.37 220 PHE B O 1
ATOM 5824 N N . LEU B 1 221 ? -4.906 17.074 9.128 1 97.94 221 LEU B N 1
ATOM 5825 C CA . LEU B 1 221 ? -4.95 17.44 10.54 1 97.94 221 LEU B CA 1
ATOM 5826 C C . LEU B 1 221 ? -6.322 17.144 11.135 1 97.94 221 LEU B C 1
ATOM 5828 O O . LEU B 1 221 ? -6.421 16.621 12.247 1 97.94 221 LEU B O 1
ATOM 5832 N N . GLY B 1 222 ? -7.374 17.495 10.394 1 97.99 222 GLY B N 1
ATOM 5833 C CA . GLY B 1 222 ? -8.71 17.171 10.868 1 97.99 222 GLY B CA 1
ATOM 5834 C C . GLY B 1 222 ? -8.925 15.684 11.076 1 97.99 222 GLY B C 1
ATOM 5835 O O . GLY B 1 222 ? -9.481 15.268 12.095 1 97.99 222 GLY B O 1
ATOM 5836 N N . ALA B 1 223 ? -8.46 14.928 10.153 1 98.44 223 ALA B N 1
ATOM 5837 C CA . ALA B 1 223 ? -8.587 13.476 10.246 1 98.44 223 ALA B CA 1
ATOM 5838 C C . ALA B 1 223 ? -7.819 12.934 11.448 1 98.44 223 ALA B C 1
ATOM 5840 O O . ALA B 1 223 ? -8.33 12.095 12.193 1 98.44 223 ALA B O 1
ATOM 5841 N N . ALA B 1 224 ? -6.629 13.411 11.616 1 97.65 224 ALA B N 1
ATOM 5842 C CA . ALA B 1 224 ? -5.785 12.963 12.721 1 97.65 224 ALA B CA 1
ATOM 5843 C C . ALA B 1 224 ? -6.431 13.28 14.067 1 97.65 224 ALA B C 1
ATOM 5845 O O . ALA B 1 224 ? -6.408 12.455 14.983 1 97.65 224 ALA B O 1
ATOM 5846 N N . ARG B 1 225 ? -7.012 14.421 14.196 1 96.58 225 ARG B N 1
ATOM 5847 C CA . ARG B 1 225 ? -7.592 14.825 15.473 1 96.58 225 ARG B CA 1
ATOM 5848 C C . ARG B 1 225 ? -8.836 14.004 15.794 1 96.58 225 ARG B C 1
ATOM 5850 O O . ARG B 1 225 ? -9.017 13.559 16.929 1 96.58 225 ARG B O 1
ATOM 5857 N N . VAL B 1 226 ? -9.672 13.825 14.786 1 96.8 226 VAL B N 1
ATOM 5858 C CA . VAL B 1 226 ? -10.893 13.064 15.033 1 96.8 226 VAL B CA 1
ATOM 5859 C C . VAL B 1 226 ? -10.54 11.619 15.378 1 96.8 226 VAL B C 1
ATOM 5861 O O . VAL B 1 226 ? -11.16 11.014 16.255 1 96.8 226 VAL B O 1
ATOM 5864 N N . LEU B 1 227 ? -9.565 11.077 14.703 1 96.58 227 LEU B N 1
ATOM 5865 C CA . LEU B 1 227 ? -9.115 9.737 15.064 1 96.58 227 LEU B CA 1
ATOM 5866 C C . LEU B 1 227 ? -8.634 9.696 16.51 1 96.58 227 LEU B C 1
ATOM 5868 O O . LEU B 1 227 ? -9.022 8.808 17.273 1 96.58 227 LEU B O 1
ATOM 5872 N N . ALA B 1 228 ? -7.846 10.633 16.881 1 94.24 228 ALA B N 1
ATOM 5873 C CA . ALA B 1 228 ? -7.276 10.682 18.224 1 94.24 228 ALA B CA 1
ATOM 5874 C C . ALA B 1 228 ? -8.372 10.791 19.281 1 94.24 228 ALA B C 1
ATOM 5876 O O . ALA B 1 228 ? -8.237 10.252 20.382 1 94.24 228 ALA B O 1
ATOM 5877 N N . SER B 1 229 ? -9.467 11.419 18.921 1 92.27 229 SER B N 1
ATOM 5878 C CA . SER B 1 229 ? -10.55 11.663 19.868 1 92.27 229 SER B CA 1
ATOM 5879 C C . SER B 1 229 ? -11.249 10.364 20.255 1 92.27 229 SER B C 1
ATOM 5881 O O . SER B 1 229 ? -11.968 10.313 21.256 1 92.27 229 SER B O 1
ATOM 5883 N N . THR B 1 230 ? -11.049 9.349 19.492 1 90.47 230 THR B N 1
ATOM 5884 C CA . THR B 1 230 ? -11.788 8.112 19.723 1 90.47 230 THR B CA 1
ATOM 5885 C C . THR B 1 230 ? -11.008 7.181 20.648 1 90.47 230 THR B C 1
ATOM 5887 O O . THR B 1 230 ? -11.509 6.125 21.04 1 90.47 230 THR B O 1
ATOM 5890 N N . TYR B 1 231 ? -9.811 7.51 20.896 1 85.56 231 TYR B N 1
ATOM 5891 C CA . TYR B 1 231 ? -9.007 6.675 21.781 1 85.56 231 TYR B CA 1
ATOM 5892 C C . TYR B 1 231 ? -9.009 7.226 23.202 1 85.56 231 TYR B C 1
ATOM 5894 O O . TYR B 1 231 ? -9.085 8.44 23.403 1 85.56 231 TYR B O 1
ATOM 5902 N N . SER B 1 232 ? -9.198 6.288 24.169 1 69.88 232 SER B N 1
ATOM 5903 C CA . SER B 1 232 ? -9.329 6.653 25.576 1 69.88 232 SER B CA 1
ATOM 5904 C C . SER B 1 232 ? -8.081 7.372 26.079 1 69.88 232 SER B C 1
ATOM 5906 O O . SER B 1 232 ? -6.962 7.025 25.697 1 69.88 232 SER B O 1
ATOM 5908 N N . THR B 1 233 ? -8.311 8.425 26.725 1 62.76 233 THR B N 1
ATOM 5909 C CA . THR B 1 233 ? -7.294 9.293 27.308 1 62.76 233 THR B CA 1
ATOM 5910 C C . THR B 1 233 ? -6.533 8.568 28.414 1 62.76 233 THR B C 1
ATOM 5912 O O . THR B 1 233 ? -5.458 9.008 28.827 1 62.76 233 THR B O 1
ATOM 5915 N N . ASP B 1 234 ? -7.198 7.541 29.036 1 56.05 234 ASP B N 1
ATOM 5916 C CA . ASP B 1 234 ? -6.593 6.914 30.208 1 56.05 234 ASP B CA 1
ATOM 5917 C C . ASP B 1 234 ? -5.353 6.111 29.822 1 56.05 234 ASP B C 1
ATOM 5919 O O . ASP B 1 234 ? -4.579 5.7 30.689 1 56.05 234 ASP B O 1
ATOM 5923 N N . THR B 1 235 ? -5.319 5.675 28.658 1 53.3 235 THR B N 1
ATOM 5924 C CA . THR B 1 235 ? -4.118 4.938 28.278 1 53.3 235 THR B CA 1
ATOM 5925 C C . THR B 1 235 ? -3.084 5.872 27.657 1 53.3 235 THR B C 1
ATOM 5927 O O . THR B 1 235 ? -3.404 6.648 26.755 1 53.3 235 THR B O 1
ATOM 5930 N N . PRO B 1 236 ? -2.128 6.088 28.429 1 50.54 236 PRO B N 1
ATOM 5931 C CA . PRO B 1 236 ? -1.049 6.917 27.886 1 50.54 236 PRO B CA 1
ATOM 5932 C C . PRO B 1 236 ? -0.759 6.619 26.417 1 50.54 236 PRO B C 1
ATOM 5934 O O . PRO B 1 236 ? 0.158 7.203 25.834 1 50.54 236 PRO B O 1
ATOM 5937 N N . HIS B 1 237 ? -1.628 5.716 25.961 1 55.69 237 HIS B N 1
ATOM 5938 C CA . HIS B 1 237 ? -1.208 5.267 24.639 1 55.69 237 HIS B CA 1
ATOM 5939 C C . HIS B 1 237 ? -1.723 6.203 23.55 1 55.69 237 HIS B C 1
ATOM 5941 O O . HIS B 1 237 ? -2.902 6.563 23.541 1 55.69 237 HIS B O 1
ATOM 5947 N N . GLN B 1 238 ? -0.894 6.893 22.925 1 65.87 238 GLN B N 1
ATOM 5948 C CA . GLN B 1 238 ? -1.081 7.718 21.736 1 65.87 238 GLN B CA 1
ATOM 5949 C C . GLN B 1 238 ? -1.827 6.951 20.647 1 65.87 238 GLN B C 1
ATOM 5951 O O . GLN B 1 238 ? -1.685 5.732 20.531 1 65.87 238 GLN B O 1
ATOM 5956 N N . ALA B 1 239 ? -2.844 7.622 20.117 1 76.71 239 ALA B N 1
ATOM 5957 C CA . ALA B 1 239 ? -3.547 7.057 18.968 1 76.71 239 ALA B CA 1
ATOM 5958 C C . ALA B 1 239 ? -2.565 6.484 17.951 1 76.71 239 ALA B C 1
ATOM 5960 O O . ALA B 1 239 ? -1.543 7.104 17.648 1 76.71 239 ALA B O 1
ATOM 5961 N N . PRO B 1 240 ? -2.842 5.318 17.556 1 85.29 240 PRO B N 1
ATOM 5962 C CA . PRO B 1 240 ? -1.968 4.755 16.524 1 85.29 240 PRO B CA 1
ATOM 5963 C C . PRO B 1 240 ? -2.023 5.536 15.213 1 85.29 240 PRO B C 1
ATOM 5965 O O . PRO B 1 240 ? -3.036 6.172 14.912 1 85.29 240 PRO B O 1
ATOM 5968 N N . LEU B 1 241 ? -0.975 5.581 14.564 1 94.85 241 LEU B N 1
ATOM 5969 C CA . LEU B 1 241 ? -0.913 6.179 13.235 1 94.85 241 LEU B CA 1
ATOM 5970 C C . LEU B 1 241 ? -1.715 5.357 12.231 1 94.85 241 LEU B C 1
ATOM 5972 O O . LEU B 1 241 ? -1.756 4.128 12.32 1 94.85 241 LEU B O 1
ATOM 5976 N N . PRO B 1 242 ? -2.386 5.999 11.358 1 97.04 242 PRO B N 1
ATOM 5977 C CA . PRO B 1 242 ? -3.076 5.23 10.319 1 97.04 242 PRO B CA 1
ATOM 5978 C C . PRO B 1 242 ? -2.122 4.38 9.483 1 97.04 242 PRO B C 1
ATOM 5980 O O . PRO B 1 242 ? -1.008 4.814 9.177 1 97.04 242 PRO B O 1
ATOM 5983 N N . LYS B 1 243 ? -2.565 3.23 9.107 1 96.67 243 LYS B N 1
ATOM 5984 C CA . LYS B 1 243 ? -1.764 2.297 8.32 1 96.67 243 LYS B CA 1
ATOM 5985 C C . LYS B 1 243 ? -1.996 2.498 6.825 1 96.67 243 LYS B C 1
ATOM 5987 O O . LYS B 1 243 ? -1.204 2.037 6.001 1 96.67 243 LYS B O 1
ATOM 5992 N N . ARG B 1 244 ? -3.11 3.154 6.525 1 97.73 244 ARG B N 1
ATOM 5993 C CA . ARG B 1 244 ? -3.521 3.27 5.129 1 97.73 244 ARG B CA 1
ATOM 5994 C C . ARG B 1 244 ? -4.183 4.619 4.865 1 97.73 244 ARG B C 1
ATOM 5996 O O . ARG B 1 244 ? -4.95 5.113 5.693 1 97.73 244 ARG B O 1
ATOM 6003 N N . ILE B 1 245 ? -3.852 5.177 3.742 1 98.35 245 ILE B N 1
ATOM 6004 C CA . ILE B 1 245 ? -4.515 6.367 3.22 1 98.35 245 ILE B CA 1
ATOM 6005 C C . ILE B 1 245 ? -5.04 6.09 1.813 1 98.35 245 ILE B C 1
ATOM 6007 O O . ILE B 1 245 ? -4.26 5.849 0.888 1 98.35 245 ILE B O 1
ATOM 6011 N N . TRP B 1 246 ? -6.349 6.168 1.632 1 98.16 246 TRP B N 1
ATOM 6012 C CA . TRP B 1 246 ? -6.948 5.83 0.345 1 98.16 246 TRP B CA 1
ATOM 6013 C C . TRP B 1 246 ? -7.61 7.051 -0.284 1 98.16 246 TRP B C 1
ATOM 6015 O O . TRP B 1 246 ? -8.328 7.793 0.39 1 98.16 246 TRP B O 1
ATOM 6025 N N . PHE B 1 247 ? -7.351 7.272 -1.523 1 97.68 247 PHE B N 1
ATOM 6026 C CA . PHE B 1 247 ? -7.978 8.284 -2.365 1 97.68 247 PHE B CA 1
ATOM 6027 C C . PHE B 1 247 ? -8.823 7.634 -3.454 1 97.68 247 PHE B C 1
ATOM 6029 O O . PHE B 1 247 ? -8.453 7.656 -4.63 1 97.68 247 PHE B O 1
ATOM 6036 N N . PRO B 1 248 ? -10.046 7.207 -3.082 1 96.81 248 PRO B N 1
ATOM 6037 C CA . PRO B 1 248 ? -10.832 6.413 -4.029 1 96.81 248 PRO B CA 1
ATOM 6038 C C . PRO B 1 248 ? -11.218 7.199 -5.28 1 96.81 248 PRO B C 1
ATOM 6040 O O . PRO B 1 248 ? -11.607 6.606 -6.29 1 96.81 248 PRO B O 1
ATOM 6043 N N . ARG B 1 249 ? -11.083 8.556 -5.225 1 96.24 249 ARG B N 1
ATOM 6044 C CA . ARG B 1 249 ? -11.597 9.376 -6.317 1 96.24 249 ARG B CA 1
ATOM 6045 C C . ARG B 1 249 ? -10.458 9.994 -7.121 1 96.24 249 ARG B C 1
ATOM 6047 O O . ARG B 1 249 ? -10.695 10.693 -8.107 1 96.24 249 ARG B O 1
ATOM 6054 N N . CYS B 1 250 ? -9.283 9.78 -6.653 1 96.27 250 CYS B N 1
ATOM 6055 C CA . CYS B 1 250 ? -8.145 10.451 -7.271 1 96.27 250 CYS B CA 1
ATOM 6056 C C . CYS B 1 250 ? -7.261 9.456 -8.013 1 96.27 250 CYS B C 1
ATOM 6058 O O . CYS B 1 250 ? -6.699 8.545 -7.403 1 96.27 250 CYS B O 1
ATOM 6060 N N . GLY B 1 251 ? -7.128 9.64 -9.315 1 92.03 251 GLY B N 1
ATOM 6061 C CA . GLY B 1 251 ? -6.189 8.836 -10.081 1 92.03 251 GLY B CA 1
ATOM 6062 C C . GLY B 1 251 ? -4.815 9.467 -10.193 1 92.03 251 GLY B C 1
ATOM 6063 O O . GLY B 1 251 ? -4.413 10.25 -9.329 1 92.03 251 GLY B O 1
ATOM 6064 N N . VAL B 1 252 ? -4.079 9.074 -11.163 1 88.66 252 VAL B N 1
ATOM 6065 C CA . VAL B 1 252 ? -2.754 9.627 -11.424 1 88.66 252 VAL B CA 1
ATOM 6066 C C . VAL B 1 252 ? -2.885 11.044 -11.978 1 88.66 252 VAL B C 1
ATOM 6068 O O . VAL B 1 252 ? -2.102 11.929 -11.627 1 88.66 252 VAL B O 1
ATOM 6071 N N . SER B 1 253 ? -3.873 11.154 -12.843 1 87.11 253 SER B N 1
ATOM 6072 C CA . SER B 1 253 ? -4.192 12.468 -13.393 1 87.11 253 SER B CA 1
ATOM 6073 C C . SER B 1 253 ? -5.68 12.591 -13.702 1 87.11 253 SER B C 1
ATOM 6075 O O . SER B 1 253 ? -6.213 11.843 -14.524 1 87.11 253 SER B O 1
ATOM 6077 N N . PRO B 1 254 ? -6.376 13.611 -13.15 1 90.69 254 PRO B N 1
ATOM 6078 C CA . PRO B 1 254 ? -5.949 14.481 -12.052 1 90.69 254 PRO B CA 1
ATOM 6079 C C . PRO B 1 254 ? -5.707 13.716 -10.753 1 90.69 254 PRO B C 1
ATOM 6081 O O . PRO B 1 254 ? -6.278 12.642 -10.549 1 90.69 254 PRO B O 1
ATOM 6084 N N . SER B 1 255 ? -4.868 14.237 -9.942 1 93.82 255 SER B N 1
ATOM 6085 C CA . SER B 1 255 ? -4.394 13.513 -8.766 1 93.82 255 SER B CA 1
ATOM 6086 C C . SER B 1 255 ? -4.594 14.332 -7.495 1 93.82 255 SER B C 1
ATOM 6088 O O . SER B 1 255 ? -5.049 15.476 -7.552 1 93.82 255 SER B O 1
ATOM 6090 N N . TRP B 1 256 ? -4.411 13.671 -6.393 1 96.28 256 TRP B N 1
ATOM 6091 C CA . TRP B 1 256 ? -4.376 14.347 -5.101 1 96.28 256 TRP B CA 1
ATOM 6092 C C . TRP B 1 256 ? -3.034 15.038 -4.884 1 96.28 256 TRP B C 1
ATOM 6094 O O . TRP B 1 256 ? -2.9 15.883 -3.996 1 96.28 256 TRP B O 1
ATOM 6104 N N . ARG B 1 257 ? -2.036 14.768 -5.66 1 95.16 257 ARG B N 1
ATOM 6105 C CA . ARG B 1 257 ? -0.678 15.293 -5.563 1 95.16 257 ARG B CA 1
ATOM 6106 C C . ARG B 1 257 ? -0.617 16.745 -6.026 1 95.16 257 ARG B C 1
ATOM 6108 O O . ARG B 1 257 ? -1.236 17.109 -7.028 1 95.16 257 ARG B O 1
ATOM 6115 N N . ASP B 1 258 ? 0.105 17.512 -5.301 1 93.04 258 ASP B N 1
ATOM 6116 C CA . ASP B 1 258 ? 0.337 18.887 -5.734 1 93.04 258 ASP B CA 1
ATOM 6117 C C . ASP B 1 258 ? 1.505 18.963 -6.716 1 93.04 258 ASP B C 1
ATOM 6119 O O . ASP B 1 258 ? 2.298 18.025 -6.82 1 93.04 258 ASP B O 1
ATOM 6123 N N . GLY B 1 259 ? 1.644 20.046 -7.461 1 87.77 259 GLY B N 1
ATOM 6124 C CA . GLY B 1 259 ? 2.653 20.204 -8.496 1 87.77 259 GLY B CA 1
ATOM 6125 C C . GLY B 1 259 ? 4.064 20.293 -7.945 1 87.77 259 GLY B C 1
ATOM 6126 O O . GLY B 1 259 ? 5.029 19.973 -8.642 1 87.77 259 GLY B O 1
ATOM 6127 N N . ARG B 1 260 ? 4.218 20.643 -6.646 1 88.82 260 ARG B N 1
ATOM 6128 C CA . ARG B 1 260 ? 5.534 20.84 -6.048 1 88.82 260 ARG B CA 1
ATOM 6129 C C . ARG B 1 260 ? 5.989 19.591 -5.301 1 88.82 260 ARG B C 1
ATOM 6131 O O . ARG B 1 260 ? 7.099 19.551 -4.765 1 88.82 260 ARG B O 1
ATOM 6138 N N . GLY B 1 261 ? 5.091 18.591 -5.165 1 91.67 261 GLY B N 1
ATOM 6139 C CA . GLY B 1 261 ? 5.426 17.334 -4.514 1 91.67 261 GLY B CA 1
ATOM 6140 C C . GLY B 1 261 ? 5.365 17.412 -3 1 91.67 261 GLY B C 1
ATOM 6141 O O . GLY B 1 261 ? 5.904 16.546 -2.307 1 91.67 261 GLY B O 1
ATOM 6142 N N . GLU B 1 262 ? 4.712 18.375 -2.448 1 94.06 262 GLU B N 1
ATOM 6143 C CA . GLU B 1 262 ? 4.698 18.583 -1.003 1 94.06 262 GLU B CA 1
ATOM 6144 C C . GLU B 1 262 ? 3.75 17.606 -0.314 1 94.06 262 GLU B C 1
ATOM 6146 O O . GLU B 1 262 ? 4.006 17.175 0.812 1 94.06 262 GLU B O 1
ATOM 6151 N N . ASN B 1 263 ? 2.653 17.296 -1.011 1 96.29 263 ASN B N 1
ATOM 6152 C CA . ASN B 1 263 ? 1.708 16.357 -0.415 1 96.29 263 ASN B CA 1
ATOM 6153 C C . ASN B 1 263 ? 2.366 15.013 -0.118 1 96.29 263 ASN B C 1
ATOM 6155 O O . ASN B 1 263 ? 2.283 14.51 1.004 1 96.29 263 ASN B O 1
ATOM 6159 N N . TYR B 1 264 ? 2.978 14.527 -1.089 1 94.94 264 TYR B N 1
ATOM 6160 C CA . TYR B 1 264 ? 3.607 13.226 -0.891 1 94.94 264 TYR B CA 1
ATOM 6161 C C . TYR B 1 264 ? 4.814 13.338 0.032 1 94.94 264 TYR B C 1
ATOM 6163 O O . TYR B 1 264 ? 5.085 12.432 0.823 1 94.94 264 TYR B O 1
ATOM 6171 N N . TRP B 1 265 ? 5.614 14.389 -0.168 1 95.26 265 TRP B N 1
ATOM 6172 C CA . TRP B 1 265 ? 6.711 14.625 0.764 1 95.26 265 TRP B CA 1
ATOM 6173 C C . TRP B 1 265 ? 6.228 14.537 2.208 1 95.26 265 TRP B C 1
ATOM 6175 O O . TRP B 1 265 ? 6.849 13.869 3.037 1 95.26 265 TRP B O 1
ATOM 6185 N N . PHE B 1 266 ? 5.163 15.136 2.493 1 97 266 PHE B N 1
ATOM 6186 C CA . PHE B 1 266 ? 4.59 15.162 3.833 1 97 266 PHE B CA 1
ATOM 6187 C C . PHE B 1 266 ? 4.156 13.766 4.264 1 97 266 PHE B C 1
ATOM 6189 O O . PHE B 1 266 ? 4.55 13.289 5.33 1 97 266 PHE B O 1
ATOM 6196 N N . LEU B 1 267 ? 3.371 13.014 3.475 1 97.55 267 LEU B N 1
ATOM 6197 C CA . LEU B 1 267 ? 2.85 11.705 3.849 1 97.55 267 LEU B CA 1
ATOM 6198 C C . LEU B 1 267 ? 3.983 10.703 4.042 1 97.55 267 LEU B C 1
ATOM 6200 O O . LEU B 1 267 ? 3.954 9.898 4.977 1 97.55 267 LEU B O 1
ATOM 6204 N N . SER B 1 268 ? 4.988 10.798 3.169 1 95.56 268 SER B N 1
ATOM 6205 C CA . SER B 1 268 ? 6.088 9.84 3.216 1 95.56 268 SER B CA 1
ATOM 6206 C C . SER B 1 268 ? 6.909 10.004 4.491 1 95.56 268 SER B C 1
ATOM 6208 O O . SER B 1 268 ? 7.553 9.057 4.947 1 95.56 268 SER B O 1
ATOM 6210 N N . ARG B 1 269 ? 6.868 11.123 5.061 1 96.44 269 ARG B N 1
ATOM 6211 C CA . ARG B 1 269 ? 7.684 11.394 6.24 1 96.44 269 ARG B CA 1
ATOM 6212 C C . ARG B 1 269 ? 6.855 11.294 7.515 1 96.44 269 ARG B C 1
ATOM 6214 O O . ARG B 1 269 ? 7.306 10.727 8.512 1 96.44 269 ARG B O 1
ATOM 6221 N N . ALA B 1 270 ? 5.625 11.777 7.419 1 97.43 270 ALA B N 1
ATOM 6222 C CA . ALA B 1 270 ? 4.749 11.71 8.586 1 97.43 270 ALA B CA 1
ATOM 6223 C C . ALA B 1 270 ? 4.28 10.28 8.839 1 97.43 270 ALA B C 1
ATOM 6225 O O . ALA B 1 270 ? 4.074 9.881 9.987 1 97.43 270 ALA B O 1
ATOM 6226 N N . LEU B 1 271 ? 4.078 9.527 7.743 1 97.23 271 LEU B N 1
ATOM 6227 C CA . LEU B 1 271 ? 3.579 8.157 7.798 1 97.23 271 LEU B CA 1
ATOM 6228 C C . LEU B 1 271 ? 4.392 7.246 6.885 1 97.23 271 LEU B C 1
ATOM 6230 O O . LEU B 1 271 ? 3.854 6.668 5.937 1 97.23 271 LEU B O 1
ATOM 6234 N N . PRO B 1 272 ? 5.579 6.965 7.236 1 94.6 272 PRO B N 1
ATOM 6235 C CA . PRO B 1 272 ? 6.451 6.235 6.313 1 94.6 272 PRO B CA 1
ATOM 6236 C C . PRO B 1 272 ? 6.014 4.786 6.11 1 94.6 272 PRO B C 1
ATOM 6238 O O . PRO B 1 272 ? 6.34 4.176 5.089 1 94.6 272 PRO B O 1
ATOM 6241 N N . SER B 1 273 ? 5.255 4.219 7.039 1 94.05 273 SER B N 1
ATOM 6242 C CA . SER B 1 273 ? 4.84 2.822 6.959 1 94.05 273 SER B CA 1
ATOM 6243 C C . SER B 1 273 ? 3.483 2.687 6.277 1 94.05 273 SER B C 1
ATOM 6245 O O . SER B 1 273 ? 3.031 1.574 5.998 1 94.05 273 SER B O 1
ATOM 6247 N N . ALA B 1 274 ? 2.855 3.79 6.043 1 96.19 274 ALA B N 1
ATOM 6248 C CA . ALA B 1 274 ? 1.481 3.724 5.552 1 96.19 274 ALA B CA 1
ATOM 6249 C C . ALA B 1 274 ? 1.447 3.433 4.054 1 96.19 274 ALA B C 1
ATOM 6251 O O . ALA B 1 274 ? 2.271 3.951 3.296 1 96.19 274 ALA B O 1
ATOM 6252 N N . SER B 1 275 ? 0.507 2.61 3.694 1 95.71 275 SER B N 1
ATOM 6253 C CA . SER B 1 275 ? 0.252 2.429 2.268 1 95.71 275 SER B CA 1
ATOM 6254 C C . SER B 1 275 ? -0.702 3.494 1.738 1 95.71 275 SER B C 1
ATOM 6256 O O . SER B 1 275 ? -1.623 3.916 2.44 1 95.71 275 SER B O 1
ATOM 6258 N N . ILE B 1 276 ? -0.432 3.935 0.56 1 96.51 276 ILE B N 1
ATOM 6259 C CA . ILE B 1 276 ? -1.273 4.925 -0.103 1 96.51 276 ILE B CA 1
ATOM 6260 C C . ILE B 1 276 ? -1.9 4.315 -1.354 1 96.51 276 ILE B C 1
ATOM 6262 O O . ILE B 1 276 ? -1.196 3.765 -2.204 1 96.51 276 ILE B O 1
ATOM 6266 N N . GLU B 1 277 ? -3.195 4.363 -1.437 1 95.75 277 GLU B N 1
ATOM 6267 C CA . GLU B 1 277 ? -3.899 3.82 -2.595 1 95.75 277 GLU B CA 1
ATOM 6268 C C . GLU B 1 277 ? -4.724 4.897 -3.294 1 95.75 277 GLU B C 1
ATOM 6270 O O . GLU B 1 277 ? -5.368 5.717 -2.637 1 95.75 277 GLU B O 1
ATOM 6275 N N . ASP B 1 278 ? -4.63 4.935 -4.573 1 95.11 278 ASP B N 1
ATOM 6276 C CA . ASP B 1 278 ? -5.423 5.878 -5.356 1 95.11 278 ASP B CA 1
ATOM 6277 C C . ASP B 1 278 ? -6.616 5.183 -6.009 1 95.11 278 ASP B C 1
ATOM 6279 O O . ASP B 1 278 ? -6.977 4.068 -5.627 1 95.11 278 ASP B O 1
ATOM 6283 N N . ALA B 1 279 ? -7.235 5.848 -6.962 1 96.06 279 ALA B N 1
ATOM 6284 C CA . ALA B 1 279 ? -8.475 5.372 -7.57 1 96.06 279 ALA B CA 1
ATOM 6285 C C . ALA B 1 279 ? -8.242 4.084 -8.355 1 96.06 279 ALA B C 1
ATOM 6287 O O . ALA B 1 279 ? -9.134 3.237 -8.449 1 96.06 279 ALA B O 1
ATOM 6288 N N . THR B 1 280 ? -7.062 3.888 -8.888 1 94.06 280 THR B N 1
ATOM 6289 C CA . THR B 1 280 ? -6.752 2.689 -9.659 1 94.06 280 THR B CA 1
ATOM 6290 C C . THR B 1 280 ? -6.752 1.454 -8.763 1 94.06 280 THR B C 1
ATOM 6292 O O . THR B 1 280 ? -7.406 0.455 -9.072 1 94.06 280 THR B O 1
ATOM 6295 N N . GLN B 1 281 ? -6.048 1.523 -7.676 1 93.38 281 GLN B N 1
ATOM 6296 C CA . GLN B 1 281 ? -6.001 0.403 -6.742 1 93.38 281 GLN B CA 1
ATOM 6297 C C . GLN B 1 281 ? -7.361 0.173 -6.09 1 93.38 281 GLN B C 1
ATOM 6299 O O . GLN B 1 281 ? -7.736 -0.967 -5.808 1 93.38 281 GLN B O 1
ATOM 6304 N N . PHE B 1 282 ? -8.018 1.273 -5.861 1 95.16 282 PHE B N 1
ATOM 6305 C CA . PHE B 1 282 ? -9.351 1.155 -5.283 1 95.16 282 PHE B CA 1
ATOM 6306 C C . PHE B 1 282 ? -10.282 0.394 -6.22 1 95.16 282 PHE B C 1
ATOM 6308 O O . PHE B 1 282 ? -11.069 -0.444 -5.776 1 95.16 282 PHE B O 1
ATOM 6315 N N . THR B 1 283 ? -10.228 0.703 -7.452 1 94.12 283 THR B N 1
ATOM 6316 C CA . THR B 1 283 ? -11.019 -0.009 -8.449 1 94.12 283 THR B CA 1
ATOM 6317 C C . THR B 1 283 ? -10.639 -1.487 -8.486 1 94.12 283 THR B C 1
ATOM 6319 O O . THR B 1 283 ? -11.511 -2.355 -8.56 1 94.12 283 THR B O 1
ATOM 6322 N N . ASP B 1 284 ? -9.364 -1.721 -8.42 1 92.52 284 ASP B N 1
ATOM 6323 C CA . ASP B 1 284 ? -8.898 -3.103 -8.37 1 92.52 284 ASP B CA 1
ATOM 6324 C C . ASP B 1 284 ? -9.519 -3.85 -7.191 1 92.52 284 ASP B C 1
ATOM 6326 O O . ASP B 1 284 ? -9.99 -4.979 -7.343 1 92.52 284 ASP B O 1
ATOM 6330 N N . ARG B 1 285 ? -9.492 -3.247 -6.064 1 91.39 285 ARG B N 1
ATOM 6331 C CA . ARG B 1 285 ? -10.06 -3.838 -4.857 1 91.39 285 ARG B CA 1
ATOM 6332 C C . ARG B 1 285 ? -11.555 -4.09 -5.022 1 91.39 285 ARG B C 1
ATOM 6334 O O . ARG B 1 285 ? -12.062 -5.138 -4.616 1 91.39 285 ARG B O 1
ATOM 6341 N N . SER B 1 286 ? -12.196 -3.131 -5.58 1 90.5 286 SER B N 1
ATOM 6342 C CA . SER B 1 286 ? -13.638 -3.23 -5.785 1 90.5 286 SER B CA 1
ATOM 6343 C C . SER B 1 286 ? -13.987 -4.394 -6.706 1 90.5 286 SER B C 1
ATOM 6345 O O . SER B 1 286 ? -14.996 -5.072 -6.503 1 90.5 286 SER B O 1
ATOM 6347 N N . LEU B 1 287 ? -13.168 -4.666 -7.608 1 89.71 287 LEU B N 1
ATOM 6348 C CA . LEU B 1 287 ? -13.452 -5.676 -8.621 1 89.71 287 LEU B CA 1
ATOM 6349 C C . LEU B 1 287 ? -12.963 -7.049 -8.172 1 89.71 287 LEU B C 1
ATOM 6351 O O . LEU B 1 287 ? -13.313 -8.065 -8.776 1 89.71 287 LEU B O 1
ATOM 6355 N N . SER B 1 288 ? -12.137 -7.077 -7.188 1 88.16 288 SER B N 1
ATOM 6356 C CA . SER B 1 288 ? -11.58 -8.342 -6.72 1 88.16 288 SER B CA 1
ATOM 6357 C C . SER B 1 288 ? -12.668 -9.251 -6.158 1 88.16 288 SER B C 1
ATOM 6359 O O . SER B 1 288 ? -12.486 -10.467 -6.075 1 88.16 288 SER B O 1
ATOM 6361 N N . GLY B 1 289 ? -13.736 -8.66 -5.607 1 88.24 289 GLY B N 1
ATOM 6362 C CA . GLY B 1 289 ? -14.859 -9.427 -5.091 1 88.24 289 GLY B CA 1
ATOM 6363 C C . GLY B 1 289 ? -14.704 -9.803 -3.63 1 88.24 289 GLY B C 1
ATOM 6364 O O . GLY B 1 289 ? -15.552 -10.5 -3.069 1 88.24 289 GLY B O 1
ATOM 6365 N N . ILE B 1 290 ? -13.642 -9.371 -3.006 1 93.67 290 ILE B N 1
ATOM 6366 C CA . ILE B 1 290 ? -13.437 -9.657 -1.59 1 93.67 290 ILE B CA 1
ATOM 6367 C C . ILE B 1 290 ? -14.041 -8.538 -0.745 1 93.67 290 ILE B C 1
ATOM 6369 O O . ILE B 1 290 ? -13.796 -7.356 -1.001 1 93.67 290 ILE B O 1
ATOM 6373 N N . THR B 1 291 ? -14.856 -8.921 0.208 1 96.32 291 THR B N 1
ATOM 6374 C CA . THR B 1 291 ? -15.36 -7.94 1.164 1 96.32 291 THR B CA 1
ATOM 6375 C C . THR B 1 291 ? -14.306 -7.624 2.221 1 96.32 291 THR B C 1
ATOM 6377 O O . THR B 1 291 ? -13.718 -8.534 2.81 1 96.32 291 THR B O 1
ATOM 6380 N N . ILE B 1 292 ? -14.07 -6.403 2.427 1 97.07 292 ILE B N 1
ATOM 6381 C CA . ILE B 1 292 ? -13.085 -5.947 3.402 1 97.07 292 ILE B CA 1
ATOM 6382 C C . ILE B 1 292 ? -13.796 -5.441 4.655 1 97.07 292 ILE B C 1
ATOM 6384 O O . ILE B 1 292 ? -14.764 -4.682 4.563 1 97.07 292 ILE B O 1
ATOM 6388 N N . GLN B 1 293 ? -13.43 -5.9 5.784 1 97.27 293 GLN B N 1
ATOM 6389 C CA . GLN B 1 293 ? -13.846 -5.353 7.071 1 97.27 293 GLN B CA 1
ATOM 6390 C C . GLN B 1 293 ? -12.765 -4.453 7.662 1 97.27 293 GLN B C 1
ATOM 6392 O O . GLN B 1 293 ? -11.661 -4.914 7.961 1 97.27 293 GLN B O 1
ATOM 6397 N N . PHE B 1 294 ? -13.068 -3.209 7.823 1 97.45 294 PHE B N 1
ATOM 6398 C CA . PHE B 1 294 ? -12.123 -2.292 8.45 1 97.45 294 PHE B CA 1
ATOM 6399 C C . PHE B 1 294 ? -12.246 -2.341 9.968 1 97.45 294 PHE B C 1
ATOM 6401 O O . PHE B 1 294 ? -13.354 -2.296 10.508 1 97.45 294 PHE B O 1
ATOM 6408 N N . GLU B 1 295 ? -11.116 -2.417 10.616 1 96.5 295 GLU B N 1
ATOM 6409 C CA . GLU B 1 295 ? -11.151 -2.275 12.069 1 96.5 295 GLU B CA 1
ATOM 6410 C C . GLU B 1 295 ? -11.556 -0.862 12.476 1 96.5 295 GLU B C 1
ATOM 6412 O O . GLU B 1 295 ? -12.401 -0.682 13.356 1 96.5 295 GLU B O 1
ATOM 6417 N N . LYS B 1 296 ? -10.942 0.101 11.903 1 96.6 296 LYS B N 1
ATOM 6418 C CA . LYS B 1 296 ? -11.206 1.514 12.158 1 96.6 296 LYS B CA 1
ATOM 6419 C C . LYS B 1 296 ? -11.016 2.346 10.893 1 96.6 296 LYS B C 1
ATOM 6421 O O . LYS B 1 296 ? -10.046 2.153 10.157 1 96.6 296 LYS B O 1
ATOM 6426 N N . VAL B 1 297 ? -11.989 3.268 10.614 1 97.97 297 VAL B N 1
ATOM 6427 C CA . VAL B 1 297 ? -11.92 4.089 9.409 1 97.97 297 VAL B CA 1
ATOM 6428 C C . VAL B 1 297 ? -12.287 5.532 9.745 1 97.97 297 VAL B C 1
ATOM 6430 O O . VAL B 1 297 ? -13.217 5.779 10.517 1 97.97 297 VAL B O 1
ATOM 6433 N N . VAL B 1 298 ? -11.542 6.418 9.204 1 98.56 298 VAL B N 1
ATOM 6434 C CA . VAL B 1 298 ? -11.922 7.826 9.18 1 98.56 298 VAL B CA 1
ATOM 6435 C C . VAL B 1 298 ? -12.355 8.221 7.77 1 98.56 298 VAL B C 1
ATOM 6437 O O . VAL B 1 298 ? -11.576 8.11 6.821 1 98.56 298 VAL B O 1
ATOM 6440 N N . ILE B 1 299 ? -13.567 8.613 7.62 1 98.68 299 ILE B N 1
ATOM 6441 C CA . ILE B 1 299 ? -14.055 9.11 6.338 1 98.68 299 ILE B CA 1
ATOM 6442 C C . ILE B 1 299 ? -13.937 10.632 6.295 1 98.68 299 ILE B C 1
ATOM 6444 O O . ILE B 1 299 ? -14.494 11.328 7.148 1 98.68 299 ILE B O 1
ATOM 6448 N N . ILE B 1 300 ? -13.204 11.117 5.374 1 98.59 300 ILE B N 1
ATOM 6449 C CA . ILE B 1 300 ? -12.957 12.543 5.189 1 98.59 300 ILE B CA 1
ATOM 6450 C C . ILE B 1 300 ? -13.627 13.021 3.903 1 98.59 300 ILE B C 1
ATOM 6452 O O . ILE B 1 300 ? -13.409 12.448 2.833 1 98.59 300 ILE B O 1
ATOM 6456 N N . ASP B 1 301 ? -14.366 14.073 3.986 1 98.03 301 ASP B N 1
ATOM 6457 C CA . ASP B 1 301 ? -15.136 14.562 2.846 1 98.03 301 ASP B CA 1
ATOM 6458 C C . ASP B 1 301 ? -15.416 16.058 2.974 1 98.03 301 ASP B C 1
ATOM 6460 O O . ASP B 1 301 ? -16.204 16.477 3.825 1 98.03 301 ASP B O 1
ATOM 6464 N N . ARG B 1 302 ? -14.888 16.789 2.101 1 97.13 302 ARG B N 1
ATOM 6465 C CA . ARG B 1 302 ? -14.979 18.245 2.14 1 97.13 302 ARG B CA 1
ATOM 6466 C C . ARG B 1 302 ? -16.42 18.708 1.951 1 97.13 302 ARG B C 1
ATOM 6468 O O . ARG B 1 302 ? -16.894 19.587 2.674 1 97.13 302 ARG B O 1
ATOM 6475 N N . TRP B 1 303 ? -17.1 18.106 1.052 1 96.21 303 TRP B N 1
ATOM 6476 C CA . TRP B 1 303 ? -18.438 18.587 0.727 1 96.21 303 TRP B CA 1
ATOM 6477 C C . TRP B 1 303 ? -19.451 18.127 1.771 1 96.21 303 TRP B C 1
ATOM 6479 O O . TRP B 1 303 ? -20.449 18.807 2.019 1 96.21 303 TRP B O 1
ATOM 6489 N N . ALA B 1 304 ? -19.169 17.013 2.406 1 96.19 304 ALA B N 1
ATOM 6490 C CA . ALA B 1 304 ? -19.96 16.643 3.577 1 96.19 304 ALA B CA 1
ATOM 6491 C C . ALA B 1 304 ? -19.772 17.65 4.707 1 96.19 304 ALA B C 1
ATOM 6493 O O . ALA B 1 304 ? -20.728 17.996 5.404 1 96.19 304 ALA B O 1
ATOM 6494 N N . ALA B 1 305 ? -18.587 18.121 4.899 1 95.78 305 ALA B N 1
ATOM 6495 C CA . ALA B 1 305 ? -18.306 19.119 5.928 1 95.78 305 ALA B CA 1
ATOM 6496 C C . ALA B 1 305 ? -19.078 20.408 5.666 1 95.78 305 ALA B C 1
ATOM 6498 O O . ALA B 1 305 ? -19.652 20.994 6.588 1 95.78 305 ALA B O 1
ATOM 6499 N N . HIS B 1 306 ? -19.156 20.782 4.446 1 94.27 306 HIS B N 1
ATOM 6500 C CA . HIS B 1 306 ? -19.791 22.041 4.074 1 94.27 306 HIS B CA 1
ATOM 6501 C C . HIS B 1 306 ? -21.311 21.915 4.084 1 94.27 306 HIS B C 1
ATOM 6503 O O . HIS B 1 306 ? -22.022 22.921 4.034 1 94.27 306 HIS B O 1
ATOM 6509 N N . SER B 1 307 ? -21.812 20.756 4.146 1 91.42 307 SER B N 1
ATOM 6510 C CA . SER B 1 307 ? -23.254 20.534 4.115 1 91.42 307 SER B CA 1
ATOM 6511 C C . SER B 1 307 ? -23.914 21.002 5.408 1 91.42 307 SER B C 1
ATOM 6513 O O . SER B 1 307 ? -25.122 21.241 5.443 1 91.42 307 SER B O 1
ATOM 6515 N N . ILE B 1 308 ? -23.212 21.028 6.433 1 88.38 308 ILE B N 1
ATOM 6516 C CA . ILE B 1 308 ? -23.78 21.354 7.736 1 88.38 308 ILE B CA 1
ATOM 6517 C C . ILE B 1 308 ? -24.099 22.846 7.802 1 88.38 308 ILE B C 1
ATOM 6519 O O . ILE B 1 308 ? -24.924 23.276 8.612 1 88.38 308 ILE B O 1
ATOM 6523 N N . GLY B 1 309 ? -23.535 23.684 6.92 1 84.01 309 GLY B N 1
ATOM 6524 C CA . GLY B 1 309 ? -23.746 25.122 6.988 1 84.01 309 GLY B CA 1
ATOM 6525 C C . GLY B 1 309 ? -23.21 25.743 8.264 1 84.01 309 GLY B C 1
ATOM 6526 O O . GLY B 1 309 ? -22.138 25.367 8.742 1 84.01 309 GLY B O 1
ATOM 6527 N N . GLY B 1 310 ? -23.888 26.841 8.772 1 86.46 310 GLY B N 1
ATOM 6528 C CA . GLY B 1 310 ? -23.428 27.493 9.987 1 86.46 310 GLY B CA 1
ATOM 6529 C C . GLY B 1 310 ? -22.037 28.084 9.858 1 86.46 310 GLY B C 1
ATOM 6530 O O . GLY B 1 310 ? -21.756 28.822 8.911 1 86.46 310 GLY B O 1
ATOM 6531 N N . ASP B 1 311 ? -21.23 27.681 10.888 1 86.47 311 ASP B N 1
ATOM 6532 C CA . ASP B 1 311 ? -19.877 28.23 10.908 1 86.47 311 ASP B CA 1
ATOM 6533 C C . ASP B 1 311 ? -19.086 27.783 9.681 1 86.47 311 ASP B C 1
ATOM 6535 O O . ASP B 1 311 ? -18.285 28.549 9.139 1 86.47 311 ASP B O 1
ATOM 6539 N N . ASN B 1 312 ? -19.324 26.539 9.249 1 89.39 312 ASN B N 1
ATOM 6540 C CA . ASN B 1 312 ? -18.638 26.063 8.052 1 89.39 312 ASN B CA 1
ATOM 6541 C C . ASN B 1 312 ? -18.989 26.909 6.831 1 89.39 312 ASN B C 1
ATOM 6543 O O . ASN B 1 312 ? -18.13 27.177 5.989 1 89.39 312 ASN B O 1
ATOM 6547 N N . GLY B 1 313 ? -20.258 27.268 6.769 1 87.2 313 GLY B N 1
ATOM 6548 C CA . GLY B 1 313 ? -20.683 28.146 5.69 1 87.2 313 GLY B CA 1
ATOM 6549 C C . GLY B 1 313 ? -20.114 29.547 5.803 1 87.2 313 GLY B C 1
ATOM 6550 O O . GLY B 1 313 ? -19.677 30.127 4.806 1 87.2 313 GLY B O 1
ATOM 6551 N N . LYS B 1 314 ? -20.106 30.06 7.017 1 90.99 314 LYS B N 1
ATOM 6552 C CA . LYS B 1 314 ? -19.625 31.415 7.273 1 90.99 314 LYS B CA 1
ATOM 6553 C C . LYS B 1 314 ? -18.158 31.561 6.878 1 90.99 314 LYS B C 1
ATOM 6555 O O . LYS B 1 314 ? -17.778 32.539 6.231 1 90.99 314 LYS B O 1
ATOM 6560 N N . TRP B 1 315 ? -17.382 30.602 7.204 1 94.52 315 TRP B N 1
ATOM 6561 C CA . TRP B 1 315 ? -15.938 30.719 7.037 1 94.52 315 TRP B CA 1
ATOM 6562 C C . TRP B 1 315 ? -15.476 30.007 5.771 1 94.52 315 TRP B C 1
ATOM 6564 O O . TRP B 1 315 ? -14.353 30.218 5.306 1 94.52 315 TRP B O 1
ATOM 6574 N N . GLY B 1 316 ? -16.344 29.119 5.264 1 92.09 316 GLY B N 1
ATOM 6575 C CA . GLY B 1 316 ? -16.017 28.417 4.033 1 92.09 316 GLY B CA 1
ATOM 6576 C C . GLY B 1 316 ? -14.873 27.433 4.193 1 92.09 316 GLY B C 1
ATOM 6577 O O . GLY B 1 316 ? -14.051 27.277 3.288 1 92.09 316 GLY B O 1
ATOM 6578 N N . LYS B 1 317 ? -14.738 26.886 5.357 1 94.52 317 LYS B N 1
ATOM 6579 C CA . LYS B 1 317 ? -13.672 25.932 5.647 1 94.52 317 LYS B CA 1
ATOM 6580 C C . LYS B 1 317 ? -14.241 24.599 6.124 1 94.52 317 LYS B C 1
ATOM 6582 O O . LYS B 1 317 ? -15.187 24.569 6.914 1 94.52 317 LYS B O 1
ATOM 6587 N N . MET B 1 318 ? -13.625 23.529 5.657 1 95.12 318 MET B N 1
ATOM 6588 C CA . MET B 1 318 ? -14.182 22.217 5.973 1 95.12 318 MET B CA 1
ATOM 6589 C C . MET B 1 318 ? -13.878 21.831 7.417 1 95.12 318 MET B C 1
ATOM 6591 O O . MET B 1 318 ? -14.543 20.961 7.984 1 95.12 318 MET B O 1
ATOM 6595 N N . ASN B 1 319 ? -12.825 22.463 7.987 1 96.3 319 ASN B N 1
ATOM 6596 C CA . ASN B 1 319 ? -12.355 21.989 9.284 1 96.3 319 ASN B CA 1
ATOM 6597 C C . ASN B 1 319 ? -12.759 22.939 10.408 1 96.3 319 ASN B C 1
ATOM 6599 O O . ASN B 1 319 ? -12.124 22.963 11.464 1 96.3 319 ASN B O 1
ATOM 6603 N N . VAL B 1 320 ? -13.8 23.729 10.254 1 95.64 320 VAL B N 1
ATOM 6604 C CA . VAL B 1 320 ? -14.234 24.744 11.209 1 9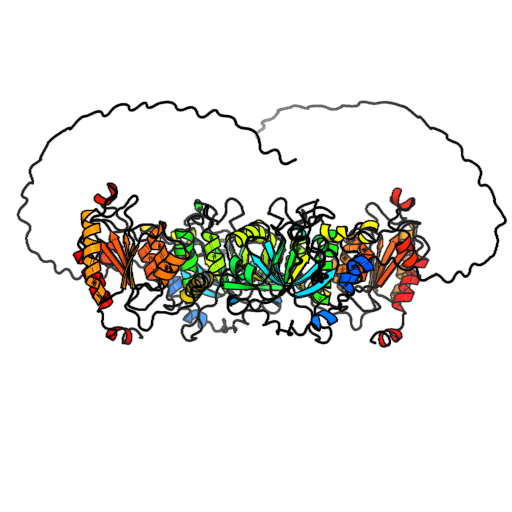5.64 320 VAL B CA 1
ATOM 6605 C C . VAL B 1 320 ? -14.616 24.08 12.53 1 95.64 320 VAL B C 1
ATOM 6607 O O . VAL B 1 320 ? -14.427 24.661 13.602 1 95.64 320 VAL B O 1
ATOM 6610 N N . LEU B 1 321 ? -15.075 22.84 12.464 1 95.01 321 LEU B N 1
ATOM 6611 C CA . LEU B 1 321 ? -15.583 22.187 13.665 1 95.01 321 LEU B CA 1
ATOM 6612 C C . LEU B 1 321 ? -14.492 21.358 14.335 1 95.01 321 LEU B C 1
ATOM 6614 O O . LEU B 1 321 ? -14.687 20.843 15.438 1 95.01 321 LEU B O 1
ATOM 6618 N N . ILE B 1 322 ? -13.356 21.202 13.774 1 95.45 322 ILE B N 1
ATOM 6619 C CA . ILE B 1 322 ? -12.318 20.284 14.231 1 95.45 322 ILE B CA 1
ATOM 6620 C C . ILE B 1 322 ? -11.815 20.719 15.605 1 95.45 322 ILE B C 1
ATOM 6622 O O . ILE B 1 322 ? -11.618 19.885 16.493 1 95.45 322 ILE B O 1
ATOM 6626 N N . PRO B 1 323 ? -11.68 22.047 15.907 1 93.28 323 PRO B N 1
ATOM 6627 C CA . PRO B 1 323 ? -11.206 22.448 17.234 1 93.28 323 PRO B CA 1
ATOM 6628 C C . PRO B 1 323 ? -12.169 22.049 18.35 1 93.28 323 PRO B C 1
ATOM 6630 O O . PRO B 1 323 ? -11.778 21.998 19.519 1 93.28 323 PRO B O 1
ATOM 6633 N N . THR B 1 324 ? -13.413 21.769 17.97 1 91.96 324 THR B N 1
ATOM 6634 C CA . THR B 1 324 ? -14.402 21.417 18.984 1 91.96 324 THR B CA 1
ATOM 6635 C C . THR B 1 324 ? -14.279 19.946 19.371 1 91.96 324 THR B C 1
ATOM 6637 O O . THR B 1 324 ? -14.831 19.518 20.387 1 91.96 324 THR B O 1
ATOM 6640 N N . VAL B 1 325 ? -13.55 19.204 18.558 1 92.7 325 VAL B N 1
ATOM 6641 C CA . VAL B 1 325 ? -13.341 17.788 18.841 1 92.7 325 VAL B CA 1
ATOM 6642 C C . VAL B 1 325 ? -12.2 17.624 19.842 1 92.7 325 VAL B C 1
ATOM 6644 O O . VAL B 1 325 ? -11.106 18.156 19.639 1 92.7 325 VAL B O 1
ATOM 6647 N N . PHE B 1 326 ? -12.519 16.929 20.859 1 87.93 326 PHE B N 1
ATOM 6648 C CA . PHE B 1 326 ? -11.487 16.742 21.873 1 87.93 326 PHE B CA 1
ATOM 6649 C C . PHE B 1 326 ? -10.391 15.813 21.364 1 87.93 326 PHE B C 1
ATOM 6651 O O . PHE B 1 326 ? -10.676 14.812 20.704 1 87.93 326 PHE B O 1
ATOM 6658 N N . ALA B 1 327 ? -9.208 16.217 21.594 1 86.87 327 ALA B N 1
ATOM 6659 C CA . ALA B 1 327 ? -8.04 15.359 21.413 1 86.87 327 ALA B CA 1
ATOM 6660 C C . ALA B 1 327 ? -6.947 15.7 22.422 1 86.87 327 ALA B C 1
ATOM 6662 O O . ALA B 1 327 ? -6.849 16.842 22.877 1 86.87 327 ALA B O 1
ATOM 6663 N N . GLN B 1 328 ? -6.214 14.733 22.771 1 85.1 328 GLN B N 1
ATOM 6664 C CA . GLN B 1 328 ? -5.08 15 23.65 1 85.1 328 GLN B CA 1
ATOM 6665 C C . GLN B 1 328 ? -4.125 16.013 23.024 1 85.1 328 GLN B C 1
ATOM 6667 O O . GLN B 1 328 ? -3.925 16.015 21.808 1 85.1 328 GLN B O 1
ATOM 6672 N N . PRO B 1 329 ? -3.574 16.871 23.834 1 81.27 329 PRO B N 1
ATOM 6673 C CA . PRO B 1 329 ? -2.722 17.94 23.307 1 81.27 329 PRO B CA 1
ATOM 6674 C C . PRO B 1 329 ? -1.56 17.409 22.471 1 81.27 329 PRO B C 1
ATOM 6676 O O . PRO B 1 329 ? -1.085 18.094 21.561 1 81.27 329 PRO B O 1
ATOM 6679 N N . ASN B 1 330 ? -1.111 16.2 22.707 1 86.87 330 ASN B N 1
ATOM 6680 C CA . ASN B 1 330 ? 0.069 15.703 22.008 1 86.87 330 ASN B CA 1
ATOM 6681 C C . ASN B 1 330 ? -0.302 14.685 20.934 1 86.87 330 ASN B C 1
ATOM 6683 O O . ASN B 1 330 ? 0.541 13.895 20.503 1 86.87 330 ASN B O 1
ATOM 6687 N N . PHE B 1 331 ? -1.525 14.837 20.469 1 92.33 331 PHE B N 1
ATOM 6688 C CA . PHE B 1 331 ? -2.011 13.816 19.548 1 92.33 331 PHE B CA 1
ATOM 6689 C C . PHE B 1 331 ? -1.25 13.87 18.229 1 92.33 331 PHE B C 1
ATOM 6691 O O . PHE B 1 331 ? -1.146 12.864 17.525 1 92.33 331 PHE B O 1
ATOM 6698 N N . PHE B 1 332 ? -0.687 15.06 17.92 1 94.85 332 PHE B N 1
ATOM 6699 C CA . PHE B 1 332 ? -0.062 15.265 16.618 1 94.85 332 PHE B CA 1
ATOM 6700 C C . PHE B 1 332 ? 1.444 15.044 16.7 1 94.85 332 PHE B C 1
ATOM 6702 O O . PHE B 1 332 ? 2.133 15.049 15.678 1 94.85 332 PHE B O 1
ATOM 6709 N N . ASP B 1 333 ? 2.006 14.786 17.832 1 93.37 333 ASP B N 1
ATOM 6710 C CA . ASP B 1 333 ? 3.442 14.686 18.073 1 93.37 333 ASP B CA 1
ATOM 6711 C C . ASP B 1 333 ? 4.058 13.55 17.26 1 93.37 333 ASP B C 1
ATOM 6713 O O . ASP B 1 333 ? 5.131 13.71 16.675 1 93.37 333 ASP B O 1
ATOM 6717 N N . PRO B 1 334 ? 3.348 12.391 17.174 1 94.39 334 PRO B N 1
ATOM 6718 C CA . PRO B 1 334 ? 3.98 11.309 16.415 1 94.39 334 PRO B CA 1
ATOM 6719 C C . PRO B 1 334 ? 4.223 11.678 14.953 1 94.39 334 PRO B C 1
ATOM 6721 O O . PRO B 1 334 ? 5.234 11.277 14.371 1 94.39 334 PRO B O 1
ATOM 6724 N N . TYR B 1 335 ? 3.362 12.458 14.346 1 96.49 335 TYR B N 1
ATOM 6725 C CA . TYR B 1 335 ? 3.532 12.905 12.968 1 96.49 335 TYR B CA 1
ATOM 6726 C C . TYR B 1 335 ? 4.692 13.886 12.852 1 96.49 335 TYR B C 1
ATOM 6728 O O . TYR B 1 335 ? 5.546 13.745 11.973 1 96.49 335 TYR B O 1
ATOM 6736 N N . ARG B 1 336 ? 4.682 14.844 13.723 1 95.24 336 ARG B N 1
ATOM 6737 C CA . ARG B 1 336 ? 5.728 15.862 13.74 1 95.24 336 ARG B CA 1
ATOM 6738 C C . ARG B 1 336 ? 7.099 15.235 13.967 1 95.24 336 ARG B C 1
ATOM 6740 O O . ARG B 1 336 ? 8.07 15.594 13.298 1 95.24 336 ARG B O 1
ATOM 6747 N N . GLN B 1 337 ? 7.138 14.319 14.893 1 94.09 337 GLN B N 1
ATOM 6748 C CA . GLN B 1 337 ? 8.405 13.677 15.229 1 94.09 337 GLN B CA 1
ATOM 6749 C C . GLN B 1 337 ? 8.92 12.834 14.066 1 94.09 337 GLN B C 1
ATOM 6751 O O . GLN B 1 337 ? 10.126 12.78 13.818 1 94.09 337 GLN B O 1
ATOM 6756 N N . ASN B 1 338 ? 8.034 12.22 13.419 1 96.19 338 ASN B N 1
ATOM 6757 C CA . ASN B 1 338 ? 8.436 11.469 12.234 1 96.19 338 ASN B CA 1
ATOM 6758 C C . ASN B 1 338 ? 9.068 12.377 11.183 1 96.19 338 ASN B C 1
ATOM 6760 O O . ASN B 1 338 ? 10.108 12.043 10.612 1 96.19 338 ASN B O 1
ATOM 6764 N N . VAL B 1 339 ? 8.447 13.469 10.96 1 96.35 339 VAL B N 1
ATOM 6765 C CA . VAL B 1 339 ? 8.982 14.409 9.981 1 96.35 339 VAL B CA 1
ATOM 6766 C C . VAL B 1 339 ? 10.339 14.928 10.45 1 96.35 339 VAL B C 1
ATOM 6768 O O . VAL B 1 339 ? 11.291 14.99 9.668 1 96.35 339 VAL B O 1
ATOM 6771 N N . ALA B 1 340 ? 10.433 15.261 11.71 1 94.98 340 ALA B N 1
ATOM 6772 C CA . ALA B 1 340 ? 11.696 15.745 12.262 1 94.98 340 ALA B CA 1
ATOM 6773 C C . ALA B 1 340 ? 12.794 14.695 12.122 1 94.98 340 ALA B C 1
ATOM 6775 O O . ALA B 1 340 ? 13.885 14.99 11.629 1 94.98 340 ALA B O 1
ATOM 6776 N N . LYS B 1 341 ? 12.477 13.512 12.453 1 93.78 341 LYS B N 1
ATOM 6777 C CA . LYS B 1 341 ? 13.445 12.423 12.371 1 93.78 341 LYS B CA 1
ATOM 6778 C C . LYS B 1 341 ? 13.902 12.2 10.932 1 93.78 341 LYS B C 1
ATOM 6780 O O . LYS B 1 341 ? 15.077 11.922 10.685 1 93.78 341 LYS B O 1
ATOM 6785 N N . SER B 1 342 ? 12.973 12.302 10.071 1 93.7 342 SER B N 1
ATOM 6786 C CA . SER B 1 342 ? 13.287 12.083 8.663 1 93.7 342 SER B CA 1
ATOM 6787 C C . SER B 1 342 ? 14.34 13.071 8.171 1 93.7 342 SER B C 1
ATOM 6789 O O . SER B 1 342 ? 15.001 12.829 7.159 1 93.7 342 SER B O 1
ATOM 6791 N N . LEU B 1 343 ? 14.465 14.175 8.849 1 92.81 343 LEU B N 1
ATOM 6792 C CA . LEU B 1 343 ? 15.418 15.209 8.46 1 92.81 343 LEU B CA 1
ATOM 6793 C C . LEU B 1 343 ? 16.653 15.174 9.353 1 92.81 343 LEU B C 1
ATOM 6795 O O . LEU B 1 343 ? 17.505 16.063 9.278 1 92.81 343 LEU B O 1
ATOM 6799 N N . GLY B 1 344 ? 16.647 14.144 10.267 1 88.2 344 GLY B N 1
ATOM 6800 C CA . GLY B 1 344 ? 17.799 13.982 11.14 1 88.2 344 GLY B CA 1
ATOM 6801 C C . GLY B 1 344 ? 17.722 14.833 12.393 1 88.2 344 GLY B C 1
ATOM 6802 O O . GLY B 1 344 ? 18.724 15.016 13.088 1 88.2 344 GLY B O 1
ATOM 6803 N N . ILE B 1 345 ? 16.571 15.392 12.667 1 89.2 345 ILE B N 1
ATOM 6804 C CA . ILE B 1 345 ? 16.374 16.208 13.86 1 89.2 345 ILE B CA 1
ATOM 6805 C C . ILE B 1 345 ? 15.993 15.314 15.038 1 89.2 345 ILE B C 1
ATOM 6807 O O . ILE B 1 345 ? 14.896 14.753 15.071 1 89.2 345 ILE B O 1
ATOM 6811 N N . THR B 1 346 ? 16.775 14.838 15.898 1 77.14 346 THR B N 1
ATOM 6812 C CA . THR B 1 346 ? 16.506 13.908 16.989 1 77.14 346 THR B CA 1
ATOM 6813 C C . THR B 1 346 ? 16.484 14.638 18.329 1 77.14 346 THR B C 1
ATOM 6815 O O . THR B 1 346 ? 15.949 14.124 19.314 1 77.14 346 THR B O 1
ATOM 6818 N N . GLY B 1 347 ? 16.992 15.887 18.58 1 64.27 347 GLY B N 1
ATOM 6819 C CA . GLY B 1 347 ? 17.21 16.484 19.888 1 64.27 347 GLY B CA 1
ATOM 6820 C C . GLY B 1 347 ? 15.969 17.144 20.458 1 64.27 347 GLY B C 1
ATOM 6821 O O . GLY B 1 347 ? 15.069 17.535 19.711 1 64.27 347 GLY B O 1
ATOM 6822 N N . THR B 1 348 ? 15.435 16.594 21.671 1 56.76 348 THR B N 1
ATOM 6823 C CA . THR B 1 348 ? 14.421 17.298 22.448 1 56.76 348 THR B CA 1
ATOM 6824 C C . THR B 1 348 ? 15.028 18.498 23.17 1 56.76 348 THR B C 1
ATOM 6826 O O . THR B 1 348 ? 15.829 18.333 24.093 1 56.76 348 THR B O 1
ATOM 6829 N N . SER B 1 349 ? 15.474 19.439 22.559 1 52.05 349 SER B N 1
ATOM 6830 C CA . SER B 1 349 ? 16.234 20.507 23.201 1 52.05 349 SER B CA 1
ATOM 6831 C C . SER B 1 349 ? 15.408 21.203 24.278 1 52.05 349 SER B C 1
ATOM 6833 O O . SER B 1 349 ? 15.766 22.29 24.736 1 52.05 349 SER B O 1
ATOM 6835 N N . ILE B 1 350 ? 14.12 20.978 24.689 1 53.4 350 ILE B N 1
ATOM 6836 C CA . ILE B 1 350 ? 13.376 22.045 25.35 1 53.4 350 ILE B CA 1
ATOM 6837 C C . ILE B 1 350 ? 13.942 22.278 26.749 1 53.4 350 ILE B C 1
ATOM 6839 O O . ILE B 1 350 ? 13.532 23.211 27.444 1 53.4 350 ILE B O 1
ATOM 6843 N N . GLU B 1 351 ? 14.589 21.348 27.423 1 53.97 351 GLU B N 1
ATOM 6844 C CA . GLU B 1 351 ? 14.613 21.545 28.87 1 53.97 351 GLU B CA 1
ATOM 6845 C C . GLU B 1 351 ? 15.2 22.906 29.232 1 53.97 351 GLU B C 1
ATOM 6847 O O . GLU B 1 351 ? 14.66 23.613 30.086 1 53.97 351 GLU B O 1
ATOM 6852 N N . THR B 1 352 ? 16.466 23.19 29.103 1 54.67 352 THR B N 1
ATOM 6853 C CA . THR B 1 352 ? 17.119 24.292 29.801 1 54.67 352 THR B CA 1
ATOM 6854 C C . THR B 1 352 ? 17.213 25.522 28.903 1 54.67 352 THR B C 1
ATOM 6856 O O . THR B 1 352 ? 17.722 26.564 29.32 1 54.67 352 THR B O 1
ATOM 6859 N N . SER B 1 353 ? 16.407 25.591 27.818 1 74.4 353 SER B N 1
ATOM 6860 C CA . SER B 1 353 ? 16.674 26.673 26.877 1 74.4 353 SER B CA 1
ATOM 6861 C C . SER B 1 353 ? 15.538 27.69 26.866 1 74.4 353 SER B C 1
ATOM 6863 O O . SER B 1 353 ? 14.421 27.385 27.289 1 74.4 353 SER B O 1
ATOM 6865 N N . LEU B 1 354 ? 15.917 29.074 26.842 1 87.94 354 LEU B N 1
ATOM 6866 C CA . LEU B 1 354 ? 14.944 30.146 26.661 1 87.94 354 LEU B CA 1
ATOM 6867 C C . LEU B 1 354 ? 13.912 29.769 25.603 1 87.94 354 LEU B C 1
ATOM 6869 O O . LEU B 1 354 ? 14.227 29.053 24.65 1 87.94 354 LEU B O 1
ATOM 6873 N N . PRO B 1 355 ? 12.683 30.125 25.933 1 92.95 355 PRO B N 1
ATOM 6874 C CA . PRO B 1 355 ? 11.692 29.919 24.875 1 92.95 355 PRO B CA 1
ATOM 6875 C C . PRO B 1 355 ? 12.103 30.554 23.549 1 92.95 355 PRO B C 1
ATOM 6877 O O . PRO B 1 355 ? 12.732 31.616 23.537 1 92.95 355 PRO B O 1
ATOM 6880 N N . VAL B 1 356 ? 11.756 29.965 22.53 1 95.34 356 VAL B N 1
ATOM 6881 C CA . VAL B 1 356 ? 12.13 30.445 21.203 1 95.34 356 VAL B CA 1
ATOM 6882 C C . VAL B 1 356 ? 10.952 31.18 20.569 1 95.34 356 VAL B C 1
ATOM 6884 O O . VAL B 1 356 ? 9.852 30.632 20.468 1 95.34 356 VAL B O 1
ATOM 6887 N N . VAL B 1 357 ? 11.161 32.456 20.158 1 97.18 357 VAL B N 1
ATOM 6888 C CA . VAL B 1 357 ? 10.182 33.288 19.467 1 97.18 357 VAL B CA 1
ATOM 6889 C C . VAL B 1 357 ? 10.611 33.495 18.016 1 97.18 357 VAL B C 1
ATOM 6891 O O . VAL B 1 357 ? 11.728 33.946 17.751 1 97.18 357 VAL B O 1
ATOM 6894 N N . VAL B 1 358 ? 9.732 33.127 17.124 1 97.82 358 VAL B N 1
ATOM 6895 C CA . VAL B 1 358 ? 10.056 33.248 15.706 1 97.82 358 VAL B CA 1
ATOM 6896 C C . VAL B 1 358 ? 9.135 34.274 15.051 1 97.82 358 VAL B C 1
ATOM 6898 O O . VAL B 1 358 ? 7.91 34.143 15.108 1 97.82 358 VAL B O 1
ATOM 6901 N N . TYR B 1 359 ? 9.696 35.332 14.514 1 98.21 359 TYR B N 1
ATOM 6902 C CA . TYR B 1 359 ? 8.98 36.286 13.675 1 98.21 359 TYR B CA 1
ATOM 6903 C C . TYR B 1 359 ? 9.257 36.029 12.199 1 98.21 359 TYR B C 1
ATOM 6905 O O . TYR B 1 359 ? 10.408 36.08 11.758 1 98.21 359 TYR B O 1
ATOM 6913 N N . VAL B 1 360 ? 8.176 35.714 11.395 1 97.42 360 VAL B N 1
ATOM 6914 C CA . VAL B 1 360 ? 8.301 35.435 9.968 1 97.42 360 VAL B CA 1
ATOM 6915 C C . VAL B 1 360 ? 8.319 36.746 9.185 1 97.42 360 VAL B C 1
ATOM 6917 O O . VAL B 1 360 ? 7.29 37.415 9.059 1 97.42 360 VAL B O 1
ATOM 6920 N N . ASP B 1 361 ? 9.462 37.035 8.679 1 95.78 361 ASP B N 1
ATOM 6921 C CA . ASP B 1 361 ? 9.662 38.216 7.845 1 95.78 361 ASP B CA 1
ATOM 6922 C C . ASP B 1 361 ? 9.143 37.983 6.428 1 95.78 361 ASP B C 1
ATOM 6924 O O . ASP B 1 361 ? 9.793 37.308 5.627 1 95.78 361 ASP B O 1
ATOM 6928 N N . HIS B 1 362 ? 7.988 38.524 6.159 1 93.46 362 HIS B N 1
ATOM 6929 C CA . HIS B 1 362 ? 7.363 38.428 4.845 1 93.46 362 HIS B CA 1
ATOM 6930 C C . HIS B 1 362 ? 7.269 39.797 4.179 1 93.46 362 HIS B C 1
ATOM 6932 O O . HIS B 1 362 ? 6.192 40.395 4.13 1 93.46 362 HIS B O 1
ATOM 6938 N N . GLN B 1 363 ? 8.406 40.236 3.585 1 92.24 363 GLN B N 1
ATOM 6939 C CA . GLN B 1 363 ? 8.43 41.577 3.012 1 92.24 363 GLN B CA 1
ATOM 6940 C C . GLN B 1 363 ? 8.493 41.523 1.488 1 92.24 363 GLN B C 1
ATOM 6942 O O . GLN B 1 363 ? 8.455 42.56 0.822 1 92.24 363 GLN B O 1
ATOM 6947 N N . ILE B 1 364 ? 8.603 40.21 1.023 1 84 364 ILE B N 1
ATOM 6948 C CA . ILE B 1 364 ? 8.615 40.047 -0.426 1 84 364 ILE B CA 1
ATOM 6949 C C . ILE B 1 364 ? 7.256 39.536 -0.899 1 84 364 ILE B C 1
ATOM 6951 O O . ILE B 1 364 ? 6.831 38.441 -0.521 1 84 364 ILE B O 1
ATOM 6955 N N . GLY B 1 365 ? 6.496 40.448 -1.531 1 81.96 365 GLY B N 1
ATOM 6956 C CA . GLY B 1 365 ? 5.171 40.086 -2.007 1 81.96 365 GLY B CA 1
ATOM 6957 C C . GLY B 1 365 ? 4.055 40.781 -1.251 1 81.96 365 GLY B C 1
ATOM 6958 O O . GLY B 1 365 ? 4.313 41.595 -0.362 1 81.96 365 GLY B O 1
ATOM 6959 N N . THR B 1 366 ? 2.771 40.495 -1.618 1 86.45 366 THR B N 1
ATOM 6960 C CA . THR B 1 366 ? 1.605 41.057 -0.945 1 86.45 366 THR B CA 1
ATOM 6961 C C . THR B 1 366 ? 0.798 39.96 -0.256 1 86.45 366 THR B C 1
ATOM 6963 O O . THR B 1 366 ? 0.682 38.848 -0.775 1 86.45 366 THR B O 1
ATOM 6966 N N . PRO B 1 367 ? 0.414 40.201 1.036 1 90.47 367 PRO B N 1
ATOM 6967 C CA . PRO B 1 367 ? 0.578 41.426 1.823 1 90.47 367 PRO B CA 1
ATOM 6968 C C . PRO B 1 367 ? 1.925 41.489 2.541 1 90.47 367 PRO B C 1
ATOM 6970 O O . PRO B 1 367 ? 2.548 40.453 2.784 1 90.47 367 PRO B O 1
ATOM 6973 N N . ARG B 1 368 ? 2.395 42.735 2.77 1 94.77 368 ARG B N 1
ATOM 6974 C CA . ARG B 1 368 ? 3.599 42.959 3.564 1 94.77 368 ARG B CA 1
ATOM 6975 C C . ARG B 1 368 ? 3.341 43.971 4.675 1 94.77 368 ARG B C 1
ATOM 6977 O O . ARG B 1 368 ? 2.395 44.758 4.597 1 94.77 368 ARG B O 1
ATOM 6984 N N . LEU B 1 369 ? 4.096 43.861 5.697 1 95.81 369 LEU B N 1
ATOM 6985 C CA . LEU B 1 369 ? 4.007 44.847 6.769 1 95.81 369 LEU B CA 1
ATOM 6986 C C . LEU B 1 369 ? 4.609 46.179 6.334 1 95.81 369 LEU B C 1
ATOM 6988 O O . LEU B 1 369 ? 5.647 46.208 5.668 1 95.81 369 LEU B O 1
ATOM 6992 N N . HIS B 1 370 ? 3.945 47.232 6.67 1 94.89 370 HIS B N 1
ATOM 6993 C CA . HIS B 1 370 ? 4.515 48.548 6.406 1 94.89 370 HIS B CA 1
ATOM 6994 C C . HIS B 1 370 ? 5.955 48.634 6.902 1 94.89 370 HIS B C 1
ATOM 6996 O O . HIS B 1 370 ? 6.262 48.186 8.009 1 94.89 370 HIS B O 1
ATOM 7002 N N . PRO B 1 371 ? 6.834 49.203 6.07 1 94.64 371 PRO B N 1
ATOM 7003 C CA . PRO B 1 371 ? 8.264 49.184 6.385 1 94.64 371 PRO B CA 1
ATOM 7004 C C . PRO B 1 371 ? 8.569 49.723 7.78 1 94.64 371 PRO B C 1
ATOM 7006 O O . PRO B 1 371 ? 9.391 49.152 8.501 1 94.64 371 PRO B O 1
ATOM 7009 N N . GLU B 1 372 ? 7.908 50.826 8.159 1 95.95 372 GLU B N 1
ATOM 7010 C CA . GLU B 1 372 ? 8.134 51.417 9.475 1 95.95 372 GLU B CA 1
ATOM 7011 C C . GLU B 1 372 ? 7.704 50.467 10.588 1 95.95 372 GLU B C 1
ATOM 7013 O O . GLU B 1 372 ? 8.39 50.341 11.605 1 95.95 372 GLU B O 1
ATOM 7018 N N . ASP B 1 373 ? 6.594 49.854 10.398 1 97.12 373 ASP B N 1
ATOM 7019 C CA . ASP B 1 373 ? 6.086 48.913 11.392 1 97.12 373 ASP B CA 1
ATOM 7020 C C . ASP B 1 373 ? 6.954 47.658 11.454 1 97.12 373 ASP B C 1
ATOM 7022 O O . ASP B 1 373 ? 7.17 47.099 12.531 1 97.12 373 ASP B O 1
ATOM 7026 N N . HIS B 1 374 ? 7.43 47.222 10.286 1 97.2 374 HIS B N 1
ATOM 7027 C CA . HIS B 1 374 ? 8.327 46.074 10.218 1 97.2 374 HIS B CA 1
ATOM 7028 C C . HIS B 1 374 ? 9.606 46.326 11.01 1 97.2 374 HIS B C 1
ATOM 7030 O O . HIS B 1 374 ? 9.996 45.505 11.844 1 97.2 374 HIS B O 1
ATOM 7036 N N . MET B 1 375 ? 10.196 47.477 10.739 1 97.44 375 MET B N 1
ATOM 7037 C CA . MET B 1 375 ? 11.423 47.825 11.45 1 97.44 375 MET B CA 1
ATOM 7038 C C . MET B 1 375 ? 11.149 48.043 12.934 1 97.44 375 MET B C 1
ATOM 7040 O O . MET B 1 375 ? 11.954 47.655 13.782 1 97.44 375 MET B O 1
ATOM 7044 N N . GLY B 1 376 ? 10.03 48.696 13.183 1 97.7 376 GLY B N 1
ATOM 7045 C CA . GLY B 1 376 ? 9.628 48.875 14.569 1 97.7 376 GLY B CA 1
ATOM 7046 C C . GLY B 1 376 ? 9.428 47.564 15.306 1 97.7 376 GLY B C 1
ATOM 7047 O O . GLY B 1 376 ? 9.784 47.446 16.481 1 97.7 376 GLY B O 1
ATOM 7048 N N . LEU B 1 377 ? 8.864 46.618 14.642 1 97.84 377 LEU B N 1
ATOM 7049 C CA . LEU B 1 377 ? 8.639 45.309 15.245 1 97.84 377 LEU B CA 1
ATOM 7050 C C . LEU B 1 377 ? 9.961 44.599 15.515 1 97.84 377 LEU B C 1
ATOM 7052 O O . LEU B 1 377 ? 10.145 44.004 16.579 1 97.84 377 LEU B O 1
ATOM 7056 N N . ILE B 1 378 ? 10.885 44.601 14.567 1 97.74 378 ILE B N 1
ATOM 7057 C CA . ILE B 1 378 ? 12.197 43.986 14.739 1 97.74 378 ILE B CA 1
ATOM 7058 C C . ILE B 1 378 ? 12.903 44.605 15.944 1 97.74 378 ILE B C 1
ATOM 7060 O O . ILE B 1 378 ? 13.464 43.89 16.777 1 97.74 378 ILE B O 1
ATOM 7064 N N . ASP B 1 379 ? 12.789 45.898 16.027 1 96.82 379 ASP B N 1
ATOM 7065 C CA . ASP B 1 379 ? 13.424 46.598 17.139 1 96.82 379 ASP B CA 1
ATOM 7066 C C . ASP B 1 379 ? 12.786 46.208 18.471 1 96.82 379 ASP B C 1
ATOM 7068 O O . ASP B 1 379 ? 13.486 45.991 19.461 1 96.82 379 ASP B O 1
ATOM 7072 N N . ALA B 1 380 ? 11.499 46.186 18.508 1 96.73 380 ALA B N 1
ATOM 7073 C CA . ALA B 1 380 ? 10.78 45.806 19.721 1 96.73 380 ALA B CA 1
ATOM 7074 C C . ALA B 1 380 ? 11.113 44.374 20.131 1 96.73 380 ALA B C 1
ATOM 7076 O O . ALA B 1 380 ? 11.244 44.076 21.32 1 96.73 380 ALA B O 1
ATOM 7077 N N . LEU B 1 381 ? 11.277 43.472 19.215 1 97.02 381 LEU B N 1
ATOM 7078 C CA . LEU B 1 381 ? 11.576 42.068 19.477 1 97.02 381 LEU B CA 1
ATOM 7079 C C . LEU B 1 381 ? 12.962 41.914 20.095 1 97.02 381 LEU B C 1
ATOM 7081 O O . LEU B 1 381 ? 13.191 41.007 20.898 1 97.02 381 LEU B O 1
ATOM 7085 N N . LYS B 1 382 ? 13.866 42.77 19.708 1 95.56 382 LYS B N 1
ATOM 7086 C CA . LYS B 1 382 ? 15.207 42.752 20.286 1 95.56 382 LYS B CA 1
ATOM 7087 C C . LYS B 1 382 ? 15.156 42.937 21.8 1 95.56 382 LYS B C 1
ATOM 7089 O O . LYS B 1 382 ? 15.996 42.399 22.524 1 95.56 382 LYS B O 1
ATOM 7094 N N . SER B 1 383 ? 14.233 43.666 22.202 1 93.41 383 SER B N 1
ATOM 7095 C CA . SER B 1 383 ? 14.119 43.951 23.628 1 93.41 383 SER B CA 1
ATOM 7096 C C . SER B 1 383 ? 13.714 42.707 24.411 1 93.41 383 SER B C 1
ATOM 7098 O O . SER B 1 383 ? 13.847 42.666 25.635 1 93.41 383 SER B O 1
ATOM 7100 N N . LEU B 1 384 ? 13.286 41.664 23.753 1 93.65 384 LEU B N 1
ATOM 7101 C CA . LEU B 1 384 ? 12.817 40.44 24.392 1 93.65 384 LEU B CA 1
ATOM 7102 C C . LEU B 1 384 ? 13.972 39.473 24.628 1 93.65 384 LEU B C 1
ATOM 7104 O O . LEU B 1 384 ? 13.794 38.428 25.258 1 93.65 384 LEU B O 1
ATOM 7108 N N . THR B 1 385 ? 15.179 39.726 24.217 1 92.3 385 THR B N 1
ATOM 7109 C CA . THR B 1 385 ? 16.3 38.793 24.177 1 92.3 385 THR B CA 1
ATOM 7110 C C . THR B 1 385 ? 16.671 38.332 25.584 1 92.3 385 THR B C 1
ATOM 7112 O O . THR B 1 385 ? 17.293 37.282 25.755 1 92.3 385 THR B O 1
ATOM 7115 N N . PRO B 1 386 ? 16.338 39.101 26.627 1 91.79 386 PRO B N 1
ATOM 7116 C CA . PRO B 1 386 ? 16.575 38.577 27.975 1 91.79 386 PRO B CA 1
ATOM 7117 C C . PRO B 1 386 ? 15.583 37.485 28.366 1 91.79 386 PRO B C 1
ATOM 7119 O O . PRO B 1 386 ? 15.859 36.69 29.268 1 91.79 386 PRO B O 1
ATOM 7122 N N . LEU B 1 387 ? 14.465 37.458 27.716 1 91.68 387 LEU B N 1
ATOM 7123 C CA . LEU B 1 387 ? 13.378 36.566 28.105 1 91.68 387 LEU B CA 1
ATOM 7124 C C . LEU B 1 387 ? 13.265 35.393 27.137 1 91.68 387 LEU B C 1
ATOM 7126 O O . LEU B 1 387 ? 12.686 34.358 27.475 1 91.68 387 LEU B O 1
ATOM 7130 N N . ALA B 1 388 ? 13.757 35.589 25.94 1 94.85 388 ALA B N 1
ATOM 7131 C CA . ALA B 1 388 ? 13.51 34.604 24.891 1 94.85 388 ALA B CA 1
ATOM 7132 C C . ALA B 1 388 ? 14.629 34.615 23.854 1 94.85 388 ALA B C 1
ATOM 7134 O O . ALA B 1 388 ? 15.355 35.604 23.725 1 94.85 388 ALA B O 1
ATOM 7135 N N . GLU B 1 389 ? 14.835 33.466 23.247 1 95.92 389 GLU B N 1
ATOM 7136 C CA . GLU B 1 389 ? 15.612 33.41 22.013 1 95.92 389 GLU B CA 1
ATOM 7137 C C . GLU B 1 389 ? 14.778 33.853 20.814 1 95.92 389 GLU B C 1
ATOM 7139 O O . GLU B 1 389 ? 13.809 33.186 20.445 1 95.92 389 GLU B O 1
ATOM 7144 N N . VAL B 1 390 ? 15.153 35.024 20.205 1 97.08 390 VAL B N 1
ATOM 7145 C CA . VAL B 1 390 ? 14.312 35.636 19.182 1 97.08 390 VAL B CA 1
ATOM 7146 C C . VAL B 1 390 ? 14.942 35.434 17.806 1 97.08 390 VAL B C 1
ATOM 7148 O O . VAL B 1 390 ? 16.131 35.7 17.616 1 97.08 390 VAL B O 1
ATOM 7151 N N . HIS B 1 391 ? 14.151 34.902 16.845 1 97.12 391 HIS B N 1
ATOM 7152 C CA . HIS B 1 391 ? 14.585 34.715 15.465 1 97.12 391 HIS B CA 1
ATOM 7153 C C . HIS B 1 391 ? 13.691 35.483 14.498 1 97.12 391 HIS B C 1
ATOM 7155 O O . HIS B 1 391 ? 12.468 35.326 14.519 1 97.12 391 HIS B O 1
ATOM 7161 N N . VAL B 1 392 ? 14.258 36.406 13.705 1 97.08 392 VAL B N 1
ATOM 7162 C CA . VAL B 1 392 ? 13.598 37.037 12.567 1 97.08 392 VAL B CA 1
ATOM 7163 C C . VAL B 1 392 ? 13.995 36.322 11.278 1 97.08 392 VAL B C 1
ATOM 7165 O O . VAL B 1 392 ? 15.155 36.377 10.862 1 97.08 392 VAL B O 1
ATOM 7168 N N . VAL B 1 393 ? 12.971 35.674 10.617 1 96.93 393 VAL B N 1
ATOM 7169 C CA . VAL B 1 393 ? 13.407 34.758 9.568 1 96.93 393 VAL B CA 1
ATOM 7170 C C . VAL B 1 393 ? 12.532 34.937 8.329 1 96.93 393 VAL B C 1
ATOM 7172 O O . VAL B 1 393 ? 11.348 35.264 8.44 1 96.93 393 VAL B O 1
ATOM 7175 N N . LYS B 1 394 ? 13.159 34.759 7.146 1 95.07 394 LYS B N 1
ATOM 7176 C CA . LYS B 1 394 ? 12.462 34.522 5.885 1 95.07 394 LYS B CA 1
ATOM 7177 C C . LYS B 1 394 ? 12.361 33.029 5.585 1 95.07 394 LYS B C 1
ATOM 7179 O O . LYS B 1 394 ? 13.326 32.417 5.122 1 95.07 394 LYS B O 1
ATOM 7184 N N . LEU B 1 395 ? 11.235 32.469 5.758 1 92.5 395 LEU B N 1
ATOM 7185 C CA . LEU B 1 395 ? 11.069 31.021 5.698 1 92.5 395 LEU B CA 1
ATOM 7186 C C . LEU B 1 395 ? 11.238 30.512 4.271 1 92.5 395 LEU B C 1
ATOM 7188 O O . LEU B 1 395 ? 11.776 29.424 4.055 1 92.5 395 LEU B O 1
ATOM 7192 N N . ASN B 1 396 ? 10.751 31.201 3.253 1 86.43 396 ASN B N 1
ATOM 7193 C CA . ASN B 1 396 ? 10.835 30.762 1.864 1 86.43 396 ASN B CA 1
ATOM 7194 C C . ASN B 1 396 ? 12.284 30.623 1.407 1 86.43 396 ASN B C 1
ATOM 7196 O O . ASN B 1 396 ? 12.58 29.851 0.493 1 86.43 396 ASN B O 1
ATOM 7200 N N . GLY B 1 397 ? 13.211 31.207 2.047 1 85.54 397 GLY B N 1
ATOM 7201 C CA . GLY B 1 397 ? 14.613 31.118 1.671 1 85.54 397 GLY B CA 1
ATOM 7202 C C . GLY B 1 397 ? 15.374 30.063 2.451 1 85.54 397 GLY B C 1
ATOM 7203 O O . GLY B 1 397 ? 16.525 29.758 2.132 1 85.54 397 GLY B O 1
ATOM 7204 N N . MET B 1 398 ? 14.6 29.424 3.298 1 91.79 398 MET B N 1
ATOM 7205 C CA . MET B 1 398 ? 15.248 28.434 4.154 1 91.79 398 MET B CA 1
ATOM 7206 C C . MET B 1 398 ? 15.047 27.026 3.605 1 91.79 398 MET B C 1
ATOM 7208 O O . MET B 1 398 ? 14.017 26.734 2.995 1 91.79 398 MET B O 1
ATOM 7212 N N . SER B 1 399 ? 16.086 26.221 3.824 1 91.5 399 SER B N 1
ATOM 7213 C CA . SER B 1 399 ? 15.903 24.804 3.525 1 91.5 399 SER B CA 1
ATOM 7214 C C . SER B 1 399 ? 14.851 24.179 4.436 1 91.5 399 SER B C 1
ATOM 7216 O O . SER B 1 399 ? 14.576 24.695 5.521 1 91.5 399 SER B O 1
ATOM 7218 N N . LYS B 1 400 ? 14.278 23.1 4.014 1 91.02 400 LYS B N 1
ATOM 7219 C CA . LYS B 1 400 ? 13.284 22.408 4.829 1 91.02 400 LYS B CA 1
ATOM 7220 C C . LYS B 1 400 ? 13.875 21.98 6.17 1 91.02 400 LYS B C 1
ATOM 7222 O O . LYS B 1 400 ? 13.208 22.064 7.203 1 91.02 400 LYS B O 1
ATOM 7227 N N . PHE B 1 401 ? 15.129 21.559 6.161 1 91.94 401 PHE B N 1
ATOM 7228 C CA . PHE B 1 401 ? 15.804 21.152 7.388 1 91.94 401 PHE B CA 1
ATOM 7229 C C . PHE B 1 401 ? 15.855 22.302 8.386 1 91.94 401 PHE B C 1
ATOM 7231 O O . PHE B 1 401 ? 15.402 22.163 9.525 1 91.94 401 PHE B O 1
ATOM 7238 N N . LYS B 1 402 ? 16.335 23.442 7.978 1 94.63 402 LYS B N 1
ATOM 7239 C CA . LYS B 1 402 ? 16.507 24.589 8.864 1 94.63 402 LYS B CA 1
ATOM 7240 C C . LYS B 1 402 ? 15.161 25.109 9.359 1 94.63 402 LYS B C 1
ATOM 7242 O O . LYS B 1 402 ? 15.03 25.505 10.519 1 94.63 402 LYS B O 1
ATOM 7247 N N . ARG B 1 403 ? 14.258 25.111 8.482 1 95.86 403 ARG B N 1
ATOM 7248 C CA . ARG B 1 403 ? 12.922 25.583 8.83 1 95.86 403 ARG B CA 1
ATOM 7249 C C . ARG B 1 403 ? 12.303 24.72 9.924 1 95.86 403 ARG B C 1
ATOM 7251 O O . ARG B 1 403 ? 11.864 25.235 10.954 1 95.86 403 ARG B O 1
ATOM 7258 N N . ILE B 1 404 ? 12.311 23.421 9.713 1 95.11 404 ILE B N 1
ATOM 7259 C CA . ILE B 1 404 ? 11.678 22.501 10.651 1 95.11 404 ILE B CA 1
ATOM 7260 C C . ILE B 1 404 ? 12.486 22.447 11.946 1 95.11 404 ILE B C 1
ATOM 7262 O O . ILE B 1 404 ? 11.917 22.355 13.037 1 95.11 404 ILE B O 1
ATOM 7266 N N . GLU B 1 405 ? 13.797 22.515 11.853 1 94.07 405 GLU B N 1
ATOM 7267 C CA . GLU B 1 405 ? 14.648 22.546 13.039 1 94.07 405 GLU B CA 1
ATOM 7268 C C . GLU B 1 405 ? 14.319 23.746 13.923 1 94.07 405 GLU B C 1
ATOM 7270 O O . GLU B 1 405 ? 14.172 23.606 15.139 1 94.07 405 GLU B O 1
ATOM 7275 N N . LEU B 1 406 ? 14.191 24.89 13.289 1 94.64 406 LEU B N 1
ATOM 7276 C CA . LEU B 1 406 ? 13.868 26.112 14.018 1 94.64 406 LEU B CA 1
ATOM 7277 C C . LEU B 1 406 ? 12.469 26.033 14.62 1 94.64 406 LEU B C 1
ATOM 7279 O O . LEU B 1 406 ? 12.285 26.303 15.809 1 94.64 406 LEU B O 1
ATOM 7283 N N . LEU B 1 407 ? 11.52 25.619 13.852 1 95.42 407 LEU B N 1
ATOM 7284 C CA . LEU B 1 407 ? 10.127 25.632 14.284 1 95.42 407 LEU B CA 1
ATOM 7285 C C . LEU B 1 407 ? 9.868 24.542 15.318 1 95.42 407 LEU B C 1
ATOM 7287 O O . LEU B 1 407 ? 8.98 24.679 16.162 1 95.42 407 LEU B O 1
ATOM 7291 N N . ASN B 1 408 ? 10.605 23.508 15.23 1 93.71 408 ASN B N 1
ATOM 7292 C CA . ASN B 1 408 ? 10.506 22.444 16.222 1 93.71 408 ASN B CA 1
ATOM 7293 C C . ASN B 1 408 ? 10.923 22.928 17.608 1 93.71 408 ASN B C 1
ATOM 7295 O O . ASN B 1 408 ? 10.644 22.269 18.611 1 93.71 408 ASN B O 1
ATOM 7299 N N . ARG B 1 409 ? 11.557 24.04 17.677 1 92.62 409 ARG B N 1
ATOM 7300 C CA . ARG B 1 409 ? 11.983 24.622 18.946 1 92.62 409 ARG B CA 1
ATOM 7301 C C . ARG B 1 409 ? 11.133 25.836 19.305 1 92.62 409 ARG B C 1
ATOM 7303 O O . ARG B 1 409 ? 11.272 26.398 20.393 1 92.62 409 ARG B O 1
ATOM 7310 N N . ALA B 1 410 ? 10.356 26.228 18.447 1 95.34 410 ALA B N 1
ATOM 7311 C CA . ALA B 1 410 ? 9.615 27.474 18.629 1 95.34 410 ALA B CA 1
ATOM 7312 C C . ALA B 1 410 ? 8.536 27.318 19.697 1 95.34 410 ALA B C 1
ATOM 7314 O O . ALA B 1 410 ? 7.963 26.238 19.857 1 95.34 410 ALA B O 1
ATOM 7315 N N . CYS B 1 411 ? 8.319 28.37 20.353 1 94.8 411 CYS B N 1
ATOM 7316 C CA . CYS B 1 411 ? 7.243 28.486 21.331 1 94.8 411 CYS B CA 1
ATOM 7317 C C . CYS B 1 411 ? 6.19 29.486 20.867 1 94.8 411 CYS B C 1
ATOM 7319 O O . CYS B 1 411 ? 4.997 29.294 21.11 1 94.8 411 CYS B O 1
ATOM 7321 N N . ILE B 1 412 ? 6.606 30.528 20.289 1 97.42 412 ILE B N 1
ATOM 7322 C CA . ILE B 1 412 ? 5.736 31.561 19.737 1 97.42 412 ILE B CA 1
ATOM 7323 C C . ILE B 1 412 ? 6.12 31.837 18.285 1 97.42 412 ILE B C 1
ATOM 7325 O O . ILE B 1 412 ? 7.301 31.992 17.967 1 97.42 412 ILE B O 1
ATOM 7329 N N . ILE B 1 413 ? 5.186 31.802 17.427 1 98.42 413 ILE B N 1
ATOM 7330 C CA . ILE B 1 413 ? 5.394 32.191 16.036 1 98.42 413 ILE B CA 1
ATOM 7331 C C . ILE B 1 413 ? 4.538 33.411 15.708 1 98.42 413 ILE B C 1
ATOM 7333 O O . ILE B 1 413 ? 3.34 33.435 16.002 1 98.42 413 ILE B O 1
ATOM 7337 N N . ILE B 1 414 ? 5.121 34.476 15.126 1 98.47 414 ILE B N 1
ATOM 7338 C CA . ILE B 1 414 ? 4.473 35.726 14.744 1 98.47 414 ILE B CA 1
ATOM 7339 C C . ILE B 1 414 ? 4.545 35.902 13.229 1 98.47 414 ILE B C 1
ATOM 7341 O O . ILE B 1 414 ? 5.622 35.803 12.636 1 98.47 414 ILE B O 1
ATOM 7345 N N . SER B 1 415 ? 3.465 36.123 12.605 1 97.59 415 SER B N 1
ATOM 7346 C CA . SER B 1 415 ? 3.495 36.342 11.162 1 97.59 415 SER B CA 1
ATOM 7347 C C . SER B 1 415 ? 2.244 37.074 10.688 1 97.59 415 SER B C 1
ATOM 7349 O O . SER B 1 415 ? 1.231 37.102 11.39 1 97.59 415 SER B O 1
ATOM 7351 N N . LEU B 1 416 ? 2.327 37.721 9.494 1 96.31 416 LEU B N 1
ATOM 7352 C CA . LEU B 1 416 ? 1.141 38.16 8.766 1 96.31 416 LEU B CA 1
ATOM 7353 C C . LEU B 1 416 ? 0.303 36.966 8.322 1 96.31 416 LEU B C 1
ATOM 7355 O O . LEU B 1 416 ? 0.727 35.817 8.464 1 96.31 416 LEU B O 1
ATOM 7359 N N . HIS B 1 417 ? -0.93 37.229 7.916 1 95.25 417 HIS B N 1
ATOM 7360 C CA . HIS B 1 417 ? -1.765 36.199 7.31 1 95.25 417 HIS B CA 1
ATOM 7361 C C . HIS B 1 417 ? -1.246 35.811 5.929 1 95.25 417 HIS B C 1
ATOM 7363 O O . HIS B 1 417 ? -1.76 36.284 4.913 1 95.25 417 HIS B O 1
ATOM 7369 N N . VAL B 1 418 ? -0.288 34.948 5.89 1 93.82 418 VAL B N 1
ATOM 7370 C CA . VAL B 1 418 ? 0.316 34.472 4.65 1 93.82 418 VAL B CA 1
ATOM 7371 C C . VAL B 1 418 ? 0.518 32.96 4.721 1 93.82 418 VAL B C 1
ATOM 7373 O O . VAL B 1 418 ? 0.494 32.374 5.806 1 93.82 418 VAL B O 1
ATOM 7376 N N . ASP B 1 419 ? 0.778 32.346 3.642 1 92.27 419 ASP B N 1
ATOM 7377 C CA . ASP B 1 419 ? 0.847 30.893 3.529 1 92.27 419 ASP B CA 1
ATOM 7378 C C . ASP B 1 419 ? 2.003 30.332 4.355 1 92.27 419 ASP B C 1
ATOM 7380 O O . ASP B 1 419 ? 1.952 29.186 4.806 1 92.27 419 ASP B O 1
ATOM 7384 N N . GLU B 1 420 ? 2.992 31.113 4.609 1 94.04 420 GLU B N 1
ATOM 7385 C CA . GLU B 1 420 ? 4.158 30.645 5.353 1 94.04 420 GLU B CA 1
ATOM 7386 C C . GLU B 1 420 ? 3.779 30.24 6.775 1 94.04 420 GLU B C 1
ATOM 7388 O O . GLU B 1 420 ? 4.484 29.455 7.411 1 94.04 420 GLU B O 1
ATOM 7393 N N . LEU B 1 421 ? 2.691 30.766 7.24 1 95.99 421 LEU B N 1
ATOM 7394 C CA . LEU B 1 421 ? 2.273 30.491 8.61 1 95.99 421 LEU B CA 1
ATOM 7395 C C . LEU B 1 421 ? 1.858 29.032 8.769 1 95.99 421 LEU B C 1
ATOM 7397 O O . LEU B 1 421 ? 1.728 28.537 9.891 1 95.99 421 LEU B O 1
ATOM 7401 N N . ILE B 1 422 ? 1.687 28.28 7.649 1 95.6 422 ILE B N 1
ATOM 7402 C CA . ILE B 1 422 ? 1.354 26.86 7.685 1 95.6 422 ILE B CA 1
ATOM 7403 C C . ILE B 1 422 ? 2.431 26.097 8.453 1 95.6 422 ILE B C 1
ATOM 7405 O O . ILE B 1 422 ? 2.15 25.069 9.073 1 95.6 422 ILE B O 1
ATOM 7409 N N . HIS B 1 423 ? 3.597 26.593 8.502 1 95.73 423 HIS B N 1
ATOM 7410 C CA . HIS B 1 423 ? 4.737 25.89 9.078 1 95.73 423 HIS B CA 1
ATOM 7411 C C . HIS B 1 423 ? 4.671 25.887 10.602 1 95.73 423 HIS B C 1
ATOM 7413 O O . HIS B 1 423 ? 5.419 25.16 11.259 1 95.73 423 HIS B O 1
ATOM 7419 N N . ALA B 1 424 ? 3.728 26.623 11.175 1 96.24 424 ALA B N 1
ATOM 7420 C CA . ALA B 1 424 ? 3.501 26.561 12.617 1 96.24 424 ALA B CA 1
ATOM 7421 C C . ALA B 1 424 ? 3.071 25.161 13.045 1 96.24 424 ALA B C 1
ATOM 7423 O O . ALA B 1 424 ? 3.107 24.829 14.232 1 96.24 424 ALA B O 1
ATOM 7424 N N . MET B 1 425 ? 2.693 24.328 12.073 1 96.36 425 MET B N 1
ATOM 7425 C CA . MET B 1 425 ? 2.269 22.966 12.387 1 96.36 425 MET B CA 1
ATOM 7426 C C . MET B 1 425 ? 3.432 22.148 12.937 1 96.36 425 MET B C 1
ATOM 7428 O O . MET B 1 425 ? 3.224 21.108 13.564 1 96.36 425 MET B O 1
ATOM 7432 N N . TRP B 1 426 ? 4.651 22.642 12.71 1 96.17 426 TRP B N 1
ATOM 7433 C CA . TRP B 1 426 ? 5.83 21.916 13.168 1 96.17 426 TRP B CA 1
ATOM 7434 C C . TRP B 1 426 ? 6.208 22.329 14.587 1 96.17 426 TRP B C 1
ATOM 7436 O O . TRP B 1 426 ? 7.107 21.742 15.193 1 96.17 426 TRP B O 1
ATOM 7446 N N . MET B 1 427 ? 5.578 23.347 15.151 1 95.52 427 MET B N 1
ATOM 7447 C CA . MET B 1 427 ? 5.812 23.8 16.52 1 95.52 427 MET B CA 1
ATOM 7448 C C . MET B 1 427 ? 5.228 22.814 17.526 1 95.52 427 MET B C 1
ATOM 7450 O O . MET B 1 427 ? 4.085 22.376 17.381 1 95.52 427 MET B O 1
ATOM 7454 N N . PRO B 1 428 ? 6.002 22.418 18.508 1 93.35 428 PRO B N 1
ATOM 7455 C CA . PRO B 1 428 ? 5.455 21.527 19.534 1 93.35 428 PRO B CA 1
ATOM 7456 C C . PRO B 1 428 ? 4.354 22.185 20.362 1 93.35 428 PRO B C 1
ATOM 7458 O O . PRO B 1 428 ? 4.361 23.405 20.546 1 93.35 428 PRO B O 1
ATOM 7461 N N . THR B 1 429 ? 3.543 21.335 20.777 1 92.19 429 THR B N 1
ATOM 7462 C CA . THR B 1 429 ? 2.465 21.836 21.622 1 92.19 429 THR B CA 1
ATOM 7463 C C . THR B 1 429 ? 2.874 21.812 23.092 1 92.19 429 THR B C 1
ATOM 7465 O O . THR B 1 429 ? 3.127 20.744 23.653 1 92.19 429 THR B O 1
ATOM 7468 N N . ILE B 1 430 ? 3.031 22.916 23.599 1 87.85 430 ILE B N 1
ATOM 7469 C CA . ILE B 1 430 ? 3.228 23.105 25.032 1 87.85 430 ILE B CA 1
ATOM 7470 C C . ILE B 1 430 ? 1.999 23.778 25.638 1 87.85 430 ILE B C 1
ATOM 7472 O O . ILE B 1 430 ? 1.762 24.968 25.415 1 87.85 430 ILE B O 1
ATOM 7476 N N . PRO B 1 431 ? 1.254 22.992 26.331 1 82.62 431 PRO B N 1
ATOM 7477 C CA . PRO B 1 431 ? -0 23.549 26.841 1 82.62 431 PRO B CA 1
ATOM 7478 C C . PRO B 1 431 ? 0.192 24.891 27.544 1 82.62 431 PRO B C 1
ATOM 7480 O O . PRO B 1 431 ? 1.083 25.029 28.386 1 82.62 431 PRO B O 1
ATOM 7483 N N . GLY B 1 432 ? -0.541 25.858 27.098 1 81.34 432 GLY B N 1
ATOM 7484 C CA . GLY B 1 432 ? -0.55 27.173 27.719 1 81.34 432 GLY B CA 1
ATOM 7485 C C . GLY B 1 432 ? 0.602 28.053 27.27 1 81.34 432 GLY B C 1
ATOM 7486 O O . GLY B 1 432 ? 0.677 29.224 27.645 1 81.34 432 GLY B O 1
ATOM 7487 N N . ARG B 1 433 ? 1.445 27.522 26.443 1 88.33 433 ARG B N 1
ATOM 7488 C CA . ARG B 1 433 ? 2.626 28.31 26.104 1 88.33 433 ARG B CA 1
ATOM 7489 C C . ARG B 1 433 ? 2.782 28.44 24.592 1 88.33 433 ARG B C 1
ATOM 7491 O O . ARG B 1 433 ? 3.041 29.532 24.082 1 88.33 433 ARG B O 1
ATOM 7498 N N . SER B 1 434 ? 2.711 27.334 23.892 1 94.88 434 SER B N 1
ATOM 7499 C CA . SER B 1 434 ? 2.852 27.396 22.441 1 94.88 434 SER B CA 1
ATOM 7500 C C . SER B 1 434 ? 1.772 28.274 21.817 1 94.88 434 SER B C 1
ATOM 7502 O O . SER B 1 434 ? 0.58 28.055 22.041 1 94.88 434 SER B O 1
ATOM 7504 N N . THR B 1 435 ? 2.187 29.349 21.067 1 97.53 435 THR B N 1
ATOM 7505 C CA . THR B 1 435 ? 1.233 30.365 20.636 1 97.53 435 THR B CA 1
ATOM 7506 C C . THR B 1 435 ? 1.53 30.816 19.209 1 97.53 435 THR B C 1
ATOM 7508 O O . THR B 1 435 ? 2.691 31.01 18.842 1 97.53 435 THR B O 1
ATOM 7511 N N . VAL B 1 436 ? 0.488 30.91 18.457 1 98.37 436 VAL B N 1
ATOM 7512 C CA . VAL B 1 436 ? 0.558 31.536 17.141 1 98.37 436 VAL B CA 1
ATOM 7513 C C . VAL B 1 436 ? -0.027 32.945 17.207 1 98.37 436 VAL B C 1
ATOM 7515 O O . VAL B 1 436 ? -1.17 33.13 17.631 1 98.37 436 VAL B O 1
ATOM 7518 N N . ILE B 1 437 ? 0.72 33.967 16.862 1 98.53 437 ILE B N 1
ATOM 7519 C CA . ILE B 1 437 ? 0.276 35.354 16.789 1 98.53 437 ILE B CA 1
ATOM 7520 C C . ILE B 1 437 ? 0.169 35.786 15.328 1 98.53 437 ILE B C 1
ATOM 7522 O O . ILE B 1 437 ? 1.171 35.823 14.611 1 98.53 437 ILE B O 1
ATOM 7526 N N . GLU B 1 438 ? -0.968 36.032 14.897 1 98.59 438 GLU B N 1
ATOM 7527 C CA . GLU B 1 438 ? -1.238 36.417 13.515 1 98.59 438 GLU B CA 1
ATOM 7528 C C . GLU B 1 438 ? -1.584 37.899 13.413 1 98.59 438 GLU B C 1
ATOM 7530 O O . GLU B 1 438 ? -2.384 38.411 14.199 1 98.59 438 GLU B O 1
ATOM 7535 N N . LEU B 1 439 ? -1.005 38.623 12.437 1 97.84 439 LEU B N 1
ATOM 7536 C CA . LEU B 1 439 ? -1.128 40.069 12.287 1 97.84 439 LEU B CA 1
ATOM 7537 C C . LEU B 1 439 ? -2.059 40.417 11.13 1 97.84 439 LEU B C 1
ATOM 7539 O O . LEU B 1 439 ? -1.909 39.888 10.026 1 97.84 439 LEU B O 1
ATOM 7543 N N . PHE B 1 440 ? -2.944 41.328 11.444 1 97.08 440 PHE B N 1
ATOM 7544 C CA . PHE B 1 440 ? -3.919 41.778 10.457 1 97.08 440 PHE B CA 1
ATOM 7545 C C . PHE B 1 440 ? -3.954 43.3 10.386 1 97.08 440 PHE B C 1
ATOM 7547 O O . PHE B 1 440 ? -3.597 43.98 11.35 1 97.08 440 PHE B O 1
ATOM 7554 N N . GLU B 1 441 ? -4.381 43.777 9.243 1 95.48 441 GLU B N 1
ATOM 7555 C CA . GLU B 1 441 ? -4.697 45.196 9.106 1 95.48 441 GLU B CA 1
ATOM 7556 C C . GLU B 1 441 ? -5.955 45.56 9.889 1 95.48 441 GLU B C 1
ATOM 7558 O O . GLU B 1 441 ? -6.695 44.678 10.329 1 95.48 441 GLU B O 1
ATOM 7563 N N . GLN B 1 442 ? -6.073 46.893 9.965 1 94.25 442 GLN B N 1
ATOM 7564 C CA . GLN B 1 442 ? -7.296 47.359 10.61 1 94.25 442 GLN B CA 1
ATOM 7565 C C . GLN B 1 442 ? -8.533 46.839 9.884 1 94.25 442 GLN B C 1
ATOM 7567 O O . GLN B 1 442 ? -8.652 46.987 8.666 1 94.25 442 GLN B O 1
ATOM 7572 N N . GLY B 1 443 ? -9.342 46.135 10.593 1 94.19 443 GLY B N 1
ATOM 7573 C CA . GLY B 1 443 ? -10.599 45.66 10.037 1 94.19 443 GLY B CA 1
ATOM 7574 C C . GLY B 1 443 ? -10.474 44.321 9.336 1 94.19 443 GLY B C 1
ATOM 7575 O O . GLY B 1 443 ? -11.462 43.783 8.832 1 94.19 443 GLY B O 1
ATOM 7576 N N . GLY B 1 444 ? -9.285 43.803 9.287 1 94.97 444 GLY B N 1
ATOM 7577 C CA . GLY B 1 444 ? -9.085 42.547 8.58 1 94.97 444 GLY B CA 1
ATOM 7578 C C . GLY B 1 444 ? -9.049 41.343 9.502 1 94.97 444 GLY B C 1
ATOM 7579 O O . GLY B 1 444 ? -8.548 41.429 10.625 1 94.97 444 GLY B O 1
ATOM 7580 N N . PHE B 1 445 ? -9.613 40.193 8.978 1 96.2 445 PHE B N 1
ATOM 7581 C CA . PHE B 1 445 ? -9.467 38.927 9.687 1 96.2 445 PHE B CA 1
ATOM 7582 C C . PHE B 1 445 ? -9.858 37.757 8.792 1 96.2 445 PHE B C 1
ATOM 7584 O O . PHE B 1 445 ? -10.871 37.816 8.091 1 96.2 445 PHE B O 1
ATOM 7591 N N . ARG B 1 446 ? -9.042 36.75 8.847 1 95.16 446 ARG B N 1
ATOM 7592 C CA . ARG B 1 446 ? -9.302 35.457 8.222 1 95.16 446 ARG B CA 1
ATOM 7593 C C . ARG B 1 446 ? -9.023 34.314 9.191 1 95.16 446 ARG B C 1
ATOM 7595 O O . ARG B 1 446 ? -8.083 34.383 9.987 1 95.16 446 ARG B O 1
ATOM 7602 N N . ARG B 1 447 ? -9.743 33.275 9.116 1 95.37 447 ARG B N 1
ATOM 7603 C CA . ARG B 1 447 ? -9.73 32.256 10.161 1 95.37 447 ARG B CA 1
ATOM 7604 C C . ARG B 1 447 ? -8.946 31.026 9.716 1 95.37 447 ARG B C 1
ATOM 7606 O O . ARG B 1 447 ? -9.106 29.943 10.283 1 95.37 447 ARG B O 1
ATOM 7613 N N . ASP B 1 448 ? -8.084 31.041 8.805 1 94.49 448 ASP B N 1
ATOM 7614 C CA . ASP B 1 448 ? -7.351 29.891 8.284 1 94.49 448 ASP B CA 1
ATOM 7615 C C . ASP B 1 448 ? -6.404 29.32 9.338 1 94.49 448 ASP B C 1
ATOM 7617 O O . ASP B 1 448 ? -6.533 28.16 9.733 1 94.49 448 ASP B O 1
ATOM 7621 N N . PHE B 1 449 ? -5.602 30.159 9.848 1 97.35 449 PHE B N 1
ATOM 7622 C CA . PHE B 1 449 ? -4.514 29.653 10.676 1 97.35 449 PHE B CA 1
ATOM 7623 C C . PHE B 1 449 ? -4.935 29.579 12.139 1 97.35 449 PHE B C 1
ATOM 7625 O O . PHE B 1 449 ? -4.301 28.887 12.938 1 97.35 449 PHE B O 1
ATOM 7632 N N . GLU B 1 450 ? -5.996 30.338 12.518 1 97.36 450 GLU B N 1
ATOM 7633 C CA . GLU B 1 450 ? -6.595 30.094 13.827 1 97.36 450 GLU B CA 1
ATOM 7634 C C . GLU B 1 450 ? -7.08 28.653 13.951 1 97.36 450 GLU B C 1
ATOM 7636 O O . GLU B 1 450 ? -6.869 28.008 14.981 1 97.36 450 GLU B O 1
ATOM 7641 N N . LEU B 1 451 ? -7.684 28.141 12.892 1 97.22 451 LEU B N 1
ATOM 7642 C CA . LEU B 1 451 ? -8.187 26.772 12.883 1 97.22 451 LEU B CA 1
ATOM 7643 C C . LEU B 1 451 ? -7.045 25.772 13.027 1 97.22 451 LEU B C 1
ATOM 7645 O O . LEU B 1 451 ? -7.16 24.794 13.769 1 97.22 451 LEU B O 1
ATOM 7649 N N . MET B 1 452 ? -6.006 25.995 12.348 1 97.32 452 MET B N 1
ATOM 7650 C CA . MET B 1 452 ? -4.847 25.113 12.447 1 97.32 452 MET B CA 1
ATOM 7651 C C . MET B 1 452 ? -4.259 25.142 13.854 1 97.32 452 MET B C 1
ATOM 7653 O O . MET B 1 452 ? -4.062 24.094 14.471 1 97.32 452 MET B O 1
ATOM 7657 N N . ALA B 1 453 ? -4.044 26.347 14.387 1 96.82 453 ALA B N 1
ATOM 7658 C CA . ALA B 1 453 ? -3.408 26.514 15.691 1 96.82 453 ALA B CA 1
ATOM 7659 C C . ALA B 1 453 ? -4.239 25.864 16.794 1 96.82 453 ALA B C 1
ATOM 7661 O O . ALA B 1 453 ? -3.723 25.067 17.581 1 96.82 453 ALA B O 1
ATOM 7662 N N . THR B 1 454 ? -5.493 26.167 16.787 1 95.53 454 THR B N 1
ATOM 7663 C CA . THR B 1 454 ? -6.371 25.657 17.834 1 95.53 454 THR B CA 1
ATOM 7664 C C . THR B 1 454 ? -6.556 24.148 17.698 1 95.53 454 THR B C 1
ATOM 7666 O O . THR B 1 454 ? -6.64 23.434 18.699 1 95.53 454 THR B O 1
ATOM 7669 N N . SER B 1 455 ? -6.601 23.659 16.49 1 96.13 455 SER B N 1
ATOM 7670 C CA . SER B 1 455 ? -6.724 22.221 16.274 1 96.13 455 SER B CA 1
ATOM 7671 C C . SER B 1 455 ? -5.504 21.475 16.806 1 96.13 455 SER B C 1
ATOM 7673 O O . SER B 1 455 ? -5.614 20.328 17.243 1 96.13 455 SER B O 1
ATOM 7675 N N . LEU B 1 456 ? -4.383 22.116 16.786 1 96.34 456 LEU B N 1
ATOM 7676 C CA . LEU B 1 456 ? -3.139 21.503 17.238 1 96.34 456 LEU B CA 1
ATOM 7677 C C . LEU B 1 456 ? -2.959 21.685 18.742 1 96.34 456 LEU B C 1
ATOM 7679 O O . LEU B 1 456 ? -2.055 21.096 19.339 1 96.34 456 LEU B O 1
ATOM 7683 N N . GLY B 1 457 ? -3.795 22.529 19.316 1 93.15 457 GLY B N 1
ATOM 7684 C CA . GLY B 1 457 ? -3.702 22.79 20.743 1 93.15 457 GLY B CA 1
ATOM 7685 C C . GLY B 1 457 ? -2.852 24.002 21.074 1 93.15 457 GLY B C 1
ATOM 7686 O O . GLY B 1 457 ? -2.473 24.205 22.229 1 93.15 457 GLY B O 1
ATOM 7687 N N . HIS B 1 458 ? -2.529 24.795 20.083 1 95.55 458 HIS B N 1
ATOM 7688 C CA . HIS B 1 458 ? -1.811 26.043 20.319 1 95.55 458 HIS B CA 1
ATOM 7689 C C . HIS B 1 458 ? -2.764 27.154 20.748 1 95.55 458 HIS B C 1
ATOM 7691 O O . HIS B 1 458 ? -3.941 27.144 20.382 1 95.55 458 HIS B O 1
ATOM 7697 N N . GLN B 1 459 ? -2.216 28.043 21.503 1 95.03 459 GLN B N 1
ATOM 7698 C CA . GLN B 1 459 ? -2.912 29.312 21.686 1 95.03 459 GLN B CA 1
ATOM 7699 C C . GLN B 1 459 ? -2.866 30.154 20.414 1 95.03 459 GLN B C 1
ATOM 7701 O O . GLN B 1 459 ? -1.941 30.022 19.61 1 95.03 459 GLN B O 1
ATOM 7706 N N . TYR B 1 460 ? -3.895 30.902 20.245 1 97.26 460 TYR B N 1
ATOM 7707 C CA . TYR B 1 460 ? -3.981 31.763 19.071 1 97.26 460 TYR B CA 1
ATOM 7708 C C . TYR B 1 460 ? -4.298 33.199 19.471 1 97.26 460 TYR B C 1
ATOM 7710 O O . TYR B 1 460 ? -5.218 33.443 20.254 1 97.26 460 TYR B O 1
ATOM 7718 N N . VAL B 1 461 ? -3.549 34.184 18.97 1 98.06 461 VAL B N 1
ATOM 7719 C CA . VAL B 1 461 ? -3.765 35.606 19.215 1 98.06 461 VAL B CA 1
ATOM 7720 C C . VAL B 1 461 ? -3.823 36.357 17.887 1 98.06 461 VAL B C 1
ATOM 7722 O O . VAL B 1 461 ? -2.89 36.281 17.083 1 98.06 461 VAL B O 1
ATOM 7725 N N . ALA B 1 462 ? -4.862 36.997 17.655 1 98.16 462 ALA B N 1
ATOM 7726 C CA . ALA B 1 462 ? -4.992 37.869 16.49 1 98.16 462 ALA B CA 1
ATOM 7727 C C . ALA B 1 462 ? -4.757 39.328 16.868 1 98.16 462 ALA B C 1
ATOM 7729 O O . ALA B 1 462 ? -5.396 39.849 17.785 1 98.16 462 ALA B O 1
ATOM 7730 N N . ILE B 1 463 ? -3.835 39.927 16.208 1 98.23 463 ILE B N 1
ATOM 7731 C CA . ILE B 1 463 ? -3.585 41.348 16.421 1 98.23 463 ILE B CA 1
ATOM 7732 C C . ILE B 1 463 ? -4.013 42.138 15.186 1 98.23 463 ILE B C 1
ATOM 7734 O O . ILE B 1 463 ? -3.565 41.853 14.073 1 98.23 463 ILE B O 1
ATOM 7738 N N . GLN B 1 464 ? -4.833 42.982 15.317 1 96.8 464 GLN B N 1
ATOM 7739 C CA . GLN B 1 464 ? -5.364 43.828 14.253 1 96.8 464 GLN B CA 1
ATOM 7740 C C . GLN B 1 464 ? -4.936 45.28 14.44 1 96.8 464 GLN B C 1
ATOM 7742 O O . GLN B 1 464 ? -5.515 46.004 15.252 1 96.8 464 GLN B O 1
ATOM 7747 N N . TYR B 1 465 ? -3.955 45.715 13.709 1 95.65 465 TYR B N 1
ATOM 7748 C CA . TYR B 1 465 ? -3.409 47.067 13.725 1 95.65 465 TYR B CA 1
ATOM 7749 C C . TYR B 1 465 ? -2.863 47.419 15.104 1 95.65 465 TYR B C 1
ATOM 7751 O O . TYR B 1 465 ? -1.728 47.072 15.436 1 95.65 465 TYR B O 1
ATOM 7759 N N . ASP B 1 466 ? -3.681 47.917 16.112 1 96.2 466 ASP B N 1
ATOM 7760 C CA . ASP B 1 466 ? -3.144 48.411 17.377 1 96.2 466 ASP B CA 1
ATOM 7761 C C . ASP B 1 466 ? -3.835 47.743 18.564 1 96.2 466 ASP B C 1
ATOM 7763 O O . ASP B 1 466 ? -3.86 48.296 19.665 1 96.2 466 ASP B O 1
ATOM 7767 N N . ARG B 1 467 ? -4.43 46.531 18.291 1 97.04 467 ARG B N 1
ATOM 7768 C CA . ARG B 1 467 ? -5.113 45.854 19.388 1 97.04 467 ARG B CA 1
ATOM 7769 C C . ARG B 1 467 ? -5.173 44.348 19.151 1 97.04 467 ARG B C 1
ATOM 7771 O O . ARG B 1 467 ? -5.044 43.888 18.014 1 97.04 467 ARG B O 1
ATOM 7778 N N . ILE B 1 468 ? -5.398 43.61 20.261 1 97.41 468 ILE B N 1
ATOM 7779 C CA . ILE B 1 468 ? -5.696 42.184 20.18 1 97.41 468 ILE B CA 1
ATOM 7780 C C . ILE B 1 468 ? -7.164 41.984 19.812 1 97.41 468 ILE B C 1
ATOM 7782 O O . ILE B 1 468 ? -8.052 42.567 20.439 1 97.41 468 ILE B O 1
ATOM 7786 N N . LEU B 1 469 ? -7.406 41.376 18.749 1 96.86 469 LEU B N 1
ATOM 7787 C CA . LEU B 1 469 ? -8.769 41.061 18.334 1 96.86 469 LEU B CA 1
ATOM 7788 C C . LEU B 1 469 ? -9.309 39.862 19.107 1 96.86 469 LEU B C 1
ATOM 7790 O O . LEU B 1 469 ? -8.819 38.742 18.945 1 96.86 469 LEU B O 1
ATOM 7794 N N . LEU B 1 470 ? -10.279 40.001 19.899 1 94.86 470 LEU B N 1
ATOM 7795 C CA . LEU B 1 470 ? -10.82 38.953 20.757 1 94.86 470 LEU B CA 1
ATOM 7796 C C . LEU B 1 470 ? -11.612 37.937 19.941 1 94.86 470 LEU B C 1
ATOM 7798 O O . LEU B 1 470 ? -12.203 38.284 18.915 1 94.86 470 LEU B O 1
ATOM 7802 N N . GLU B 1 471 ? -11.608 36.747 20.378 1 93.29 471 GLU B N 1
ATOM 7803 C CA . GLU B 1 471 ? -12.266 35.642 19.687 1 93.29 471 GLU B CA 1
ATOM 7804 C C . GLU B 1 471 ? -13.736 35.956 19.42 1 93.29 471 GLU B C 1
ATOM 7806 O O . GLU B 1 471 ? -14.244 35.691 18.328 1 93.29 471 GLU B O 1
ATOM 7811 N N . GLU B 1 472 ? -14.42 36.491 20.4 1 92.29 472 GLU B N 1
ATOM 7812 C CA . GLU B 1 472 ? -15.836 36.817 20.262 1 92.29 472 GLU B CA 1
ATOM 7813 C C . GLU B 1 472 ? -16.068 37.797 19.116 1 92.29 472 GLU B C 1
ATOM 7815 O O . GLU B 1 472 ? -17.068 37.701 18.402 1 92.29 472 GLU B O 1
ATOM 7820 N N . GLU B 1 473 ? -15.168 38.714 18.916 1 93.84 473 GLU B N 1
ATOM 7821 C CA . GLU B 1 473 ? -15.296 39.744 17.889 1 93.84 473 GLU B CA 1
ATOM 7822 C C . GLU B 1 473 ? -15.145 39.151 16.491 1 93.84 473 GLU B C 1
ATOM 7824 O O . GLU B 1 473 ? -15.959 39.42 15.606 1 93.84 473 GLU B O 1
ATOM 7829 N N . TRP B 1 474 ? -14.083 38.381 16.318 1 91.66 474 TRP B N 1
ATOM 7830 C CA . TRP B 1 474 ? -13.903 37.876 14.961 1 91.66 474 TRP B CA 1
ATOM 7831 C C . TRP B 1 474 ? -14.867 36.73 14.674 1 91.66 474 TRP B C 1
ATOM 7833 O O . TRP B 1 474 ? -15.236 36.495 13.521 1 91.66 474 TRP B O 1
ATOM 7843 N N . ARG B 1 475 ? -15.307 35.951 15.619 1 90.03 475 ARG B N 1
ATOM 7844 C CA . ARG B 1 475 ? -16.307 34.91 15.404 1 90.03 475 ARG B CA 1
ATOM 7845 C C . ARG B 1 475 ? -17.616 35.505 14.894 1 90.03 475 ARG B C 1
ATOM 7847 O O . ARG B 1 475 ? -18.259 34.936 14.009 1 90.03 475 ARG B O 1
ATOM 7854 N N . THR B 1 476 ? -17.996 36.619 15.466 1 90.37 476 THR B N 1
ATOM 7855 C CA . THR B 1 476 ? -19.239 37.277 15.077 1 90.37 476 THR B CA 1
ATOM 7856 C C . THR B 1 476 ? -19.062 38.034 13.764 1 90.37 476 THR B C 1
ATOM 7858 O O . THR B 1 476 ? -19.969 38.059 12.929 1 90.37 476 THR B O 1
ATOM 7861 N N . GLY B 1 477 ? -17.982 38.636 13.568 1 90.81 477 GLY B N 1
ATOM 7862 C CA . GLY B 1 477 ? -17.742 39.482 12.41 1 90.81 477 GLY B CA 1
ATOM 7863 C C . GLY B 1 477 ? -17.548 38.696 11.127 1 90.81 477 GLY B C 1
ATOM 7864 O O . GLY B 1 477 ? -17.894 39.172 10.043 1 90.81 477 GLY B O 1
ATOM 7865 N N . GLY B 1 478 ? -16.95 37.519 11.128 1 91.13 478 GLY B N 1
ATOM 7866 C CA . GLY B 1 478 ? -16.666 36.759 9.921 1 91.13 478 GLY B CA 1
ATOM 7867 C C . GLY B 1 478 ? -15.424 37.239 9.193 1 91.13 478 GLY B C 1
ATOM 7868 O O . GLY B 1 478 ? -14.688 38.086 9.702 1 91.13 478 GLY B O 1
ATOM 7869 N N . PRO B 1 479 ? -15.231 36.665 8.058 1 94.23 479 PRO B N 1
ATOM 7870 C CA . PRO B 1 479 ? -14.053 37.07 7.288 1 94.23 479 PRO B CA 1
ATOM 7871 C C . PRO B 1 479 ? -14.149 38.504 6.773 1 94.23 479 PRO B C 1
ATOM 7873 O O . PRO B 1 479 ? -15.219 38.937 6.337 1 94.23 479 PRO B O 1
ATOM 7876 N N . SER B 1 480 ? -13.017 39.229 6.875 1 94.29 480 SER B N 1
ATOM 7877 C CA . SER B 1 480 ? -12.983 40.623 6.445 1 94.29 480 SER B CA 1
ATOM 7878 C C . SER B 1 480 ? -11.596 41.014 5.946 1 94.29 480 SER B C 1
ATOM 7880 O O . SER B 1 480 ? -10.596 40.406 6.335 1 94.29 480 SER B O 1
ATOM 7882 N N . ILE B 1 481 ? -11.628 41.977 5.029 1 92.51 481 ILE B N 1
ATOM 7883 C CA . ILE B 1 481 ? -10.388 42.545 4.511 1 92.51 481 ILE B CA 1
ATOM 7884 C C . ILE B 1 481 ? -10.373 44.053 4.749 1 92.51 481 ILE B C 1
ATOM 7886 O O . ILE B 1 481 ? -11.306 44.759 4.359 1 92.51 481 ILE B O 1
ATOM 7890 N N . GLY B 1 482 ? -9.34 44.46 5.438 1 90.75 482 GLY B N 1
ATOM 7891 C CA . GLY B 1 482 ? -9.215 45.885 5.696 1 90.75 482 GLY B CA 1
ATOM 7892 C C . GLY B 1 482 ? -8.76 46.674 4.482 1 90.75 482 GLY B C 1
ATOM 7893 O O . GLY B 1 482 ? -8.304 46.094 3.494 1 90.75 482 GLY B O 1
ATOM 7894 N N . GLU B 1 483 ? -8.824 47.921 4.53 1 88.63 483 GLU B N 1
ATOM 7895 C CA . GLU B 1 483 ? -8.508 48.813 3.419 1 88.63 483 GLU B CA 1
ATOM 7896 C C . GLU B 1 483 ? -7.022 48.764 3.077 1 88.63 483 GLU B C 1
ATOM 7898 O O . GLU B 1 483 ? -6.647 48.828 1.905 1 88.63 483 GLU B O 1
ATOM 7903 N N . GLU B 1 484 ? -6.257 48.624 4.03 1 87.25 484 GLU B N 1
ATOM 7904 C CA . GLU B 1 484 ? -4.813 48.632 3.817 1 87.25 484 GLU B CA 1
ATOM 7905 C C . GLU B 1 484 ? -4.363 47.398 3.042 1 87.25 484 GLU B C 1
ATOM 7907 O O . GLU B 1 484 ? -3.461 47.478 2.205 1 87.25 484 GLU B O 1
ATOM 7912 N N . ALA B 1 485 ? -4.944 46.288 3.423 1 85.34 485 ALA B N 1
ATOM 7913 C CA . ALA B 1 485 ? -4.566 45.036 2.772 1 85.34 485 ALA B CA 1
ATOM 7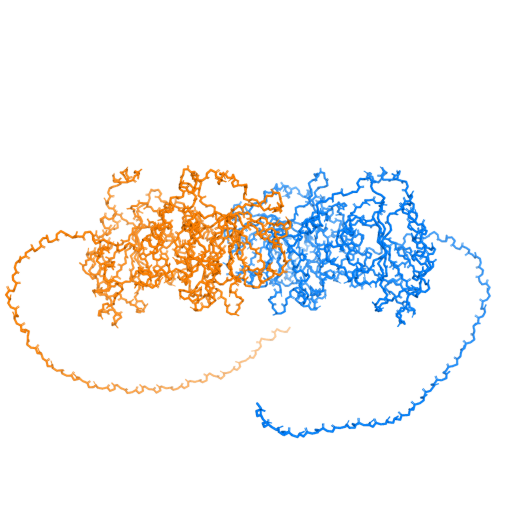914 C C . ALA B 1 485 ? -4.893 45.073 1.282 1 85.34 485 ALA B C 1
ATOM 7916 O O . ALA B 1 485 ? -4.213 44.434 0.476 1 85.34 485 ALA B O 1
ATOM 7917 N N . LYS B 1 486 ? -5.823 45.841 0.875 1 85.12 486 LYS B N 1
ATOM 7918 C CA . LYS B 1 486 ? -6.164 46.006 -0.535 1 85.12 486 LYS B CA 1
ATOM 7919 C C . LYS B 1 486 ? -5.022 46.666 -1.303 1 85.12 486 LYS B C 1
ATOM 7921 O O . LYS B 1 486 ? -4.874 46.454 -2.509 1 85.12 486 LYS B O 1
ATOM 7926 N N . LYS B 1 487 ? -4.307 47.447 -0.524 1 85.95 487 LYS B N 1
ATOM 7927 C CA . LYS B 1 487 ? -3.165 48.123 -1.132 1 85.95 487 LYS B CA 1
ATOM 7928 C C . LYS B 1 487 ? -1.894 47.29 -0.994 1 85.95 487 LYS B C 1
ATOM 7930 O O . LYS B 1 487 ? -0.809 47.736 -1.37 1 85.95 487 LYS B O 1
ATOM 7935 N N . GLY B 1 488 ? -2.076 46.248 -0.408 1 89.54 488 GLY B N 1
ATOM 7936 C CA . GLY B 1 488 ? -0.975 45.304 -0.298 1 89.54 488 GLY B CA 1
ATOM 7937 C C . GLY B 1 488 ? -0.1 45.548 0.918 1 89.54 488 GLY B C 1
ATOM 7938 O O . GLY B 1 488 ? 0.999 44.998 1.018 1 89.54 488 GLY B O 1
ATOM 7939 N N . GLU B 1 489 ? -0.508 46.456 1.79 1 90.61 489 GLU B N 1
ATOM 7940 C CA . GLU B 1 489 ? 0.271 46.772 2.983 1 90.61 489 GLU B CA 1
ATOM 7941 C C . GLU B 1 489 ? -0.565 46.607 4.248 1 90.61 489 GLU B C 1
ATOM 7943 O O . GLU B 1 489 ? -1.753 46.938 4.262 1 90.61 489 GLU B O 1
ATOM 7948 N N . VAL B 1 490 ? 0.093 46.098 5.256 1 95.41 490 VAL B N 1
ATOM 7949 C CA . VAL B 1 490 ? -0.544 45.898 6.553 1 95.41 490 VAL B CA 1
ATOM 7950 C C . VAL B 1 490 ? 0.158 46.748 7.61 1 95.41 490 VAL B C 1
ATOM 7952 O O . VAL B 1 490 ? 1.389 46.793 7.663 1 95.41 490 VAL B O 1
ATOM 7955 N N . ARG B 1 491 ? -0.605 47.482 8.348 1 95.2 491 ARG B N 1
ATOM 7956 C CA . ARG B 1 491 ? -0.072 48.259 9.462 1 95.2 491 ARG B CA 1
ATOM 7957 C C . ARG B 1 491 ? -0.352 47.569 10.793 1 95.2 491 ARG B C 1
ATOM 7959 O O . ARG B 1 491 ? -1.446 47.042 11.007 1 95.2 491 ARG B O 1
ATOM 7966 N N . VAL B 1 492 ? 0.642 47.543 11.638 1 96.68 492 VAL B N 1
ATOM 7967 C CA . VAL B 1 492 ? 0.501 46.962 12.969 1 96.68 492 VAL B CA 1
ATOM 7968 C C . VAL B 1 492 ? 1.342 47.751 13.97 1 96.68 492 VAL B C 1
ATOM 7970 O O . VAL B 1 492 ? 2.409 48.265 13.625 1 96.68 492 VAL B O 1
ATOM 7973 N N . ASN B 1 493 ? 0.839 47.941 15.142 1 97.37 493 ASN B N 1
ATOM 7974 C CA . ASN B 1 493 ? 1.581 48.583 16.221 1 97.37 493 ASN B CA 1
ATOM 7975 C C . ASN B 1 493 ? 2.525 47.603 16.913 1 97.37 493 ASN B C 1
ATOM 7977 O O . ASN B 1 493 ? 2.081 46.733 17.665 1 97.37 493 ASN B O 1
ATOM 7981 N N . PRO B 1 494 ? 3.829 47.786 16.738 1 97.51 494 PRO B N 1
ATOM 7982 C CA . PRO B 1 494 ? 4.793 46.85 17.321 1 97.51 494 PRO B CA 1
ATOM 7983 C C . PRO B 1 494 ? 4.639 46.712 18.834 1 97.51 494 PRO B C 1
ATOM 7985 O O . PRO B 1 494 ? 4.892 45.639 19.388 1 97.51 494 PRO B O 1
ATOM 7988 N N . GLU B 1 495 ? 4.168 47.715 19.5 1 96.37 495 GLU B N 1
ATOM 7989 C CA . GLU B 1 495 ? 4.052 47.687 20.955 1 96.37 495 GLU B CA 1
ATOM 7990 C C . GLU B 1 495 ? 2.998 46.68 21.406 1 96.37 495 GLU B C 1
ATOM 7992 O O . GLU B 1 495 ? 3.172 46.004 22.422 1 96.37 495 GLU B O 1
ATOM 7997 N N . VAL B 1 496 ? 1.949 46.646 20.694 1 97.71 496 VAL B N 1
ATOM 7998 C CA . VAL B 1 496 ? 0.89 45.7 21.03 1 97.71 496 VAL B CA 1
ATOM 7999 C C . VAL B 1 496 ? 1.399 44.271 20.851 1 97.71 496 VAL B C 1
ATOM 8001 O O . VAL B 1 496 ? 1.096 43.391 21.661 1 97.71 496 VAL B O 1
ATOM 8004 N N . VAL B 1 497 ? 2.158 44.035 19.815 1 97.74 497 VAL B N 1
ATOM 8005 C CA . VAL B 1 497 ? 2.7 42.71 19.534 1 97.74 497 VAL B CA 1
ATOM 8006 C C . VAL B 1 497 ? 3.641 42.287 20.66 1 97.74 497 VAL B C 1
ATOM 8008 O O . VAL B 1 497 ? 3.535 41.174 21.181 1 97.74 497 VAL B O 1
ATOM 8011 N N . ILE B 1 498 ? 4.51 43.183 21.038 1 97.03 498 ILE B N 1
ATOM 8012 C CA . ILE B 1 498 ? 5.528 42.849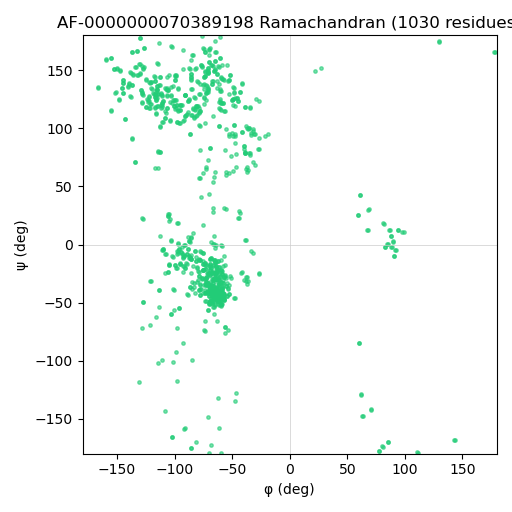 22.028 1 97.03 498 ILE B CA 1
ATOM 8013 C C . ILE B 1 498 ? 4.87 42.62 23.387 1 97.03 498 ILE B C 1
ATOM 8015 O O . ILE B 1 498 ? 5.288 41.742 24.146 1 97.03 498 ILE B O 1
ATOM 8019 N N . ARG B 1 499 ? 3.925 43.402 23.716 1 96.21 499 ARG B N 1
ATOM 8020 C CA . ARG B 1 499 ? 3.202 43.198 24.968 1 96.21 499 ARG B CA 1
ATOM 8021 C C . ARG B 1 499 ? 2.538 41.825 24.999 1 96.21 499 ARG B C 1
ATOM 8023 O O . ARG B 1 499 ? 2.547 41.149 26.03 1 96.21 499 ARG B O 1
ATOM 8030 N N . ALA B 1 500 ? 1.912 41.47 23.905 1 96.13 500 ALA B N 1
ATOM 8031 C CA . ALA B 1 500 ? 1.293 40.15 23.816 1 96.13 500 ALA B CA 1
ATOM 8032 C C . ALA B 1 500 ? 2.321 39.045 24.04 1 96.13 500 ALA B C 1
ATOM 8034 O O . ALA B 1 500 ? 2.063 38.086 24.771 1 96.13 500 ALA B O 1
ATOM 8035 N N . VAL B 1 501 ? 3.507 39.144 23.425 1 96.58 501 VAL B N 1
ATOM 8036 C CA . VAL B 1 501 ? 4.566 38.147 23.55 1 96.58 501 VAL B CA 1
ATOM 8037 C C . VAL B 1 501 ? 5.048 38.085 24.998 1 96.58 501 VAL B C 1
ATOM 8039 O O . VAL B 1 501 ? 5.201 36.999 25.561 1 96.58 501 VAL B O 1
ATOM 8042 N N . GLU B 1 502 ? 5.269 39.249 25.595 1 95.1 502 GLU B N 1
ATOM 8043 C CA . GLU B 1 502 ? 5.731 39.326 26.978 1 95.1 502 GLU B CA 1
ATOM 8044 C C . GLU B 1 502 ? 4.74 38.659 27.928 1 95.1 502 GLU B C 1
ATOM 8046 O O . GLU B 1 502 ? 5.141 37.952 28.855 1 95.1 502 GLU B O 1
ATOM 8051 N N . ASP B 1 503 ? 3.487 38.938 27.697 1 93.69 503 ASP B N 1
ATOM 8052 C CA . ASP B 1 503 ? 2.445 38.346 28.53 1 93.69 503 ASP B CA 1
ATOM 8053 C C . ASP B 1 503 ? 2.49 36.821 28.465 1 93.69 503 ASP B C 1
ATOM 8055 O O . ASP B 1 503 ? 2.296 36.145 29.478 1 93.69 503 ASP B O 1
ATOM 8059 N N . ILE B 1 504 ? 2.754 36.239 27.325 1 93.94 504 ILE B N 1
ATOM 8060 C CA . ILE B 1 504 ? 2.802 34.793 27.135 1 93.94 504 ILE B CA 1
ATOM 8061 C C . ILE B 1 504 ? 4.05 34.225 27.807 1 93.94 504 ILE B C 1
ATOM 8063 O O . ILE B 1 504 ? 3.994 33.173 28.448 1 93.94 504 ILE B O 1
ATOM 8067 N N . LEU B 1 505 ? 5.176 34.933 27.674 1 91.92 505 LEU B N 1
ATOM 8068 C CA . LEU B 1 505 ? 6.456 34.454 28.184 1 91.92 505 LEU B CA 1
ATOM 8069 C C . LEU B 1 505 ? 6.497 34.529 29.707 1 91.92 505 LEU B C 1
ATOM 8071 O O . LEU B 1 505 ? 7.223 33.769 30.351 1 91.92 505 LEU B O 1
ATOM 8075 N N . THR B 1 506 ? 5.768 35.434 30.313 1 88.91 506 THR B N 1
ATOM 8076 C CA . THR B 1 506 ? 5.862 35.657 31.752 1 88.91 506 THR B CA 1
ATOM 8077 C C . THR B 1 506 ? 4.686 35.008 32.477 1 88.91 506 THR B C 1
ATOM 8079 O O . THR B 1 506 ? 4.591 35.079 33.704 1 88.91 506 THR B O 1
ATOM 8082 N N . LYS B 1 507 ? 3.722 34.569 31.718 1 77.02 507 LYS B N 1
ATOM 8083 C CA . LYS B 1 507 ? 2.608 33.875 32.358 1 77.02 507 LYS B CA 1
ATOM 8084 C C . LYS B 1 507 ? 3.105 32.733 33.24 1 77.02 507 LYS B C 1
ATOM 8086 O O . LYS B 1 507 ? 3.93 31.924 32.811 1 77.02 507 LYS B O 1
ATOM 8091 N N . ASP B 1 508 ? 3.32 32.904 34.508 1 60.45 508 ASP B N 1
ATOM 8092 C CA . ASP B 1 508 ? 3.704 31.927 35.522 1 60.45 508 ASP B CA 1
ATOM 8093 C C . ASP B 1 508 ? 2.83 30.678 35.44 1 60.45 508 ASP B C 1
ATOM 8095 O O . ASP B 1 508 ? 1.646 30.763 35.107 1 60.45 508 ASP B O 1
ATOM 8099 N N . ASP B 1 509 ? 3.422 29.421 35.18 1 52.79 509 ASP B N 1
ATOM 8100 C CA . ASP B 1 509 ? 2.874 28.068 35.2 1 52.79 509 ASP B CA 1
ATOM 8101 C C . ASP B 1 509 ? 1.778 27.934 36.254 1 52.79 509 ASP B C 1
ATOM 8103 O O . ASP B 1 509 ? 1.306 26.829 36.529 1 52.79 509 ASP B O 1
ATOM 8107 N N . GLU B 1 510 ? 1.44 28.755 37.101 1 42.36 510 GLU B N 1
ATOM 8108 C CA . GLU B 1 510 ? 0.569 28.425 38.225 1 42.36 510 GLU B CA 1
ATOM 8109 C C . GLU B 1 510 ? -0.822 28.02 37.745 1 42.36 510 GLU B C 1
ATOM 8111 O O . GLU B 1 510 ? -1.55 27.323 38.454 1 42.36 510 GLU B O 1
ATOM 8116 N N . ASN B 1 511 ? -1.403 28.445 36.651 1 40.18 511 ASN B N 1
ATOM 8117 C CA . ASN B 1 511 ? -2.776 28.069 36.329 1 40.18 511 ASN B CA 1
ATOM 8118 C C . ASN B 1 511 ? -2.833 26.735 35.591 1 40.18 511 ASN B C 1
ATOM 8120 O O . ASN B 1 511 ? -3.899 26.319 35.133 1 40.18 511 ASN B O 1
ATOM 8124 N N . ALA B 1 512 ? -1.943 26.099 35.084 1 38.47 512 ALA B N 1
ATOM 8125 C CA . ALA B 1 512 ? -2.012 24.774 34.472 1 38.47 512 ALA B CA 1
ATOM 8126 C C . ALA B 1 512 ? -2.499 23.732 35.475 1 38.47 512 ALA B C 1
ATOM 8128 O O . ALA B 1 512 ? -2.752 22.581 35.111 1 38.47 512 ALA B O 1
ATOM 8129 N N . GLU B 1 513 ? -2.409 23.861 36.807 1 35.27 513 GLU B N 1
ATOM 8130 C CA . GLU B 1 513 ? -2.948 22.915 37.78 1 35.27 513 GLU B CA 1
ATOM 8131 C C . GLU B 1 513 ? -4.474 22.898 37.746 1 35.27 513 GLU B C 1
ATOM 8133 O O . GLU B 1 513 ? -5.1 21.935 38.194 1 35.27 513 GLU B O 1
ATOM 8138 N N . ILE B 1 514 ? -5.23 23.942 37.425 1 33.18 514 ILE B N 1
ATOM 8139 C CA . ILE B 1 514 ? -6.666 23.989 37.677 1 33.18 514 ILE B CA 1
ATOM 8140 C C . ILE B 1 514 ? -7.413 23.313 36.53 1 33.18 514 ILE B C 1
ATOM 8142 O O . ILE B 1 514 ? -8.592 22.974 36.664 1 33.18 514 ILE B O 1
ATOM 8146 N N . VAL B 1 515 ? -6.954 23.34 35.275 1 31.59 515 VAL B N 1
ATOM 8147 C CA . VAL B 1 515 ? -7.909 22.894 34.266 1 31.59 515 VAL B CA 1
ATOM 8148 C C . VAL B 1 515 ? -7.796 21.383 34.079 1 31.59 515 VAL B C 1
ATOM 8150 O O . VAL B 1 515 ? -8.403 20.817 33.166 1 31.59 515 VAL B O 1
ATOM 8153 N N . GLY B 1 516 ? -6.995 20.674 34.912 1 26.14 516 GLY B N 1
ATOM 8154 C CA . GLY B 1 516 ? -7.126 19.226 34.9 1 26.14 516 GLY B CA 1
ATOM 8155 C C . GLY B 1 516 ? -8.471 18.744 35.411 1 26.14 516 GLY B C 1
ATOM 8156 O O . GLY B 1 516 ? -8.649 17.554 35.679 1 26.14 516 GLY B O 1
ATOM 8157 N N . ILE B 1 517 ? -9.452 19.593 35.688 1 21.8 517 ILE B N 1
ATOM 8158 C CA . ILE B 1 517 ? -10.717 18.899 35.908 1 21.8 517 ILE B CA 1
ATOM 8159 C C . ILE B 1 517 ? -11.257 18.377 34.578 1 21.8 517 ILE B C 1
ATOM 8161 O O . ILE B 1 517 ? -11.25 19.093 33.574 1 21.8 517 ILE B O 1
#

Organism: Cryptococcus deneoformans (strain JEC21 / ATCC MYA-565) (NCBI:txid214684)

pLDDT: mean 77.98, std 28.06, range [14.54, 98.75]

Nearest PDB structures (foldseek):
  7e9k-assembly2_E  TM=4.611E-01  e=7.900E-13  Bos taurus
  7e9k-assembly2_D  TM=4.805E-01  e=1.584E-11  Bos taurus
  7e9l-assembly1_B  TM=4.942E-01  e=4.391E-11  Bos taurus
  7e9l-assembly1_A  TM=4.383E-01  e=5.257E-11  Bos taurus
  6dkh-assembly2_C  TM=3.899E-01  e=2.724E-01  Escherichia coli K-12

Radius of gyration: 37.08 Å; Cα contacts (8 Å, |Δi|>4): 1844; chains: 2; bounding box: 118×125×99 Å

Sequence (1034 aa):
MISLSRRSILRTLLITSPLIFIGLFVSLKPSEPVEDESAASKARSETLVSQKHGNWWKGIHRGANWSPLDWAKNPMLKEEALDGDKDGWVNFDEELKWTKYEGGVAGFQVFSNLYLTGGAFTAITPFPPDDPSSSSLTNDEEEPTVEFESPFPDTKFIISSDKRGIAAGPDRWKMEKPETARLEFGQMGYKLGGATFIINDKPGIEGYLVFFKHFATETFLGAARVLASTYSTDTPHQAPLPKRIWFPRCGVSPSWRDGRGENYWFLSRALPSASIEDATQFTDRSLSGITIQFEKVVIIDRWAAHSIGGDNGKWGKMNVLIPTVFAQPNFFDPYRQNVAKSLGITGTSIETSLPVVVYVDHQIGTPRLHPEDHMGLIDALKSLTPLAEVHVVKLNGMSKFKRIELLNRACIIISLHVDELIHAMWMPTIPGRSTVIELFEQGGFRRDFELMATSLGHQYVAIQYDRILLEEEWRTGGPSIGEEAKKGEVRVNPEVVIRAVEDILTKDDENAEIVGIMISLSRRSILRTLLITSPLIFIGLFVSLKPSEPVEDESAASKARSETLVSQKHGNWWKGIHRGANWSPLDWAKNPMLKEEALDGDKDGWVNFDEELKWTKYEGGVAGFQVFSNLYLTGGAFTAITPFPPDDPSSSSLTNDEEEPTVEFESPFPDTKFIISSDKRGIAAGPDRWKMEKPETARLEFGQMGYKLGGATFIINDKPGIEGYLVFFKHFATETFLGAARVLASTYSTDTPHQAPLPKRIWFPRCGVSPSWRDGRGENYWFLSRALPSASIEDATQFTDRSLSGITIQFEKVVIIDRWAAHSIGGDNGKWGKMNVLIPTVFAQPNFFDPYRQNVAKSLGITGTSIETSLPVVVYVDHQIGTPRLHPEDHMGLIDALKSLTPLAEVHVVKLNGMSKFKRIELLNRACIIISLHVDELIHAMWMPTIPGRSTVIELFEQGGFRRDFELMATSLGHQYVAIQYDRILLEEEWRTGGPSIGEEAKKGEVRVNPEVVIRAVEDILTKDDENAEIVGI